Protein AF-0000000069707472 (afdb_homodimer)

Solvent-accessible surface area (backbone atoms only — not comparable to full-atom values): 42032 Å² total; per-residue (Å²): 114,72,51,72,60,40,54,71,66,57,50,40,52,52,50,49,52,20,57,66,53,15,58,58,79,82,55,87,57,49,65,34,28,71,66,55,46,54,52,41,62,89,81,44,63,86,77,46,74,69,41,83,78,27,54,61,61,36,35,46,61,57,28,42,63,45,47,46,43,52,60,76,40,79,62,24,46,49,71,59,30,36,26,53,44,47,51,40,38,52,39,49,49,46,46,41,34,32,65,26,46,29,56,89,87,40,53,33,43,42,74,30,55,18,38,42,49,27,49,34,46,51,52,51,24,50,53,38,42,40,31,70,78,67,63,48,54,60,78,22,34,30,38,36,35,46,75,65,51,56,46,49,52,65,47,34,24,61,50,52,57,38,44,79,41,74,27,48,52,38,91,78,76,54,37,71,34,65,66,39,49,53,52,52,50,52,52,39,41,75,72,51,34,60,34,38,43,34,50,34,36,33,25,26,79,69,42,30,37,59,51,63,57,65,62,53,42,51,53,41,57,73,66,72,44,59,67,50,31,36,32,44,11,31,52,24,52,77,31,33,60,58,49,31,90,78,60,73,83,26,52,72,33,86,54,49,45,28,42,20,30,21,30,28,35,68,60,17,33,55,56,40,22,7,30,28,40,30,45,61,82,47,63,66,51,43,54,34,81,71,32,37,64,39,73,67,35,39,54,56,83,58,53,61,29,43,36,37,47,43,49,47,51,41,50,55,53,32,53,39,10,43,66,48,44,29,52,54,42,40,49,32,25,51,55,39,49,54,53,50,54,54,34,52,74,71,68,52,60,65,36,63,36,83,48,40,38,31,38,21,31,44,26,93,57,52,51,72,66,57,33,59,66,28,43,40,38,44,64,27,73,85,50,84,52,62,32,32,22,38,37,54,49,91,81,51,49,67,66,47,53,51,51,49,51,53,55,41,48,53,46,46,57,63,74,99,114,73,52,72,60,41,53,72,65,57,48,39,51,50,48,50,52,19,57,64,54,16,59,56,79,83,51,86,58,47,67,33,28,70,66,53,47,54,51,41,60,90,80,45,62,86,77,45,74,68,41,83,78,28,54,61,60,36,35,47,60,57,29,42,63,47,47,46,43,52,58,76,39,79,61,22,48,49,70,58,30,38,27,54,44,47,50,40,38,50,40,49,47,46,46,40,33,32,66,26,46,28,58,88,87,39,53,33,44,42,74,30,56,18,39,42,48,27,50,34,48,52,54,52,23,51,54,38,41,42,31,70,78,70,62,48,54,61,79,22,34,31,38,34,34,47,75,63,51,57,45,50,51,64,45,34,24,62,49,52,57,39,45,79,43,74,26,47,52,38,91,78,77,54,38,71,34,66,65,40,49,53,52,51,49,51,52,39,40,75,71,50,32,60,34,38,43,33,51,33,35,34,25,26,80,68,41,30,36,59,50,62,56,61,62,54,41,50,53,40,57,74,65,70,44,60,67,47,29,37,32,44,12,32,51,25,52,77,33,33,59,57,48,32,90,78,62,74,82,25,52,72,35,86,54,49,44,29,40,19,30,20,31,28,34,67,62,17,33,55,56,38,21,7,30,28,40,29,46,60,80,49,63,65,50,43,54,35,82,70,31,35,63,41,72,66,35,40,54,56,85,60,54,62,29,42,36,36,46,42,49,47,51,42,49,54,53,32,54,39,12,42,65,48,44,29,50,55,43,40,50,31,24,51,55,40,49,55,53,50,53,53,35,52,73,71,69,50,62,65,38,64,36,84,49,41,39,33,38,21,30,44,28,92,56,51,52,70,64,56,34,59,66,30,43,41,38,44,63,27,73,85,52,83,51,61,32,32,21,37,36,54,48,92,81,52,48,68,66,49,53,51,52,50,52,53,53,41,50,52,47,45,60,69,73,104

Radius of gyration: 26.57 Å; Cα contacts (8 Å, |Δi|>4): 1744; chains: 2; bounding box: 64×98×57 Å

Nearest PDB structures (foldseek):
  3f9t-assembly1_B  TM=7.395E-01  e=2.631E-23  Methanocaldococcus jannaschii
  4obv-assembly1_D  TM=7.062E-01  e=2.598E-20  Mediterraneibacter gnavus ATCC 29149
  7x4l-assembly1_A  TM=7.004E-01  e=1.753E-16  Bacteroides thetaiotaomicron VPI-5482
  2zc0-assembly1_A  TM=5.956E-01  e=1.270E-11  Thermococcus litoralis
  1wst-assembly1_A-2  TM=6.138E-01  e=1.363E-10  Thermococcus profundus

Secondary structure (DSSP, 8-state):
-------HHHHHHHHHHHHHHS--TTTT----S--TT---TTT--TT-GGGGG-HHHHHHHH--B--S-TTS-GGGS-GGGHHHHHHHHHHHHIIIIIIS-PPTT-EEEEEES-HHHHHHHHHHHHHHHHHHHH---GGGEEEEEETTS-THHHHHHHHHTPEEEEEPB-TTT-PBPHHHHHHHHHHHHHTT--EEEEEEEBS-TTT--B--HHHHHHHHHHTT--EEEEEE-TTGGGTHHHH-TT---STTSTTEEEEEEETTTTT-PPSS-EEEEEETTSGGGG-BTT-TTSTT-B-SSS-S-BHHHHHHHHHHHHHHHHHHHHHHHHHHHHHHHHHHHHHHHHT--EE--TTSSEEEEEGGGS-HHHHHHTTPEES-SSS--SEEEEE--TT--HHHHHHHHHHHHHHHHHH-/-------HHHHHHHHHHHHHHS--TTTT----S--TT---TTT--TT-GGGGG-HHHHHHHH--B--S-TTS-GGGS-GGGHHHHHHHHHHHHIIIIIIS-PPTT-EEEEEES-HHHHHHHHHHHHHHHHHHHH---GGGEEEEEETTS-THHHHHHHHHTPEEEEEPB-TTT-PBPHHHHHHHHHHHHHTT--EEEEEEEBS-TTT--B--HHHHHHHHHHTT--EEEEEE-TTGGGTHHHH-TT---STTSTTEEEEEEETTTTT-PPSS-EEEEEETTSGGGG-BTT-TTSTT-B-SSS-S-BHHHHHHHHHHHHHHHHHHHHHHHHHHHHHHHHHHHHHHHHT--EE--TTSSEEEEEGGGS-HHHHHHTTPEES-SSS--SEEEEE--TT--HHHHHHHHHHHHHHHHHH-

pLDDT: mean 94.03, std 6.77, range [61.06, 98.94]

Sequence (832 aa):
MYWKKKSHEQIKEYVFKALDQNLDYRGDRPILGIPGTYLDTTEFYPDAPFLKDAPYMSAMVRNPNHIGVHTLSDKSVLEVFEGTQKIEKELIKLVAEEIFNGDPDGQDGYVATGGTEANIQAMWIYRNYFKKEYGARLGEIGLVYSQDSHYSMPKGANILNLTSIILEVDPDTREIKKDSLESKIKAAMSSGIKYFIVIANLSTTMFGSVDDIDMLGDFFTNMNTPFKIHVDAAYGGFIYPFTNPTSRFTFQNPYMNSITADGHKMLQTPYGTGLFLIRKGFIEYVKTDEAQYIPGKDYTISGSRSGANAISMWMILQVHGSEGWKYKMETLCDKTERICKKLEGMGVEYFRNPYLNIIAIKAKYISKELAYKYYLVANSYEFEPEWFKIVVMPHVKQGTIDAFLMELEGEVNQLKMYWKKKSHEQIKEYVFKALDQNLDYRGDRPILGIPGTYLDTTEFYPDAPFLKDAPYMSAMVRNPNHIGVHTLSDKSVLEVFEGTQKIEKELIKLVAEEIFNGDPDGQDGYVATGGTEANIQAMWIYRNYFKKEYGARLGEIGLVYSQDSHYSMPKGANILNLTSIILEVDPDTREIKKDSLESKIKAAMSSGIKYFIVIANLSTTMFGSVDDIDMLGDFFTNMNTPFKIHVDAAYGGFIYPFTNPTSRFTFQNPYMNSITADGHKMLQTPYGTGLFLIRKGFIEYVKTDEAQYIPGKDYTISGSRSGANAISMWMILQVHGSEGWKYKMETLCDKTERICKKLEGMGVEYFRNPYLNIIAIKAKYISKELAYKYYLVANSYEFEPEWFKIVVMPHVKQGTIDAFLMELEGEVNQLK

Structure (mmCIF, N/CA/C/O backbone):
data_AF-0000000069707472-model_v1
#
loop_
_entity.id
_entity.type
_entity.pdbx_description
1 polymer 'L-histidine carboxy-lyase (Histamine-forming)'
#
loop_
_atom_site.group_PDB
_atom_site.id
_atom_site.type_symbol
_atom_site.label_atom_id
_atom_site.label_alt_id
_atom_site.label_comp_id
_atom_site.label_asym_id
_atom_site.label_entity_id
_atom_site.label_seq_id
_atom_site.pdbx_PDB_ins_code
_atom_site.Cartn_x
_atom_site.Cartn_y
_atom_site.Cartn_z
_atom_site.occupancy
_atom_site.B_iso_or_equiv
_atom_site.auth_seq_id
_atom_site.auth_comp_id
_atom_site.auth_asym_id
_atom_site.auth_atom_id
_atom_site.pdbx_PDB_model_num
ATOM 1 N N . MET A 1 1 ? 6.699 11.305 27.828 1 89 1 MET A N 1
ATOM 2 C CA . MET A 1 1 ? 7.312 11.133 26.516 1 89 1 MET A CA 1
ATOM 3 C C . MET A 1 1 ? 8.836 11.141 26.609 1 89 1 MET A C 1
ATOM 5 O O . MET A 1 1 ? 9.445 12.203 26.766 1 89 1 MET A O 1
ATOM 9 N N . TYR A 1 2 ? 9.414 9.898 26.609 1 93.56 2 TYR A N 1
ATOM 10 C CA . TYR A 1 2 ? 10.867 9.852 26.656 1 93.56 2 TYR A CA 1
ATOM 11 C C . TYR A 1 2 ? 11.398 8.57 26.031 1 93.56 2 TYR A C 1
ATOM 13 O O . TYR A 1 2 ? 10.859 7.484 26.266 1 93.56 2 TYR A O 1
ATOM 21 N N . TRP A 1 3 ? 12.344 8.711 25.125 1 96.38 3 TRP A N 1
ATOM 22 C CA . TRP A 1 3 ? 13.203 7.617 24.688 1 96.38 3 TRP A CA 1
ATOM 23 C C . TRP A 1 3 ? 14.617 8.117 24.406 1 96.38 3 TRP A C 1
ATOM 25 O O . TRP A 1 3 ? 14.805 9.25 23.953 1 96.38 3 TRP A O 1
ATOM 35 N N . LYS A 1 4 ? 15.586 7.367 24.672 1 95.75 4 LYS A N 1
ATOM 36 C CA . LYS A 1 4 ? 17 7.75 24.625 1 95.75 4 LYS A CA 1
ATOM 37 C C . LYS A 1 4 ? 17.5 7.785 23.203 1 95.75 4 LYS A C 1
ATOM 39 O O . LYS A 1 4 ? 17.156 6.926 22.391 1 95.75 4 LYS A O 1
ATOM 44 N N . LYS A 1 5 ? 18.359 8.812 23.016 1 96.25 5 LYS A N 1
ATOM 45 C CA . LYS A 1 5 ? 19.078 8.898 21.75 1 96.25 5 LYS A CA 1
ATOM 46 C C . LYS A 1 5 ? 20.109 7.785 21.641 1 96.25 5 LYS A C 1
ATOM 48 O O . LYS A 1 5 ? 20.766 7.438 22.625 1 96.25 5 LYS A O 1
ATOM 53 N N . LYS A 1 6 ? 20.25 7.25 20.422 1 96.75 6 LYS A N 1
ATOM 54 C CA . LYS A 1 6 ? 21.297 6.27 20.125 1 96.75 6 LYS A CA 1
ATOM 55 C C . LYS A 1 6 ? 22.266 6.809 19.078 1 96.75 6 LYS A C 1
ATOM 57 O O . LYS A 1 6 ? 21.875 7.582 18.203 1 96.75 6 LYS A O 1
ATOM 62 N N . SER A 1 7 ? 23.531 6.434 19.188 1 96.38 7 SER A N 1
ATOM 63 C CA . SER A 1 7 ? 24.516 6.793 18.172 1 96.38 7 SER A CA 1
ATOM 64 C C . SER A 1 7 ? 24.281 6.016 16.875 1 96.38 7 SER A C 1
ATOM 66 O O . SER A 1 7 ? 23.594 4.996 16.875 1 96.38 7 SER A O 1
ATOM 68 N N . HIS A 1 8 ? 24.859 6.504 15.805 1 94.5 8 HIS A N 1
ATOM 69 C CA . HIS A 1 8 ? 24.781 5.801 14.531 1 94.5 8 HIS A CA 1
ATOM 70 C C . HIS A 1 8 ? 25.344 4.391 14.641 1 94.5 8 HIS A C 1
ATOM 72 O O . HIS A 1 8 ? 24.828 3.459 14.016 1 94.5 8 HIS A O 1
ATOM 78 N N . GLU A 1 9 ? 26.391 4.254 15.391 1 95.88 9 GLU A N 1
ATOM 79 C CA . GLU A 1 9 ? 27.016 2.947 15.57 1 95.88 9 GLU A CA 1
ATOM 80 C C . GLU A 1 9 ? 26.109 1.986 16.312 1 95.88 9 GLU A C 1
ATOM 82 O O . GLU A 1 9 ? 26 0.812 15.961 1 95.88 9 GLU A O 1
ATOM 87 N N . GLN A 1 10 ? 25.5 2.445 17.344 1 97 10 GLN A N 1
ATOM 88 C CA . GLN A 1 10 ? 24.547 1.629 18.109 1 97 10 GLN A CA 1
ATOM 89 C C . GLN A 1 10 ? 23.375 1.185 17.234 1 97 10 GLN A C 1
ATOM 91 O O . GLN A 1 10 ? 22.938 0.035 17.312 1 97 10 GLN A O 1
ATOM 96 N N . ILE A 1 11 ? 22.891 2.09 16.438 1 97.19 11 ILE A N 1
ATOM 97 C CA . ILE A 1 11 ? 21.766 1.81 15.547 1 97.19 11 ILE A CA 1
ATOM 98 C C . ILE A 1 11 ? 22.188 0.767 14.508 1 97.19 11 ILE A C 1
ATOM 100 O O . ILE A 1 11 ? 21.469 -0.204 14.273 1 97.19 11 ILE A O 1
ATOM 104 N N . LYS A 1 12 ? 23.328 1.017 13.914 1 96.31 12 LYS A N 1
ATOM 105 C CA . LYS A 1 12 ? 23.859 0.072 12.938 1 96.31 12 LYS A CA 1
ATOM 106 C C . LYS A 1 12 ? 23.969 -1.328 13.539 1 96.31 12 LYS A C 1
ATOM 108 O O . LYS A 1 12 ? 23.5 -2.301 12.945 1 96.31 12 LYS A O 1
ATOM 113 N N . GLU A 1 13 ? 24.531 -1.428 14.703 1 97.38 13 GLU A N 1
ATOM 114 C CA . GLU A 1 13 ? 24.719 -2.715 15.367 1 97.38 13 GLU A CA 1
ATOM 115 C C . GLU A 1 13 ? 23.375 -3.389 15.641 1 97.38 13 GLU A C 1
ATOM 117 O O . GLU A 1 13 ? 23.234 -4.598 15.445 1 97.38 13 GLU A O 1
ATOM 122 N N . TYR A 1 14 ? 22.469 -2.641 16.109 1 97.56 14 TYR A N 1
ATOM 123 C CA . TYR A 1 14 ? 21.156 -3.176 16.438 1 97.56 14 TYR A CA 1
ATOM 124 C C . TYR A 1 14 ? 20.438 -3.703 15.203 1 97.56 14 TYR A C 1
ATOM 126 O O . TYR A 1 14 ? 19.859 -4.793 15.227 1 97.56 14 TYR A O 1
ATOM 134 N N . VAL A 1 15 ? 20.438 -2.945 14.094 1 97.62 15 VAL A N 1
ATOM 135 C CA . VAL A 1 15 ? 19.75 -3.322 12.867 1 97.62 15 VAL A CA 1
ATOM 136 C C . VAL A 1 15 ? 20.422 -4.555 12.258 1 97.62 15 VAL A C 1
ATOM 138 O O . VAL A 1 15 ? 19.75 -5.488 11.82 1 97.62 15 VAL A O 1
ATOM 141 N N . PHE A 1 16 ? 21.75 -4.551 12.242 1 97 16 PHE A N 1
ATOM 142 C CA . PHE A 1 16 ? 22.453 -5.691 11.672 1 97 16 PHE A CA 1
ATOM 143 C C . PHE A 1 16 ? 22.234 -6.945 12.508 1 97 16 PHE A C 1
ATOM 145 O O . PHE A 1 16 ? 22.125 -8.047 11.969 1 97 16 PHE A O 1
ATOM 152 N N . LYS A 1 17 ? 22.203 -6.766 13.828 1 97.25 17 LYS A N 1
ATOM 153 C CA . LYS A 1 17 ? 21.875 -7.898 14.688 1 97.25 17 LYS A CA 1
ATOM 154 C C . LYS A 1 17 ? 20.5 -8.461 14.352 1 97.25 17 LYS A C 1
ATOM 156 O O . LYS A 1 17 ? 20.312 -9.68 14.305 1 97.25 17 LYS A O 1
ATOM 161 N N . ALA A 1 18 ? 19.531 -7.598 14.164 1 96.94 18 ALA A N 1
ATOM 162 C CA . ALA A 1 18 ? 18.188 -8.016 13.797 1 96.94 18 ALA A CA 1
ATOM 163 C C . ALA A 1 18 ? 18.172 -8.727 12.445 1 96.94 18 ALA A C 1
ATOM 165 O O . ALA A 1 18 ? 17.5 -9.742 12.281 1 96.94 18 ALA A O 1
ATOM 166 N N . LEU A 1 19 ? 18.875 -8.156 11.43 1 95.19 19 LEU A N 1
ATOM 167 C CA . LEU A 1 19 ? 18.984 -8.773 10.117 1 95.19 19 LEU A CA 1
ATOM 168 C C . LEU A 1 19 ? 19.609 -10.156 10.203 1 95.19 19 LEU A C 1
ATOM 170 O O . LEU A 1 19 ? 19.203 -11.086 9.508 1 95.19 19 LEU A O 1
ATOM 174 N N . ASP A 1 20 ? 20.594 -10.273 11.117 1 93.94 20 ASP A N 1
ATOM 175 C CA . ASP A 1 20 ? 21.297 -11.547 11.281 1 93.94 20 ASP A CA 1
ATOM 176 C C . ASP A 1 20 ? 20.406 -12.578 11.969 1 93.94 20 ASP A C 1
ATOM 178 O O . ASP A 1 20 ? 20.625 -13.781 11.828 1 93.94 20 ASP A O 1
ATOM 182 N N . GLN A 1 21 ? 19.453 -12.102 12.703 1 94.06 21 GLN A N 1
ATOM 183 C CA . GLN A 1 21 ? 18.5 -12.984 13.367 1 94.06 21 GLN A CA 1
ATOM 184 C C . GLN A 1 21 ? 17.469 -13.523 12.391 1 94.06 21 GLN A C 1
ATOM 186 O O . GLN A 1 21 ? 16.812 -14.531 12.664 1 94.06 21 GLN A O 1
ATOM 191 N N . ASN A 1 22 ? 17.25 -12.82 11.258 1 92.06 22 ASN A N 1
ATOM 192 C CA . ASN A 1 22 ? 16.406 -13.367 10.203 1 92.06 22 ASN A CA 1
ATOM 193 C C . ASN A 1 22 ? 17.031 -14.609 9.57 1 92.06 22 ASN A C 1
ATOM 195 O O . ASN A 1 22 ? 18.234 -14.852 9.727 1 92.06 22 ASN A O 1
ATOM 199 N N . LEU A 1 23 ? 16.188 -15.328 8.891 1 85.88 23 LEU A N 1
ATOM 200 C CA . LEU A 1 23 ? 16.703 -16.453 8.117 1 85.88 23 LEU A CA 1
ATOM 201 C C . LEU A 1 23 ? 17.688 -15.969 7.062 1 85.88 23 LEU A C 1
ATOM 203 O O . LEU A 1 23 ? 17.406 -15.008 6.336 1 85.88 23 LEU A O 1
ATOM 207 N N . ASP A 1 24 ? 18.875 -16.484 7.051 1 79.69 24 ASP A N 1
ATOM 208 C CA . ASP A 1 24 ? 19.859 -16.172 6.023 1 79.69 24 ASP A CA 1
ATOM 209 C C . ASP A 1 24 ? 19.578 -16.953 4.742 1 79.69 24 ASP A C 1
ATOM 211 O O . ASP A 1 24 ? 20.125 -18.047 4.543 1 79.69 24 ASP A O 1
ATOM 215 N N . TYR A 1 25 ? 18.859 -16.406 3.906 1 74.5 25 TYR A N 1
ATOM 216 C CA . TYR A 1 25 ? 18.453 -17.125 2.703 1 74.5 25 TYR A CA 1
ATOM 217 C C . TYR A 1 25 ? 19.578 -17.156 1.676 1 74.5 25 TYR A C 1
ATOM 219 O O . TYR A 1 25 ? 19.516 -17.891 0.69 1 74.5 25 TYR A O 1
ATOM 227 N N . ARG A 1 26 ? 20.594 -16.484 1.943 1 74.69 26 ARG A N 1
ATOM 228 C CA . ARG A 1 26 ? 21.703 -16.438 1.001 1 74.69 26 ARG A CA 1
ATOM 229 C C . ARG A 1 26 ? 22.828 -17.359 1.455 1 74.69 26 ARG A C 1
ATOM 231 O O . ARG A 1 26 ? 23.828 -17.531 0.744 1 74.69 26 ARG A O 1
ATOM 238 N N . GLY A 1 27 ? 22.609 -17.875 2.625 1 73.44 27 GLY A N 1
ATOM 239 C CA . GLY A 1 27 ? 23.625 -18.766 3.166 1 73.44 27 GLY A CA 1
ATOM 240 C C . GLY A 1 27 ? 23.469 -20.203 2.691 1 73.44 27 GLY A C 1
ATOM 241 O O . GLY A 1 27 ? 23.016 -20.438 1.567 1 73.44 27 GLY A O 1
ATOM 242 N N . ASP A 1 28 ? 23.891 -21.031 3.475 1 75.56 28 ASP A N 1
ATOM 243 C CA . ASP A 1 28 ? 23.984 -22.438 3.094 1 75.56 28 ASP A CA 1
ATOM 244 C C . ASP A 1 28 ? 22.703 -23.188 3.48 1 75.56 28 ASP A C 1
ATOM 246 O O . ASP A 1 28 ? 22.578 -24.375 3.197 1 75.56 28 ASP A O 1
ATOM 250 N N . ARG A 1 29 ? 21.75 -22.453 3.967 1 78 29 ARG A N 1
ATOM 251 C CA . ARG A 1 29 ? 20.531 -23.141 4.359 1 78 29 ARG A CA 1
ATOM 252 C C . ARG A 1 29 ? 19.75 -23.609 3.135 1 78 29 ARG A C 1
ATOM 254 O O . ARG A 1 29 ? 19.672 -22.891 2.137 1 78 29 ARG A O 1
ATOM 261 N N . PRO A 1 30 ? 19.219 -24.781 3.271 1 82.62 30 PRO A N 1
ATOM 262 C CA . PRO A 1 30 ? 18.5 -25.359 2.133 1 82.62 30 PRO A CA 1
ATOM 263 C C . PRO A 1 30 ? 17.047 -24.875 2.047 1 82.62 30 PRO A C 1
ATOM 265 O O . PRO A 1 30 ? 16.141 -25.578 2.496 1 82.62 30 PRO A O 1
ATOM 268 N N . ILE A 1 31 ? 16.812 -23.734 1.476 1 83.12 31 ILE A N 1
ATOM 269 C CA . ILE A 1 31 ? 15.477 -23.156 1.407 1 83.12 31 ILE A CA 1
ATOM 270 C C . ILE A 1 31 ? 14.852 -23.453 0.048 1 83.12 31 ILE A C 1
ATOM 272 O O . ILE A 1 31 ? 15.344 -23 -0.986 1 83.12 31 ILE A O 1
ATOM 276 N N . LEU A 1 32 ? 13.742 -24.172 0.047 1 86.56 32 LEU A N 1
ATOM 277 C CA . LEU A 1 32 ? 13.117 -24.594 -1.201 1 86.56 32 LEU A CA 1
ATOM 278 C C . LEU A 1 32 ? 11.703 -24.031 -1.312 1 86.56 32 LEU A C 1
ATOM 280 O O . LEU A 1 32 ? 11.125 -24 -2.402 1 86.56 32 LEU A O 1
ATOM 284 N N . GLY A 1 33 ? 11.148 -23.516 -0.239 1 76.69 33 GLY A N 1
ATOM 285 C CA . GLY A 1 33 ? 9.727 -23.219 -0.274 1 76.69 33 GLY A CA 1
ATOM 286 C C . GLY A 1 33 ? 9.422 -21.734 -0.295 1 76.69 33 GLY A C 1
ATOM 287 O O . GLY A 1 33 ? 8.266 -21.328 -0.439 1 76.69 33 GLY A O 1
ATOM 288 N N . ILE A 1 34 ? 10.391 -20.859 -0.245 1 74.06 34 ILE A N 1
ATOM 289 C CA . ILE A 1 34 ? 10.133 -19.438 -0.069 1 74.06 34 ILE A CA 1
ATOM 290 C C . ILE A 1 34 ? 10.633 -18.656 -1.288 1 74.06 34 ILE A C 1
ATOM 292 O O . ILE A 1 34 ? 11.844 -18.516 -1.483 1 74.06 34 ILE A O 1
ATOM 296 N N . PRO A 1 35 ? 9.766 -18.141 -2.158 1 65.5 35 PRO A N 1
ATOM 297 C CA . PRO A 1 35 ? 10.188 -17.453 -3.377 1 65.5 35 PRO A CA 1
ATOM 298 C C . PRO A 1 35 ? 10.742 -16.062 -3.102 1 65.5 35 PRO A C 1
ATOM 300 O O . PRO A 1 35 ? 11.758 -15.664 -3.688 1 65.5 35 PRO A O 1
ATOM 303 N N . GLY A 1 36 ? 10.07 -15.25 -2.312 1 61.06 36 GLY A N 1
ATOM 304 C CA . GLY A 1 36 ? 10.039 -13.805 -2.381 1 61.06 36 GLY A CA 1
ATOM 305 C C . GLY A 1 36 ? 11.125 -13.141 -1.548 1 61.06 36 GLY A C 1
ATOM 306 O O . GLY A 1 36 ? 11.141 -11.922 -1.396 1 61.06 36 GLY A O 1
ATOM 307 N N . THR A 1 37 ? 12.18 -13.781 -1.365 1 65.25 37 THR A N 1
ATOM 308 C CA . THR A 1 37 ? 13.031 -13.062 -0.426 1 65.25 37 THR A CA 1
ATOM 309 C C . THR A 1 37 ? 14.391 -12.766 -1.051 1 65.25 37 THR A C 1
ATOM 311 O O . THR A 1 37 ? 15.156 -11.945 -0.532 1 65.25 37 THR A O 1
ATOM 314 N N . TYR A 1 38 ? 14.523 -13.242 -2.299 1 83.12 38 TYR A N 1
ATOM 315 C CA . TYR A 1 38 ? 15.812 -13.008 -2.951 1 83.12 38 TYR A CA 1
ATOM 316 C C . TYR A 1 38 ? 15.672 -11.992 -4.074 1 83.12 38 TYR A C 1
ATOM 318 O O . TYR A 1 38 ? 14.789 -12.109 -4.926 1 83.12 38 TYR A O 1
ATOM 326 N N . LEU A 1 39 ? 16.562 -11.031 -3.99 1 88.38 39 LEU A N 1
ATOM 327 C CA . LEU A 1 39 ? 16.562 -10.039 -5.059 1 88.38 39 LEU A CA 1
ATOM 328 C C . LEU A 1 39 ? 17.438 -10.484 -6.219 1 88.38 39 LEU A C 1
ATOM 330 O O . LEU A 1 39 ? 18.344 -11.312 -6.043 1 88.38 39 LEU A O 1
ATOM 334 N N . ASP A 1 40 ? 17.109 -10.008 -7.371 1 88.31 40 ASP A N 1
ATOM 335 C CA . ASP A 1 40 ? 17.922 -10.289 -8.555 1 88.31 40 ASP A CA 1
ATOM 336 C C . ASP A 1 40 ? 19.359 -9.812 -8.359 1 88.31 40 ASP A C 1
ATOM 338 O O . ASP A 1 40 ? 19.594 -8.609 -8.219 1 88.31 40 ASP A O 1
ATOM 342 N N . THR A 1 41 ? 20.297 -10.656 -8.453 1 83.94 41 THR A N 1
ATOM 343 C CA . THR A 1 41 ? 21.672 -10.336 -8.094 1 83.94 41 THR A CA 1
ATOM 344 C C . THR A 1 41 ? 22.375 -9.609 -9.242 1 83.94 41 THR A C 1
ATOM 346 O O . THR A 1 41 ? 23.484 -9.102 -9.07 1 83.94 41 THR A O 1
ATOM 349 N N . THR A 1 42 ? 21.672 -9.602 -10.352 1 83.88 42 THR A N 1
ATOM 350 C CA . THR A 1 42 ? 22.234 -8.844 -11.461 1 83.88 42 THR A CA 1
ATOM 351 C C . THR A 1 42 ? 22.141 -7.344 -11.195 1 83.88 42 THR A C 1
ATOM 353 O O . THR A 1 42 ? 23.016 -6.578 -11.617 1 83.88 42 THR A O 1
ATOM 356 N N . GLU A 1 43 ? 21.125 -6.973 -10.422 1 82.62 43 GLU A N 1
ATOM 357 C CA . GLU A 1 43 ? 20.906 -5.551 -10.18 1 82.62 43 GLU A CA 1
ATOM 358 C C . GLU A 1 43 ? 21.156 -5.195 -8.719 1 82.62 43 GLU A C 1
ATOM 360 O O . GLU A 1 43 ? 21.5 -4.055 -8.406 1 82.62 43 GLU A O 1
ATOM 365 N N . PHE A 1 44 ? 20.969 -6.195 -7.879 1 85.31 44 PHE A N 1
ATOM 366 C CA . PHE A 1 44 ? 21.156 -5.965 -6.453 1 85.31 44 PHE A CA 1
ATOM 367 C C . PHE A 1 44 ? 22.328 -6.781 -5.93 1 85.31 44 PHE A C 1
ATOM 369 O O . PHE A 1 44 ? 22.219 -7.992 -5.746 1 85.31 44 PHE A O 1
ATOM 376 N N . TYR A 1 45 ? 23.406 -6.027 -5.605 1 81.38 45 TYR A N 1
ATOM 377 C CA . TYR A 1 45 ? 24.641 -6.68 -5.191 1 81.38 45 TYR A CA 1
ATOM 378 C C . TYR A 1 45 ? 24.672 -6.867 -3.68 1 81.38 45 TYR A C 1
ATOM 380 O O . TYR A 1 45 ? 24.984 -5.93 -2.939 1 81.38 45 TYR A O 1
ATOM 388 N N . PRO A 1 46 ? 24.531 -8.039 -3.248 1 79.25 46 PRO A N 1
ATOM 389 C CA . PRO A 1 46 ? 24.406 -8.25 -1.805 1 79.25 46 PRO A CA 1
ATOM 390 C C . PRO A 1 46 ? 25.734 -8.086 -1.067 1 79.25 46 PRO A C 1
ATOM 392 O O . PRO A 1 46 ? 25.75 -7.918 0.154 1 79.25 46 PRO A O 1
ATOM 395 N N . ASP A 1 47 ? 26.844 -8.109 -1.837 1 81.69 47 ASP A N 1
ATOM 396 C CA . ASP A 1 47 ? 28.156 -8.062 -1.193 1 81.69 47 ASP A CA 1
ATOM 397 C C . ASP A 1 47 ? 28.859 -6.73 -1.454 1 81.69 47 ASP A C 1
ATOM 399 O O . ASP A 1 47 ? 30.078 -6.621 -1.31 1 81.69 47 ASP A O 1
ATOM 403 N N . ALA A 1 48 ? 28.062 -5.832 -1.874 1 85.88 48 ALA A N 1
ATOM 404 C CA . ALA A 1 48 ? 28.672 -4.52 -2.076 1 85.88 48 ALA A CA 1
ATOM 405 C C . ALA A 1 48 ? 29.297 -3.998 -0.783 1 85.88 48 ALA A C 1
ATOM 407 O O . ALA A 1 48 ? 28.641 -3.998 0.266 1 85.88 48 ALA A O 1
ATOM 408 N N . PRO A 1 49 ? 30.484 -3.486 -0.788 1 84.75 49 PRO A N 1
ATOM 409 C CA . PRO A 1 49 ? 31.203 -3.119 0.431 1 84.75 49 PRO A CA 1
ATOM 410 C C . PRO A 1 49 ? 30.516 -2.006 1.217 1 84.75 49 PRO A C 1
ATOM 412 O O . PRO A 1 49 ? 30.578 -1.983 2.447 1 84.75 49 PRO A O 1
ATOM 415 N N . PHE A 1 50 ? 29.891 -1.144 0.565 1 86.19 50 PHE A N 1
ATOM 416 C CA . PHE A 1 50 ? 29.297 -0.007 1.246 1 86.19 50 PHE A CA 1
ATOM 417 C C . PHE A 1 50 ? 28.125 -0.457 2.111 1 86.19 50 PHE A C 1
ATOM 419 O O . PHE A 1 50 ? 27.703 0.265 3.018 1 86.19 50 PHE A O 1
ATOM 426 N N . LEU A 1 51 ? 27.578 -1.612 1.863 1 89.5 51 LEU A N 1
ATOM 427 C CA . LEU A 1 51 ? 26.406 -2.098 2.584 1 89.5 51 LEU A CA 1
ATOM 428 C C . LEU A 1 51 ? 26.734 -2.32 4.059 1 89.5 51 LEU A C 1
ATOM 430 O O . LEU A 1 51 ? 25.859 -2.184 4.914 1 89.5 51 LEU A O 1
ATOM 434 N N . LYS A 1 52 ? 27.953 -2.582 4.367 1 89.44 52 LYS A N 1
ATOM 435 C CA . LYS A 1 52 ? 28.359 -2.871 5.742 1 89.44 52 LYS A CA 1
ATOM 436 C C . LYS A 1 52 ? 28.156 -1.656 6.641 1 89.44 52 LYS A C 1
ATOM 438 O O . LYS A 1 52 ? 28 -1.796 7.859 1 89.44 52 LYS A O 1
ATOM 443 N N . ASP A 1 53 ? 28.078 -0.504 6.031 1 90 53 ASP A N 1
ATOM 444 C CA . ASP A 1 53 ? 27.922 0.726 6.805 1 90 53 ASP A CA 1
ATOM 445 C C . ASP A 1 53 ? 26.594 1.399 6.523 1 90 53 ASP A C 1
ATOM 447 O O . ASP A 1 53 ? 26.375 2.561 6.883 1 90 53 ASP A O 1
ATOM 451 N N . ALA A 1 54 ? 25.719 0.718 5.863 1 91.75 54 ALA A N 1
ATOM 452 C CA . ALA A 1 54 ? 24.422 1.28 5.473 1 91.75 54 ALA A CA 1
ATOM 453 C C . ALA A 1 54 ? 23.281 0.364 5.887 1 91.75 54 ALA A C 1
ATOM 455 O O . ALA A 1 54 ? 22.766 -0.412 5.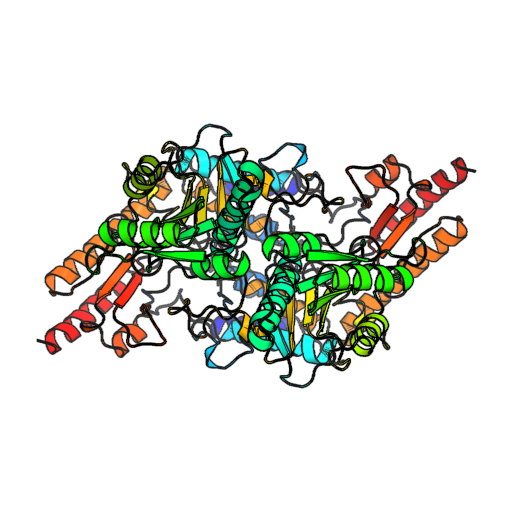074 1 91.75 54 ALA A O 1
ATOM 456 N N . PRO A 1 55 ? 22.891 0.501 7.137 1 93.38 55 PRO A N 1
ATOM 457 C CA . PRO A 1 55 ? 21.906 -0.446 7.672 1 93.38 55 PRO A CA 1
ATOM 458 C C . PRO A 1 55 ? 20.594 -0.439 6.891 1 93.38 55 PRO A C 1
ATOM 460 O O . PRO A 1 55 ? 20.016 -1.499 6.637 1 93.38 55 PRO A O 1
ATOM 463 N N . TYR A 1 56 ? 20.094 0.747 6.484 1 93.62 56 TYR A N 1
ATOM 464 C CA . TYR A 1 56 ? 18.844 0.813 5.723 1 93.62 56 TYR A CA 1
ATOM 465 C C . TYR A 1 56 ? 19 0.114 4.375 1 93.62 56 TYR A C 1
ATOM 467 O O . TYR A 1 56 ? 18.125 -0.676 3.984 1 93.62 56 TYR A O 1
ATOM 475 N N . MET A 1 57 ? 20.047 0.403 3.66 1 92.38 57 MET A N 1
ATOM 476 C CA . MET A 1 57 ? 20.297 -0.2 2.354 1 92.38 57 MET A CA 1
ATOM 477 C C . MET A 1 57 ? 20.5 -1.707 2.477 1 92.38 57 MET A C 1
ATOM 479 O O . MET A 1 57 ? 20.078 -2.467 1.602 1 92.38 57 MET A O 1
ATOM 483 N N . SER A 1 58 ? 21.156 -2.09 3.549 1 93 58 SER A N 1
ATOM 484 C CA . SER A 1 58 ? 21.328 -3.518 3.807 1 93 58 SER A CA 1
ATOM 485 C C . SER A 1 58 ? 19.984 -4.199 4.043 1 93 58 SER A C 1
ATOM 487 O O . SER A 1 58 ? 19.75 -5.312 3.568 1 93 58 SER A O 1
ATOM 489 N N . ALA A 1 59 ? 19.125 -3.527 4.77 1 93.62 59 ALA A N 1
ATOM 490 C CA . ALA A 1 59 ? 17.797 -4.066 4.996 1 93.62 59 ALA A CA 1
ATOM 491 C C . ALA A 1 59 ? 17.031 -4.211 3.686 1 93.62 59 ALA A C 1
ATOM 493 O O . ALA A 1 59 ? 16.312 -5.191 3.484 1 93.62 59 ALA A O 1
ATOM 494 N N . MET A 1 60 ? 17.219 -3.219 2.818 1 92.19 60 MET A N 1
ATOM 495 C CA . MET A 1 60 ? 16.547 -3.268 1.521 1 92.19 60 MET A CA 1
ATOM 496 C C . MET A 1 60 ? 17.031 -4.465 0.706 1 92.19 60 MET A C 1
ATOM 498 O O . MET A 1 60 ? 16.219 -5.172 0.105 1 92.19 60 MET A O 1
ATOM 502 N N . VAL A 1 61 ? 18.281 -4.707 0.712 1 91.12 61 VAL A N 1
ATOM 503 C CA . VAL A 1 61 ? 18.875 -5.758 -0.107 1 91.12 61 VAL A CA 1
ATOM 504 C C . VAL A 1 61 ? 18.562 -7.125 0.503 1 91.12 61 VAL A C 1
ATOM 506 O O . VAL A 1 61 ? 18.328 -8.094 -0.221 1 91.12 61 VAL A O 1
ATOM 509 N N . ARG A 1 62 ? 18.484 -7.184 1.826 1 91.31 62 ARG A N 1
ATOM 510 C CA . ARG A 1 62 ? 18.141 -8.438 2.498 1 91.31 62 ARG A CA 1
ATOM 511 C C . ARG A 1 62 ? 16.641 -8.703 2.426 1 91.31 62 ARG A C 1
ATOM 513 O O . ARG A 1 62 ? 16.203 -9.828 2.646 1 91.31 62 ARG A O 1
ATOM 520 N N . ASN A 1 63 ? 15.867 -7.75 2.227 1 91.38 63 ASN A N 1
ATOM 521 C CA . ASN A 1 63 ? 14.484 -7.797 1.749 1 91.38 63 ASN A CA 1
ATOM 522 C C . ASN A 1 63 ? 13.586 -8.586 2.701 1 91.38 63 ASN A C 1
ATOM 524 O O . ASN A 1 63 ? 12.906 -9.523 2.283 1 91.38 63 ASN A O 1
ATOM 528 N N . PRO A 1 64 ? 13.594 -8.266 3.975 1 92.69 64 PRO A N 1
ATOM 529 C CA . PRO A 1 64 ? 12.664 -8.938 4.887 1 92.69 64 PRO A CA 1
ATOM 530 C C . PRO A 1 64 ? 11.203 -8.57 4.625 1 92.69 64 PRO A C 1
ATOM 532 O O . PRO A 1 64 ? 10.906 -7.414 4.305 1 92.69 64 PRO A O 1
ATOM 535 N N . ASN A 1 65 ? 10.305 -9.539 4.785 1 91.75 65 ASN A N 1
ATOM 536 C CA . ASN A 1 65 ? 8.867 -9.336 4.656 1 91.75 65 ASN A CA 1
ATOM 537 C C . ASN A 1 65 ? 8.211 -9.086 6.012 1 91.75 65 ASN A C 1
ATOM 539 O O . ASN A 1 65 ? 8.352 -9.898 6.93 1 91.75 65 ASN A O 1
ATOM 543 N N . HIS A 1 66 ? 7.523 -8.016 6.141 1 93.06 66 HIS A N 1
ATOM 544 C CA . HIS A 1 66 ? 6.801 -7.695 7.363 1 93.06 66 HIS A CA 1
ATOM 545 C C . HIS A 1 66 ? 5.297 -7.867 7.18 1 93.06 66 HIS A C 1
ATOM 547 O O . HIS A 1 66 ? 4.516 -7.004 7.578 1 93.06 66 HIS A O 1
ATOM 553 N N . ILE A 1 67 ? 4.953 -8.891 6.641 1 89.75 67 ILE A N 1
ATOM 554 C CA . ILE A 1 67 ? 3.543 -9.227 6.473 1 89.75 67 ILE A CA 1
ATOM 555 C C . ILE A 1 67 ? 2.9 -9.453 7.84 1 89.75 67 ILE A C 1
ATOM 557 O O . ILE A 1 67 ? 3.523 -10.023 8.742 1 89.75 67 ILE A O 1
ATOM 561 N N . GLY A 1 68 ? 1.638 -8.906 7.988 1 88.69 68 GLY A N 1
ATOM 562 C CA . GLY A 1 68 ? 0.893 -9.156 9.211 1 88.69 68 GLY A CA 1
ATOM 563 C C . GLY A 1 68 ? 1.078 -8.07 10.25 1 88.69 68 GLY A C 1
ATOM 564 O O . GLY A 1 68 ? 1.451 -6.941 9.922 1 88.69 68 GLY A O 1
ATOM 565 N N . VAL A 1 69 ? 0.575 -8.43 11.484 1 92.31 69 VAL A N 1
ATOM 566 C CA . VAL A 1 69 ? 0.642 -7.551 12.648 1 92.31 69 VAL A CA 1
ATOM 567 C C . VAL A 1 69 ? 1.387 -8.25 13.781 1 92.31 69 VAL A C 1
ATOM 569 O O . VAL A 1 69 ? 0.867 -9.188 14.391 1 92.31 69 VAL A O 1
ATOM 572 N N . HIS A 1 70 ? 2.496 -7.684 14.211 1 91.56 70 HIS A N 1
ATOM 573 C CA . HIS A 1 70 ? 3.453 -8.43 15.023 1 91.56 70 HIS A CA 1
ATOM 574 C C . HIS A 1 70 ? 3.236 -8.156 16.516 1 91.56 70 HIS A C 1
ATOM 576 O O . HIS A 1 70 ? 3.922 -8.734 17.359 1 91.56 70 HIS A O 1
ATOM 582 N N . THR A 1 71 ? 2.291 -7.301 16.766 1 92.38 71 THR A N 1
ATOM 583 C CA . THR A 1 71 ? 1.975 -6.977 18.156 1 92.38 71 THR A CA 1
ATOM 584 C C . THR A 1 71 ? 0.845 -7.863 18.672 1 92.38 71 THR A C 1
ATOM 586 O O . THR A 1 71 ? 0.491 -7.801 19.859 1 92.38 71 THR A O 1
ATOM 589 N N . LEU A 1 72 ? 0.219 -8.68 17.844 1 88.5 72 LEU A N 1
ATOM 590 C CA . LEU A 1 72 ? -0.948 -9.461 18.219 1 88.5 72 LEU A CA 1
ATOM 591 C C . LEU A 1 72 ? -0.55 -10.617 19.125 1 88.5 72 LEU A C 1
ATOM 593 O O . LEU A 1 72 ? -1.208 -10.867 20.141 1 88.5 72 LEU A O 1
ATOM 597 N N . SER A 1 73 ? 0.369 -11.422 18.703 1 77.5 73 SER A N 1
ATOM 598 C CA . SER A 1 73 ? 0.848 -12.57 19.469 1 77.5 73 SER A CA 1
ATOM 599 C C . SER A 1 73 ? 2.236 -13 19.016 1 77.5 73 SER A C 1
ATOM 601 O O . SER A 1 73 ? 2.729 -12.531 17.984 1 77.5 73 SER A O 1
ATOM 603 N N . ASP A 1 74 ? 2.711 -13.781 19.875 1 71.12 74 ASP A N 1
ATOM 604 C CA . ASP A 1 74 ? 4.008 -14.336 19.5 1 71.12 74 ASP A CA 1
ATOM 605 C C . ASP A 1 74 ? 3.902 -15.164 18.219 1 71.12 74 ASP A C 1
ATOM 607 O O . ASP A 1 74 ? 4.867 -15.273 17.453 1 71.12 74 ASP A O 1
ATOM 611 N N . LYS A 1 75 ? 2.793 -15.711 17.922 1 68.75 75 LYS A N 1
ATOM 612 C CA . LYS A 1 75 ? 2.564 -16.531 16.734 1 68.75 75 LYS A CA 1
ATOM 613 C C . LYS A 1 75 ? 2.521 -15.672 15.469 1 68.75 75 LYS A C 1
ATOM 615 O O . LYS A 1 75 ? 2.617 -16.188 14.359 1 68.75 75 LYS A O 1
ATOM 620 N N . SER A 1 76 ? 2.416 -14.445 15.719 1 72.69 76 SER A N 1
ATOM 621 C CA . SER A 1 76 ? 2.279 -13.555 14.57 1 72.69 76 SER A CA 1
ATOM 622 C C . SER A 1 76 ? 3.643 -13.141 14.023 1 72.69 76 SER A C 1
ATOM 624 O O . SER A 1 76 ? 3.729 -12.469 13 1 72.69 76 SER A O 1
ATOM 626 N N . VAL A 1 77 ? 4.582 -13.633 14.68 1 74.44 77 VAL A N 1
ATOM 627 C CA . VAL A 1 77 ? 5.945 -13.359 14.242 1 74.44 77 VAL A CA 1
ATOM 628 C C . VAL A 1 77 ? 6.48 -14.547 13.445 1 74.44 77 VAL A C 1
ATOM 630 O O . VAL A 1 77 ? 6.461 -15.68 13.922 1 74.44 77 VAL A O 1
ATOM 633 N N . LEU A 1 78 ? 6.918 -14.242 12.227 1 77.88 78 LEU A N 1
ATOM 634 C CA . LEU A 1 78 ? 7.484 -15.289 11.383 1 77.88 78 LEU A CA 1
ATOM 635 C C . LEU A 1 78 ? 8.93 -15.57 11.773 1 77.88 78 LEU A C 1
ATOM 637 O O . LEU A 1 78 ? 9.766 -14.656 11.797 1 77.88 78 LEU A O 1
ATOM 641 N N . GLU A 1 79 ? 9.227 -16.75 11.906 1 80.19 79 GLU A N 1
ATOM 642 C CA . GLU A 1 79 ? 10.578 -17.156 12.281 1 80.19 79 GLU A CA 1
ATOM 643 C C . GLU A 1 79 ? 11.602 -16.672 11.258 1 80.19 79 GLU A C 1
ATOM 645 O O . GLU A 1 79 ? 12.695 -16.234 11.617 1 80.19 79 GLU A O 1
ATOM 650 N N . VAL A 1 80 ? 11.211 -16.625 10.094 1 85.31 80 VAL A N 1
ATOM 651 C CA . VAL A 1 80 ? 12.117 -16.312 8.992 1 85.31 80 VAL A CA 1
ATOM 652 C C . VAL A 1 80 ? 12.477 -14.828 9.039 1 85.31 80 VAL A C 1
ATOM 654 O O . VAL A 1 80 ? 13.531 -14.422 8.547 1 85.31 80 VAL A O 1
ATOM 657 N N . PHE A 1 81 ? 11.641 -14.016 9.656 1 90.56 81 PHE A N 1
ATOM 658 C CA . PHE A 1 81 ? 11.883 -12.578 9.68 1 90.56 81 PHE A CA 1
ATOM 659 C C . PHE A 1 81 ? 11.781 -12.031 11.102 1 90.56 81 PHE A C 1
ATOM 661 O O . PHE A 1 81 ? 11.453 -10.859 11.305 1 90.56 81 PHE A O 1
ATOM 668 N N . GLU A 1 82 ? 12.016 -12.852 12.07 1 91.5 82 GLU A N 1
ATOM 669 C CA . GLU A 1 82 ? 11.766 -12.523 13.469 1 91.5 82 GLU A CA 1
ATOM 670 C C . GLU A 1 82 ? 12.578 -11.305 13.906 1 91.5 82 GLU A C 1
ATOM 672 O O . GLU A 1 82 ? 12.07 -10.438 14.625 1 91.5 82 GLU A O 1
ATOM 677 N N . GLY A 1 83 ? 13.805 -11.195 13.508 1 94.81 83 GLY A N 1
ATOM 678 C CA . GLY A 1 83 ? 14.664 -10.094 13.914 1 94.81 83 GLY A CA 1
ATOM 679 C C . GLY A 1 83 ? 14.117 -8.734 13.523 1 94.81 83 GLY A C 1
ATOM 680 O O . GLY A 1 83 ? 13.93 -7.867 14.383 1 94.81 83 GLY A O 1
ATOM 681 N N . THR A 1 84 ? 13.797 -8.586 12.273 1 95.38 84 THR A N 1
ATOM 682 C CA . THR A 1 84 ? 13.336 -7.289 11.797 1 95.38 84 THR A CA 1
ATOM 683 C C . THR A 1 84 ? 11.891 -7.031 12.211 1 95.38 84 THR A C 1
ATOM 685 O O . THR A 1 84 ? 11.492 -5.883 12.406 1 95.38 84 THR A O 1
ATOM 688 N N . GLN A 1 85 ? 11.086 -8.039 12.367 1 95.62 85 GLN A N 1
ATOM 689 C CA . GLN A 1 85 ? 9.719 -7.863 12.836 1 95.62 85 GLN A CA 1
ATOM 690 C C . GLN A 1 85 ? 9.688 -7.391 14.289 1 95.62 85 GLN A C 1
ATOM 692 O O . GLN A 1 85 ? 8.781 -6.66 14.695 1 95.62 85 GLN A O 1
ATOM 697 N N . LYS A 1 86 ? 10.727 -7.762 15.055 1 95.81 86 LYS A N 1
ATOM 698 C CA . LYS A 1 86 ? 10.867 -7.25 16.406 1 95.81 86 LYS A CA 1
ATOM 699 C C . LYS A 1 86 ? 11.117 -5.746 16.406 1 95.81 86 LYS A C 1
ATOM 701 O O . LYS A 1 86 ? 10.641 -5.031 17.281 1 95.81 86 LYS A O 1
ATOM 706 N N . ILE A 1 87 ? 11.852 -5.281 15.453 1 97.38 87 ILE A N 1
ATOM 707 C CA . ILE A 1 87 ? 12.094 -3.848 15.336 1 97.38 87 ILE A CA 1
ATOM 708 C C . ILE A 1 87 ? 10.773 -3.119 15.094 1 97.38 87 ILE A C 1
ATOM 710 O O . ILE A 1 87 ? 10.539 -2.049 15.656 1 97.38 87 ILE A O 1
ATOM 714 N N . GLU A 1 88 ? 9.945 -3.686 14.219 1 97.25 88 GLU A N 1
ATOM 715 C CA . GLU A 1 88 ? 8.641 -3.068 13.984 1 97.25 88 GLU A CA 1
ATOM 716 C C . GLU A 1 88 ? 7.797 -3.055 15.25 1 97.25 88 GLU A C 1
ATOM 718 O O . GLU A 1 88 ? 7.113 -2.07 15.539 1 97.25 88 GLU A O 1
ATOM 723 N N . LYS A 1 89 ? 7.824 -4.117 15.984 1 96.56 89 LYS A N 1
ATOM 724 C CA . LYS A 1 89 ? 7.109 -4.176 17.266 1 96.56 89 LYS A CA 1
ATOM 725 C C . LYS A 1 89 ? 7.594 -3.082 18.203 1 96.56 89 LYS A C 1
ATOM 727 O O . LYS A 1 89 ? 6.785 -2.422 18.859 1 96.56 89 LYS A O 1
ATOM 732 N N . GLU A 1 90 ? 8.898 -2.906 18.297 1 97.06 90 GLU A N 1
ATOM 733 C CA . GLU A 1 90 ? 9.492 -1.873 19.141 1 97.06 90 GLU A CA 1
ATOM 734 C C . GLU A 1 90 ? 9.07 -0.479 18.688 1 97.06 90 GLU A C 1
ATOM 736 O O . GLU A 1 90 ? 8.805 0.397 19.516 1 97.06 90 GLU A O 1
ATOM 741 N N . LEU A 1 91 ? 9.031 -0.335 17.406 1 98.12 91 LEU A N 1
ATOM 742 C CA . LEU A 1 91 ? 8.594 0.936 16.844 1 98.12 91 LEU A CA 1
ATOM 743 C C . LEU A 1 91 ? 7.16 1.25 17.234 1 98.12 91 LEU A C 1
ATOM 745 O O . LEU A 1 91 ? 6.863 2.365 17.672 1 98.12 91 LEU A O 1
ATOM 749 N N . ILE A 1 92 ? 6.27 0.279 17.078 1 97.81 92 ILE A N 1
ATOM 750 C CA . ILE A 1 92 ? 4.859 0.431 17.406 1 97.81 92 ILE A CA 1
ATOM 751 C C . ILE A 1 92 ? 4.711 0.795 18.891 1 97.81 92 ILE A C 1
ATOM 753 O O . ILE A 1 92 ? 3.963 1.71 19.234 1 97.81 92 ILE A O 1
ATOM 757 N N . LYS A 1 93 ? 5.43 0.13 19.703 1 97.5 93 LYS A N 1
ATOM 758 C CA . LYS A 1 93 ? 5.383 0.382 21.141 1 97.5 93 LYS A CA 1
ATOM 759 C C . LYS A 1 93 ? 5.871 1.791 21.469 1 97.5 93 LYS A C 1
ATOM 761 O O . LYS A 1 93 ? 5.234 2.51 22.25 1 97.5 93 LYS A O 1
ATOM 766 N N . LEU A 1 94 ? 6.969 2.137 20.906 1 98.25 94 LEU A N 1
ATOM 767 C CA . LEU A 1 94 ? 7.547 3.453 21.156 1 98.25 94 LEU A CA 1
ATOM 768 C C . LEU A 1 94 ? 6.559 4.555 20.781 1 98.25 94 LEU A C 1
ATOM 770 O O . LEU A 1 94 ? 6.309 5.461 21.578 1 98.25 94 LEU A O 1
ATOM 774 N N . VAL A 1 95 ? 5.98 4.48 19.609 1 98.62 95 VAL A N 1
ATOM 775 C CA . VAL A 1 95 ? 5.098 5.539 19.141 1 98.62 95 VAL A CA 1
ATOM 776 C C . VAL A 1 95 ? 3.801 5.535 19.938 1 98.62 95 VAL A C 1
ATOM 778 O O . VAL A 1 95 ? 3.324 6.59 20.375 1 98.62 95 VAL A O 1
ATOM 781 N N . ALA A 1 96 ? 3.24 4.363 20.188 1 98.56 96 ALA A N 1
ATOM 782 C CA . ALA A 1 96 ? 1.978 4.25 20.906 1 98.56 96 ALA A CA 1
ATOM 783 C C . ALA A 1 96 ? 2.131 4.711 22.359 1 98.56 96 ALA A C 1
ATOM 785 O O . ALA A 1 96 ? 1.31 5.484 22.859 1 98.56 96 ALA A O 1
ATOM 786 N N . GLU A 1 97 ? 3.17 4.297 23.016 1 98.38 97 GLU A N 1
ATOM 787 C CA . GLU A 1 97 ? 3.309 4.504 24.469 1 98.38 97 GLU A CA 1
ATOM 788 C C . GLU A 1 97 ? 3.98 5.84 24.766 1 98.38 97 GLU A C 1
ATOM 790 O O . GLU A 1 97 ? 3.555 6.562 25.672 1 98.38 97 GLU A O 1
ATOM 795 N N . GLU A 1 98 ? 5.02 6.168 24.016 1 98 98 GLU A N 1
ATOM 796 C CA . GLU A 1 98 ? 5.797 7.359 24.328 1 98 98 GLU A CA 1
ATOM 797 C C . GLU A 1 98 ? 5.238 8.594 23.625 1 98 98 GLU A C 1
ATOM 799 O O . GLU A 1 98 ? 5.066 9.648 24.234 1 98 98 GLU A O 1
ATOM 804 N N . ILE A 1 99 ? 4.898 8.5 22.391 1 98.12 99 ILE A N 1
ATOM 805 C CA . ILE A 1 99 ? 4.492 9.688 21.641 1 98.12 99 ILE A CA 1
ATOM 806 C C . ILE A 1 99 ? 3.012 9.961 21.875 1 98.12 99 ILE A C 1
ATOM 808 O O . ILE A 1 99 ? 2.619 11.109 22.094 1 98.12 99 ILE A O 1
ATOM 812 N N . PHE A 1 100 ? 2.211 8.891 21.875 1 98.44 100 PHE A N 1
ATOM 813 C CA . PHE A 1 100 ? 0.771 9.102 21.969 1 98.44 100 PHE A CA 1
ATOM 814 C C . PHE A 1 100 ? 0.239 8.648 23.312 1 98.44 100 PHE A C 1
ATOM 816 O O . PHE A 1 100 ? -0.972 8.5 23.5 1 98.44 100 PHE A O 1
ATOM 823 N N . ASN A 1 101 ? 1.055 8.352 24.266 1 97.94 101 ASN A N 1
ATOM 824 C CA . ASN A 1 101 ? 0.753 8.125 25.672 1 97.94 101 ASN A CA 1
ATOM 825 C C . ASN A 1 101 ? -0.21 6.957 25.859 1 97.94 101 ASN A C 1
ATOM 827 O O . ASN A 1 101 ? -1.216 7.082 26.562 1 97.94 101 ASN A O 1
ATOM 831 N N . GLY A 1 102 ? 0.053 5.906 25.141 1 97.94 102 GLY A N 1
ATOM 832 C CA . GLY A 1 102 ? -0.73 4.691 25.312 1 97.94 102 GLY A CA 1
ATOM 833 C C . GLY A 1 102 ? -0.29 3.863 26.516 1 97.94 102 GLY A C 1
ATOM 834 O O . GLY A 1 102 ? 0.837 4.004 26.984 1 97.94 102 GLY A O 1
ATOM 835 N N . ASP A 1 103 ? -1.184 3.049 27.047 1 97.5 103 ASP A N 1
ATOM 836 C CA . ASP A 1 103 ? -0.821 2.088 28.078 1 97.5 103 ASP A CA 1
ATOM 837 C C . ASP A 1 103 ? 0.145 1.035 27.547 1 97.5 103 ASP A C 1
ATOM 839 O O . ASP A 1 103 ? 0.119 0.711 26.344 1 97.5 103 ASP A O 1
ATOM 843 N N . PRO A 1 104 ? 0.967 0.516 28.438 1 96.19 104 PRO A N 1
ATOM 844 C CA . PRO A 1 104 ? 1.858 -0.558 27.984 1 96.19 104 PRO A CA 1
ATOM 845 C C . PRO A 1 104 ? 1.105 -1.723 27.344 1 96.19 104 PRO A C 1
ATOM 847 O O . PRO A 1 104 ? 0.19 -2.279 27.953 1 96.19 104 PRO A O 1
ATOM 850 N N . ASP A 1 105 ? 1.421 -2.012 26.125 1 94.19 105 ASP A N 1
ATOM 851 C CA . ASP A 1 105 ? 0.857 -3.117 25.344 1 94.19 105 ASP A CA 1
ATOM 852 C C . ASP A 1 105 ? -0.649 -2.947 25.172 1 94.19 105 ASP A C 1
ATOM 854 O O . ASP A 1 105 ? -1.389 -3.932 25.109 1 94.19 105 ASP A O 1
ATOM 858 N N . GLY A 1 106 ? -1.063 -1.729 25.141 1 97.06 106 GLY A N 1
ATOM 859 C CA . GLY A 1 106 ? -2.486 -1.454 25.016 1 97.06 106 GLY A CA 1
ATOM 860 C C . GLY A 1 106 ? -2.924 -1.219 23.578 1 97.06 106 GLY A C 1
ATOM 861 O O . GLY A 1 106 ? -4.117 -1.077 23.312 1 97.06 106 GLY A O 1
ATOM 862 N N . GLN A 1 107 ? -1.961 -1.185 22.688 1 97.81 107 GLN A N 1
ATOM 863 C CA . GLN A 1 107 ? -2.27 -0.864 21.297 1 97.81 107 GLN A CA 1
ATOM 864 C C . GLN A 1 107 ? -1.661 -1.892 20.344 1 97.81 107 GLN A C 1
ATOM 866 O O . GLN A 1 107 ? -0.628 -2.492 20.641 1 97.81 107 GLN A O 1
ATOM 871 N N . ASP A 1 108 ? -2.289 -2.154 19.281 1 97.12 108 ASP A N 1
ATOM 872 C CA . ASP A 1 108 ? -1.751 -2.867 18.125 1 97.12 108 ASP A CA 1
ATOM 873 C C . ASP A 1 108 ? -1.484 -1.911 16.953 1 97.12 108 ASP A C 1
ATOM 875 O O . ASP A 1 108 ? -1.916 -0.757 16.984 1 97.12 108 ASP A O 1
ATOM 879 N N . GLY A 1 109 ? -0.774 -2.414 16.016 1 97.06 109 GLY A N 1
ATOM 880 C CA . GLY A 1 109 ? -0.495 -1.586 14.852 1 97.06 109 GLY A CA 1
ATOM 881 C C . GLY A 1 109 ? 0.478 -2.229 13.875 1 97.06 109 GLY A C 1
ATOM 882 O O . GLY A 1 109 ? 0.897 -3.371 14.078 1 97.06 109 GLY A O 1
ATOM 883 N N . TYR A 1 110 ? 0.758 -1.531 12.781 1 96.94 110 TYR A N 1
ATOM 884 C CA . TYR A 1 110 ? 1.723 -1.969 11.773 1 96.94 110 TYR A CA 1
ATOM 885 C C . TYR A 1 110 ? 2.166 -0.803 10.898 1 96.94 110 TYR A C 1
ATOM 887 O O . TYR A 1 110 ? 1.537 0.257 10.906 1 96.94 110 TYR A O 1
ATOM 895 N N . VAL A 1 111 ? 3.305 -0.986 10.289 1 97.56 111 VAL A N 1
ATOM 896 C CA . VAL A 1 111 ? 3.766 -0.024 9.297 1 97.56 111 VAL A CA 1
ATOM 897 C C . VAL A 1 111 ? 3.061 -0.278 7.965 1 97.56 111 VAL A C 1
ATOM 899 O O . VAL A 1 111 ? 3.248 -1.328 7.348 1 97.56 111 VAL A O 1
ATOM 902 N N . ALA A 1 112 ? 2.203 0.685 7.598 1 96.75 112 ALA A N 1
ATOM 903 C CA . ALA A 1 112 ? 1.422 0.606 6.367 1 96.75 112 ALA A CA 1
ATOM 904 C C . ALA A 1 112 ? 2.184 1.215 5.195 1 96.75 112 ALA A C 1
ATOM 906 O O . ALA A 1 112 ? 3.254 1.799 5.375 1 96.75 112 ALA A O 1
ATOM 907 N N . THR A 1 113 ? 1.616 1.075 4.004 1 95.38 113 THR A N 1
ATOM 908 C CA . THR A 1 113 ? 2.254 1.59 2.799 1 95.38 113 THR A CA 1
ATOM 909 C C . THR A 1 113 ? 2.076 3.102 2.695 1 95.38 113 THR A C 1
ATOM 911 O O . THR A 1 113 ? 2.652 3.742 1.812 1 95.38 113 THR A O 1
ATOM 914 N N . GLY A 1 114 ? 1.326 3.705 3.588 1 95.62 114 GLY A N 1
ATOM 915 C CA . GLY A 1 114 ? 1.081 5.137 3.645 1 95.62 114 GLY A CA 1
ATOM 916 C C . GLY A 1 114 ? -0.094 5.508 4.531 1 95.62 114 GLY A C 1
ATOM 917 O O . GLY A 1 114 ? -0.777 4.629 5.062 1 95.62 114 GLY A O 1
ATOM 918 N N . GLY A 1 115 ? -0.267 6.797 4.66 1 96.38 115 GLY A N 1
ATOM 919 C CA . GLY A 1 115 ? -1.377 7.281 5.465 1 96.38 115 GLY A CA 1
ATOM 920 C C . GLY A 1 115 ? -2.732 6.93 4.883 1 96.38 115 GLY A C 1
ATOM 921 O O . GLY A 1 115 ? -3.688 6.688 5.625 1 96.38 115 GLY A O 1
ATOM 922 N N . THR A 1 116 ? -2.836 6.859 3.582 1 96.75 116 THR A N 1
ATOM 923 C CA . THR A 1 116 ? -4.09 6.504 2.93 1 96.75 116 THR A CA 1
ATOM 924 C C . THR A 1 116 ? -4.539 5.105 3.34 1 96.75 116 THR A C 1
ATOM 926 O O . THR A 1 116 ? -5.68 4.91 3.756 1 96.75 116 THR A O 1
ATOM 929 N N . GLU A 1 117 ? -3.635 4.176 3.264 1 97.19 117 GLU A N 1
ATOM 930 C CA . GLU A 1 117 ? -3.977 2.82 3.68 1 97.19 117 GLU A CA 1
ATOM 931 C C . GLU A 1 117 ? -4.348 2.773 5.16 1 97.19 117 GLU A C 1
ATOM 933 O O . GLU A 1 117 ? -5.32 2.117 5.539 1 97.19 117 GLU A O 1
ATOM 938 N N . ALA A 1 118 ? -3.576 3.424 5.957 1 98.19 118 ALA A N 1
ATOM 939 C CA . ALA A 1 118 ? -3.814 3.408 7.398 1 98.19 118 ALA A CA 1
ATOM 940 C C . ALA A 1 118 ? -5.195 3.963 7.734 1 98.19 118 ALA A C 1
ATOM 942 O O . ALA A 1 118 ? -5.895 3.426 8.594 1 98.19 118 ALA A O 1
ATOM 943 N N . ASN A 1 119 ? -5.594 5.047 7.059 1 98.75 119 ASN A N 1
ATOM 944 C CA . ASN A 1 119 ? -6.914 5.625 7.273 1 98.75 119 ASN A CA 1
ATOM 945 C C . ASN A 1 119 ? -8.023 4.66 6.852 1 98.75 119 ASN A C 1
ATOM 947 O O . ASN A 1 119 ? -8.992 4.461 7.59 1 98.75 119 ASN A O 1
ATOM 951 N N . ILE A 1 120 ? -7.867 4.074 5.723 1 98.69 120 ILE A N 1
ATOM 952 C CA . ILE A 1 120 ? -8.898 3.174 5.211 1 98.69 120 ILE A CA 1
ATOM 953 C C . ILE A 1 120 ? -8.953 1.916 6.074 1 98.69 120 ILE A C 1
ATOM 955 O O . ILE A 1 120 ? -10.039 1.366 6.305 1 98.69 120 ILE A O 1
ATOM 959 N N . GLN A 1 121 ? -7.781 1.494 6.594 1 98.5 121 GLN A N 1
ATOM 960 C CA . GLN A 1 121 ? -7.723 0.368 7.52 1 98.5 121 GLN A CA 1
ATOM 961 C C . GLN A 1 121 ? -8.617 0.602 8.727 1 98.5 121 GLN A C 1
ATOM 963 O O . GLN A 1 121 ? -9.352 -0.298 9.148 1 98.5 121 GLN A O 1
ATOM 968 N N . ALA A 1 122 ? -8.555 1.786 9.281 1 98.88 122 ALA A N 1
ATOM 969 C CA . ALA A 1 122 ? -9.391 2.123 10.438 1 98.88 122 ALA A CA 1
ATOM 970 C C . ALA A 1 122 ? -10.867 2.043 10.078 1 98.88 122 ALA A C 1
ATOM 972 O O . ALA A 1 122 ? -11.664 1.459 10.82 1 98.88 122 ALA A O 1
ATOM 973 N N . MET A 1 123 ? -11.234 2.629 8.938 1 98.88 123 MET A N 1
ATOM 974 C CA . MET A 1 123 ? -12.625 2.617 8.484 1 98.88 123 MET A CA 1
ATOM 975 C C . MET A 1 123 ? -13.117 1.188 8.289 1 98.88 123 MET A C 1
ATOM 977 O O . MET A 1 123 ? -14.25 0.863 8.656 1 98.88 123 MET A O 1
ATOM 981 N N . TRP A 1 124 ? -12.234 0.373 7.715 1 98.81 124 TRP A N 1
ATOM 982 C CA . TRP A 1 124 ? -12.555 -1.029 7.465 1 98.81 124 TRP A CA 1
ATOM 983 C C . TRP A 1 124 ? -12.828 -1.767 8.773 1 98.81 124 TRP A C 1
ATOM 985 O O . TRP A 1 124 ? -13.828 -2.479 8.891 1 98.81 124 TRP A O 1
ATOM 995 N N . ILE A 1 125 ? -12 -1.559 9.758 1 98.81 125 ILE A N 1
ATOM 996 C CA . ILE A 1 125 ? -12.117 -2.205 11.062 1 98.81 125 ILE A CA 1
ATOM 997 C C . ILE A 1 125 ? -13.438 -1.802 11.719 1 98.81 125 ILE A C 1
ATOM 999 O O . ILE A 1 125 ? -14.203 -2.658 12.156 1 98.81 125 ILE A O 1
ATOM 1003 N N . TYR A 1 126 ? -13.727 -0.546 11.719 1 98.94 126 TYR A N 1
ATOM 1004 C CA . TYR A 1 126 ? -14.891 -0.07 12.453 1 98.94 126 TYR A CA 1
ATOM 1005 C C . TYR A 1 126 ? -16.188 -0.427 11.727 1 98.94 126 TYR A C 1
ATOM 1007 O O . TYR A 1 126 ? -17.203 -0.69 12.359 1 98.94 126 TYR A O 1
ATOM 1015 N N . ARG A 1 127 ? -16.172 -0.395 10.352 1 98.81 127 ARG A N 1
ATOM 1016 C CA . ARG A 1 127 ? -17.328 -0.909 9.617 1 98.81 127 ARG A CA 1
ATOM 1017 C C . ARG A 1 127 ? -17.656 -2.338 10.039 1 98.81 127 ARG A C 1
ATOM 1019 O O . ARG A 1 127 ? -18.797 -2.654 10.352 1 98.81 127 ARG A O 1
ATOM 1026 N N . ASN A 1 128 ? -16.625 -3.182 10.047 1 98.69 128 ASN A N 1
ATOM 1027 C CA . ASN A 1 128 ? -16.828 -4.578 10.422 1 98.69 128 ASN A CA 1
ATOM 1028 C C . ASN A 1 128 ? -17.219 -4.719 11.891 1 98.69 128 ASN A C 1
ATOM 1030 O O . ASN A 1 128 ? -18 -5.598 12.242 1 98.69 128 ASN A O 1
ATOM 1034 N N . TYR A 1 129 ? -16.594 -3.881 12.719 1 98.69 129 TYR A N 1
ATOM 1035 C CA . TYR A 1 129 ? -16.953 -3.871 14.133 1 98.69 129 TYR A CA 1
ATOM 1036 C C . TYR A 1 129 ? -18.438 -3.619 14.328 1 98.69 129 TYR A C 1
ATOM 1038 O O . TYR A 1 129 ? -19.125 -4.367 15.039 1 98.69 129 TYR A O 1
ATOM 1046 N N . PHE A 1 130 ? -19.031 -2.592 13.672 1 98.75 130 PHE A N 1
ATOM 1047 C CA . PHE A 1 130 ? -20.438 -2.258 13.82 1 98.75 130 PHE A CA 1
ATOM 1048 C C . PHE A 1 130 ? -21.312 -3.355 13.234 1 98.75 130 PHE A C 1
ATOM 1050 O O . PHE A 1 130 ? -22.375 -3.672 13.781 1 98.75 130 PHE A O 1
ATOM 1057 N N . LYS A 1 131 ? -20.906 -3.934 12.156 1 98.31 131 LYS A N 1
ATOM 1058 C CA . LYS A 1 131 ? -21.672 -5.023 11.562 1 98.31 131 LYS A CA 1
ATOM 1059 C C . LYS A 1 131 ? -21.734 -6.227 12.492 1 98.31 131 LYS A C 1
ATOM 1061 O O . LYS A 1 131 ? -22.797 -6.812 12.688 1 98.31 131 LYS A O 1
ATOM 1066 N N . LYS A 1 132 ? -20.625 -6.578 13.07 1 97.81 132 LYS A N 1
ATOM 1067 C CA . LYS A 1 132 ? -20.516 -7.801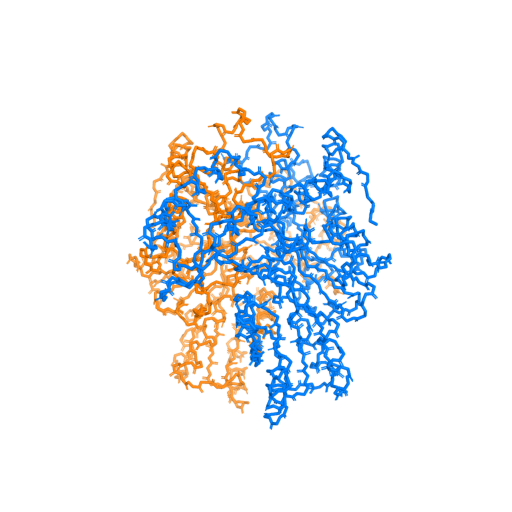 13.859 1 97.81 132 LYS A CA 1
ATOM 1068 C C . LYS A 1 132 ? -21.141 -7.613 15.25 1 97.81 132 LYS A C 1
ATOM 1070 O O . LYS A 1 132 ? -21.875 -8.477 15.727 1 97.81 132 LYS A O 1
ATOM 1075 N N . GLU A 1 133 ? -20.844 -6.484 15.875 1 98 133 GLU A N 1
ATOM 1076 C CA . GLU A 1 133 ? -21.234 -6.293 17.281 1 98 133 GLU A CA 1
ATOM 1077 C C . GLU A 1 133 ? -22.641 -5.734 17.391 1 98 133 GLU A C 1
ATOM 1079 O O . GLU A 1 133 ? -23.344 -5.98 18.375 1 98 133 GLU A O 1
ATOM 1084 N N . TYR A 1 134 ? -23.125 -5.008 16.328 1 97.94 134 TYR A N 1
ATOM 1085 C CA . TYR A 1 134 ? -24.422 -4.332 16.438 1 97.94 134 TYR A CA 1
ATOM 1086 C C . TYR A 1 134 ? -25.391 -4.84 15.375 1 97.94 134 TYR A C 1
ATOM 1088 O O . TYR A 1 134 ? -26.562 -4.445 15.359 1 97.94 134 TYR A O 1
ATOM 1096 N N . GLY A 1 135 ? -24.859 -5.715 14.477 1 98 135 GLY A N 1
ATOM 1097 C CA . GLY A 1 135 ? -25.703 -6.164 13.383 1 98 135 GLY A CA 1
ATOM 1098 C C . GLY A 1 135 ? -26.031 -5.059 12.398 1 98 135 GLY A C 1
ATOM 1099 O O . GLY A 1 135 ? -27.078 -5.094 11.742 1 98 135 GLY A O 1
ATOM 1100 N N . ALA A 1 136 ? -25.156 -4.121 12.25 1 97.88 136 ALA A N 1
ATOM 1101 C CA . ALA A 1 136 ? -25.406 -2.965 11.391 1 97.88 136 ALA A CA 1
ATOM 1102 C C . ALA A 1 136 ? -25.438 -3.371 9.922 1 97.88 136 ALA A C 1
ATOM 1104 O O . ALA A 1 136 ? -24.625 -4.191 9.484 1 97.88 136 ALA A O 1
ATOM 1105 N N . ARG A 1 137 ? -26.5 -2.805 9.234 1 96.19 137 ARG A N 1
ATOM 1106 C CA . ARG A 1 137 ? -26.453 -2.85 7.781 1 96.19 137 ARG A CA 1
ATOM 1107 C C . ARG A 1 137 ? -25.562 -1.75 7.227 1 96.19 137 ARG A C 1
ATOM 1109 O O . ARG A 1 137 ? -25.359 -0.717 7.871 1 96.19 137 ARG A O 1
ATOM 1116 N N . LEU A 1 138 ? -24.984 -1.906 6.051 1 94.88 138 LEU A N 1
ATOM 1117 C CA . LEU A 1 138 ? -24.047 -0.959 5.453 1 94.88 138 LEU A CA 1
ATOM 1118 C C . LEU A 1 138 ? -24.656 0.437 5.387 1 94.88 138 LEU A C 1
ATOM 1120 O O . LEU A 1 138 ? -23.969 1.43 5.66 1 94.88 138 LEU A O 1
ATOM 1124 N N . GLY A 1 139 ? -25.906 0.527 5.059 1 95.62 139 GLY A N 1
ATOM 1125 C CA . GLY A 1 139 ? -26.594 1.805 4.91 1 95.62 139 GLY A CA 1
ATOM 1126 C C . GLY A 1 139 ? -26.844 2.5 6.234 1 95.62 139 GLY A C 1
ATOM 1127 O O . GLY A 1 139 ? -27.25 3.662 6.262 1 95.62 139 GLY A O 1
ATOM 1128 N N . GLU A 1 140 ? -26.531 1.849 7.328 1 98.38 140 GLU A N 1
ATOM 1129 C CA . GLU A 1 140 ? -26.75 2.404 8.664 1 98.38 140 GLU A CA 1
ATOM 1130 C C . GLU A 1 140 ? -25.469 2.961 9.25 1 98.38 140 GLU A C 1
ATOM 1132 O O . GLU A 1 140 ? -25.469 3.49 10.367 1 98.38 140 GLU A O 1
ATOM 1137 N N . ILE A 1 141 ? -24.344 2.832 8.562 1 98.75 141 ILE A N 1
ATOM 1138 C CA . ILE A 1 141 ? -23.047 3.285 9.047 1 98.75 141 ILE A CA 1
ATOM 1139 C C . ILE A 1 141 ? -22.625 4.535 8.281 1 98.75 141 ILE A C 1
ATOM 1141 O O . ILE A 1 141 ? -22.578 4.531 7.051 1 98.75 141 ILE A O 1
ATOM 1145 N N . GLY A 1 142 ? -22.359 5.609 8.992 1 98.81 142 GLY A N 1
ATOM 1146 C CA . GLY A 1 142 ? -21.891 6.852 8.391 1 98.81 142 GLY A CA 1
ATOM 1147 C C . GLY A 1 142 ? -20.438 7.152 8.695 1 98.81 142 GLY A C 1
ATOM 1148 O O . GLY A 1 142 ? -19.953 6.844 9.789 1 98.81 142 GLY A O 1
ATOM 1149 N N . LEU A 1 143 ? -19.734 7.656 7.719 1 98.94 143 LEU A N 1
ATOM 1150 C CA . LEU A 1 143 ? -18.391 8.195 7.883 1 98.94 143 LEU A CA 1
ATOM 1151 C C . LEU A 1 143 ? -18.422 9.711 7.988 1 98.94 143 LEU A C 1
ATOM 1153 O O . LEU A 1 143 ? -18.797 10.398 7.035 1 98.94 143 LEU A O 1
ATOM 1157 N N . VAL A 1 144 ? -18 10.227 9.117 1 98.94 144 VAL A N 1
ATOM 1158 C CA . VAL A 1 144 ? -18.062 11.648 9.406 1 98.94 144 VAL A CA 1
ATOM 1159 C C . VAL A 1 144 ? -16.672 12.258 9.297 1 98.94 144 VAL A C 1
ATOM 1161 O O . VAL A 1 144 ? -15.727 11.789 9.945 1 98.94 144 VAL A O 1
ATOM 1164 N N . TYR A 1 145 ? -16.5 13.25 8.508 1 98.81 145 TYR A N 1
ATOM 1165 C CA . TYR A 1 145 ? -15.242 13.984 8.406 1 98.81 145 TYR A CA 1
ATOM 1166 C C . TYR A 1 145 ? -15.492 15.414 7.941 1 98.81 145 TYR A C 1
ATOM 1168 O O . TYR A 1 145 ? -16.594 15.75 7.484 1 98.81 145 TYR A O 1
ATOM 1176 N N . SER A 1 146 ? -14.602 16.297 8.094 1 98.56 146 SER A N 1
ATOM 1177 C CA . SER A 1 146 ? -14.75 17.688 7.676 1 98.56 146 SER A CA 1
ATOM 1178 C C . SER A 1 146 ? -14.406 17.859 6.203 1 98.56 146 SER A C 1
ATOM 1180 O O . SER A 1 146 ? -13.742 17.016 5.605 1 98.56 146 SER A O 1
ATOM 1182 N N . GLN A 1 147 ? -14.805 18.938 5.613 1 97.06 147 GLN A N 1
ATOM 1183 C CA . GLN A 1 147 ? -14.539 19.25 4.211 1 97.06 147 GLN A CA 1
ATOM 1184 C C . GLN A 1 147 ? -13.047 19.469 3.971 1 97.06 147 GLN A C 1
ATOM 1186 O O . GLN A 1 147 ? -12.586 19.469 2.826 1 97.06 147 GLN A O 1
ATOM 1191 N N . ASP A 1 148 ? -12.281 19.625 5.086 1 96.81 148 ASP A N 1
ATOM 1192 C CA . ASP A 1 148 ? -10.844 19.859 4.949 1 96.81 148 ASP A CA 1
ATOM 1193 C C . ASP A 1 148 ? -10.07 18.547 5.035 1 96.81 148 ASP A C 1
ATOM 1195 O O . ASP A 1 148 ? -8.844 18.531 4.875 1 96.81 148 ASP A O 1
ATOM 1199 N N . SER A 1 149 ? -10.812 17.438 5.266 1 97.69 149 SER A N 1
ATOM 1200 C CA . SER A 1 149 ? -10.141 16.141 5.438 1 97.69 149 SER A CA 1
ATOM 1201 C C . SER A 1 149 ? -9.484 15.68 4.145 1 97.69 149 SER A C 1
ATOM 1203 O O . SER A 1 149 ? -9.906 16.078 3.053 1 97.69 149 SER A O 1
ATOM 1205 N N . HIS A 1 150 ? -8.461 14.93 4.297 1 96.75 150 HIS A N 1
ATOM 1206 C CA . HIS A 1 150 ? -7.75 14.336 3.17 1 96.75 150 HIS A CA 1
ATOM 1207 C C . HIS A 1 150 ? -8.688 13.508 2.299 1 96.75 150 HIS A C 1
ATOM 1209 O O . HIS A 1 150 ? -9.641 12.914 2.801 1 96.75 150 HIS A O 1
ATOM 1215 N N . TYR A 1 151 ? -8.414 13.414 1.037 1 95.38 151 TYR A N 1
ATOM 1216 C CA . TYR A 1 151 ? -9.305 12.758 0.083 1 95.38 151 TYR A CA 1
ATOM 1217 C C . TYR A 1 151 ? -9.336 11.25 0.313 1 95.38 151 TYR A C 1
ATOM 1219 O O . TYR A 1 151 ? -10.148 10.547 -0.284 1 95.38 151 TYR A O 1
ATOM 1227 N N . SER A 1 152 ? -8.461 10.742 1.195 1 96.94 152 SER A N 1
ATOM 1228 C CA . SER A 1 152 ? -8.547 9.328 1.545 1 96.94 152 SER A CA 1
ATOM 1229 C C . SER A 1 152 ? -9.859 9.016 2.256 1 96.94 152 SER A C 1
ATOM 1231 O O . SER A 1 152 ? -10.266 7.855 2.33 1 96.94 152 SER A O 1
ATOM 1233 N N . MET A 1 153 ? -10.555 10.008 2.799 1 98.19 153 MET A N 1
ATOM 1234 C CA . MET A 1 153 ? -11.844 9.781 3.449 1 98.19 153 MET A CA 1
ATOM 1235 C C . MET A 1 153 ? -12.922 9.453 2.422 1 98.19 153 MET A C 1
ATOM 1237 O O . MET A 1 153 ? -13.523 8.375 2.467 1 98.19 153 MET A O 1
ATOM 1241 N N . PRO A 1 154 ? -13.148 10.406 1.441 1 97.25 154 PRO A N 1
ATOM 1242 C CA . PRO A 1 154 ? -14.133 10.023 0.426 1 97.25 154 PRO A CA 1
ATOM 1243 C C . PRO A 1 154 ? -13.703 8.789 -0.367 1 97.25 154 PRO A C 1
ATOM 1245 O O . PRO A 1 154 ? -14.555 8 -0.791 1 97.25 154 PRO A O 1
ATOM 1248 N N . LYS A 1 155 ? -12.477 8.562 -0.608 1 97.25 155 LYS A N 1
ATOM 1249 C CA . LYS A 1 155 ? -11.992 7.355 -1.264 1 97.25 155 LYS A CA 1
ATOM 1250 C C . LYS A 1 155 ? -12.344 6.109 -0.455 1 97.25 155 LYS A C 1
ATOM 1252 O O . LYS A 1 155 ? -12.852 5.129 -1.006 1 97.25 155 LYS A O 1
ATOM 1257 N N . GLY A 1 156 ? -11.992 6.156 0.833 1 98.31 156 GLY A N 1
ATOM 1258 C CA . GLY A 1 156 ? -12.328 5.051 1.714 1 98.31 156 GLY A CA 1
ATOM 1259 C C . GLY A 1 156 ? -13.82 4.781 1.785 1 98.31 156 GLY A C 1
ATOM 1260 O O . GLY A 1 156 ? -14.25 3.627 1.844 1 98.31 156 GLY A O 1
ATOM 1261 N N . ALA A 1 157 ? -14.617 5.863 1.791 1 98.25 157 ALA A N 1
ATOM 1262 C CA . ALA A 1 157 ? -16.078 5.715 1.776 1 98.25 157 ALA A CA 1
ATOM 1263 C C . ALA A 1 157 ? -16.531 4.961 0.533 1 98.25 157 ALA A C 1
ATOM 1265 O O . ALA A 1 157 ? -17.406 4.094 0.614 1 98.25 157 ALA A O 1
ATOM 1266 N N . ASN A 1 158 ? -15.961 5.336 -0.594 1 97.69 158 ASN A N 1
ATOM 1267 C CA . ASN A 1 158 ? -16.297 4.652 -1.84 1 97.69 158 ASN A CA 1
ATOM 1268 C C . ASN A 1 158 ? -15.883 3.186 -1.803 1 97.69 158 ASN A C 1
ATOM 1270 O O . ASN A 1 158 ? -16.672 2.303 -2.133 1 97.69 158 ASN A O 1
ATOM 1274 N N . ILE A 1 159 ? -14.688 2.918 -1.369 1 98.25 159 ILE A N 1
ATOM 1275 C CA . ILE A 1 159 ? -14.141 1.564 -1.315 1 98.25 159 ILE A CA 1
ATOM 1276 C C . ILE A 1 159 ? -15.008 0.7 -0.398 1 98.25 159 ILE A C 1
ATOM 1278 O O . ILE A 1 159 ? -15.398 -0.409 -0.767 1 98.25 159 ILE A O 1
ATOM 1282 N N . LEU A 1 160 ? -15.383 1.229 0.722 1 98.5 160 LEU A N 1
ATOM 1283 C CA . LEU A 1 160 ? -16.031 0.435 1.761 1 98.5 160 LEU A CA 1
ATOM 1284 C C . LEU A 1 160 ? -17.547 0.554 1.669 1 98.5 160 LEU A C 1
ATOM 1286 O O . LEU A 1 160 ? -18.266 -0.078 2.441 1 98.5 160 LEU A O 1
ATOM 1290 N N . ASN A 1 161 ? -18.031 1.38 0.758 1 96.94 161 ASN A N 1
ATOM 1291 C CA . ASN A 1 161 ? -19.453 1.627 0.563 1 96.94 161 ASN A CA 1
ATOM 1292 C C . ASN A 1 161 ? -20.094 2.238 1.808 1 96.94 161 ASN A C 1
ATOM 1294 O O . ASN A 1 161 ? -21.125 1.751 2.285 1 96.94 161 ASN A O 1
ATOM 1298 N N . LEU A 1 162 ? -19.453 3.236 2.307 1 98.06 162 LEU A N 1
ATOM 1299 C CA . LEU A 1 162 ? -19.984 3.984 3.445 1 98.06 162 LEU A CA 1
ATOM 1300 C C . LEU A 1 162 ? -20.594 5.305 2.994 1 98.06 162 LEU A C 1
ATOM 1302 O O . LEU A 1 162 ? -20.203 5.852 1.957 1 98.06 162 LEU A O 1
ATOM 1306 N N . THR A 1 163 ? -21.5 5.809 3.76 1 97.88 163 THR A N 1
ATOM 1307 C CA . THR A 1 163 ? -22.094 7.117 3.492 1 97.88 163 THR A CA 1
ATOM 1308 C C . THR A 1 163 ? -21.25 8.227 4.086 1 97.88 163 THR A C 1
ATOM 1310 O O . THR A 1 163 ? -20.984 8.25 5.293 1 97.88 163 THR A O 1
ATOM 1313 N N . SER A 1 164 ? -20.859 9.156 3.254 1 98.25 164 SER A N 1
ATOM 1314 C CA . SER A 1 164 ? -20.078 10.297 3.709 1 98.25 164 SER A CA 1
ATOM 1315 C C . SER A 1 164 ? -20.969 11.367 4.328 1 98.25 164 SER A C 1
ATOM 1317 O O . SER A 1 164 ? -22.016 11.719 3.768 1 98.25 164 SER A O 1
ATOM 1319 N N . ILE A 1 165 ? -20.656 11.789 5.473 1 98.81 165 ILE A N 1
ATOM 1320 C CA . ILE A 1 165 ? -21.234 12.953 6.133 1 98.81 165 ILE A CA 1
ATOM 1321 C C . ILE A 1 165 ? -20.172 14.023 6.312 1 98.81 165 ILE A C 1
ATOM 1323 O O . ILE A 1 165 ? -19.312 13.914 7.188 1 98.81 165 ILE A O 1
ATOM 1327 N N . ILE A 1 166 ? -20.234 15.062 5.512 1 98.69 166 ILE A N 1
ATOM 1328 C CA . ILE A 1 166 ? -19.156 16.047 5.422 1 98.69 166 ILE A CA 1
ATOM 1329 C C . ILE A 1 166 ? -19.531 17.297 6.223 1 98.69 166 ILE A C 1
ATOM 1331 O O . ILE A 1 166 ? -20.531 17.953 5.934 1 98.69 166 ILE A O 1
ATOM 1335 N N . LEU A 1 167 ? -18.766 17.594 7.176 1 98.81 167 LEU A N 1
ATOM 1336 C CA . LEU A 1 167 ? -19 18.734 8.055 1 98.81 167 LEU A CA 1
ATOM 1337 C C . LEU A 1 167 ? -18.344 20 7.5 1 98.81 167 LEU A C 1
ATOM 1339 O O . LEU A 1 167 ? -17.234 19.938 6.953 1 98.81 167 LEU A O 1
ATOM 1343 N N . GLU A 1 168 ? -18.969 21.094 7.691 1 98.44 168 GLU A N 1
ATOM 1344 C CA . GLU A 1 168 ? -18.422 22.391 7.293 1 98.44 168 GLU A CA 1
ATOM 1345 C C . GLU A 1 168 ? -17.469 22.938 8.352 1 98.44 168 GLU A C 1
ATOM 1347 O O . GLU A 1 168 ? -17.609 22.625 9.539 1 98.44 168 GLU A O 1
ATOM 1352 N N . VAL A 1 169 ? -16.531 23.672 7.887 1 98.25 169 VAL A N 1
ATOM 1353 C CA . VAL A 1 169 ? -15.594 24.328 8.789 1 98.25 169 VAL A CA 1
ATOM 1354 C C . VAL A 1 169 ? -15.719 25.844 8.664 1 98.25 169 VAL A C 1
ATOM 1356 O O . VAL A 1 169 ? -16.219 26.359 7.66 1 98.25 169 VAL A O 1
ATOM 1359 N N . ASP A 1 170 ? -15.352 26.516 9.734 1 97.62 170 ASP A N 1
ATOM 1360 C CA . ASP A 1 170 ? -15.266 27.969 9.695 1 97.62 170 ASP A CA 1
ATOM 1361 C C . ASP A 1 170 ? -14.18 28.422 8.727 1 97.62 170 ASP A C 1
ATOM 1363 O O . ASP A 1 170 ? -13.039 27.953 8.789 1 97.62 170 ASP A O 1
ATOM 1367 N N . PRO A 1 171 ? -14.43 29.328 7.828 1 94.06 171 PRO A N 1
ATOM 1368 C CA . PRO A 1 171 ? -13.461 29.703 6.797 1 94.06 171 PRO A CA 1
ATOM 1369 C C . PRO A 1 171 ? -12.227 30.391 7.371 1 94.06 171 PRO A C 1
ATOM 1371 O O . PRO A 1 171 ? -11.172 30.422 6.73 1 94.06 171 PRO A O 1
ATOM 1374 N N . ASP A 1 172 ? -12.359 30.953 8.555 1 93 172 ASP A N 1
ATOM 1375 C CA . ASP A 1 172 ? -11.25 31.703 9.141 1 93 172 ASP A CA 1
ATOM 1376 C C . ASP A 1 172 ? -10.477 30.844 10.141 1 93 172 ASP A C 1
ATOM 1378 O O . ASP A 1 172 ? -9.242 30.797 10.102 1 93 172 ASP A O 1
ATOM 1382 N N . THR A 1 173 ? -11.219 30.109 10.961 1 95.75 173 THR A N 1
ATOM 1383 C CA . THR A 1 173 ? -10.562 29.359 12.023 1 95.75 173 THR A CA 1
ATOM 1384 C C . THR A 1 173 ? -10.328 27.922 11.594 1 95.75 173 THR A C 1
ATOM 1386 O O . THR A 1 173 ? -9.562 27.188 12.234 1 95.75 173 THR A O 1
ATOM 1389 N N . ARG A 1 174 ? -11.008 27.484 10.562 1 96.81 174 ARG A N 1
ATOM 1390 C CA . ARG A 1 174 ? -10.945 26.141 10.008 1 96.81 174 ARG A CA 1
ATOM 1391 C C . ARG A 1 174 ? -11.469 25.109 11.008 1 96.81 174 ARG A C 1
ATOM 1393 O O . ARG A 1 174 ? -11.266 23.906 10.836 1 96.81 174 ARG A O 1
ATOM 1400 N N . GLU A 1 175 ? -12.109 25.547 12.055 1 97.56 175 GLU A N 1
ATOM 1401 C CA . GLU A 1 175 ? -12.742 24.656 13.023 1 97.56 175 GLU A CA 1
ATOM 1402 C C . GLU A 1 175 ? -14.062 24.109 12.492 1 97.56 175 GLU A C 1
ATOM 1404 O O . GLU A 1 175 ? -14.789 24.812 11.781 1 97.56 175 GLU A O 1
ATOM 1409 N N . ILE A 1 176 ? -14.352 22.891 12.883 1 98.56 176 ILE A N 1
ATOM 1410 C CA . ILE A 1 176 ? -15.648 22.312 12.531 1 98.56 176 ILE A CA 1
ATOM 1411 C C . ILE A 1 176 ? -16.766 23.156 13.148 1 98.56 176 ILE A C 1
ATOM 1413 O O . ILE A 1 176 ? -16.734 23.453 14.344 1 98.56 176 ILE A O 1
ATOM 1417 N N . LYS A 1 177 ? -17.75 23.547 12.312 1 98.5 177 LYS A N 1
ATOM 1418 C CA . LYS A 1 177 ? -18.891 24.312 12.805 1 98.5 177 LYS A CA 1
ATOM 1419 C C . LYS A 1 177 ? -19.844 23.422 13.586 1 98.5 177 LYS A C 1
ATOM 1421 O O . LYS A 1 177 ? -20.328 22.406 13.07 1 98.5 177 LYS A O 1
ATOM 1426 N N . LYS A 1 178 ? -20.156 23.844 14.766 1 97.69 178 LYS A N 1
ATOM 1427 C CA . LYS A 1 178 ? -21.047 23.078 15.625 1 97.69 178 LYS A CA 1
ATOM 1428 C C . LYS A 1 178 ? -22.422 22.906 14.984 1 97.69 178 LYS A C 1
ATOM 1430 O O . LYS A 1 178 ? -23.047 21.844 15.078 1 97.69 178 LYS A O 1
ATOM 1435 N N . ASP A 1 179 ? -22.906 23.969 14.359 1 97.88 179 ASP A N 1
ATOM 1436 C CA . ASP A 1 179 ? -24.219 23.922 13.711 1 97.88 179 ASP A CA 1
ATOM 1437 C C . ASP A 1 179 ? -24.219 22.906 12.562 1 97.88 179 ASP A C 1
ATOM 1439 O O . ASP A 1 179 ? -25.203 22.219 12.344 1 97.88 179 ASP A O 1
ATOM 1443 N N . SER A 1 180 ? -23.141 22.891 11.852 1 98.38 180 SER A N 1
ATOM 1444 C CA . SER A 1 180 ? -23 21.906 10.781 1 98.38 180 SER A CA 1
ATOM 1445 C C . SER A 1 180 ? -23 20.484 11.328 1 98.38 180 SER A C 1
ATOM 1447 O O . SER A 1 180 ? -23.656 19.594 10.781 1 98.38 180 SER A O 1
ATOM 1449 N N . LEU A 1 181 ? -22.219 20.25 12.375 1 98.38 181 LEU A N 1
ATOM 1450 C CA . LEU A 1 181 ? -22.172 18.953 13.039 1 98.38 181 LEU A CA 1
ATOM 1451 C C . LEU A 1 181 ? -23.578 18.5 13.453 1 98.38 181 LEU A C 1
ATOM 1453 O O . LEU A 1 181 ? -24 17.391 13.117 1 98.38 181 LEU A O 1
ATOM 1457 N N . GLU A 1 182 ? -24.312 19.359 14.086 1 98.12 182 GLU A N 1
ATOM 1458 C CA . GLU A 1 182 ? -25.656 19.031 14.578 1 98.12 182 GLU A CA 1
ATOM 1459 C C . GLU A 1 182 ? -26.609 18.75 13.422 1 98.12 182 GLU A C 1
ATOM 1461 O O . GLU A 1 182 ? -27.297 17.719 13.406 1 98.12 182 GLU A O 1
ATOM 1466 N N . SER A 1 183 ? -26.641 19.672 12.477 1 98.5 183 SER A N 1
ATOM 1467 C CA . SER A 1 183 ? -27.609 19.578 11.398 1 98.5 183 SER A CA 1
ATOM 1468 C C . SER A 1 183 ? -27.328 18.391 10.492 1 98.5 183 SER A C 1
ATOM 1470 O O . SER A 1 183 ? -28.25 17.656 10.102 1 98.5 183 SER A O 1
ATOM 1472 N N . LYS A 1 184 ? -26.078 18.156 10.188 1 98.62 184 LYS A N 1
ATOM 1473 C CA . LYS A 1 184 ? -25.719 17.078 9.266 1 98.62 184 LYS A CA 1
ATOM 1474 C C . LYS A 1 184 ? -25.922 15.711 9.906 1 98.62 184 LYS A C 1
ATOM 1476 O O . LYS A 1 184 ? -26.359 14.766 9.234 1 98.62 184 LYS A O 1
ATOM 1481 N N . ILE A 1 185 ? -25.578 15.578 11.141 1 98.56 185 ILE A N 1
ATOM 1482 C CA . ILE A 1 185 ? -25.75 14.297 11.82 1 98.56 185 ILE A CA 1
ATOM 1483 C C . ILE A 1 185 ? -27.234 14.008 12 1 98.56 185 ILE A C 1
ATOM 1485 O O . ILE A 1 185 ? -27.688 12.875 11.789 1 98.56 185 ILE A O 1
ATOM 1489 N N . LYS A 1 186 ? -28.047 15.023 12.383 1 97.81 186 LYS A N 1
ATOM 1490 C CA . LYS A 1 186 ? -29.484 14.836 12.508 1 97.81 186 LYS A CA 1
ATOM 1491 C C . LYS A 1 186 ? -30.109 14.406 11.18 1 97.81 186 LYS A C 1
ATOM 1493 O O . LYS A 1 186 ? -30.953 13.516 11.141 1 97.81 186 LYS A O 1
ATOM 1498 N N . ALA A 1 187 ?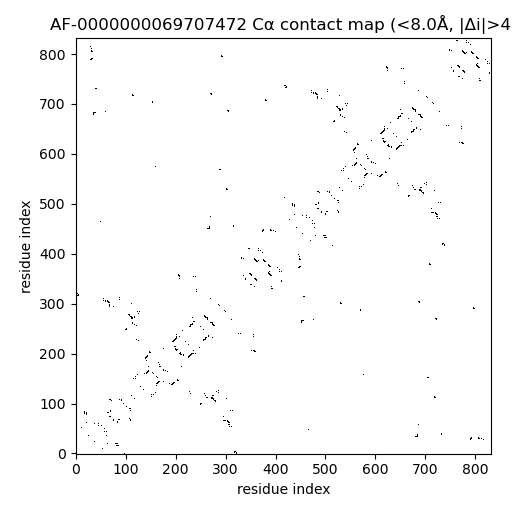 -29.688 15.062 10.18 1 98.44 187 ALA A N 1
ATOM 1499 C CA . ALA A 1 187 ? -30.172 14.703 8.852 1 98.44 187 ALA A CA 1
ATOM 1500 C C . ALA A 1 187 ? -29.797 13.273 8.492 1 98.44 187 ALA A C 1
ATOM 1502 O O . ALA A 1 187 ? -30.594 12.539 7.914 1 98.44 187 ALA A O 1
ATOM 1503 N N . ALA A 1 188 ? -28.578 12.875 8.812 1 98.38 188 ALA A N 1
ATOM 1504 C CA . ALA A 1 188 ? -28.109 11.523 8.539 1 98.38 188 ALA A CA 1
ATOM 1505 C C . ALA A 1 188 ? -28.906 10.484 9.32 1 98.38 188 ALA A C 1
ATOM 1507 O O . ALA A 1 188 ? -29.281 9.438 8.789 1 98.38 188 ALA A O 1
ATOM 1508 N N . MET A 1 189 ? -29.156 10.828 10.531 1 98 189 MET A N 1
ATOM 1509 C CA . MET A 1 189 ? -29.938 9.922 11.375 1 98 189 MET A CA 1
ATOM 1510 C C . MET A 1 189 ? -31.359 9.773 10.844 1 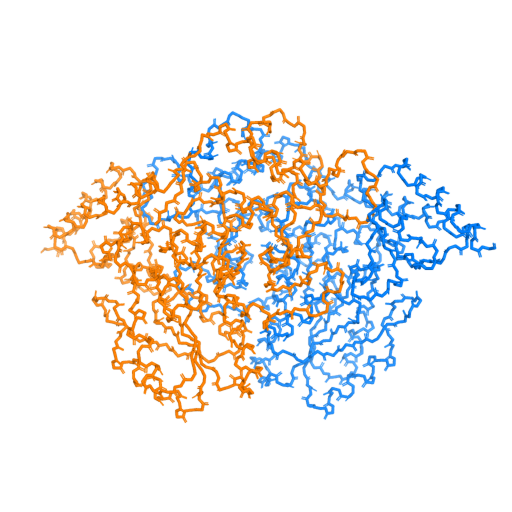98 189 MET A C 1
ATOM 1512 O O . MET A 1 189 ? -31.906 8.672 10.828 1 98 189 MET A O 1
ATOM 1516 N N . SER A 1 190 ? -31.906 10.82 10.367 1 97.88 190 SER A N 1
ATOM 1517 C CA . SER A 1 190 ? -33.25 10.789 9.789 1 97.88 190 SER A CA 1
ATOM 1518 C C . SER A 1 190 ? -33.281 9.945 8.523 1 97.88 190 SER A C 1
ATOM 1520 O O . SER A 1 190 ? -34.344 9.398 8.164 1 97.88 190 SER A O 1
ATOM 1522 N N . SER A 1 191 ? -32.156 9.867 7.926 1 97.69 191 SER A N 1
ATOM 1523 C CA . SER A 1 191 ? -32.062 9.102 6.684 1 97.69 191 SER A CA 1
ATOM 1524 C C . SER A 1 191 ? -31.703 7.645 6.953 1 97.69 191 SER A C 1
ATOM 1526 O O . SER A 1 191 ? -31.531 6.859 6.02 1 97.69 191 SER A O 1
ATOM 1528 N N . GLY A 1 192 ? -31.453 7.328 8.227 1 97.75 192 GLY A N 1
ATOM 1529 C CA . GLY A 1 192 ? -31.328 5.918 8.562 1 97.75 192 GLY A CA 1
ATOM 1530 C C . GLY A 1 192 ? -29.969 5.562 9.125 1 97.75 192 GLY A C 1
ATOM 1531 O O . GLY A 1 192 ? -29.719 4.418 9.508 1 97.75 192 GLY A O 1
ATOM 1532 N N . ILE A 1 193 ? -29.062 6.496 9.266 1 98.56 193 ILE A N 1
ATOM 1533 C CA . ILE A 1 193 ? -27.75 6.238 9.828 1 98.56 193 ILE A CA 1
ATOM 1534 C C . ILE A 1 193 ? -27.859 6.086 11.344 1 98.56 193 ILE A C 1
ATOM 1536 O O . ILE A 1 193 ? -28.5 6.906 12.016 1 98.56 193 ILE A O 1
ATOM 1540 N N . LYS A 1 194 ? -27.156 5.035 11.883 1 98.5 194 LYS A N 1
ATOM 1541 C CA . LYS A 1 194 ? -27.266 4.73 13.312 1 98.5 194 LYS A CA 1
ATOM 1542 C C . LYS A 1 194 ? -25.891 4.625 13.953 1 98.5 194 LYS A C 1
ATOM 1544 O O . LYS A 1 194 ? -25.75 4.785 15.172 1 98.5 194 LYS A O 1
ATOM 1549 N N . TYR A 1 195 ? -24.891 4.289 13.188 1 98.75 195 TYR A N 1
ATOM 1550 C CA . TYR A 1 195 ? -23.516 4.082 13.656 1 98.75 195 TYR A CA 1
ATOM 1551 C C . TYR A 1 195 ? -22.547 5.02 12.945 1 98.75 195 TYR A C 1
ATOM 1553 O O . TYR A 1 195 ? -22.703 5.293 11.75 1 98.75 195 TYR A O 1
ATOM 1561 N N . PHE A 1 196 ? -21.562 5.555 13.719 1 98.94 196 PHE A N 1
ATOM 1562 C CA . PHE A 1 196 ? -20.75 6.621 13.133 1 98.94 196 PHE A CA 1
ATOM 1563 C C . PHE A 1 196 ? -19.266 6.32 13.273 1 98.94 196 PHE A C 1
ATOM 1565 O O . PHE A 1 196 ? -18.797 6.027 14.375 1 98.94 196 PHE A O 1
ATOM 1572 N N . ILE A 1 197 ? -18.562 6.254 12.203 1 98.94 197 ILE A N 1
ATOM 1573 C CA . ILE A 1 197 ? -17.109 6.367 12.164 1 98.94 197 ILE A CA 1
ATOM 1574 C C . ILE A 1 197 ? -16.703 7.828 11.992 1 98.94 197 ILE A C 1
ATOM 1576 O O . ILE A 1 197 ? -17.016 8.453 10.977 1 98.94 197 ILE A O 1
ATOM 1580 N N . VAL A 1 198 ? -16.016 8.383 12.969 1 98.94 198 VAL A N 1
ATOM 1581 C CA . VAL A 1 198 ? -15.727 9.812 13 1 98.94 198 VAL A CA 1
ATOM 1582 C C . VAL A 1 198 ? -14.227 10.039 12.812 1 98.94 198 VAL A C 1
ATOM 1584 O O . VAL A 1 198 ? -13.414 9.453 13.523 1 98.94 198 VAL A O 1
ATOM 1587 N N . ILE A 1 199 ? -13.891 10.883 11.828 1 98.94 199 ILE A N 1
ATOM 1588 C CA . ILE A 1 199 ? -12.5 11.227 11.578 1 98.94 199 ILE A CA 1
ATOM 1589 C C . ILE A 1 199 ? -12.18 12.57 12.234 1 98.94 199 ILE A C 1
ATOM 1591 O O . ILE A 1 199 ? -12.867 13.57 11.984 1 98.94 199 ILE A O 1
ATOM 1595 N N . ALA A 1 200 ? -11.219 12.594 13.086 1 98.94 200 ALA A N 1
ATOM 1596 C CA . ALA A 1 200 ? -10.641 13.828 13.617 1 98.94 200 ALA A CA 1
ATOM 1597 C C . ALA A 1 200 ? -9.258 14.086 13.023 1 98.94 200 ALA A C 1
ATOM 1599 O O . ALA A 1 200 ? -8.383 13.227 13.078 1 98.94 200 ALA A O 1
ATOM 1600 N N . ASN A 1 201 ? -9.102 15.258 12.492 1 98.75 201 ASN A N 1
ATOM 1601 C CA . ASN A 1 201 ? -7.828 15.578 11.852 1 98.75 201 ASN A CA 1
ATOM 1602 C C . ASN A 1 201 ? -6.836 16.172 12.844 1 98.75 201 ASN A C 1
ATOM 1604 O O . ASN A 1 201 ? -7.188 17.078 13.609 1 98.75 201 ASN A O 1
ATOM 1608 N N . LEU A 1 202 ? -5.719 15.609 12.914 1 98.62 202 LEU A N 1
ATOM 1609 C CA . LEU A 1 202 ? -4.555 16.219 13.539 1 98.62 202 LEU A CA 1
ATOM 1610 C C . LEU A 1 202 ? -3.59 16.766 12.492 1 98.62 202 LEU A C 1
ATOM 1612 O O . LEU A 1 202 ? -2.535 16.172 12.25 1 98.62 202 LEU A O 1
ATOM 1616 N N . SER A 1 203 ? -3.979 17.953 11.984 1 97.56 203 SER A N 1
ATOM 1617 C CA . SER A 1 203 ? -3.312 18.656 10.891 1 97.56 203 SER A CA 1
ATOM 1618 C C . SER A 1 203 ? -3.879 18.25 9.539 1 97.56 203 SER A C 1
ATOM 1620 O O . SER A 1 203 ? -3.439 17.25 8.953 1 97.56 203 SER A O 1
ATOM 1622 N N . THR A 1 204 ? -4.789 19.016 8.984 1 96.94 204 THR A N 1
ATOM 1623 C CA . THR A 1 204 ? -5.289 18.781 7.633 1 96.94 204 THR A CA 1
ATOM 1624 C C . THR A 1 204 ? -4.207 19.062 6.598 1 96.94 204 THR A C 1
ATOM 1626 O O . THR A 1 204 ? -3.242 19.781 6.879 1 96.94 204 THR A O 1
ATOM 1629 N N . THR A 1 205 ? -4.352 18.562 5.461 1 92.06 205 THR A N 1
ATOM 1630 C CA . THR A 1 205 ? -3.328 18.609 4.426 1 92.06 205 THR A CA 1
ATOM 1631 C C . THR A 1 205 ? -3.062 20.047 3.998 1 92.06 205 THR A C 1
ATOM 1633 O O . THR A 1 205 ? -1.911 20.484 3.945 1 92.06 205 THR A O 1
ATOM 1636 N N . MET A 1 206 ? -4.047 20.766 3.758 1 93.25 206 MET A N 1
ATOM 1637 C CA . MET A 1 206 ? -3.914 22.109 3.172 1 93.25 206 MET A CA 1
ATOM 1638 C C . MET A 1 206 ? -3.643 23.141 4.246 1 93.25 206 MET A C 1
ATOM 1640 O O . MET A 1 206 ? -2.812 24.031 4.059 1 93.25 206 MET A O 1
ATOM 1644 N N . PHE A 1 207 ? -4.273 23.016 5.402 1 96.5 207 PHE A N 1
ATOM 1645 C CA . PHE A 1 207 ? -4.281 24.125 6.348 1 96.5 207 PHE A CA 1
ATOM 1646 C C . PHE A 1 207 ? -3.5 23.781 7.605 1 96.5 207 PHE A C 1
ATOM 1648 O O . PHE A 1 207 ? -3.135 24.672 8.383 1 96.5 207 PHE A O 1
ATOM 1655 N N . GLY A 1 208 ? -3.305 22.516 7.809 1 97 208 GLY A N 1
ATOM 1656 C CA . GLY A 1 208 ? -2.725 22.125 9.078 1 97 208 GLY A CA 1
ATOM 1657 C C . GLY A 1 208 ? -3.666 22.312 10.25 1 97 208 GLY A C 1
ATOM 1658 O O . GLY A 1 208 ? -3.227 22.391 11.398 1 97 208 GLY A O 1
ATOM 1659 N N . SER A 1 209 ? -4.906 22.469 9.992 1 97.5 209 SER A N 1
ATOM 1660 C CA . SER A 1 209 ? -5.883 22.656 11.062 1 97.5 209 SER A CA 1
ATOM 1661 C C . SER A 1 209 ? -6.09 21.375 11.867 1 97.5 209 SER A C 1
ATOM 1663 O O . SER A 1 209 ? -5.891 20.281 11.352 1 97.5 209 SER A O 1
ATOM 1665 N N . VAL A 1 210 ? -6.402 21.516 13.102 1 98.5 210 VAL A N 1
ATOM 1666 C CA . VAL A 1 210 ? -6.586 20.422 14.047 1 98.5 210 VAL A CA 1
ATOM 1667 C C . VAL A 1 210 ? -8.023 20.422 14.57 1 98.5 210 VAL A C 1
ATOM 1669 O O . VAL A 1 210 ? -8.508 21.453 15.039 1 98.5 210 VAL A O 1
ATOM 1672 N N . ASP A 1 211 ? -8.695 19.328 14.469 1 98.62 211 ASP A N 1
ATOM 1673 C CA . ASP A 1 211 ? -10.07 19.219 14.938 1 98.62 211 ASP A CA 1
ATOM 1674 C C . ASP A 1 211 ? -10.133 19.078 16.453 1 98.62 211 ASP A C 1
ATOM 1676 O O . ASP A 1 211 ? -9.164 18.641 17.078 1 98.62 211 ASP A O 1
ATOM 1680 N N . ASP A 1 212 ? -11.219 19.516 17.047 1 98.38 212 ASP A N 1
ATOM 1681 C CA . ASP A 1 212 ? -11.461 19.359 18.469 1 98.38 212 ASP A CA 1
ATOM 1682 C C . ASP A 1 212 ? -12.047 17.984 18.781 1 98.38 212 ASP A C 1
ATOM 1684 O O . ASP A 1 212 ? -13.266 17.797 18.719 1 98.38 212 ASP A O 1
ATOM 1688 N N . ILE A 1 213 ? -11.188 17.031 19.172 1 98.62 213 ILE A N 1
ATOM 1689 C CA . ILE A 1 213 ? -11.586 15.641 19.359 1 98.62 213 ILE A CA 1
ATOM 1690 C C . ILE A 1 213 ? -12.578 15.539 20.516 1 98.62 213 ILE A C 1
ATOM 1692 O O . ILE A 1 213 ? -13.484 14.703 20.5 1 98.62 213 ILE A O 1
ATOM 1696 N N . ASP A 1 214 ? -12.438 16.375 21.516 1 98.62 214 ASP A N 1
ATOM 1697 C CA . ASP A 1 214 ? -13.344 16.344 22.672 1 98.62 214 ASP A CA 1
ATOM 1698 C C . ASP A 1 214 ? -14.742 16.828 22.266 1 98.62 214 ASP A C 1
ATOM 1700 O O . ASP A 1 214 ? -15.742 16.266 22.703 1 98.62 214 ASP A O 1
ATOM 1704 N N . MET A 1 215 ? -14.758 17.859 21.438 1 98.12 215 MET A N 1
ATOM 1705 C CA . MET A 1 215 ? -16.047 18.344 20.953 1 98.12 215 MET A CA 1
ATOM 1706 C C . MET A 1 215 ? -16.781 17.25 20.172 1 98.12 215 MET A C 1
ATOM 1708 O O . MET A 1 215 ? -17.969 17.016 20.406 1 98.12 215 MET A O 1
ATOM 1712 N N . LEU A 1 216 ? -16.078 16.547 19.344 1 98.62 216 LEU A N 1
ATOM 1713 C CA . LEU A 1 216 ? -16.672 15.461 18.562 1 98.62 216 LEU A CA 1
ATOM 1714 C C . LEU A 1 216 ? -17.125 14.328 19.469 1 98.62 216 LEU A C 1
ATOM 1716 O O . LEU A 1 216 ? -18.266 13.867 19.375 1 98.62 216 LEU A O 1
ATOM 1720 N N . GLY A 1 217 ? -16.219 13.898 20.359 1 98.62 217 GLY A N 1
ATOM 1721 C CA . GLY A 1 217 ? -16.547 12.812 21.266 1 98.62 217 GLY A CA 1
ATOM 1722 C C . GLY A 1 217 ? -17.75 13.117 22.141 1 98.62 217 GLY A C 1
ATOM 1723 O O . GLY A 1 217 ? -18.656 12.289 22.266 1 98.62 217 GLY A O 1
ATOM 1724 N N . ASP A 1 218 ? -17.766 14.328 22.734 1 98.5 218 ASP A N 1
ATOM 1725 C CA . ASP A 1 218 ? -18.859 14.742 23.609 1 98.5 218 ASP A CA 1
ATOM 1726 C C . ASP A 1 218 ? -20.172 14.781 22.844 1 98.5 218 ASP A C 1
ATOM 1728 O O . ASP A 1 218 ? -21.219 14.375 23.375 1 98.5 218 ASP A O 1
ATOM 1732 N N . PHE A 1 219 ? -20.125 15.281 21.672 1 98.38 219 PHE A N 1
ATOM 1733 C CA . PHE A 1 219 ? -21.344 15.391 20.875 1 98.38 219 PHE A CA 1
ATOM 1734 C C . PHE A 1 219 ? -22 14.031 20.688 1 98.38 219 PHE A C 1
ATOM 1736 O O . PHE A 1 219 ? -23.172 13.859 20.984 1 98.38 219 PHE A O 1
ATOM 1743 N N . PHE A 1 220 ? -21.219 13.031 20.25 1 98.38 220 PHE A N 1
ATOM 1744 C CA . PHE A 1 220 ? -21.781 11.727 19.938 1 98.38 220 PHE A CA 1
ATOM 1745 C C . PHE A 1 220 ? -22.141 10.977 21.219 1 98.38 220 PHE A C 1
ATOM 1747 O O . PHE A 1 220 ? -23.109 10.211 21.25 1 98.38 220 PHE A O 1
ATOM 1754 N N . THR A 1 221 ? -21.359 11.227 22.281 1 98.19 221 THR A N 1
ATOM 1755 C CA . THR A 1 221 ? -21.703 10.641 23.578 1 98.19 221 THR A CA 1
ATOM 1756 C C . THR A 1 221 ? -23.047 11.156 24.078 1 98.19 221 THR A C 1
ATOM 1758 O O . THR A 1 221 ? -23.891 10.375 24.531 1 98.19 221 THR A O 1
ATOM 1761 N N . ASN A 1 222 ? -23.219 12.414 23.922 1 97.56 222 ASN A N 1
ATOM 1762 C CA . ASN A 1 222 ? -24.453 13.039 24.391 1 97.56 222 ASN A CA 1
ATOM 1763 C C . ASN A 1 222 ? -25.656 12.594 23.562 1 97.56 222 ASN A C 1
ATOM 1765 O O . ASN A 1 222 ? -26.781 12.555 24.062 1 97.56 222 ASN A O 1
ATOM 1769 N N . MET A 1 223 ? -25.438 12.227 22.375 1 96.25 223 MET A N 1
ATOM 1770 C CA . MET A 1 223 ? -26.5 11.742 21.5 1 96.25 223 MET A CA 1
ATOM 1771 C C . MET A 1 223 ? -26.812 10.273 21.781 1 96.25 223 MET A C 1
ATOM 1773 O O . MET A 1 223 ? -27.797 9.734 21.266 1 96.25 223 MET A O 1
ATOM 1777 N N . ASN A 1 224 ? -26.016 9.633 22.516 1 95.62 224 ASN A N 1
ATOM 1778 C CA . ASN A 1 224 ? -26.172 8.219 22.844 1 95.62 224 ASN A CA 1
ATOM 1779 C C . ASN A 1 224 ? -26.188 7.352 21.578 1 95.62 224 ASN A C 1
ATOM 1781 O O . ASN A 1 224 ? -27.094 6.523 21.406 1 95.62 224 ASN A O 1
ATOM 1785 N N . THR A 1 225 ? -25.359 7.598 20.672 1 95.44 225 THR A N 1
ATOM 1786 C CA . THR A 1 225 ? -25.172 6.824 19.438 1 95.44 225 THR A CA 1
ATOM 1787 C C . THR A 1 225 ? -23.797 6.156 19.422 1 95.44 225 THR A C 1
ATOM 1789 O O . THR A 1 225 ? -22.812 6.746 19.859 1 95.44 225 THR A O 1
ATOM 1792 N N . PRO A 1 226 ? -23.766 4.883 18.969 1 98.19 226 PRO A N 1
ATOM 1793 C CA . PRO A 1 226 ? -22.453 4.234 18.891 1 98.19 226 PRO A CA 1
ATOM 1794 C C . PRO A 1 226 ? -21.516 4.902 17.891 1 98.19 226 PRO A C 1
ATOM 1796 O O . PRO A 1 226 ? -21.922 5.188 16.75 1 98.19 226 PRO A O 1
ATOM 1799 N N . PHE A 1 227 ? -20.297 5.18 18.312 1 98.81 227 PHE A N 1
ATOM 1800 C CA . PHE A 1 227 ? -19.328 5.824 17.438 1 98.81 227 PHE A CA 1
ATOM 1801 C C . PHE A 1 227 ? -17.906 5.391 17.797 1 98.81 227 PHE A C 1
ATOM 1803 O O . PHE A 1 227 ? -17.672 4.855 18.875 1 98.81 227 PHE A O 1
ATOM 1810 N N . LYS A 1 228 ? -17.016 5.453 16.859 1 98.94 228 LYS A N 1
ATOM 1811 C CA . LYS A 1 228 ? -15.57 5.34 17.031 1 98.94 228 LYS A CA 1
ATOM 1812 C C . LYS A 1 228 ? -14.852 6.496 16.344 1 98.94 228 LYS A C 1
ATOM 1814 O O . LYS A 1 228 ? -15.227 6.91 15.25 1 98.94 228 LYS A O 1
ATOM 1819 N N . ILE A 1 229 ? -13.836 7.055 16.984 1 98.94 229 ILE A N 1
ATOM 1820 C CA . ILE A 1 229 ? -13.094 8.164 16.406 1 98.94 229 ILE A CA 1
ATOM 1821 C C . ILE A 1 229 ? -11.711 7.684 15.969 1 98.94 229 ILE A C 1
ATOM 1823 O O . ILE A 1 229 ? -10.961 7.117 16.766 1 98.94 229 ILE A O 1
ATOM 1827 N N . HIS A 1 230 ? -11.43 7.82 14.742 1 98.94 230 HIS A N 1
ATOM 1828 C CA . HIS A 1 230 ? -10.094 7.668 14.18 1 98.94 230 HIS A CA 1
ATOM 1829 C C . HIS A 1 230 ? -9.43 9.023 13.953 1 98.94 230 HIS A C 1
ATOM 1831 O O . HIS A 1 230 ? -10.062 9.945 13.43 1 98.94 230 HIS A O 1
ATOM 1837 N N . VAL A 1 231 ? -8.188 9.102 14.344 1 98.94 231 VAL A N 1
ATOM 1838 C CA . VAL A 1 231 ? -7.441 10.344 14.164 1 98.94 231 VAL A CA 1
ATOM 1839 C C . VAL A 1 231 ? -6.535 10.234 12.945 1 98.94 231 VAL A C 1
ATOM 1841 O O . VAL A 1 231 ? -5.684 9.344 12.867 1 98.94 231 VAL A O 1
ATOM 1844 N N . ASP A 1 232 ? -6.766 11.086 11.969 1 98.81 232 ASP A N 1
ATOM 1845 C CA . ASP A 1 232 ? -5.816 11.242 10.867 1 98.81 232 ASP A CA 1
ATOM 1846 C C . ASP A 1 232 ? -4.703 12.219 11.242 1 98.81 232 ASP A C 1
ATOM 1848 O O . ASP A 1 232 ? -4.855 13.43 11.094 1 98.81 232 ASP A O 1
ATOM 1852 N N . ALA A 1 233 ? -3.646 11.664 11.664 1 98.75 233 ALA A N 1
ATOM 1853 C CA . ALA A 1 233 ? -2.461 12.438 12.023 1 98.75 233 ALA A CA 1
ATOM 1854 C C . ALA A 1 233 ? -1.316 12.164 11.047 1 98.75 233 ALA A C 1
ATOM 1856 O O . ALA A 1 233 ? -0.147 12.156 11.445 1 98.75 233 ALA A O 1
ATOM 1857 N N . ALA A 1 234 ? -1.714 11.906 9.789 1 97.25 234 ALA A N 1
ATOM 1858 C CA . ALA A 1 234 ? -0.679 11.609 8.805 1 97.25 234 ALA A CA 1
ATOM 1859 C C . ALA A 1 234 ? 0.418 12.672 8.82 1 97.25 234 ALA A C 1
ATOM 1861 O O . ALA A 1 234 ? 1.606 12.344 8.781 1 97.25 234 ALA A O 1
ATOM 1862 N N . TYR A 1 235 ? 0.028 13.898 8.922 1 96.69 235 TYR A N 1
ATOM 1863 C CA . TYR A 1 235 ? 1.021 14.969 8.945 1 96.69 235 TYR A CA 1
ATOM 1864 C C . TYR A 1 235 ? 1.378 15.344 10.383 1 96.69 235 TYR A C 1
ATOM 1866 O O . TYR A 1 235 ? 2.557 15.43 10.734 1 96.69 235 TYR A O 1
ATOM 1874 N N . GLY A 1 236 ? 0.434 15.5 11.219 1 97.88 236 GLY A N 1
ATOM 1875 C CA . GLY A 1 236 ? 0.623 16.094 12.531 1 97.88 236 GLY A CA 1
ATOM 1876 C C . GLY A 1 236 ? 1.202 15.125 13.547 1 97.88 236 GLY A C 1
ATOM 1877 O O . GLY A 1 236 ? 1.681 15.531 14.602 1 97.88 236 GLY A O 1
ATOM 1878 N N . GLY A 1 237 ? 1.212 13.852 13.266 1 97.81 237 GLY A N 1
ATOM 1879 C CA . GLY A 1 237 ? 1.53 12.828 14.25 1 97.81 237 GLY A CA 1
ATOM 1880 C C . GLY A 1 237 ? 2.947 12.93 14.781 1 97.81 237 GLY A C 1
ATOM 1881 O O . GLY A 1 237 ? 3.217 12.555 15.922 1 97.81 237 GLY A O 1
ATOM 1882 N N . PHE A 1 238 ? 3.863 13.43 13.969 1 97.31 238 PHE A N 1
ATOM 1883 C CA . PHE A 1 238 ? 5.258 13.453 14.398 1 97.31 238 PHE A CA 1
ATOM 1884 C C . PHE A 1 238 ? 5.73 14.883 14.625 1 97.31 238 PHE A C 1
ATOM 1886 O O . PHE A 1 238 ? 6.938 15.141 14.703 1 97.31 238 PHE A O 1
ATOM 1893 N N . ILE A 1 239 ? 4.766 15.812 14.766 1 97.69 239 ILE A N 1
ATOM 1894 C CA . ILE A 1 239 ? 5.145 17.188 15.109 1 97.69 239 ILE A CA 1
ATOM 1895 C C . ILE A 1 239 ? 4.27 17.688 16.25 1 97.69 239 ILE A C 1
ATOM 1897 O O . ILE A 1 239 ? 4.777 18.141 17.281 1 97.69 239 ILE A O 1
ATOM 1901 N N . TYR A 1 240 ? 3.039 17.5 16.219 1 98.38 240 TYR A N 1
ATOM 1902 C CA . TYR A 1 240 ? 2.068 18.141 17.109 1 98.38 240 TYR A CA 1
ATOM 1903 C C . TYR A 1 240 ? 2.277 17.703 18.547 1 98.38 240 TYR A C 1
ATOM 1905 O O . TYR A 1 240 ? 2.254 18.531 19.469 1 98.38 240 TYR A O 1
ATOM 1913 N N . PRO A 1 241 ? 2.498 16.359 18.812 1 97.75 241 PRO A N 1
ATOM 1914 C CA . PRO A 1 241 ? 2.709 15.945 20.203 1 97.75 241 PRO A CA 1
ATOM 1915 C C . PRO A 1 241 ? 3.945 16.594 20.828 1 97.75 241 PRO A C 1
ATOM 1917 O O . PRO A 1 241 ? 4.043 16.688 22.047 1 97.75 241 PRO A O 1
ATOM 1920 N N . PHE A 1 242 ? 4.836 17.078 20.047 1 98 242 PHE A N 1
ATOM 1921 C CA . PHE A 1 242 ? 6.105 17.609 20.531 1 98 242 PHE A CA 1
ATOM 1922 C C . PHE A 1 242 ? 6.035 19.125 20.703 1 98 242 PHE A C 1
ATOM 1924 O O . PHE A 1 242 ? 6.805 19.703 21.469 1 98 242 PHE A O 1
ATOM 1931 N N . THR A 1 243 ? 5.152 19.719 19.984 1 98.19 243 THR A N 1
ATOM 1932 C CA . THR A 1 243 ? 5.078 21.188 19.984 1 98.19 243 THR A CA 1
ATOM 1933 C C . THR A 1 243 ? 3.912 21.672 20.828 1 98.19 243 THR A C 1
ATOM 1935 O O . THR A 1 243 ? 3.83 22.844 21.172 1 98.19 243 THR A O 1
ATOM 1938 N N . ASN A 1 244 ? 2.98 20.781 21.156 1 97.44 244 ASN A N 1
ATOM 1939 C CA . ASN A 1 244 ? 1.83 21.078 22 1 97.44 244 ASN A CA 1
ATOM 1940 C C . ASN A 1 244 ? 1.772 20.172 23.219 1 97.44 244 ASN A C 1
ATOM 1942 O O . ASN A 1 244 ? 1.162 19.094 23.172 1 97.44 244 ASN A O 1
ATOM 1946 N N . PRO A 1 245 ? 2.23 20.562 24.312 1 90.62 245 PRO A N 1
ATOM 1947 C CA . PRO A 1 245 ? 2.301 19.703 25.516 1 90.62 245 PRO A CA 1
ATOM 1948 C C . PRO A 1 245 ? 0.924 19.375 26.078 1 90.62 245 PRO A C 1
ATOM 1950 O O . PRO A 1 245 ? 0.794 18.438 26.875 1 90.62 245 PRO A O 1
ATOM 1953 N N . THR A 1 246 ? -0.082 20.094 25.672 1 93.69 246 THR A N 1
ATOM 1954 C CA . THR A 1 246 ? -1.413 19.859 26.219 1 93.69 246 THR A CA 1
ATOM 1955 C C . THR A 1 246 ? -2.307 19.172 25.188 1 93.69 246 THR A C 1
ATOM 1957 O O . THR A 1 246 ? -3.533 19.234 25.297 1 93.69 246 THR A O 1
ATOM 1960 N N . SER A 1 247 ? -1.653 18.594 24.25 1 94.06 247 SER A N 1
ATOM 1961 C CA . SER A 1 247 ? -2.398 17.906 23.203 1 94.06 247 SER A CA 1
ATOM 1962 C C . SER A 1 247 ? -3.379 16.906 23.781 1 94.06 247 SER A C 1
ATOM 1964 O O . SER A 1 247 ? -3.035 16.156 24.703 1 94.06 247 SER A O 1
ATOM 1966 N N . ARG A 1 248 ? -4.59 16.828 23.203 1 96.88 248 ARG A N 1
ATOM 1967 C CA . ARG A 1 248 ? -5.625 15.883 23.609 1 96.88 248 ARG A CA 1
ATOM 1968 C C . ARG A 1 248 ? -5.629 14.656 22.703 1 96.88 248 ARG A C 1
ATOM 1970 O O . ARG A 1 248 ? -6.414 13.727 22.906 1 96.88 248 ARG A O 1
ATOM 1977 N N . PHE A 1 249 ? -4.746 14.625 21.797 1 98.38 249 PHE A N 1
ATOM 1978 C CA . PHE A 1 249 ? -4.637 13.508 20.875 1 98.38 249 PHE A CA 1
ATOM 1979 C C . PHE A 1 249 ? -3.676 12.453 21.406 1 98.38 249 PHE A C 1
ATOM 1981 O O . PHE A 1 249 ? -2.605 12.234 20.828 1 98.38 249 PHE A O 1
ATOM 1988 N N . THR A 1 250 ? -4.078 11.773 22.453 1 98.25 250 THR A N 1
ATOM 1989 C CA . THR A 1 250 ? -3.355 10.688 23.094 1 98.25 250 THR A CA 1
ATOM 1990 C C . THR A 1 250 ? -4.285 9.508 23.375 1 98.25 250 THR A C 1
ATOM 1992 O O . THR A 1 250 ? -5.508 9.656 23.375 1 98.25 250 THR A O 1
ATOM 1995 N N . PHE A 1 251 ? -3.699 8.336 23.625 1 98.5 251 PHE A N 1
ATOM 1996 C CA . PHE A 1 251 ? -4.496 7.156 23.938 1 98.5 251 PHE A CA 1
ATOM 1997 C C . PHE A 1 251 ? -5.031 7.223 25.359 1 98.5 251 PHE A C 1
ATOM 1999 O O . PHE A 1 251 ? -5.824 6.375 25.766 1 98.5 251 PHE A O 1
ATOM 2006 N N . GLN A 1 252 ? -4.691 8.297 26.125 1 98.06 252 GLN A N 1
ATOM 2007 C CA . GLN A 1 252 ? -5.344 8.531 27.406 1 98.06 252 GLN A CA 1
ATOM 2008 C C . GLN A 1 252 ? -6.738 9.125 27.219 1 98.06 252 GLN A C 1
ATOM 2010 O O . GLN A 1 252 ? -7.574 9.062 28.109 1 98.06 252 GLN A O 1
ATOM 2015 N N . ASN A 1 253 ? -6.906 9.844 26.125 1 98.69 253 ASN A N 1
ATOM 2016 C CA . ASN A 1 253 ? -8.234 10.312 25.766 1 98.69 253 ASN A CA 1
ATOM 2017 C C . ASN A 1 253 ? -9.133 9.164 25.312 1 98.69 253 ASN A C 1
ATOM 2019 O O . ASN A 1 253 ? -8.852 8.508 24.312 1 98.69 253 ASN A O 1
ATOM 2023 N N . PRO A 1 254 ? -10.211 8.93 26 1 98.06 254 PRO A N 1
ATOM 2024 C CA . PRO A 1 254 ? -11.047 7.773 25.672 1 98.06 254 PRO A CA 1
ATOM 2025 C C . PRO A 1 254 ? -11.695 7.887 24.281 1 98.06 254 PRO A C 1
ATOM 2027 O O . PRO A 1 254 ? -12.148 6.887 23.734 1 98.06 254 PRO A O 1
ATOM 2030 N N . TYR A 1 255 ? -11.688 9.078 23.703 1 98.62 255 TYR A N 1
ATOM 2031 C CA . TYR A 1 255 ? -12.328 9.281 22.422 1 98.62 255 TYR A CA 1
ATOM 2032 C C . TYR A 1 255 ? -11.422 8.805 21.281 1 98.62 255 TYR A C 1
ATOM 2034 O O . TYR A 1 255 ? -11.898 8.516 20.188 1 98.62 255 TYR A O 1
ATOM 2042 N N . MET A 1 256 ? -10.117 8.75 21.484 1 98.69 256 MET A N 1
ATOM 2043 C CA . MET A 1 256 ? -9.211 8.32 20.422 1 98.69 256 MET A CA 1
ATOM 2044 C C . MET A 1 256 ? -9.102 6.805 20.375 1 98.69 256 MET A C 1
ATOM 2046 O O . MET A 1 256 ? -8.453 6.191 21.219 1 98.69 256 MET A O 1
ATOM 2050 N N . ASN A 1 257 ? -9.672 6.223 19.359 1 98.81 257 ASN A N 1
ATOM 2051 C CA . ASN A 1 257 ? -9.688 4.77 19.234 1 98.81 257 ASN A CA 1
ATOM 2052 C C . ASN A 1 257 ? -8.516 4.273 18.375 1 98.81 257 ASN A C 1
ATOM 2054 O O . ASN A 1 257 ? -8.016 3.17 18.594 1 98.81 257 ASN A O 1
ATOM 2058 N N . SER A 1 258 ? -8.148 4.996 17.391 1 98.94 258 SER A N 1
ATOM 2059 C CA . SER A 1 258 ? -7.035 4.68 16.5 1 98.94 258 SER A CA 1
ATOM 2060 C C . SER A 1 258 ? -6.426 5.941 15.898 1 98.94 258 SER A C 1
ATOM 2062 O O . SER A 1 258 ? -7.027 7.016 15.961 1 98.94 258 SER A O 1
ATOM 2064 N N . ILE A 1 259 ? -5.188 5.801 15.375 1 98.88 259 ILE A N 1
ATOM 2065 C CA . ILE A 1 259 ? -4.496 6.965 14.836 1 98.88 259 ILE A CA 1
ATOM 2066 C C . ILE A 1 259 ? -3.574 6.535 13.695 1 98.88 259 ILE A C 1
ATOM 2068 O O . ILE A 1 259 ? -2.984 5.453 13.734 1 98.88 259 ILE A O 1
ATOM 2072 N N . THR A 1 260 ? -3.518 7.34 12.656 1 98.56 260 THR A N 1
ATOM 2073 C CA . THR A 1 260 ? -2.572 7.242 11.547 1 98.56 260 THR A CA 1
ATOM 2074 C C . THR A 1 260 ? -1.46 8.281 11.695 1 98.56 260 THR A C 1
ATOM 2076 O O . THR A 1 260 ? -1.722 9.438 12.023 1 98.56 260 THR A O 1
ATOM 2079 N N . ALA A 1 261 ? -0.217 7.855 11.484 1 97.25 261 ALA A N 1
ATOM 2080 C CA . ALA A 1 261 ? 0.915 8.773 11.406 1 97.25 261 ALA A CA 1
ATOM 2081 C C . ALA A 1 261 ? 1.836 8.406 10.242 1 97.25 261 ALA A C 1
ATOM 2083 O O . ALA A 1 261 ? 2.334 7.281 10.172 1 97.25 261 ALA A O 1
ATOM 2084 N N . ASP A 1 262 ? 2.076 9.312 9.359 1 93.69 262 ASP A N 1
ATOM 2085 C CA . ASP A 1 262 ? 2.854 9.008 8.164 1 93.69 262 ASP A CA 1
ATOM 2086 C C . ASP A 1 262 ? 4.34 9.273 8.391 1 93.69 262 ASP A C 1
ATOM 2088 O O . ASP A 1 262 ? 4.723 10.367 8.805 1 93.69 262 ASP A O 1
ATOM 2092 N N . GLY A 1 263 ? 5.148 8.336 8.023 1 92.75 263 GLY A N 1
ATOM 2093 C CA . GLY A 1 263 ? 6.586 8.523 8.102 1 92.75 263 GLY A CA 1
ATOM 2094 C C . GLY A 1 263 ? 7.145 9.352 6.957 1 92.75 263 GLY A C 1
ATOM 2095 O O . GLY A 1 263 ? 8.141 10.055 7.121 1 92.75 263 GLY A O 1
ATOM 2096 N N . HIS A 1 264 ? 6.512 9.312 5.805 1 91.38 264 HIS A N 1
ATOM 2097 C CA . HIS A 1 264 ? 7.09 9.953 4.629 1 91.38 264 HIS A CA 1
ATOM 2098 C C . HIS A 1 264 ? 6.621 11.398 4.496 1 91.38 264 HIS A C 1
ATOM 2100 O O . HIS A 1 264 ? 6.43 11.891 3.383 1 91.38 264 HIS A O 1
ATOM 2106 N N . LYS A 1 265 ? 6.266 11.938 5.574 1 92.56 265 LYS A N 1
ATOM 2107 C CA . LYS A 1 265 ? 5.984 13.359 5.699 1 92.56 265 LYS A CA 1
ATOM 2108 C C . LYS A 1 265 ? 6.93 14.023 6.703 1 92.56 265 LYS A C 1
ATOM 2110 O O . LYS A 1 265 ? 8.117 14.195 6.422 1 92.56 265 LYS A O 1
ATOM 2115 N N . MET A 1 266 ? 6.48 14.164 7.93 1 92.44 266 MET A N 1
ATOM 2116 C CA . MET A 1 266 ? 7.297 14.891 8.906 1 92.44 266 MET A CA 1
ATOM 2117 C C . MET A 1 266 ? 8.523 14.07 9.297 1 92.44 266 MET A C 1
ATOM 2119 O O . MET A 1 266 ? 9.578 14.625 9.602 1 92.44 266 MET A O 1
ATOM 2123 N N . LEU A 1 267 ? 8.422 12.75 9.281 1 93.31 267 LEU A N 1
ATOM 2124 C CA . LEU A 1 267 ? 9.555 11.93 9.703 1 93.31 267 LEU A CA 1
ATOM 2125 C C . LEU A 1 267 ? 10.594 11.828 8.602 1 93.31 267 LEU A C 1
ATOM 2127 O O . LEU A 1 267 ? 11.734 11.422 8.852 1 93.31 267 LEU A O 1
ATOM 2131 N N . GLN A 1 268 ? 10.188 12.188 7.438 1 91.88 268 GLN A N 1
ATOM 2132 C CA . GLN A 1 268 ? 11.109 12.25 6.309 1 91.88 268 GLN A CA 1
ATOM 2133 C C . GLN A 1 268 ? 11.727 10.883 6.02 1 91.88 268 GLN A C 1
ATOM 2135 O O . GLN A 1 268 ? 12.938 10.773 5.836 1 91.88 268 GLN A O 1
ATOM 2140 N N . THR A 1 269 ? 10.945 9.852 6.141 1 94.44 269 THR A N 1
ATOM 2141 C CA . THR A 1 269 ? 11.281 8.516 5.66 1 94.44 269 THR A CA 1
ATOM 2142 C C . THR A 1 269 ? 10.867 8.344 4.199 1 94.44 269 THR A C 1
ATOM 2144 O O . THR A 1 269 ? 10.156 9.188 3.652 1 94.44 269 THR A O 1
ATOM 2147 N N . PRO A 1 270 ? 11.359 7.305 3.523 1 92.56 270 PRO A N 1
ATOM 2148 C CA . PRO A 1 270 ? 10.984 7.086 2.123 1 92.56 270 PRO A CA 1
ATOM 2149 C C . PRO A 1 270 ? 9.477 6.898 1.936 1 92.56 270 PRO A C 1
ATOM 2151 O O . PRO A 1 270 ? 8.789 6.461 2.859 1 92.56 270 PRO A O 1
ATOM 2154 N N . TYR A 1 271 ? 8.984 7.219 0.738 1 92.81 271 TYR A N 1
ATOM 2155 C CA . TYR A 1 271 ? 7.582 6.957 0.421 1 92.81 271 TYR A CA 1
ATOM 2156 C C . TYR A 1 271 ? 7.234 5.492 0.658 1 92.81 271 TYR A C 1
ATOM 2158 O O . TYR A 1 271 ? 8.109 4.625 0.602 1 92.81 271 TYR A O 1
ATOM 2166 N N . GLY A 1 272 ? 5.957 5.277 0.948 1 91.69 272 GLY A N 1
ATOM 2167 C CA . GLY A 1 272 ? 5.527 3.926 1.277 1 91.69 272 GLY A CA 1
ATOM 2168 C C . GLY A 1 272 ? 5.633 3.609 2.758 1 91.69 272 GLY A C 1
ATOM 2169 O O . GLY A 1 272 ? 5.77 2.447 3.141 1 91.69 272 GLY A O 1
ATOM 2170 N N . THR A 1 273 ? 5.668 4.629 3.535 1 94.81 273 THR A N 1
ATOM 2171 C CA . THR A 1 273 ? 5.867 4.445 4.969 1 94.81 273 THR A CA 1
ATOM 2172 C C . THR A 1 273 ? 4.785 5.176 5.762 1 94.81 273 THR A C 1
ATOM 2174 O O . THR A 1 273 ? 4.883 6.383 5.992 1 94.81 273 THR A O 1
ATOM 2177 N N . GLY A 1 274 ? 3.746 4.512 6.172 1 95.75 274 GLY A N 1
ATOM 2178 C CA . GLY A 1 274 ? 2.721 4.957 7.102 1 95.75 274 GLY A CA 1
ATOM 2179 C C . GLY A 1 274 ? 2.643 4.109 8.359 1 95.75 274 GLY A C 1
ATOM 2180 O O . GLY A 1 274 ? 3.213 3.02 8.414 1 95.75 274 GLY A O 1
ATOM 2181 N N . LEU A 1 275 ? 2.062 4.613 9.344 1 98.06 275 LEU A N 1
ATOM 2182 C CA . LEU A 1 275 ? 1.914 3.895 10.609 1 98.06 275 LEU A CA 1
ATOM 2183 C C . LEU A 1 275 ? 0.462 3.908 11.078 1 98.06 275 LEU A C 1
ATOM 2185 O O . LEU A 1 275 ? -0.188 4.957 11.062 1 98.06 275 LEU A O 1
ATOM 2189 N N . PHE A 1 276 ? -0.027 2.748 11.375 1 98.75 276 PHE A N 1
ATOM 2190 C CA . PHE A 1 276 ? -1.373 2.588 11.914 1 98.75 276 PHE A CA 1
ATOM 2191 C C . PHE A 1 276 ? -1.327 2.053 13.336 1 98.75 276 PHE A C 1
ATOM 2193 O O . PHE A 1 276 ? -0.674 1.041 13.609 1 98.75 276 PHE A O 1
ATOM 2200 N N . LEU A 1 277 ? -1.969 2.719 14.281 1 98.81 277 LEU A N 1
ATOM 2201 C CA . LEU A 1 277 ? -2.102 2.277 15.664 1 98.81 277 LEU A CA 1
ATOM 2202 C C . LEU A 1 277 ? -3.57 2.209 16.078 1 98.81 277 LEU A C 1
ATOM 2204 O O . LEU A 1 277 ? -4.363 3.074 15.695 1 98.81 277 LEU A O 1
ATOM 2208 N N . ILE A 1 278 ? -3.916 1.297 16.891 1 98.81 278 ILE A N 1
ATOM 2209 C CA . ILE A 1 278 ? -5.293 1.124 17.328 1 98.81 278 ILE A CA 1
ATOM 2210 C C . ILE A 1 278 ? -5.316 0.468 18.703 1 98.81 278 ILE A C 1
ATOM 2212 O O . ILE A 1 278 ? -4.414 -0.302 19.047 1 98.81 278 ILE A O 1
ATOM 2216 N N . ARG A 1 279 ? -6.293 0.8 19.469 1 98.62 279 ARG A N 1
ATOM 2217 C CA . ARG A 1 279 ? -6.469 0.118 20.75 1 98.62 279 ARG A CA 1
ATOM 2218 C C . ARG A 1 279 ? -6.621 -1.387 20.547 1 98.62 279 ARG A C 1
ATOM 2220 O O . ARG A 1 279 ? -7.227 -1.83 19.578 1 98.62 279 ARG A O 1
ATOM 2227 N N . LYS A 1 280 ? -6.066 -2.156 21.469 1 96.75 280 LYS A N 1
ATOM 2228 C CA . LYS A 1 280 ? -6.098 -3.613 21.391 1 96.75 280 LYS A CA 1
ATOM 2229 C C . LYS A 1 280 ? -7.531 -4.129 21.297 1 96.75 280 LYS A C 1
ATOM 2231 O O . LYS A 1 280 ? -8.438 -3.57 21.922 1 96.75 280 LYS A O 1
ATOM 2236 N N . GLY A 1 281 ? -7.707 -5.215 20.484 1 96.25 281 GLY A N 1
ATOM 2237 C CA . GLY A 1 281 ? -9 -5.879 20.375 1 96.25 281 GLY A CA 1
ATOM 2238 C C . GLY A 1 281 ? -9.734 -5.547 19.094 1 96.25 281 GLY A C 1
ATOM 2239 O O . GLY A 1 281 ? -10.555 -6.336 18.625 1 96.25 281 GLY A O 1
ATOM 2240 N N . PHE A 1 282 ? -9.438 -4.43 18.453 1 97.5 282 PHE A N 1
ATOM 2241 C CA . PHE A 1 282 ? -10.227 -3.975 17.312 1 97.5 282 PHE A CA 1
ATOM 2242 C C . PHE A 1 282 ? -9.695 -4.574 16.016 1 97.5 282 PHE A C 1
ATOM 2244 O O . PHE A 1 282 ? -10.461 -4.793 15.078 1 97.5 282 PHE A O 1
ATOM 2251 N N . ILE A 1 283 ? -8.422 -4.84 15.883 1 95.44 283 ILE A N 1
ATOM 2252 C CA . ILE A 1 283 ? -7.82 -5.273 14.625 1 95.44 283 ILE A CA 1
ATOM 2253 C C . ILE A 1 283 ? -8.398 -6.625 14.219 1 95.44 283 ILE A C 1
ATOM 2255 O O . ILE A 1 283 ? -8.422 -6.965 13.031 1 95.44 283 ILE A O 1
ATOM 2259 N N . GLU A 1 284 ? -8.961 -7.43 15.109 1 94.31 284 GLU A N 1
ATOM 2260 C CA . GLU A 1 284 ? -9.516 -8.758 14.875 1 94.31 284 GLU A CA 1
ATOM 2261 C C . GLU A 1 284 ? -10.727 -8.695 13.945 1 94.31 284 GLU A C 1
ATOM 2263 O O . GLU A 1 284 ? -11.078 -9.688 13.305 1 94.31 284 GLU A O 1
ATOM 2268 N N . TYR A 1 285 ? -11.336 -7.543 13.82 1 97 285 TYR A N 1
ATOM 2269 C CA . TYR A 1 285 ? -12.562 -7.41 13.047 1 97 285 TYR A CA 1
ATOM 2270 C C . TYR A 1 285 ? -12.273 -7.426 11.555 1 97 285 TYR A C 1
ATOM 2272 O O . TYR A 1 285 ? -13.195 -7.527 10.734 1 97 285 TYR A O 1
ATOM 2280 N N . VAL A 1 286 ? -10.969 -7.43 11.219 1 96.12 286 VAL A N 1
ATOM 2281 C CA . VAL A 1 286 ? -10.633 -7.504 9.797 1 96.12 286 VAL A CA 1
ATOM 2282 C C . VAL A 1 286 ? -9.734 -8.711 9.539 1 96.12 286 VAL A C 1
ATOM 2284 O O . VAL A 1 286 ? -9.008 -8.742 8.547 1 96.12 286 VAL A O 1
ATOM 2287 N N . LYS A 1 287 ? -9.766 -9.68 10.391 1 90.88 287 LYS A N 1
ATOM 2288 C CA . LYS A 1 287 ? -9.031 -10.922 10.195 1 90.88 287 LYS A CA 1
ATOM 2289 C C . LYS A 1 287 ? -9.477 -11.625 8.914 1 90.88 287 LYS A C 1
ATOM 2291 O O . LYS A 1 287 ? -10.672 -11.766 8.664 1 90.88 287 LYS A O 1
ATOM 2296 N N . THR A 1 288 ? -8.547 -11.953 8.086 1 86.56 288 THR A N 1
ATOM 2297 C CA . THR A 1 288 ? -8.828 -12.75 6.895 1 86.56 288 THR A CA 1
ATOM 2298 C C . THR A 1 288 ? -8.656 -14.234 7.188 1 86.56 288 THR A C 1
ATOM 2300 O O . THR A 1 288 ? -7.555 -14.773 7.035 1 86.56 288 THR A O 1
ATOM 2303 N N . ASP A 1 289 ? -9.648 -14.93 7.383 1 81.94 289 ASP A N 1
ATOM 2304 C CA . ASP A 1 289 ? -9.609 -16.328 7.816 1 81.94 289 ASP A CA 1
ATOM 2305 C C . ASP A 1 289 ? -9.062 -17.234 6.719 1 81.94 289 ASP A C 1
ATOM 2307 O O . ASP A 1 289 ? -8.461 -18.266 7.004 1 81.94 289 ASP A O 1
ATOM 2311 N N . GLU A 1 290 ? -9.195 -16.812 5.531 1 80.5 290 GLU A N 1
ATOM 2312 C CA . GLU A 1 290 ? -8.812 -17.625 4.371 1 80.5 290 GLU A CA 1
ATOM 2313 C C . GLU A 1 290 ? -7.305 -17.609 4.168 1 80.5 290 GLU A C 1
ATOM 2315 O O . GLU A 1 290 ? -6.777 -18.406 3.385 1 80.5 290 GLU A O 1
ATOM 2320 N N . ALA A 1 291 ? -6.609 -16.781 4.867 1 79.5 291 ALA A N 1
ATOM 2321 C CA . ALA A 1 291 ? -5.156 -16.719 4.734 1 79.5 291 ALA A CA 1
ATOM 2322 C C . ALA A 1 291 ? -4.496 -17.875 5.48 1 79.5 291 ALA A C 1
ATOM 2324 O O . ALA A 1 291 ? -3.621 -17.656 6.324 1 79.5 291 ALA A O 1
ATOM 2325 N N . GLN A 1 292 ? -4.738 -19.062 5.066 1 71.44 292 GLN A N 1
ATOM 2326 C CA . GLN A 1 292 ? -4.391 -20.281 5.797 1 71.44 292 GLN A CA 1
ATOM 2327 C C . GLN A 1 292 ? -2.898 -20.578 5.691 1 71.44 292 GLN A C 1
ATOM 2329 O O . GLN A 1 292 ? -2.324 -21.219 6.578 1 71.44 292 GLN A O 1
ATOM 2334 N N . TYR A 1 293 ? -2.256 -20.094 4.684 1 71 293 TYR A N 1
ATOM 2335 C CA . TYR A 1 293 ? -0.846 -20.422 4.516 1 71 293 TYR A CA 1
ATOM 2336 C C . TYR A 1 293 ? 0.045 -19.344 5.109 1 71 293 TYR A C 1
ATOM 2338 O O . TYR A 1 293 ? 1.259 -19.344 4.891 1 71 293 TYR A O 1
ATOM 2346 N N . ILE A 1 294 ? -0.524 -18.344 5.797 1 72.06 294 ILE A N 1
ATOM 2347 C CA . ILE A 1 294 ? 0.219 -17.328 6.539 1 72.06 294 ILE A CA 1
ATOM 2348 C C . ILE A 1 294 ? 0.096 -17.594 8.039 1 72.06 294 ILE A C 1
ATOM 2350 O O . ILE A 1 294 ? -0.994 -17.5 8.609 1 72.06 294 ILE A O 1
ATOM 2354 N N . PRO A 1 295 ? 1.247 -17.891 8.648 1 69.19 295 PRO A N 1
ATOM 2355 C CA . PRO A 1 295 ? 1.174 -18.016 10.109 1 69.19 295 PRO A CA 1
ATOM 2356 C C . PRO A 1 295 ? 0.654 -16.75 10.781 1 69.19 295 PRO A C 1
ATOM 2358 O O . PRO A 1 295 ? 1.12 -15.641 10.477 1 69.19 295 PRO A O 1
ATOM 2361 N N . GLY A 1 296 ? -0.345 -16.812 11.609 1 68.5 296 GLY A N 1
ATOM 2362 C CA . GLY A 1 296 ? -0.9 -15.656 12.305 1 68.5 296 GLY A CA 1
ATOM 2363 C C . GLY A 1 296 ? -1.993 -14.953 11.516 1 68.5 296 GLY A C 1
ATOM 2364 O O . GLY A 1 296 ? -2.623 -14.023 12.016 1 68.5 296 GLY A O 1
ATOM 2365 N N . LYS A 1 297 ? -2.246 -15.344 10.32 1 77.88 297 LYS A N 1
ATOM 2366 C CA . LYS A 1 297 ? -3.311 -14.805 9.477 1 77.88 297 LYS A CA 1
ATOM 2367 C C . LYS A 1 297 ? -3.006 -13.367 9.055 1 77.88 297 LYS A C 1
ATOM 2369 O O . LYS A 1 297 ? -1.918 -12.859 9.32 1 77.88 297 LYS A O 1
ATOM 2374 N N . ASP A 1 298 ? -3.85 -12.836 8.258 1 88.12 298 ASP A N 1
ATOM 2375 C CA . ASP A 1 298 ? -3.682 -11.484 7.727 1 88.12 298 ASP A CA 1
ATOM 2376 C C . ASP A 1 298 ? -4.77 -10.547 8.242 1 88.12 298 ASP A C 1
ATOM 2378 O O . ASP A 1 298 ? -5.93 -10.938 8.359 1 88.12 298 ASP A O 1
ATOM 2382 N N . TYR A 1 299 ? -4.316 -9.32 8.594 1 92.88 299 TYR A N 1
ATOM 2383 C CA . TYR A 1 299 ? -5.219 -8.336 9.18 1 92.88 299 TYR A CA 1
ATOM 2384 C C . TYR A 1 299 ? -5.094 -6.992 8.469 1 92.88 299 TYR A C 1
ATOM 2386 O O . TYR A 1 299 ? -5.699 -6.004 8.891 1 92.88 299 TYR A O 1
ATOM 2394 N N . THR A 1 300 ? -4.301 -6.906 7.465 1 94.94 300 THR A N 1
ATOM 2395 C CA . THR A 1 300 ? -3.967 -5.617 6.871 1 94.94 300 THR A CA 1
ATOM 2396 C C . THR A 1 300 ? -4.449 -5.543 5.426 1 94.94 300 THR A C 1
ATOM 2398 O O . THR A 1 300 ? -4.637 -6.574 4.777 1 94.94 300 THR A O 1
ATOM 2401 N N . ILE A 1 301 ? -4.688 -4.344 4.945 1 95.25 301 ILE A N 1
ATOM 2402 C CA . ILE A 1 301 ? -5.121 -4.172 3.561 1 95.25 301 ILE A CA 1
ATOM 2403 C C . ILE A 1 301 ? -4.035 -4.68 2.613 1 95.25 301 ILE A C 1
ATOM 2405 O O . ILE A 1 301 ? -4.32 -5.441 1.688 1 95.25 301 ILE A O 1
ATOM 2409 N N . SER A 1 302 ? -2.834 -4.254 2.943 1 91.94 302 SER A N 1
ATOM 2410 C CA . SER A 1 302 ? -1.715 -4.762 2.154 1 91.94 302 SER A CA 1
ATOM 2411 C C . SER A 1 302 ? -1.289 -6.148 2.623 1 91.94 302 SER A C 1
ATOM 2413 O O . SER A 1 302 ? -1.518 -6.516 3.777 1 91.94 302 SER A O 1
ATOM 2415 N N . GLY A 1 303 ? -0.789 -6.965 1.762 1 89.94 303 GLY A N 1
ATOM 2416 C CA . GLY A 1 303 ? -0.182 -8.227 2.15 1 89.94 303 GLY A CA 1
ATOM 2417 C C . GLY A 1 303 ? 1.272 -8.086 2.557 1 89.94 303 GLY A C 1
ATOM 2418 O O . GLY A 1 303 ? 1.579 -7.5 3.596 1 89.94 303 GLY A O 1
ATOM 2419 N N . SER A 1 304 ? 2.146 -8.438 1.661 1 91.25 304 SER A N 1
ATOM 2420 C CA . SER A 1 304 ? 3.582 -8.312 1.893 1 91.25 304 SER A CA 1
ATOM 2421 C C . SER A 1 304 ? 4.023 -6.855 1.891 1 91.25 304 SER A C 1
ATOM 2423 O O . SER A 1 304 ? 3.525 -6.055 1.098 1 91.25 304 SER A O 1
ATOM 2425 N N . ARG A 1 305 ? 4.914 -6.543 2.842 1 93.31 305 ARG A N 1
ATOM 2426 C CA . ARG A 1 305 ? 5.473 -5.199 2.971 1 93.31 305 ARG A CA 1
ATOM 2427 C C . ARG A 1 305 ? 6.973 -5.254 3.238 1 93.31 305 ARG A C 1
ATOM 2429 O O . ARG A 1 305 ? 7.465 -6.207 3.846 1 93.31 305 ARG A O 1
ATOM 2436 N N . SER A 1 306 ? 7.641 -4.23 2.859 1 94.56 306 SER A N 1
ATOM 2437 C CA . SER A 1 306 ? 9.078 -4.168 3.098 1 94.56 306 SER A CA 1
ATOM 2438 C C . SER A 1 306 ? 9.391 -3.848 4.555 1 94.56 306 SER A C 1
ATOM 2440 O O . SER A 1 306 ? 8.922 -2.834 5.086 1 94.56 306 SER A O 1
ATOM 2442 N N . GLY A 1 307 ? 10.172 -4.688 5.137 1 95.75 307 GLY A N 1
ATOM 2443 C CA . GLY A 1 307 ? 10.617 -4.41 6.492 1 95.75 307 GLY A CA 1
ATOM 2444 C C . GLY A 1 307 ? 11.523 -3.197 6.59 1 95.75 307 GLY A C 1
ATOM 2445 O O . GLY A 1 307 ? 11.68 -2.615 7.664 1 95.75 307 GLY A O 1
ATOM 2446 N N . ALA A 1 308 ? 12.141 -2.779 5.492 1 95.88 308 ALA A N 1
ATOM 2447 C CA . ALA A 1 308 ? 13.047 -1.634 5.473 1 95.88 308 ALA A CA 1
ATOM 2448 C C . ALA A 1 308 ? 12.312 -0.351 5.859 1 95.88 308 ALA A C 1
ATOM 2450 O O . ALA A 1 308 ? 12.906 0.557 6.445 1 95.88 308 ALA A O 1
ATOM 2451 N N . ASN A 1 309 ? 11.055 -0.297 5.598 1 96.25 309 ASN A N 1
ATOM 2452 C CA . ASN A 1 309 ? 10.273 0.891 5.934 1 96.25 309 ASN A CA 1
ATOM 2453 C C . ASN A 1 309 ? 10.148 1.072 7.441 1 96.25 309 ASN A C 1
ATOM 2455 O O . ASN A 1 309 ? 10.344 2.176 7.957 1 96.25 309 ASN A O 1
ATOM 2459 N N . ALA A 1 310 ? 9.859 -0.024 8.109 1 97.44 310 ALA A N 1
ATOM 2460 C CA . ALA A 1 310 ? 9.781 0.025 9.562 1 97.44 310 ALA A CA 1
ATOM 2461 C C . ALA A 1 310 ? 11.133 0.395 10.172 1 97.44 310 ALA A C 1
ATOM 2463 O O . ALA A 1 310 ? 11.203 1.184 11.117 1 97.44 310 ALA A O 1
ATOM 2464 N N . ILE A 1 311 ? 12.133 -0.149 9.617 1 97.69 311 ILE A N 1
ATOM 2465 C CA . ILE A 1 311 ? 13.492 0.082 10.109 1 97.69 311 ILE A CA 1
ATOM 2466 C C . ILE A 1 311 ? 13.859 1.553 9.93 1 97.69 311 ILE A C 1
ATOM 2468 O O . ILE A 1 311 ? 14.477 2.156 10.812 1 97.69 311 ILE A O 1
ATOM 2472 N N . SER A 1 312 ? 13.492 2.139 8.812 1 96.69 312 SER A N 1
ATOM 2473 C CA . SER A 1 312 ? 13.797 3.543 8.555 1 96.69 312 SER A CA 1
ATOM 2474 C C . SER A 1 312 ? 13.164 4.445 9.609 1 96.69 312 SER A C 1
ATOM 2476 O O . SER A 1 312 ? 13.812 5.363 10.117 1 96.69 312 SER A O 1
ATOM 2478 N N . MET A 1 313 ? 11.93 4.238 9.945 1 97.5 313 MET A N 1
ATOM 2479 C CA . MET A 1 313 ? 11.258 5.023 10.977 1 97.5 313 MET A CA 1
ATOM 2480 C C . MET A 1 313 ? 11.945 4.859 12.328 1 97.5 313 MET A C 1
ATOM 2482 O O . MET A 1 313 ? 12.195 5.844 13.023 1 97.5 313 MET A O 1
ATOM 2486 N N . TRP A 1 314 ? 12.203 3.588 12.625 1 98.12 314 TRP A N 1
ATOM 2487 C CA . TRP A 1 314 ? 12.859 3.27 13.891 1 98.12 314 TRP A CA 1
ATOM 2488 C C . TRP A 1 314 ? 14.203 3.977 14 1 98.12 314 TRP A C 1
ATOM 2490 O O . TRP A 1 314 ? 14.508 4.582 15.031 1 98.12 314 TRP A O 1
ATOM 2500 N N . MET A 1 315 ? 14.992 3.963 12.984 1 97.62 315 MET A N 1
ATOM 2501 C CA . MET A 1 315 ? 16.328 4.562 12.977 1 97.62 315 MET A CA 1
ATOM 2502 C C . MET A 1 315 ? 16.25 6.062 13.227 1 97.62 315 MET A C 1
ATOM 2504 O O . MET A 1 315 ? 17.016 6.605 14.031 1 97.62 315 MET A O 1
ATOM 2508 N N . ILE A 1 316 ? 15.305 6.742 12.617 1 96.94 316 ILE A N 1
ATOM 2509 C CA . ILE A 1 316 ? 15.188 8.195 12.719 1 96.94 316 ILE A CA 1
ATOM 2510 C C . ILE A 1 316 ? 14.789 8.578 14.141 1 96.94 316 ILE A C 1
ATOM 2512 O O . ILE A 1 316 ? 15.375 9.492 14.734 1 96.94 316 ILE A O 1
ATOM 2516 N N . LEU A 1 317 ? 13.828 7.879 14.664 1 97.75 317 LEU A N 1
ATOM 2517 C CA . LEU A 1 317 ? 13.398 8.188 16.016 1 97.75 317 LE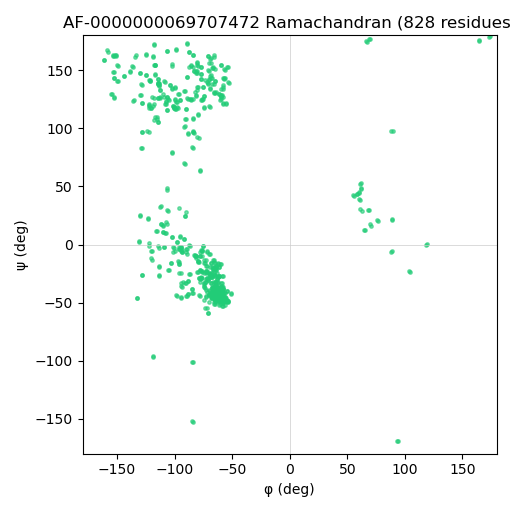U A CA 1
ATOM 2518 C C . LEU A 1 317 ? 14.508 7.914 17.031 1 97.75 317 LEU A C 1
ATOM 2520 O O . LEU A 1 317 ? 14.68 8.664 17.984 1 97.75 317 LEU A O 1
ATOM 2524 N N . GLN A 1 318 ? 15.312 6.859 16.766 1 97.88 318 GLN A N 1
ATOM 2525 C CA . GLN A 1 318 ? 16.375 6.488 17.688 1 97.88 318 GLN A CA 1
ATOM 2526 C C . GLN A 1 318 ? 17.547 7.473 17.609 1 97.88 318 GLN A C 1
ATOM 2528 O O . GLN A 1 318 ? 18.141 7.816 18.641 1 97.88 318 GLN A O 1
ATOM 2533 N N . VAL A 1 319 ? 17.859 7.934 16.453 1 96.94 319 VAL A N 1
ATOM 2534 C CA . VAL A 1 319 ? 19.047 8.766 16.297 1 96.94 319 VAL A CA 1
ATOM 2535 C C . VAL A 1 319 ? 18.797 10.148 16.906 1 96.94 319 VAL A C 1
ATOM 2537 O O . VAL A 1 319 ? 19.719 10.781 17.422 1 96.94 319 VAL A O 1
ATOM 2540 N N . HIS A 1 320 ? 17.594 10.586 16.891 1 96.94 320 HIS A N 1
ATOM 2541 C CA . HIS A 1 320 ? 17.281 11.906 17.422 1 96.94 320 HIS A CA 1
ATOM 2542 C C . HIS A 1 320 ? 16.938 11.828 18.906 1 96.94 320 HIS A C 1
ATOM 2544 O O . HIS A 1 320 ? 17.234 12.766 19.656 1 96.94 320 HIS A O 1
ATOM 2550 N N . GLY A 1 321 ? 16.312 10.703 19.328 1 97.56 321 GLY A N 1
ATOM 2551 C CA . GLY A 1 321 ? 15.766 10.656 20.672 1 97.56 321 GLY A CA 1
ATOM 2552 C C . GLY A 1 321 ? 14.594 11.602 20.875 1 97.56 321 GLY A C 1
ATOM 2553 O O . GLY A 1 321 ? 14.242 12.359 19.969 1 97.56 321 GLY A O 1
ATOM 2554 N N . SER A 1 322 ? 13.984 11.5 22.078 1 97.81 322 SER A N 1
ATOM 2555 C CA . SER A 1 322 ? 12.805 12.312 22.328 1 97.81 322 SER A CA 1
ATOM 2556 C C . SER A 1 322 ? 13.156 13.797 22.391 1 97.81 322 SER A C 1
ATOM 2558 O O . SER A 1 322 ? 12.445 14.633 21.844 1 97.81 322 SER A O 1
ATOM 2560 N N . GLU A 1 323 ? 14.242 14.195 23 1 97.38 323 GLU A N 1
ATOM 2561 C CA . GLU A 1 323 ? 14.625 15.586 23.188 1 97.38 323 GLU A CA 1
ATOM 2562 C C . GLU A 1 323 ? 15.086 16.219 21.875 1 97.38 323 GLU A C 1
ATOM 2564 O O . GLU A 1 323 ? 14.742 17.359 21.578 1 97.38 323 GLU A O 1
ATOM 2569 N N . GLY A 1 324 ? 15.898 15.43 21.172 1 97.31 324 GLY A N 1
ATOM 2570 C CA . GLY A 1 324 ? 16.344 15.922 19.891 1 97.31 324 GLY A CA 1
ATOM 2571 C C . GLY A 1 324 ? 15.211 16.141 18.906 1 97.31 324 GLY A C 1
ATOM 2572 O O . GLY A 1 324 ? 15.203 17.125 18.172 1 97.31 324 GLY A O 1
ATOM 2573 N N . TRP A 1 325 ? 14.305 15.242 18.922 1 97.31 325 TRP A N 1
ATOM 2574 C CA . TRP A 1 325 ? 13.164 15.375 18.016 1 97.31 325 TRP A CA 1
ATOM 2575 C C . TRP A 1 325 ? 12.289 16.562 18.422 1 97.31 325 TRP A C 1
ATOM 2577 O O . TRP A 1 325 ? 11.828 17.312 17.562 1 97.31 325 TRP A O 1
ATOM 2587 N N . LYS A 1 326 ? 12.023 16.703 19.703 1 97.69 326 LYS A N 1
ATOM 2588 C CA . LYS A 1 326 ? 11.258 17.828 20.203 1 97.69 326 LYS A CA 1
ATOM 2589 C C . LYS A 1 326 ? 11.898 19.156 19.812 1 97.69 326 LYS A C 1
ATOM 2591 O O . LYS A 1 326 ? 11.219 20.062 19.328 1 97.69 326 LYS A O 1
ATOM 2596 N N . TYR A 1 327 ? 13.156 19.234 19.984 1 97.31 327 TYR A N 1
ATOM 2597 C CA . TYR A 1 327 ? 13.883 20.453 19.625 1 97.31 327 TYR A CA 1
ATOM 2598 C C . TYR A 1 327 ? 13.734 20.75 18.125 1 97.31 327 TYR A C 1
ATOM 2600 O O . TYR A 1 327 ? 13.5 21.906 17.75 1 97.31 327 TYR A O 1
ATOM 2608 N N . LYS A 1 328 ? 13.883 19.734 17.328 1 96.19 328 LYS A N 1
ATOM 2609 C CA . LYS A 1 328 ? 13.75 19.875 15.891 1 96.19 328 LYS A CA 1
ATOM 2610 C C . LYS A 1 328 ? 12.375 20.422 15.508 1 96.19 328 LYS A C 1
ATOM 2612 O O . LYS A 1 328 ? 12.266 21.328 14.688 1 96.19 328 LYS A O 1
ATOM 2617 N N . MET A 1 329 ? 11.336 19.859 16.078 1 97.38 329 MET A N 1
ATOM 2618 C CA . MET A 1 329 ? 9.969 20.266 15.758 1 97.38 329 MET A CA 1
ATOM 2619 C C . MET A 1 329 ? 9.68 21.672 16.266 1 97.38 329 MET A C 1
ATOM 2621 O O . MET A 1 329 ? 9.055 22.469 15.562 1 97.38 329 MET A O 1
ATOM 2625 N N . GLU A 1 330 ? 10.109 21.984 17.469 1 97.81 330 GLU A N 1
ATOM 2626 C CA . GLU A 1 330 ? 9.906 23.312 18.047 1 97.81 330 GLU A CA 1
ATOM 2627 C C . GLU A 1 330 ? 10.617 24.375 17.219 1 97.81 330 GLU A C 1
ATOM 2629 O O . GLU A 1 330 ? 10.086 25.484 17.031 1 97.81 330 GLU A O 1
ATOM 2634 N N . THR A 1 331 ? 11.789 24.047 16.766 1 96.44 331 THR A N 1
ATOM 2635 C CA . THR A 1 331 ? 12.555 24.969 15.93 1 96.44 331 THR A CA 1
ATOM 2636 C C . THR A 1 331 ? 11.805 25.281 14.641 1 96.44 331 THR A C 1
ATOM 2638 O O . THR A 1 331 ? 11.781 26.422 14.188 1 96.44 331 THR A O 1
ATOM 2641 N N . LEU A 1 332 ? 11.242 24.312 14.07 1 95.5 332 LEU A N 1
ATOM 2642 C CA . LEU A 1 332 ? 10.453 24.5 12.859 1 95.5 332 LEU A CA 1
ATOM 2643 C C . LEU A 1 332 ? 9.266 25.422 13.117 1 95.5 332 LEU A C 1
ATOM 2645 O O . LEU A 1 332 ? 8.953 26.297 12.305 1 95.5 332 LEU A O 1
ATOM 2649 N N . CYS A 1 333 ? 8.617 25.203 14.211 1 97.5 333 CYS A N 1
ATOM 2650 C CA . CYS A 1 333 ? 7.461 26.016 14.555 1 97.5 333 CYS A CA 1
ATOM 2651 C C . CYS A 1 333 ? 7.875 27.469 14.82 1 97.5 333 CYS A C 1
ATOM 2653 O O . CYS A 1 333 ? 7.156 28.391 14.453 1 97.5 333 CYS A O 1
ATOM 2655 N N . ASP A 1 334 ? 9.039 27.609 15.422 1 97 334 ASP A N 1
ATOM 2656 C CA . ASP A 1 334 ? 9.562 28.953 15.664 1 97 334 ASP A CA 1
ATOM 2657 C C . ASP A 1 334 ? 9.836 29.688 14.352 1 97 334 ASP A C 1
ATOM 2659 O O . ASP A 1 334 ? 9.5 30.859 14.211 1 97 334 ASP A O 1
ATOM 2663 N N . LYS A 1 335 ? 10.453 28.969 13.477 1 96 335 LYS A N 1
ATOM 2664 C CA . LYS A 1 335 ? 10.711 29.531 12.148 1 96 335 LYS A CA 1
ATOM 2665 C C . LYS A 1 335 ? 9.406 29.906 11.453 1 96 335 LYS A C 1
ATOM 2667 O O . LYS A 1 335 ? 9.32 30.953 10.82 1 96 335 LYS A O 1
ATOM 2672 N N . THR A 1 336 ? 8.461 29.047 11.562 1 97.75 336 THR A N 1
ATOM 2673 C CA . THR A 1 336 ? 7.156 29.297 10.961 1 97.75 336 THR A CA 1
ATOM 2674 C C . THR A 1 336 ? 6.496 30.531 11.578 1 97.75 336 THR A C 1
ATOM 2676 O O . THR A 1 336 ? 5.891 31.328 10.867 1 97.75 336 THR A O 1
ATOM 2679 N N . GLU A 1 337 ? 6.629 30.688 12.867 1 97.88 337 GLU A N 1
ATOM 2680 C CA . GLU A 1 337 ? 6.078 31.844 13.578 1 97.88 337 GLU A CA 1
ATOM 2681 C C . GLU A 1 337 ? 6.699 33.156 13.078 1 97.88 337 GLU A C 1
ATOM 2683 O O . GLU A 1 337 ? 6.004 34.156 12.93 1 97.88 337 GLU A O 1
ATOM 2688 N N . ARG A 1 338 ? 7.938 33.125 12.828 1 97.19 338 ARG A N 1
ATOM 2689 C CA . ARG A 1 338 ? 8.625 34.312 12.328 1 97.19 338 ARG A CA 1
ATOM 2690 C C . ARG A 1 338 ? 8.102 34.719 10.953 1 97.19 338 ARG A C 1
ATOM 2692 O O . ARG A 1 338 ? 7.969 35.906 10.648 1 97.19 338 ARG A O 1
ATOM 2699 N N . ILE A 1 339 ? 7.859 33.719 10.141 1 97.75 339 ILE A N 1
ATOM 2700 C CA . ILE A 1 339 ? 7.285 33.969 8.828 1 97.75 339 ILE A CA 1
ATOM 2701 C C . ILE A 1 339 ? 5.906 34.625 8.992 1 97.75 339 ILE A C 1
ATOM 2703 O O . ILE A 1 339 ? 5.59 35.594 8.312 1 97.75 339 ILE A O 1
ATOM 2707 N N . CYS A 1 340 ? 5.105 34.094 9.875 1 98.19 340 CYS A N 1
ATOM 2708 C CA . CYS A 1 340 ? 3.762 34.625 10.109 1 98.19 340 CYS A CA 1
ATOM 2709 C C . CYS A 1 340 ? 3.811 36.062 10.57 1 98.19 340 CYS A C 1
ATOM 2711 O O . CYS A 1 340 ? 2.992 36.875 10.148 1 98.19 340 CYS A O 1
ATOM 2713 N N . LYS A 1 341 ? 4.75 36.406 11.438 1 98 341 LYS A N 1
ATOM 2714 C CA . LYS A 1 341 ? 4.895 37.781 11.914 1 98 341 LYS A CA 1
ATOM 2715 C C . LYS A 1 341 ? 5.184 38.75 10.75 1 98 341 LYS A C 1
ATOM 2717 O O . LYS A 1 341 ? 4.676 39.844 10.727 1 98 341 LYS A O 1
ATOM 2722 N N . LYS A 1 342 ? 6 38.281 9.867 1 97.69 342 LYS A N 1
ATOM 2723 C CA . LYS A 1 342 ? 6.305 39.094 8.695 1 97.69 342 LYS A CA 1
ATOM 2724 C C . LYS A 1 342 ? 5.07 39.25 7.812 1 97.69 342 LYS A C 1
ATOM 2726 O O . LYS A 1 342 ? 4.832 40.344 7.277 1 97.69 342 LYS A O 1
ATOM 2731 N N . LEU A 1 343 ? 4.32 38.219 7.633 1 98.19 343 LEU A N 1
ATOM 2732 C CA . LEU A 1 343 ? 3.082 38.281 6.863 1 98.19 343 LEU A CA 1
ATOM 2733 C C . LEU A 1 343 ? 2.113 39.281 7.496 1 98.19 343 LEU A C 1
ATOM 2735 O O . LEU A 1 343 ? 1.481 40.062 6.789 1 98.19 343 LEU A O 1
ATOM 2739 N N . GLU A 1 344 ? 2.004 39.25 8.797 1 97.56 344 GLU A N 1
ATOM 2740 C CA . GLU A 1 344 ? 1.149 40.188 9.523 1 97.56 344 GLU A CA 1
ATOM 2741 C C . GLU A 1 344 ? 1.587 41.625 9.297 1 97.56 344 GLU A C 1
ATOM 2743 O O . GLU A 1 344 ? 0.75 42.5 9.094 1 97.56 344 GLU A O 1
ATOM 2748 N N . GLY A 1 345 ? 2.816 41.75 9.336 1 97 345 GLY A N 1
ATOM 2749 C CA . GLY A 1 345 ? 3.352 43.094 9.102 1 97 345 GLY A CA 1
ATOM 2750 C C . GLY A 1 345 ? 3.016 43.656 7.727 1 97 345 GLY A C 1
ATOM 2751 O O . GLY A 1 345 ? 2.877 44.844 7.551 1 97 345 GLY A O 1
ATOM 2752 N N . MET A 1 346 ? 2.818 42.75 6.746 1 96.25 346 MET A N 1
ATOM 2753 C CA . MET A 1 346 ? 2.504 43.125 5.371 1 96.25 346 MET A CA 1
ATOM 2754 C C . MET A 1 346 ? 0.996 43.25 5.168 1 96.25 346 MET A C 1
ATOM 2756 O O . MET A 1 346 ? 0.538 43.688 4.113 1 96.25 346 MET A O 1
ATOM 2760 N N . GLY A 1 347 ? 0.234 42.844 6.195 1 96.62 347 GLY A N 1
ATOM 2761 C CA . GLY A 1 347 ? -1.213 42.812 6.055 1 96.62 347 GLY A CA 1
ATOM 2762 C C . GLY A 1 347 ? -1.716 41.656 5.246 1 96.62 347 GLY A C 1
ATOM 2763 O O . GLY A 1 347 ? -2.809 41.688 4.676 1 96.62 347 GLY A O 1
ATOM 2764 N N . VAL A 1 348 ? -0.905 40.625 5.137 1 97.69 348 VAL A N 1
ATOM 2765 C CA . VAL A 1 348 ? -1.265 39.438 4.375 1 97.69 348 VAL A CA 1
ATOM 2766 C C . VAL A 1 348 ? -2.062 38.469 5.258 1 97.69 348 VAL A C 1
ATOM 2768 O O . VAL A 1 348 ? -1.621 38.125 6.355 1 97.69 348 VAL A O 1
ATOM 2771 N N . GLU A 1 349 ? -3.238 38.094 4.785 1 97.5 349 GLU A N 1
ATOM 2772 C CA . GLU A 1 349 ? -4.09 37.188 5.527 1 97.5 349 GLU A CA 1
ATOM 2773 C C . GLU A 1 349 ? -3.631 35.719 5.332 1 97.5 349 GLU A C 1
ATOM 2775 O O . GLU A 1 349 ? -3.285 35.344 4.219 1 97.5 349 GLU A O 1
ATOM 2780 N N . TYR A 1 350 ? -3.582 35 6.367 1 97.94 350 TYR A N 1
ATOM 2781 C CA . TYR A 1 350 ? -3.156 33.625 6.34 1 97.94 350 TYR A CA 1
ATOM 2782 C C . TYR A 1 350 ? -3.824 32.812 7.453 1 97.94 350 TYR A C 1
ATOM 2784 O O . TYR A 1 350 ? -4.473 33.406 8.336 1 97.94 350 TYR A O 1
ATOM 2792 N N . PHE A 1 351 ? -3.803 31.5 7.332 1 98.12 351 PHE A N 1
ATOM 2793 C CA . PHE A 1 351 ? -4.152 30.594 8.414 1 98.12 351 PHE A CA 1
ATOM 2794 C C . PHE A 1 351 ? -2.932 29.797 8.867 1 98.12 351 PHE A C 1
ATOM 2796 O O . PHE A 1 351 ? -2.127 29.359 8.039 1 98.12 351 PHE A O 1
ATOM 2803 N N . ARG A 1 352 ? -2.814 29.688 10.172 1 97.75 352 ARG A N 1
ATOM 2804 C CA . ARG A 1 352 ? -1.746 28.875 10.75 1 97.75 352 ARG A CA 1
ATOM 2805 C C . ARG A 1 352 ? -2.146 28.344 12.125 1 97.75 352 ARG A C 1
ATOM 2807 O O . ARG A 1 352 ? -2.66 29.094 12.961 1 97.75 352 ARG A O 1
ATOM 2814 N N . ASN A 1 353 ? -2.035 27.016 12.305 1 97.69 353 ASN A N 1
ATOM 2815 C CA . ASN A 1 353 ? -2.018 26.469 13.656 1 97.69 353 ASN A CA 1
ATOM 2816 C C . ASN A 1 353 ? -0.661 26.672 14.328 1 97.69 353 ASN A C 1
ATOM 2818 O O . ASN A 1 353 ? 0.368 26.25 13.789 1 97.69 353 ASN A O 1
ATOM 2822 N N . PRO A 1 354 ? -0.635 27.281 15.469 1 97.19 354 PRO A N 1
ATOM 2823 C CA . PRO A 1 354 ? 0.641 27.688 16.078 1 97.19 354 PRO A CA 1
ATOM 2824 C C . PRO A 1 354 ? 1.554 26.484 16.359 1 97.19 354 PRO A C 1
ATOM 2826 O O . PRO A 1 354 ? 2.762 26.672 16.547 1 97.19 354 PRO A O 1
ATOM 2829 N N . TYR A 1 355 ? 1.027 25.328 16.359 1 98.31 355 TYR A N 1
ATOM 2830 C CA . TYR A 1 355 ? 1.817 24.156 16.719 1 98.31 355 TYR A CA 1
ATOM 2831 C C . TYR A 1 355 ? 2.242 23.375 15.477 1 98.31 355 TYR A C 1
ATOM 2833 O O . TYR A 1 355 ? 2.781 22.266 15.586 1 98.31 355 TYR A O 1
ATOM 2841 N N . LEU A 1 356 ? 1.983 23.891 14.312 1 97.88 356 LEU A N 1
ATOM 2842 C CA . LEU A 1 356 ? 2.316 23.219 13.062 1 97.88 356 LEU A CA 1
ATOM 2843 C C . LEU A 1 356 ? 3.178 24.109 12.18 1 97.88 356 LEU A C 1
ATOM 2845 O O . LEU A 1 356 ? 3.262 25.312 12.406 1 97.88 356 LEU A O 1
ATOM 2849 N N . ASN A 1 357 ? 3.828 23.516 11.18 1 97.25 357 ASN A N 1
ATOM 2850 C CA . ASN A 1 357 ? 4.754 24.219 10.305 1 97.25 357 ASN A CA 1
ATOM 2851 C C . ASN A 1 357 ? 4.152 24.453 8.922 1 97.25 357 ASN A C 1
ATOM 2853 O O . ASN A 1 357 ? 4.863 24.438 7.918 1 97.25 357 ASN A O 1
ATOM 2857 N N . ILE A 1 358 ? 2.838 24.578 8.859 1 97.38 358 ILE A N 1
ATOM 2858 C CA . ILE A 1 358 ? 2.111 24.844 7.621 1 97.38 358 ILE A CA 1
ATOM 2859 C C . ILE A 1 358 ? 1.481 26.234 7.684 1 97.38 358 ILE A C 1
ATOM 2861 O O . ILE A 1 358 ? 0.886 26.609 8.695 1 97.38 358 ILE A O 1
ATOM 2865 N N . ILE A 1 359 ? 1.637 27.016 6.633 1 97.88 359 ILE A N 1
ATOM 2866 C CA . ILE A 1 359 ? 0.985 28.312 6.484 1 97.88 359 ILE A CA 1
ATOM 2867 C C . ILE A 1 359 ? 0.155 28.328 5.203 1 97.88 359 ILE A C 1
ATOM 2869 O O . ILE A 1 359 ? 0.682 28.109 4.113 1 97.88 359 ILE A O 1
ATOM 2873 N N . ALA A 1 360 ? -1.096 28.547 5.359 1 97.69 360 ALA A N 1
ATOM 2874 C CA . ALA A 1 360 ? -1.959 28.75 4.199 1 97.69 360 ALA A CA 1
ATOM 2875 C C . ALA A 1 360 ? -2.24 30.234 3.98 1 97.69 360 ALA A C 1
ATOM 2877 O O . ALA A 1 360 ? -2.859 30.891 4.824 1 97.69 360 ALA A O 1
ATOM 2878 N N . ILE A 1 361 ? -1.814 30.766 2.844 1 97.75 361 ILE A N 1
ATOM 2879 C CA . ILE A 1 361 ? -1.934 32.188 2.547 1 97.75 361 ILE A CA 1
ATOM 2880 C C . ILE A 1 361 ? -3.074 32.406 1.557 1 97.75 361 ILE A C 1
ATOM 2882 O O . ILE A 1 361 ? -3.225 31.656 0.591 1 97.75 361 ILE A O 1
ATOM 2886 N N . LYS A 1 362 ? -3.84 33.406 1.81 1 97.44 362 LYS A N 1
ATOM 2887 C CA . LYS A 1 362 ? -4.895 33.75 0.855 1 97.44 362 LYS A CA 1
ATOM 2888 C C . LYS A 1 362 ? -4.316 34.031 -0.527 1 97.44 362 LYS A C 1
ATOM 2890 O O . LYS A 1 362 ? -3.354 34.781 -0.659 1 97.44 362 LYS A O 1
ATOM 2895 N N . ALA A 1 363 ? -4.961 33.5 -1.5 1 96.12 363 ALA A N 1
ATOM 2896 C CA . ALA A 1 363 ? -4.422 33.5 -2.857 1 96.12 363 ALA A CA 1
ATOM 2897 C C . ALA A 1 363 ? -4.414 34.938 -3.428 1 96.12 363 ALA A C 1
ATOM 2899 O O . ALA A 1 363 ? -3.621 35.25 -4.316 1 96.12 363 ALA A O 1
ATOM 2900 N N . LYS A 1 364 ? -5.277 35.812 -2.939 1 95.38 364 LYS A N 1
ATOM 2901 C CA . LYS A 1 364 ? -5.402 37.156 -3.479 1 95.38 364 LYS A CA 1
ATOM 2902 C C . LYS A 1 364 ? -4.102 37.938 -3.314 1 95.38 364 LYS A C 1
ATOM 2904 O O . LYS A 1 364 ? -3.873 38.938 -4.012 1 95.38 364 LYS A O 1
ATOM 2909 N N . TYR A 1 365 ? -3.193 37.5 -2.475 1 96.81 365 TYR A N 1
ATOM 2910 C CA . TYR A 1 365 ? -1.961 38.219 -2.213 1 96.81 365 TYR A CA 1
ATOM 2911 C C . TYR A 1 365 ? -0.813 37.688 -3.057 1 96.81 365 TYR A C 1
ATOM 2913 O O . TYR A 1 365 ? 0.261 38.281 -3.115 1 96.81 365 TYR A O 1
ATOM 2921 N N . ILE A 1 366 ? -0.984 36.531 -3.641 1 96.38 366 ILE A N 1
ATOM 2922 C CA . ILE A 1 366 ? 0.108 35.812 -4.301 1 96.38 366 ILE A CA 1
ATOM 2923 C C . ILE A 1 366 ? -0.209 35.656 -5.785 1 96.38 366 ILE A C 1
ATOM 2925 O O . ILE A 1 366 ? -1.21 35.031 -6.148 1 96.38 366 ILE A O 1
ATOM 2929 N N . SER A 1 367 ? 0.611 36.156 -6.641 1 95.44 367 SER A N 1
ATOM 2930 C CA . SER A 1 367 ? 0.44 35.969 -8.078 1 95.44 367 SER A CA 1
ATOM 2931 C C . SER A 1 367 ? 0.728 34.531 -8.461 1 95.44 367 SER A C 1
ATOM 2933 O O . SER A 1 367 ? 1.427 33.812 -7.742 1 95.44 367 SER A O 1
ATOM 2935 N N . LYS A 1 368 ? 0.183 34.125 -9.531 1 92.94 368 LYS A N 1
ATOM 2936 C CA . LYS A 1 368 ? 0.441 32.812 -10.062 1 92.94 368 LYS A CA 1
ATOM 2937 C C . LYS A 1 368 ? 1.928 32.594 -10.336 1 92.94 368 LYS A C 1
ATOM 2939 O O . LYS A 1 368 ? 2.451 31.5 -10.164 1 92.94 368 LYS A O 1
ATOM 2944 N N . GLU A 1 369 ? 2.576 33.625 -10.773 1 94.75 369 GLU A N 1
ATOM 2945 C CA . GLU A 1 369 ? 4.004 33.562 -11.07 1 94.75 369 GLU A CA 1
ATOM 2946 C C . GLU A 1 369 ? 4.824 33.312 -9.812 1 94.75 369 GLU A C 1
ATOM 2948 O O . GLU A 1 369 ? 5.75 32.5 -9.828 1 94.75 369 GLU A O 1
ATOM 2953 N N . LEU A 1 370 ? 4.488 34 -8.758 1 95.94 370 LEU A N 1
ATOM 2954 C CA . LEU A 1 370 ? 5.207 33.844 -7.5 1 95.94 370 LEU A CA 1
ATOM 2955 C C . LEU A 1 370 ? 4.969 32.438 -6.93 1 95.94 370 LEU A C 1
ATOM 2957 O O . LEU A 1 370 ? 5.898 31.797 -6.426 1 95.94 370 LEU A O 1
ATOM 2961 N N . ALA A 1 371 ? 3.682 32.031 -6.996 1 95 371 ALA A N 1
ATOM 2962 C CA . ALA A 1 371 ? 3.338 30.703 -6.52 1 95 371 ALA A CA 1
ATOM 2963 C C . ALA A 1 371 ? 4.125 29.625 -7.273 1 95 371 ALA A C 1
ATOM 2965 O O . ALA A 1 371 ? 4.617 28.672 -6.672 1 95 371 ALA A O 1
ATOM 2966 N N . TYR A 1 372 ? 4.219 29.812 -8.531 1 91.94 372 TYR A N 1
ATOM 2967 C CA . TYR A 1 372 ? 4.949 28.875 -9.375 1 91.94 372 TYR A CA 1
ATOM 2968 C C . TYR A 1 372 ? 6.438 28.891 -9.062 1 91.94 372 TYR A C 1
ATOM 2970 O O . TYR A 1 372 ? 7.074 27.844 -8.953 1 91.94 372 TYR A O 1
ATOM 2978 N N . LYS A 1 373 ? 6.965 30.094 -8.898 1 92.88 373 LYS A N 1
ATOM 2979 C CA . LYS A 1 373 ? 8.391 30.266 -8.656 1 92.88 373 LYS A CA 1
ATOM 2980 C C . LYS A 1 373 ? 8.828 29.547 -7.383 1 92.88 373 LYS A C 1
ATOM 2982 O O . LYS A 1 373 ? 9.906 28.953 -7.34 1 92.88 373 LYS A O 1
ATOM 2987 N N . TYR A 1 374 ? 7.98 29.562 -6.383 1 93.56 374 TYR A N 1
ATOM 2988 C CA . TYR A 1 374 ? 8.367 29.031 -5.078 1 93.56 374 TYR A CA 1
ATOM 2989 C C . TYR A 1 374 ? 7.656 27.719 -4.801 1 93.56 374 TYR A C 1
ATOM 2991 O O . TYR A 1 374 ? 7.688 27.203 -3.678 1 93.56 374 TYR A O 1
ATOM 2999 N N . TYR A 1 375 ? 6.984 27.125 -5.77 1 90.38 375 TYR A N 1
ATOM 3000 C CA . TYR A 1 375 ? 6.316 25.828 -5.719 1 90.38 375 TYR A CA 1
ATOM 3001 C C . TYR A 1 375 ? 5.316 25.766 -4.57 1 90.38 375 TYR A C 1
ATOM 3003 O O . TYR A 1 375 ? 5.297 24.812 -3.805 1 90.38 375 TYR A O 1
ATOM 3011 N N . LEU A 1 376 ? 4.59 26.859 -4.449 1 93.56 376 LEU A N 1
ATOM 3012 C CA . LEU A 1 376 ? 3.506 26.844 -3.477 1 93.56 376 LEU A CA 1
ATOM 3013 C C . LEU A 1 376 ? 2.385 25.906 -3.934 1 93.56 376 LEU A C 1
ATOM 3015 O O . LEU A 1 376 ? 2.146 25.766 -5.133 1 93.56 376 LEU A O 1
ATOM 3019 N N . VAL A 1 377 ? 1.754 25.25 -2.979 1 91.19 377 VAL A N 1
ATOM 3020 C CA . VAL A 1 377 ? 0.693 24.312 -3.318 1 91.19 377 VAL A CA 1
ATOM 3021 C C . VAL A 1 377 ? -0.666 25 -3.188 1 91.19 377 VAL A C 1
ATOM 3023 O O . VAL A 1 377 ? -0.96 25.609 -2.16 1 91.19 377 VAL A O 1
ATOM 3026 N N . ALA A 1 378 ? -1.478 24.875 -4.242 1 91.56 378 ALA A N 1
ATOM 3027 C CA . ALA A 1 378 ? -2.822 25.438 -4.25 1 91.56 378 ALA A CA 1
ATOM 3028 C C . ALA A 1 378 ? -3.828 24.484 -3.617 1 91.56 378 ALA A C 1
ATOM 3030 O O . ALA A 1 378 ? -3.625 23.266 -3.623 1 91.56 378 ALA A O 1
ATOM 3031 N N . ASN A 1 379 ? -4.887 25.016 -3.084 1 90.31 379 ASN A N 1
ATOM 3032 C CA . ASN A 1 379 ? -5.949 24.172 -2.527 1 90.31 379 ASN A CA 1
ATOM 3033 C C . ASN A 1 379 ? -6.742 23.469 -3.625 1 90.31 379 ASN A C 1
ATOM 3035 O O . ASN A 1 379 ? -7.453 22.5 -3.359 1 90.31 379 ASN A O 1
ATOM 3039 N N . SER A 1 380 ? -6.633 24 -4.859 1 86.81 380 SER A N 1
ATOM 3040 C CA . SER A 1 380 ? -7.297 23.375 -5.996 1 86.81 380 SER A CA 1
ATOM 3041 C C . SER A 1 380 ? -6.551 23.672 -7.297 1 86.81 380 SER A C 1
ATOM 3043 O O . SER A 1 380 ? -6.035 24.766 -7.492 1 86.81 380 SER A O 1
ATOM 3045 N N . TYR A 1 381 ? -6.559 22.656 -8.133 1 78.5 381 TYR A N 1
ATOM 3046 C CA . TYR A 1 381 ? -5.98 22.844 -9.453 1 78.5 381 TYR A CA 1
ATOM 3047 C C . TYR A 1 381 ? -7.051 22.75 -10.539 1 78.5 381 TYR A C 1
ATOM 3049 O O . TYR A 1 381 ? -6.766 22.953 -11.719 1 78.5 381 TYR A O 1
ATOM 3057 N N . GLU A 1 382 ? -8.172 22.469 -10.086 1 79.88 382 GLU A N 1
ATOM 3058 C CA . GLU A 1 382 ? -9.305 22.422 -11.008 1 79.88 382 GLU A CA 1
ATOM 3059 C C . GLU A 1 382 ? -10.031 23.766 -11.062 1 79.88 382 GLU A C 1
ATOM 3061 O O . GLU A 1 382 ? -10.555 24.156 -12.109 1 79.88 382 GLU A O 1
ATOM 3066 N N . PHE A 1 383 ? -10.023 24.484 -9.883 1 84.31 383 PHE A N 1
ATOM 3067 C CA . PHE A 1 383 ? -10.664 25.781 -9.773 1 84.31 383 PHE A CA 1
ATOM 3068 C C . PHE A 1 383 ? -9.641 26.859 -9.438 1 84.31 383 PHE A C 1
ATOM 3070 O O . PHE A 1 383 ? -8.469 26.562 -9.219 1 84.31 383 PHE A O 1
ATOM 3077 N N . GLU A 1 384 ? -10.141 28.031 -9.5 1 90.5 384 GLU A N 1
ATOM 3078 C CA . GLU A 1 384 ? -9.266 29.125 -9.086 1 90.5 384 GLU A CA 1
ATOM 3079 C C . GLU A 1 384 ? -8.82 28.953 -7.637 1 90.5 384 GLU A C 1
ATOM 3081 O O . GLU A 1 384 ? -9.641 28.766 -6.746 1 90.5 384 GLU A O 1
ATOM 3086 N N . PRO A 1 385 ? -7.562 29.031 -7.449 1 93.06 385 PRO A N 1
ATOM 3087 C CA . PRO A 1 385 ? -7.07 28.828 -6.082 1 93.06 385 PRO A CA 1
ATOM 3088 C C . PRO A 1 385 ? -7.551 29.922 -5.125 1 93.06 385 PRO A C 1
ATOM 3090 O O . PRO A 1 385 ? -7.609 31.094 -5.5 1 93.06 385 PRO A O 1
ATOM 3093 N N . GLU A 1 386 ? -7.887 29.516 -3.951 1 94.69 386 GLU A N 1
ATOM 3094 C CA . GLU A 1 386 ? -8.242 30.453 -2.891 1 94.69 386 GLU A CA 1
ATOM 3095 C C . GLU A 1 386 ? -7.125 30.578 -1.86 1 94.69 386 GLU A C 1
ATOM 3097 O O . GLU A 1 386 ? -7.074 31.547 -1.105 1 94.69 386 GLU A O 1
ATOM 3102 N N . TRP A 1 387 ? -6.316 29.562 -1.832 1 95.69 387 TRP A N 1
ATOM 3103 C CA . TRP A 1 387 ? -5.219 29.5 -0.872 1 95.69 387 TRP A CA 1
ATOM 3104 C C . TRP A 1 387 ? -3.957 28.953 -1.528 1 95.69 387 TRP A C 1
ATOM 3106 O O . TRP A 1 387 ? -4.035 28.141 -2.459 1 95.69 387 TRP A O 1
ATOM 3116 N N . PHE A 1 388 ? -2.838 29.375 -1.074 1 95.94 388 PHE A N 1
ATOM 3117 C CA . PHE A 1 388 ? -1.545 28.75 -1.331 1 95.94 388 PHE A CA 1
ATOM 3118 C C . PHE A 1 388 ? -0.866 28.359 -0.025 1 95.94 388 PHE A C 1
ATOM 3120 O O . PHE A 1 388 ? -0.93 29.094 0.962 1 95.94 388 PHE A O 1
ATOM 3127 N N . LYS A 1 389 ? -0.234 27.234 -0.043 1 95.06 389 LYS A N 1
ATOM 3128 C CA . LYS A 1 389 ? 0.357 26.75 1.196 1 95.06 389 LYS A CA 1
ATOM 3129 C C . LYS A 1 389 ? 1.88 26.719 1.108 1 95.06 389 LYS A C 1
ATOM 3131 O O . LYS A 1 389 ? 2.441 26.406 0.056 1 95.06 389 LYS A O 1
ATOM 3136 N N . ILE A 1 390 ? 2.449 27.078 2.25 1 95 390 ILE A N 1
ATOM 3137 C CA . ILE A 1 390 ? 3.873 26.891 2.502 1 95 390 ILE A CA 1
ATOM 3138 C C . ILE A 1 390 ? 4.07 25.875 3.627 1 95 390 ILE A C 1
ATOM 3140 O O . ILE A 1 390 ? 3.299 25.844 4.59 1 95 390 ILE A O 1
ATOM 3144 N N . VAL A 1 391 ? 5.043 25.016 3.457 1 94.75 391 VAL A N 1
ATOM 3145 C CA . VAL A 1 391 ? 5.434 24.078 4.508 1 94.75 391 VAL A CA 1
ATOM 3146 C C . VAL A 1 391 ? 6.895 24.297 4.883 1 94.75 391 VAL A C 1
ATOM 3148 O O . VAL A 1 391 ? 7.789 24.141 4.051 1 94.75 391 VAL A O 1
ATOM 3151 N N . VAL A 1 392 ? 7.117 24.672 6.102 1 93.62 392 VAL A N 1
ATOM 3152 C CA . VAL A 1 392 ? 8.469 24.984 6.566 1 93.62 392 VAL A CA 1
ATOM 3153 C C . VAL A 1 392 ? 9.141 23.703 7.078 1 93.62 392 VAL A C 1
ATOM 3155 O O . VAL A 1 392 ? 9.047 23.391 8.266 1 93.62 392 VAL A O 1
ATOM 3158 N N . MET A 1 393 ? 9.906 23.109 6.191 1 91.38 393 MET A N 1
ATOM 3159 C CA . MET A 1 393 ? 10.617 21.875 6.523 1 91.38 393 MET A CA 1
ATOM 3160 C C . MET A 1 393 ? 12.062 22.172 6.883 1 91.38 393 MET A C 1
ATOM 3162 O O . MET A 1 393 ? 12.555 23.281 6.66 1 91.38 393 MET A O 1
ATOM 3166 N N . PRO A 1 394 ? 12.75 21.156 7.461 1 85.56 394 PRO A N 1
ATOM 3167 C CA . PRO A 1 394 ? 14.141 21.375 7.875 1 85.56 394 PRO A CA 1
ATOM 3168 C C . PRO A 1 394 ? 15.039 21.812 6.719 1 85.56 394 PRO A C 1
ATOM 3170 O O . PRO A 1 394 ? 16 22.547 6.926 1 85.56 394 PRO A O 1
ATOM 3173 N N . HIS A 1 395 ? 14.672 21.422 5.582 1 81.88 395 HIS A N 1
ATOM 3174 C CA . HIS A 1 395 ? 15.531 21.703 4.438 1 81.88 395 HIS A CA 1
ATOM 3175 C C . HIS A 1 395 ? 15.305 23.109 3.9 1 81.88 395 HIS A C 1
ATOM 3177 O O . HIS A 1 395 ? 16.094 23.609 3.084 1 81.88 395 HIS A O 1
ATOM 3183 N N . VAL A 1 396 ? 14.336 23.797 4.336 1 86.62 396 VAL A N 1
ATOM 3184 C CA . VAL A 1 396 ? 14.023 25.141 3.855 1 86.62 396 VAL A CA 1
ATOM 3185 C C . VAL A 1 396 ? 15.023 26.141 4.422 1 86.62 396 VAL A C 1
ATOM 3187 O O . VAL A 1 396 ? 15.062 26.375 5.633 1 86.62 396 VAL A O 1
ATOM 3190 N N . LYS A 1 397 ? 15.719 26.734 3.527 1 85.56 397 LYS A N 1
ATOM 3191 C CA . LYS A 1 397 ? 16.766 27.688 3.914 1 85.56 397 LYS A CA 1
ATOM 3192 C C . LYS A 1 397 ? 16.156 29.047 4.234 1 85.56 397 LYS A C 1
ATOM 3194 O O . LYS A 1 397 ? 15.203 29.484 3.592 1 85.56 397 LYS A O 1
ATOM 3199 N N . GLN A 1 398 ? 16.812 29.703 5.164 1 90.69 398 GLN A N 1
ATOM 3200 C CA . GLN A 1 398 ? 16.359 31.031 5.559 1 90.69 398 GLN A CA 1
ATOM 3201 C C . GLN A 1 398 ? 16.391 32 4.375 1 90.69 398 GLN A C 1
ATOM 3203 O O . GLN A 1 398 ? 15.492 32.844 4.234 1 90.69 398 GLN A O 1
ATOM 3208 N N . GLY A 1 399 ? 17.391 31.844 3.539 1 91.12 399 GLY A N 1
ATOM 3209 C CA . GLY A 1 399 ? 17.5 32.719 2.371 1 91.12 399 GLY A CA 1
ATOM 3210 C C . GLY A 1 399 ? 16.312 32.594 1.434 1 91.12 399 GLY A C 1
ATOM 3211 O O . GLY A 1 399 ? 15.867 33.562 0.845 1 91.12 399 GLY A O 1
ATOM 3212 N N . THR A 1 400 ? 15.852 31.391 1.299 1 91.5 400 THR A N 1
ATOM 3213 C CA . THR A 1 400 ? 14.688 31.141 0.454 1 91.5 400 THR A CA 1
ATOM 3214 C C . THR A 1 400 ? 13.445 31.812 1.04 1 91.5 400 THR A C 1
ATOM 3216 O O . THR A 1 400 ? 12.664 32.406 0.311 1 91.5 400 THR A O 1
ATOM 3219 N N . ILE A 1 401 ? 13.305 31.734 2.332 1 94.19 401 ILE A N 1
ATOM 3220 C CA . ILE A 1 401 ? 12.18 32.344 3.02 1 94.19 401 ILE A CA 1
ATOM 3221 C C . ILE A 1 401 ? 12.227 33.844 2.852 1 94.19 401 ILE A C 1
ATOM 3223 O O . ILE A 1 401 ? 11.227 34.5 2.516 1 94.19 401 ILE A O 1
ATOM 3227 N N . ASP A 1 402 ? 13.398 34.406 3.021 1 95.56 402 ASP A N 1
ATOM 3228 C CA . ASP A 1 402 ? 13.57 35.844 2.928 1 95.56 402 ASP A CA 1
ATOM 3229 C C . ASP A 1 402 ? 13.281 36.344 1.514 1 95.56 402 ASP A C 1
ATOM 3231 O O . ASP A 1 402 ? 12.641 37.375 1.333 1 95.56 402 ASP A O 1
ATOM 3235 N N . ALA A 1 403 ? 13.781 35.625 0.552 1 95.56 403 ALA A N 1
ATOM 3236 C CA . ALA A 1 403 ? 13.531 36 -0.84 1 95.56 403 ALA A CA 1
ATOM 3237 C C . ALA A 1 403 ? 12.039 35.938 -1.162 1 95.56 403 ALA A C 1
ATOM 3239 O O . ALA A 1 403 ? 11.523 36.844 -1.824 1 95.56 403 ALA A O 1
ATOM 3240 N N . PHE A 1 404 ? 11.414 35 -0.779 1 96.56 404 PHE A N 1
ATOM 3241 C CA . PHE A 1 404 ? 9.977 34.875 -1 1 96.56 404 PHE A CA 1
ATOM 3242 C C . PHE A 1 404 ? 9.227 36.031 -0.377 1 96.56 404 PHE A C 1
ATOM 3244 O O . PHE A 1 404 ? 8.383 36.656 -1.028 1 96.56 404 PHE A O 1
ATOM 3251 N N . LEU A 1 405 ? 9.555 36.312 0.901 1 97.5 405 LEU A N 1
ATOM 3252 C CA . LEU A 1 405 ? 8.859 37.375 1.636 1 97.5 405 LEU A CA 1
ATOM 3253 C C . LEU A 1 405 ? 9.102 38.719 0.988 1 97.5 405 LEU A C 1
ATOM 3255 O O . LEU A 1 405 ? 8.203 39.562 0.938 1 97.5 405 LEU A O 1
ATOM 3259 N N . MET A 1 406 ? 10.281 38.875 0.511 1 97.25 406 MET A N 1
ATOM 3260 C CA . MET A 1 406 ? 10.609 40.125 -0.163 1 97.25 406 MET A CA 1
ATOM 3261 C C . MET A 1 406 ? 9.789 40.281 -1.435 1 97.25 406 MET A C 1
ATOM 3263 O O . MET A 1 406 ? 9.219 41.375 -1.682 1 97.25 406 MET A O 1
ATOM 3267 N N . GLU A 1 407 ? 9.758 39.312 -2.164 1 97.06 407 GLU A N 1
ATOM 3268 C CA . GLU A 1 407 ? 9 39.375 -3.412 1 97.06 407 GLU A CA 1
ATOM 3269 C C . GLU A 1 407 ? 7.504 39.469 -3.146 1 97.06 407 GLU A C 1
ATOM 3271 O O . GLU A 1 407 ? 6.785 40.156 -3.875 1 97.06 407 GLU A O 1
ATOM 3276 N N . LEU A 1 408 ? 7.039 38.812 -2.15 1 97.56 408 LEU A N 1
ATOM 3277 C CA . LEU A 1 408 ? 5.637 38.906 -1.758 1 97.56 408 LEU A CA 1
ATOM 3278 C C . LEU A 1 408 ? 5.289 40.344 -1.35 1 97.56 408 LEU A C 1
ATOM 3280 O O . LEU A 1 408 ? 4.227 40.844 -1.71 1 97.56 408 LEU A O 1
ATOM 3284 N N . GLU A 1 409 ? 6.133 40.906 -0.617 1 97 409 GLU A N 1
ATOM 3285 C CA . GLU A 1 409 ? 5.922 42.281 -0.21 1 97 409 GLU A CA 1
ATOM 3286 C C . GLU A 1 409 ? 5.77 43.188 -1.423 1 97 409 GLU A C 1
ATOM 3288 O O . GLU A 1 409 ? 4.941 44.125 -1.421 1 97 409 GLU A O 1
ATOM 3293 N N . GLY A 1 410 ? 6.586 42.938 -2.381 1 95.81 410 GLY A N 1
ATOM 3294 C CA . GLY A 1 410 ? 6.453 43.656 -3.623 1 95.81 410 GLY A CA 1
ATOM 3295 C C . GLY A 1 410 ? 5.086 43.531 -4.266 1 95.81 410 GLY A C 1
ATOM 3296 O O . GLY A 1 410 ? 4.516 44.5 -4.754 1 95.81 410 GLY A O 1
ATOM 3297 N N . GLU A 1 411 ? 4.66 42.344 -4.293 1 95.5 411 GLU A N 1
ATOM 3298 C CA . GLU A 1 411 ? 3.346 42.062 -4.875 1 95.5 411 GLU A CA 1
ATOM 3299 C C . GLU A 1 411 ? 2.242 42.719 -4.055 1 95.5 411 GLU A C 1
ATOM 3301 O O . GLU A 1 411 ? 1.275 43.25 -4.613 1 95.5 411 GLU A O 1
ATOM 3306 N N . VAL A 1 412 ? 2.32 42.688 -2.785 1 95.56 412 VAL A N 1
ATOM 3307 C CA . VAL A 1 412 ? 1.317 43.25 -1.89 1 95.56 412 VAL A CA 1
ATOM 3308 C C . VAL A 1 412 ? 1.266 44.75 -2.061 1 95.56 412 VAL A C 1
ATOM 3310 O O . VAL A 1 412 ? 0.185 45.344 -2.053 1 95.56 412 VAL A O 1
ATOM 3313 N N . ASN A 1 413 ? 2.373 45.344 -2.258 1 93.06 413 ASN A N 1
ATOM 3314 C CA . ASN A 1 413 ? 2.447 46.781 -2.434 1 93.06 413 ASN A CA 1
ATOM 3315 C C . ASN A 1 413 ? 1.818 47.219 -3.752 1 93.06 413 ASN A C 1
ATOM 3317 O O . ASN A 1 413 ? 1.321 48.344 -3.865 1 93.06 413 ASN A O 1
ATOM 3321 N N . GLN A 1 414 ? 1.841 46.344 -4.633 1 89.88 414 GLN A N 1
ATOM 3322 C CA . GLN A 1 414 ? 1.233 46.656 -5.922 1 89.88 414 GLN A CA 1
ATOM 3323 C C . GLN A 1 414 ? -0.287 46.562 -5.855 1 89.88 414 GLN A C 1
ATOM 3325 O O . GLN A 1 414 ? -0.995 47.156 -6.656 1 89.88 414 GLN A O 1
ATOM 3330 N N . LEU A 1 415 ? -0.78 45.719 -5.066 1 86.62 415 LEU A N 1
ATOM 3331 C CA . LEU A 1 415 ? -2.219 45.562 -4.883 1 86.62 415 LEU A CA 1
ATOM 3332 C C . LEU A 1 415 ? -2.805 46.75 -4.141 1 86.62 415 LEU A C 1
ATOM 3334 O O . LEU A 1 415 ? -4.004 47.031 -4.238 1 86.62 415 LEU A O 1
ATOM 3338 N N . LYS A 1 416 ? -2.084 47.438 -3.387 1 74.06 416 LYS A N 1
ATOM 3339 C CA . LYS A 1 416 ? -2.537 48.625 -2.678 1 74.06 416 LYS A CA 1
ATOM 3340 C C . LYS A 1 416 ? -2.512 49.844 -3.588 1 74.06 416 LYS A C 1
ATOM 3342 O O . LYS A 1 416 ? -1.677 49.938 -4.492 1 74.06 416 LYS A O 1
ATOM 3347 N N . MET B 1 1 ? 6.852 -10.594 -28.75 1 89.19 1 MET B N 1
ATOM 3348 C CA . MET B 1 1 ? 7.508 -10.297 -27.484 1 89.19 1 MET B CA 1
ATOM 3349 C C . MET B 1 1 ? 8.992 -10.031 -27.688 1 89.19 1 MET B C 1
ATOM 3351 O O . MET B 1 1 ? 9.773 -10.961 -27.906 1 89.19 1 MET B O 1
ATOM 3355 N N . TYR B 1 2 ? 9.336 -8.688 -27.703 1 93.56 2 TYR B N 1
ATOM 3356 C CA . TYR B 1 2 ? 10.758 -8.375 -27.844 1 93.56 2 TYR B CA 1
ATOM 3357 C C . TYR B 1 2 ? 11.078 -7.012 -27.25 1 93.56 2 TYR B C 1
ATOM 3359 O O . TYR B 1 2 ? 10.344 -6.047 -27.469 1 93.56 2 TYR B O 1
ATOM 3367 N N . TRP B 1 3 ? 12.086 -6.977 -26.406 1 96.38 3 TRP B N 1
ATOM 3368 C CA . TRP B 1 3 ? 12.758 -5.738 -26.031 1 96.38 3 TRP B CA 1
ATOM 3369 C C . TRP B 1 3 ? 14.258 -5.969 -25.844 1 96.38 3 TRP B C 1
ATOM 3371 O O . TRP B 1 3 ? 14.672 -7.047 -25.406 1 96.38 3 TRP B O 1
ATOM 3381 N N . LYS B 1 4 ? 15.055 -5.059 -26.172 1 95.69 4 LYS B N 1
ATOM 3382 C CA . LYS B 1 4 ? 16.516 -5.18 -26.219 1 95.69 4 LYS B CA 1
ATOM 3383 C C . LYS B 1 4 ? 17.109 -5.109 -24.812 1 95.69 4 LYS B C 1
ATOM 3385 O O . LYS B 1 4 ? 16.672 -4.324 -23.984 1 95.69 4 LYS B O 1
ATOM 3390 N N . LYS B 1 5 ? 18.141 -5.965 -24.703 1 96.25 5 LYS B N 1
ATOM 3391 C CA . LYS B 1 5 ? 18.953 -5.906 -23.484 1 96.25 5 LYS B CA 1
ATOM 3392 C C . LYS B 1 5 ? 19.781 -4.625 -23.438 1 96.25 5 LYS B C 1
ATOM 3394 O O . LYS B 1 5 ? 20.281 -4.164 -24.453 1 96.25 5 LYS B O 1
ATOM 3399 N N . LYS B 1 6 ? 19.906 -4.059 -22.234 1 96.69 6 LYS B N 1
ATOM 3400 C CA . LYS B 1 6 ? 20.766 -2.904 -21.984 1 96.69 6 LYS B CA 1
ATOM 3401 C C . LYS B 1 6 ? 21.891 -3.25 -21 1 96.69 6 LYS B C 1
ATOM 3403 O O . LYS B 1 6 ? 21.703 -4.082 -20.109 1 96.69 6 LYS B O 1
ATOM 3408 N N . SER B 1 7 ? 23.047 -2.648 -21.203 1 96.38 7 SER B N 1
ATOM 3409 C CA . SER B 1 7 ? 24.141 -2.818 -20.25 1 96.38 7 SER B CA 1
ATOM 3410 C C . SER B 1 7 ? 23.859 -2.092 -18.953 1 96.38 7 SER B C 1
ATOM 3412 O O . SER B 1 7 ? 23 -1.215 -18.891 1 96.38 7 SER B O 1
ATOM 3414 N N . HIS B 1 8 ? 24.578 -2.459 -17.922 1 94.44 8 HIS B N 1
ATOM 3415 C CA . HIS B 1 8 ? 24.453 -1.784 -16.625 1 94.44 8 HIS B CA 1
ATOM 3416 C C . HIS B 1 8 ? 24.75 -0.293 -16.766 1 94.44 8 HIS B C 1
ATOM 3418 O O . HIS B 1 8 ? 24.109 0.53 -16.109 1 94.44 8 HIS B O 1
ATOM 3424 N N . GLU B 1 9 ? 25.703 0.035 -17.578 1 95.81 9 GLU B N 1
ATOM 3425 C CA . GLU B 1 9 ? 26.062 1.433 -17.781 1 95.81 9 GLU B CA 1
ATOM 3426 C C . GLU B 1 9 ? 24.938 2.207 -18.469 1 95.81 9 GLU B C 1
ATOM 3428 O O . GLU B 1 9 ? 24.656 3.344 -18.094 1 95.81 9 GLU B O 1
ATOM 3433 N N . GLN B 1 10 ? 24.359 1.637 -19.453 1 97 10 GLN B N 1
ATOM 3434 C CA . GLN B 1 10 ? 23.25 2.262 -20.141 1 97 10 GLN B CA 1
ATOM 3435 C C . GLN B 1 10 ? 22.062 2.486 -19.188 1 97 10 GLN B C 1
ATOM 3437 O O . GLN B 1 10 ? 21.422 3.535 -19.234 1 97 10 GLN B O 1
ATOM 3442 N N . ILE B 1 11 ? 21.797 1.51 -18.375 1 97.25 11 ILE B N 1
ATOM 3443 C CA . ILE B 1 11 ? 20.703 1.582 -17.406 1 97.25 11 ILE B CA 1
ATOM 3444 C C . ILE B 1 11 ? 20.984 2.688 -16.391 1 97.25 11 ILE B C 1
ATOM 3446 O O . ILE B 1 11 ? 20.109 3.51 -16.109 1 97.25 11 ILE B O 1
ATOM 3450 N N . LYS B 1 12 ? 22.188 2.66 -15.875 1 96.31 12 LYS B N 1
ATOM 3451 C CA . LYS B 1 12 ? 22.609 3.691 -14.93 1 96.31 12 LYS B CA 1
ATOM 3452 C C . LYS B 1 12 ? 22.422 5.086 -15.516 1 96.31 12 LYS B C 1
ATOM 3454 O O . LYS B 1 12 ? 21.812 5.957 -14.891 1 96.31 12 LYS B O 1
ATOM 3459 N N . GLU B 1 13 ? 22.875 5.285 -16.719 1 97.38 13 GLU B N 1
ATOM 3460 C CA . GLU B 1 13 ? 22.781 6.582 -17.375 1 97.38 13 GLU B CA 1
ATOM 3461 C C . GLU B 1 13 ? 21.328 7 -17.562 1 97.38 13 GLU B C 1
ATOM 3463 O O . GLU B 1 13 ? 20.969 8.164 -17.359 1 97.38 13 GLU B O 1
ATOM 3468 N N . TYR B 1 14 ? 20.547 6.102 -17.969 1 97.62 14 TYR B N 1
ATOM 3469 C CA . TYR B 1 14 ? 19.141 6.387 -18.219 1 97.62 14 TYR B CA 1
ATOM 3470 C C . TYR B 1 14 ? 18.422 6.777 -16.938 1 97.62 14 TYR B C 1
ATOM 3472 O O . TYR B 1 14 ? 17.656 7.746 -16.922 1 97.62 14 TYR B O 1
ATOM 3480 N N . VAL B 1 15 ? 18.625 6.035 -15.836 1 97.62 15 VAL B N 1
ATOM 3481 C CA . VAL B 1 15 ? 17.969 6.285 -14.555 1 97.62 15 VAL B CA 1
ATOM 3482 C C . VAL B 1 15 ? 18.438 7.621 -13.984 1 97.62 15 VAL B C 1
ATOM 3484 O O . VAL B 1 15 ? 17.625 8.414 -13.5 1 97.62 15 VAL B O 1
ATOM 3487 N N . PHE B 1 16 ? 19.734 7.871 -14.062 1 97.06 16 PHE B N 1
ATOM 3488 C CA . PHE B 1 16 ? 20.25 9.125 -13.531 1 97.06 16 PHE B CA 1
ATOM 3489 C C . PHE B 1 16 ? 19.75 10.312 -14.344 1 97.06 16 PHE B C 1
ATOM 3491 O O . PHE B 1 16 ? 19.469 11.375 -13.789 1 97.06 16 PHE B O 1
ATOM 3498 N N . LYS B 1 17 ? 19.672 10.117 -15.664 1 97.31 17 LYS B N 1
ATOM 3499 C CA . LYS B 1 17 ? 19.094 11.172 -16.484 1 97.31 17 LYS B CA 1
ATOM 3500 C C . LYS B 1 17 ? 17.656 11.469 -16.062 1 97.31 17 LYS B C 1
ATOM 3502 O O . LYS B 1 17 ? 17.25 12.633 -15.992 1 97.31 17 LYS B O 1
ATOM 3507 N N . ALA B 1 18 ? 16.875 10.445 -15.812 1 97.06 18 ALA B N 1
ATOM 3508 C CA . ALA B 1 18 ? 15.5 10.602 -15.359 1 97.06 18 ALA B CA 1
ATOM 3509 C C . ALA B 1 18 ? 15.445 11.305 -14.008 1 97.06 18 ALA B C 1
ATOM 3511 O O . ALA B 1 18 ? 14.602 12.188 -13.789 1 97.06 18 ALA B O 1
ATOM 3512 N N . LEU B 1 19 ? 16.312 10.891 -13.039 1 95.25 19 LEU B N 1
ATOM 3513 C CA . LEU B 1 19 ? 16.375 11.516 -11.727 1 95.25 19 LEU B CA 1
ATOM 3514 C C . LEU B 1 19 ? 16.75 12.992 -11.852 1 95.25 19 LEU B C 1
ATOM 3516 O O . LEU B 1 19 ? 16.203 13.836 -11.117 1 95.25 19 LEU B O 1
ATOM 3520 N N . ASP B 1 20 ? 17.625 13.289 -12.812 1 93.94 20 ASP B N 1
ATOM 3521 C CA . ASP B 1 20 ? 18.062 14.664 -13.008 1 93.94 20 ASP B CA 1
ATOM 3522 C C . ASP B 1 20 ? 16.969 15.523 -13.633 1 93.94 20 ASP B C 1
ATOM 3524 O O . ASP B 1 20 ? 16.969 16.75 -13.5 1 93.94 20 ASP B O 1
ATOM 3528 N N . GLN B 1 21 ? 16.062 14.875 -14.305 1 94.06 21 GLN B N 1
ATOM 3529 C CA . GLN B 1 21 ? 14.938 15.57 -14.906 1 94.06 21 GLN B CA 1
ATOM 3530 C C . GLN B 1 21 ? 13.883 15.922 -13.852 1 94.06 21 GLN B C 1
ATOM 3532 O O . GLN B 1 21 ? 13.039 16.797 -14.078 1 94.06 21 GLN B O 1
ATOM 3537 N N . ASN B 1 22 ? 13.859 15.195 -12.719 1 92.12 22 ASN B N 1
ATOM 3538 C CA . ASN B 1 22 ? 13 15.578 -11.609 1 92.12 22 ASN B CA 1
ATOM 3539 C C . ASN B 1 22 ? 13.43 16.906 -10.992 1 92.12 22 ASN B C 1
ATOM 3541 O O . ASN B 1 22 ? 14.555 17.359 -11.227 1 92.12 22 ASN B O 1
ATOM 3545 N N . LEU B 1 23 ? 12.508 17.469 -10.273 1 85.81 23 LEU B N 1
ATOM 3546 C CA . LEU B 1 23 ? 12.867 18.656 -9.523 1 85.81 23 LEU B CA 1
ATOM 3547 C C . LEU B 1 23 ? 13.984 18.375 -8.523 1 85.81 23 LEU B C 1
ATOM 3549 O O . LEU B 1 23 ? 13.922 17.375 -7.789 1 85.81 23 LEU B O 1
ATOM 3553 N N . ASP B 1 24 ? 15.039 19.109 -8.578 1 79.44 24 ASP B N 1
ATOM 3554 C CA . ASP B 1 24 ? 16.141 18.969 -7.629 1 79.44 24 ASP B CA 1
ATOM 3555 C C . ASP B 1 24 ? 15.812 19.703 -6.32 1 79.44 24 ASP B C 1
ATOM 3557 O O . ASP B 1 24 ? 16.156 20.875 -6.148 1 79.44 24 ASP B O 1
ATOM 3561 N N . TYR B 1 25 ? 15.273 19.016 -5.422 1 73.88 25 TYR B N 1
ATOM 3562 C CA . TYR B 1 25 ? 14.844 19.641 -4.18 1 73.88 25 TYR B CA 1
ATOM 3563 C C . TYR B 1 25 ? 16.031 19.922 -3.268 1 73.88 25 TYR B C 1
ATOM 3565 O O . TYR B 1 25 ? 15.914 20.688 -2.311 1 73.88 25 TYR B O 1
ATOM 3573 N N . ARG B 1 26 ? 17.094 19.422 -3.625 1 74.5 26 ARG B N 1
ATOM 3574 C CA . ARG B 1 26 ? 18.266 19.641 -2.785 1 74.5 26 ARG B CA 1
ATOM 3575 C C . ARG B 1 26 ? 19.141 20.75 -3.34 1 74.5 26 ARG B C 1
ATOM 3577 O O . ARG B 1 26 ? 20.141 21.125 -2.719 1 74.5 26 ARG B O 1
ATOM 3584 N N . GLY B 1 27 ? 18.734 21.172 -4.477 1 73.31 27 GLY B N 1
ATOM 3585 C CA . GLY B 1 27 ? 19.5 22.219 -5.113 1 73.31 27 GLY B CA 1
ATOM 3586 C C . GLY B 1 27 ? 19.125 23.609 -4.637 1 73.31 27 GLY B C 1
ATOM 3587 O O . GLY B 1 27 ? 18.734 23.797 -3.482 1 73.31 27 GLY B O 1
ATOM 3588 N N . ASP B 1 28 ? 19.328 24.469 -5.457 1 75.19 28 ASP B N 1
ATOM 3589 C CA . ASP B 1 28 ? 19.188 25.875 -5.094 1 75.19 28 ASP B CA 1
ATOM 3590 C C . ASP B 1 28 ? 17.781 26.375 -5.379 1 75.19 28 ASP B C 1
ATOM 3592 O O . ASP B 1 28 ? 17.438 27.531 -5.078 1 75.19 28 ASP B O 1
ATOM 3596 N N . ARG B 1 29 ? 16.953 25.453 -5.789 1 78.12 29 ARG B N 1
ATOM 3597 C CA . ARG B 1 29 ? 15.602 25.922 -6.086 1 78.12 29 ARG B CA 1
ATOM 3598 C C . ARG B 1 29 ? 14.836 26.234 -4.809 1 78.12 29 ARG B C 1
ATOM 3600 O O . ARG B 1 29 ? 14.961 25.516 -3.812 1 78.12 29 ARG B O 1
ATOM 3607 N N . PRO B 1 30 ? 14.078 27.297 -4.895 1 82.12 30 PRO B N 1
ATOM 3608 C CA . PRO B 1 30 ? 13.359 27.734 -3.697 1 82.12 30 PRO B CA 1
ATOM 3609 C C . PRO B 1 30 ? 12.031 27.016 -3.506 1 82.12 30 PRO B C 1
ATOM 3611 O O . PRO B 1 30 ? 10.977 27.547 -3.855 1 82.12 30 PRO B O 1
ATOM 3614 N N . ILE B 1 31 ? 12.047 25.844 -2.92 1 82.5 31 ILE B N 1
ATOM 3615 C CA . ILE B 1 31 ? 10.852 25.016 -2.764 1 82.5 31 ILE B CA 1
ATOM 3616 C C . ILE B 1 31 ? 10.266 25.219 -1.368 1 82.5 31 ILE B C 1
ATOM 3618 O O . ILE B 1 31 ? 10.898 24.891 -0.367 1 82.5 31 ILE B O 1
ATOM 3622 N N . LEU B 1 32 ? 9.039 25.734 -1.322 1 86.31 32 LEU B N 1
ATOM 3623 C CA . LEU B 1 32 ? 8.43 26.031 -0.035 1 86.31 32 LEU B CA 1
ATOM 3624 C C . LEU B 1 32 ? 7.141 25.25 0.161 1 86.31 32 LEU B C 1
ATOM 3626 O O . LEU B 1 32 ? 6.645 25.125 1.283 1 86.31 32 LEU B O 1
ATOM 3630 N N . GLY B 1 33 ? 6.629 24.641 -0.865 1 76.44 33 GLY B N 1
ATOM 3631 C CA . GLY B 1 33 ? 5.285 24.109 -0.743 1 76.44 33 GLY B CA 1
ATOM 3632 C C . GLY B 1 33 ? 5.25 22.594 -0.691 1 76.44 33 GLY B C 1
ATOM 3633 O O . GLY B 1 33 ? 4.188 22 -0.483 1 76.44 33 GLY B O 1
ATOM 3634 N N . ILE B 1 34 ? 6.352 21.906 -0.798 1 73.75 34 ILE B N 1
ATOM 3635 C CA . ILE B 1 34 ? 6.34 20.453 -0.939 1 73.75 34 ILE B CA 1
ATOM 3636 C C . ILE B 1 34 ? 7.031 19.812 0.264 1 73.75 34 ILE B C 1
ATOM 3638 O O . ILE B 1 34 ? 8.242 19.969 0.447 1 73.75 34 ILE B O 1
ATOM 3642 N N . PRO B 1 35 ? 6.297 19.141 1.148 1 64.88 35 PRO B N 1
ATOM 3643 C CA . PRO B 1 35 ? 6.891 18.562 2.359 1 64.88 35 PRO B CA 1
ATOM 3644 C C . PRO B 1 35 ? 7.789 17.375 2.064 1 64.88 35 PRO B C 1
ATOM 3646 O O . PRO B 1 35 ? 8.828 17.203 2.705 1 64.88 35 PRO B O 1
ATOM 3649 N N . GLY B 1 36 ? 7.316 16.391 1.256 1 61.12 36 GLY B N 1
ATOM 3650 C CA . GLY B 1 36 ? 7.621 14.977 1.393 1 61.12 36 GLY B CA 1
ATOM 3651 C C . GLY B 1 36 ? 8.758 14.523 0.498 1 61.12 36 GLY B C 1
ATOM 3652 O O . GLY B 1 36 ? 9.023 13.32 0.379 1 61.12 36 GLY B O 1
ATOM 3653 N N . THR B 1 37 ? 9.648 15.375 0.249 1 63.62 37 THR B N 1
ATOM 3654 C CA . THR B 1 37 ? 10.539 14.742 -0.724 1 63.62 37 THR B CA 1
ATOM 3655 C C . THR B 1 37 ? 11.969 14.695 -0.203 1 63.62 37 THR B C 1
ATOM 3657 O O . THR B 1 37 ? 12.812 13.977 -0.745 1 63.62 37 THR B O 1
ATOM 3660 N N . TYR B 1 38 ? 12.086 15.203 1.003 1 82.56 38 TYR B N 1
ATOM 3661 C CA . TYR B 1 38 ? 13.438 15.18 1.553 1 82.56 38 TYR B CA 1
ATOM 3662 C C . TYR B 1 38 ? 13.547 14.172 2.689 1 82.56 38 TYR B C 1
ATOM 3664 O O . TYR B 1 38 ? 12.75 14.195 3.629 1 82.56 38 TYR B O 1
ATOM 3672 N N . LEU B 1 39 ? 14.562 13.336 2.479 1 87.75 39 LEU B N 1
ATOM 3673 C CA . LEU B 1 39 ? 14.797 12.375 3.549 1 87.75 39 LEU B CA 1
ATOM 3674 C C . LEU B 1 39 ? 15.656 12.984 4.652 1 87.75 39 LEU B C 1
ATOM 3676 O O . LEU B 1 39 ? 16.375 13.953 4.418 1 87.75 39 LEU B O 1
ATOM 3680 N N . ASP B 1 40 ? 15.477 12.477 5.828 1 87.44 40 ASP B N 1
ATOM 3681 C CA . ASP B 1 40 ? 16.297 12.914 6.953 1 87.44 40 ASP B CA 1
ATOM 3682 C C . ASP B 1 40 ? 17.781 12.695 6.668 1 87.44 40 ASP B C 1
ATOM 3684 O O . ASP B 1 40 ? 18.234 11.555 6.52 1 87.44 40 ASP B O 1
ATOM 3688 N N . THR B 1 41 ? 18.562 13.695 6.691 1 83.31 41 THR B N 1
ATOM 3689 C CA . THR B 1 41 ? 19.953 13.617 6.246 1 83.31 41 THR B CA 1
ATOM 3690 C C . THR B 1 41 ? 20.844 13.039 7.344 1 83.31 41 THR B C 1
ATOM 3692 O O . THR B 1 41 ? 22.016 12.719 7.102 1 83.31 41 THR B O 1
ATOM 3695 N N . THR B 1 42 ? 20.234 12.922 8.508 1 83.44 42 THR B N 1
ATOM 3696 C CA . THR B 1 42 ? 20.984 12.289 9.578 1 83.44 42 THR B CA 1
ATOM 3697 C C . THR B 1 42 ? 21.156 10.789 9.312 1 83.44 42 THR B C 1
ATOM 3699 O O . THR B 1 42 ? 22.156 10.195 9.688 1 83.44 42 THR B O 1
ATOM 3702 N N . GLU B 1 43 ? 20.172 10.242 8.586 1 82.06 43 GLU B N 1
ATOM 3703 C CA . GLU B 1 43 ? 20.188 8.805 8.352 1 82.06 43 GLU B CA 1
ATOM 3704 C C . GLU B 1 43 ? 20.406 8.5 6.871 1 82.06 43 GLU B C 1
ATOM 3706 O O . GLU B 1 43 ? 20.938 7.438 6.523 1 82.06 43 GLU B O 1
ATOM 3711 N N . PHE B 1 44 ? 19.984 9.445 6.051 1 85.31 44 PHE B N 1
ATOM 3712 C CA . PHE B 1 44 ? 20.109 9.25 4.609 1 85.31 44 PHE B CA 1
ATOM 3713 C C . PHE B 1 44 ? 21.078 10.273 4.012 1 85.31 44 PHE B C 1
ATOM 3715 O O . PHE B 1 44 ? 20.719 11.43 3.816 1 85.31 44 PHE B O 1
ATOM 3722 N N . TYR B 1 45 ? 22.25 9.734 3.631 1 81 45 TYR B N 1
ATOM 3723 C CA . TYR B 1 45 ? 23.312 10.609 3.141 1 81 45 TYR B CA 1
ATOM 3724 C C . TYR B 1 45 ? 23.219 10.789 1.631 1 81 45 TYR B C 1
ATOM 3726 O O . TYR B 1 45 ? 23.641 9.922 0.868 1 81 45 TYR B O 1
ATOM 3734 N N . PRO B 1 46 ? 22.828 11.914 1.213 1 79.5 46 PRO B N 1
ATOM 3735 C CA . PRO B 1 46 ? 22.594 12.086 -0.22 1 79.5 46 PRO B CA 1
ATOM 3736 C C . PRO B 1 46 ? 23.875 12.164 -1.035 1 79.5 46 PRO B C 1
ATOM 3738 O O . PRO B 1 46 ? 23.859 11.977 -2.254 1 79.5 46 PRO B O 1
ATOM 3741 N N . ASP B 1 47 ? 25.016 12.406 -0.327 1 81.81 47 ASP B N 1
ATOM 3742 C CA . ASP B 1 47 ? 26.266 12.594 -1.047 1 81.81 47 ASP B CA 1
ATOM 3743 C C . ASP B 1 47 ? 27.203 11.414 -0.836 1 81.81 47 ASP B C 1
ATOM 3745 O O . ASP B 1 47 ? 28.422 11.523 -1.056 1 81.81 47 ASP B O 1
ATOM 3749 N N . ALA B 1 48 ? 26.609 10.375 -0.375 1 86.06 48 ALA B N 1
ATOM 3750 C CA . ALA B 1 48 ? 27.469 9.195 -0.222 1 86.06 48 ALA B CA 1
ATOM 3751 C C . ALA B 1 48 ? 28.078 8.781 -1.557 1 86.06 48 ALA B C 1
ATOM 3753 O O . ALA B 1 48 ? 27.375 8.656 -2.561 1 86.06 48 ALA B O 1
ATOM 3754 N N . PRO B 1 49 ? 29.344 8.492 -1.627 1 84.94 49 PRO B N 1
ATOM 3755 C CA . PRO B 1 49 ? 30.031 8.258 -2.893 1 84.94 49 PRO B CA 1
ATOM 3756 C C . PRO B 1 49 ? 29.5 7.035 -3.639 1 84.94 49 PRO B C 1
ATOM 3758 O O . PRO B 1 49 ? 29.5 7.016 -4.871 1 84.94 49 PRO B O 1
ATOM 3761 N N . PHE B 1 50 ? 29.109 6.074 -2.971 1 86.12 50 PHE B N 1
ATOM 3762 C CA . PHE B 1 50 ? 28.672 4.844 -3.619 1 86.12 50 PHE B CA 1
ATOM 3763 C C . PHE B 1 50 ? 27.391 5.066 -4.406 1 86.12 50 PHE B C 1
ATOM 3765 O O . PHE B 1 50 ? 27.047 4.277 -5.289 1 86.12 50 PHE B O 1
ATOM 3772 N N . LEU B 1 51 ? 26.672 6.105 -4.113 1 89.69 51 LEU B N 1
ATOM 3773 C CA . LEU B 1 51 ? 25.391 6.363 -4.754 1 89.69 51 LEU B CA 1
ATOM 3774 C C . LEU B 1 51 ? 25.562 6.633 -6.242 1 89.69 51 LEU B C 1
ATOM 3776 O O . LEU B 1 51 ? 24.672 6.332 -7.043 1 89.69 51 LEU B O 1
ATOM 3780 N N . LYS B 1 52 ? 26.688 7.113 -6.637 1 89.69 52 LYS B N 1
ATOM 3781 C CA . LYS B 1 52 ? 26.938 7.461 -8.031 1 89.69 52 LYS B CA 1
ATOM 3782 C C . LYS B 1 52 ? 26.906 6.223 -8.922 1 89.69 52 LYS B C 1
ATOM 3784 O O . LYS B 1 52 ? 26.656 6.324 -10.125 1 89.69 52 LYS B O 1
ATOM 3789 N N . ASP B 1 53 ? 27.078 5.09 -8.305 1 90.31 53 ASP B N 1
ATOM 3790 C CA . ASP B 1 53 ? 27.109 3.85 -9.078 1 90.31 53 ASP B CA 1
ATOM 3791 C C . ASP B 1 53 ? 25.938 2.941 -8.711 1 90.31 53 ASP B C 1
ATOM 3793 O O . ASP B 1 53 ? 25.922 1.762 -9.07 1 90.31 53 ASP B O 1
ATOM 3797 N N . ALA B 1 54 ? 25 3.445 -7.988 1 91.88 54 ALA B N 1
ATOM 3798 C CA . ALA B 1 54 ? 23.859 2.66 -7.516 1 91.88 54 ALA B CA 1
ATOM 3799 C C . ALA B 1 54 ? 22.547 3.348 -7.848 1 91.88 54 ALA B C 1
ATOM 3801 O O . ALA B 1 54 ? 21.953 4.023 -7 1 91.88 54 ALA B O 1
ATOM 3802 N N . PRO B 1 55 ? 22.109 3.137 -9.078 1 93.44 55 PRO B N 1
ATOM 3803 C CA . PRO B 1 55 ? 20.938 3.887 -9.539 1 93.44 55 PRO B CA 1
ATOM 3804 C C . PRO B 1 55 ? 19.703 3.645 -8.672 1 93.44 55 PRO B C 1
ATOM 3806 O O . PRO B 1 55 ? 18.953 4.582 -8.375 1 93.44 55 PRO B O 1
ATOM 3809 N N . TYR B 1 56 ? 19.453 2.379 -8.234 1 93.75 56 TYR B N 1
ATOM 3810 C CA . TYR B 1 56 ? 18.281 2.094 -7.395 1 93.75 56 TYR B CA 1
ATOM 3811 C C . TYR B 1 56 ? 18.391 2.82 -6.059 1 93.75 56 TYR B C 1
ATOM 3813 O O . TYR B 1 56 ? 17.422 3.445 -5.609 1 93.75 56 TYR B O 1
ATOM 3821 N N . MET B 1 57 ? 19.531 2.73 -5.414 1 92.56 57 MET B N 1
ATOM 3822 C CA . MET B 1 57 ? 19.75 3.377 -4.121 1 92.56 57 MET B CA 1
ATOM 3823 C C . MET B 1 57 ? 19.656 4.895 -4.25 1 92.56 57 MET B C 1
ATOM 3825 O O . MET B 1 57 ? 19.172 5.57 -3.346 1 92.56 57 MET B O 1
ATOM 3829 N N . SER B 1 58 ? 20.172 5.395 -5.359 1 93.06 58 SER B N 1
ATOM 3830 C CA . SER B 1 58 ? 20.062 6.824 -5.621 1 93.06 58 SER B CA 1
ATOM 3831 C C . SER B 1 58 ? 18.594 7.246 -5.766 1 93.06 58 SER B C 1
ATOM 3833 O O . SER B 1 58 ? 18.203 8.305 -5.273 1 93.06 58 SER B O 1
ATOM 3835 N N . ALA B 1 59 ? 17.828 6.422 -6.426 1 93.69 59 ALA B N 1
ATOM 3836 C CA . ALA B 1 59 ? 16.406 6.703 -6.566 1 93.69 59 ALA B CA 1
ATOM 3837 C C . ALA B 1 59 ? 15.719 6.711 -5.203 1 93.69 59 ALA B C 1
ATOM 3839 O O . ALA B 1 59 ? 14.844 7.539 -4.953 1 93.69 59 ALA B O 1
ATOM 3840 N N . MET B 1 60 ? 16.141 5.785 -4.355 1 92.19 60 MET B N 1
ATOM 3841 C CA . MET B 1 60 ? 15.562 5.723 -3.018 1 92.19 60 MET B CA 1
ATOM 3842 C C . MET B 1 60 ? 15.859 6.996 -2.234 1 92.19 60 MET B C 1
ATOM 3844 O O . MET B 1 60 ? 14.977 7.551 -1.581 1 92.19 60 MET B O 1
ATOM 3848 N N . VAL B 1 61 ? 17.047 7.465 -2.318 1 91.06 61 VAL B N 1
ATOM 3849 C CA . VAL B 1 61 ? 17.5 8.617 -1.537 1 91.06 61 VAL B CA 1
ATOM 3850 C C . VAL B 1 61 ? 16.906 9.898 -2.121 1 91.06 61 VAL B C 1
ATOM 3852 O O . VAL B 1 61 ? 16.547 10.812 -1.38 1 91.06 61 VAL B O 1
ATOM 3855 N N . ARG B 1 62 ? 16.734 9.93 -3.441 1 91.19 62 ARG B N 1
ATOM 3856 C CA . ARG B 1 62 ? 16.125 11.094 -4.082 1 91.19 62 ARG B CA 1
ATOM 3857 C C . ARG B 1 62 ? 14.609 11.086 -3.918 1 91.19 62 ARG B C 1
ATOM 3859 O O . ARG B 1 62 ? 13.953 12.109 -4.102 1 91.19 62 ARG B O 1
ATOM 3866 N N . ASN B 1 63 ? 14.031 10 -3.684 1 91.19 63 ASN B N 1
ATOM 3867 C CA . ASN B 1 63 ? 12.703 9.789 -3.123 1 91.19 63 ASN B CA 1
ATOM 3868 C C . ASN B 1 63 ? 11.617 10.391 -4.012 1 91.19 63 ASN B C 1
ATOM 3870 O O . ASN B 1 63 ? 10.797 11.188 -3.551 1 91.19 63 ASN B O 1
ATOM 3874 N N . PRO B 1 64 ? 11.594 10.062 -5.273 1 92.75 64 PRO B N 1
ATOM 3875 C CA . PRO B 1 64 ? 10.5 10.547 -6.121 1 92.75 64 PRO B CA 1
ATOM 3876 C C . PRO B 1 64 ? 9.156 9.914 -5.77 1 92.75 64 PRO B C 1
ATOM 3878 O O . PRO B 1 64 ? 9.094 8.734 -5.434 1 92.75 64 PRO B O 1
ATOM 3881 N N . ASN B 1 65 ? 8.086 10.703 -5.863 1 91.94 65 ASN B N 1
ATOM 3882 C CA . ASN B 1 65 ? 6.719 10.242 -5.637 1 91.94 65 ASN B CA 1
ATOM 3883 C C . ASN B 1 65 ? 6.031 9.875 -6.949 1 91.94 65 ASN B C 1
ATOM 3885 O O . ASN B 1 65 ? 5.941 10.695 -7.863 1 91.94 65 ASN B O 1
ATOM 3889 N N . HIS B 1 66 ? 5.547 8.688 -7.047 1 93.31 66 HIS B N 1
ATOM 3890 C CA . HIS B 1 66 ? 4.812 8.234 -8.227 1 93.31 66 HIS B CA 1
ATOM 3891 C C . HIS B 1 66 ? 3.318 8.133 -7.938 1 93.31 66 HIS B C 1
ATOM 3893 O O . HIS B 1 66 ? 2.686 7.129 -8.273 1 93.31 66 HIS B O 1
ATOM 3899 N N . ILE B 1 67 ? 2.818 9.086 -7.406 1 90.06 67 ILE B N 1
ATOM 3900 C CA . ILE B 1 67 ? 1.386 9.164 -7.148 1 90.06 67 ILE B CA 1
ATOM 3901 C C . ILE B 1 67 ? 0.627 9.258 -8.469 1 90.06 67 ILE B C 1
ATOM 3903 O O . ILE B 1 67 ? 1.081 9.914 -9.414 1 90.06 67 ILE B O 1
ATOM 3907 N N . GLY B 1 68 ? -0.527 8.492 -8.531 1 89.12 68 GLY B N 1
ATOM 3908 C CA . GLY B 1 68 ? -1.381 8.586 -9.703 1 89.12 68 GLY B CA 1
ATOM 3909 C C . GLY B 1 68 ? -1.071 7.539 -10.758 1 89.12 68 GLY B C 1
ATOM 3910 O O . GLY B 1 68 ? -0.477 6.504 -10.445 1 89.12 68 GLY B O 1
ATOM 3911 N N . VAL B 1 69 ? -1.709 7.773 -11.953 1 93.06 69 VAL B N 1
ATOM 3912 C CA . VAL B 1 69 ? -1.561 6.91 -13.117 1 93.06 69 VAL B CA 1
ATOM 3913 C C . VAL B 1 69 ? -1.034 7.723 -14.297 1 93.06 69 VAL B C 1
ATOM 3915 O O . VAL B 1 69 ? -1.762 8.531 -14.875 1 93.06 69 VAL B O 1
ATOM 3918 N N . HIS B 1 70 ? 0.143 7.379 -14.781 1 92.44 70 HIS B N 1
ATOM 3919 C CA . HIS B 1 70 ? 0.892 8.281 -15.648 1 92.44 70 HIS B CA 1
ATOM 3920 C C . HIS B 1 70 ? 0.625 7.969 -17.125 1 92.44 70 HIS B C 1
ATOM 3922 O O . HIS B 1 70 ? 1.125 8.664 -18 1 92.44 70 HIS B O 1
ATOM 3928 N N . THR B 1 71 ? -0.157 6.949 -17.328 1 92.88 71 THR B N 1
ATOM 3929 C CA . THR B 1 71 ? -0.501 6.566 -18.688 1 92.88 71 THR B CA 1
ATOM 3930 C C . THR B 1 71 ? -1.812 7.219 -19.125 1 92.88 71 THR B C 1
ATOM 3932 O O . THR B 1 71 ? -2.229 7.086 -20.266 1 92.88 71 THR B O 1
ATOM 3935 N N . LEU B 1 72 ? -2.512 7.902 -18.234 1 89.19 72 LEU B N 1
ATOM 3936 C CA . LEU B 1 72 ? -3.832 8.445 -18.516 1 89.19 72 LEU B CA 1
ATOM 3937 C C . LEU B 1 72 ? -3.73 9.641 -19.469 1 89.19 72 LEU B C 1
ATOM 3939 O O . LEU B 1 72 ? -4.488 9.734 -20.438 1 89.19 72 LEU B O 1
ATOM 3943 N N . SER B 1 73 ? -2.949 10.602 -19.109 1 78.69 73 SER B N 1
ATOM 3944 C CA . SER B 1 73 ? -2.752 11.812 -19.891 1 78.69 73 SER B CA 1
ATOM 3945 C C . SER B 1 73 ? -1.446 12.508 -19.531 1 78.69 73 SER B C 1
ATOM 3947 O O . SER B 1 73 ? -0.812 12.156 -18.531 1 78.69 73 SER B O 1
ATOM 3949 N N . ASP B 1 74 ? -1.2 13.375 -20.375 1 73.5 74 ASP B N 1
ATOM 3950 C CA . ASP B 1 74 ? -0.011 14.172 -20.078 1 73.5 74 ASP B CA 1
ATOM 3951 C C . ASP B 1 74 ? -0.186 14.969 -18.797 1 73.5 74 ASP B C 1
ATOM 3953 O O . ASP B 1 74 ? 0.793 15.266 -18.094 1 73.5 74 ASP B O 1
ATOM 3957 N N . LYS B 1 75 ? -1.364 15.266 -18.391 1 70 75 LYS B N 1
ATOM 3958 C CA . LYS B 1 75 ? -1.667 16.031 -17.188 1 70 75 LYS B CA 1
ATOM 3959 C C . LYS B 1 75 ? -1.457 15.203 -15.938 1 70 75 LYS B C 1
ATOM 3961 O O . LYS B 1 75 ? -1.396 15.742 -14.828 1 70 75 LYS B O 1
ATOM 3966 N N . SER B 1 76 ? -1.322 13.953 -16.203 1 74.69 76 SER B N 1
ATOM 3967 C CA . SER B 1 76 ? -1.199 13.07 -15.055 1 74.69 76 SER B CA 1
ATOM 3968 C C . SER B 1 76 ? 0.254 12.938 -14.609 1 74.69 76 SER B C 1
ATOM 3970 O O . SER B 1 76 ? 0.543 12.312 -13.594 1 74.69 76 SER B O 1
ATOM 3972 N N . VAL B 1 77 ? 1.029 13.609 -15.328 1 75.25 77 VAL B N 1
ATOM 3973 C CA . VAL B 1 77 ? 2.449 13.602 -14.992 1 75.25 77 VAL B CA 1
ATOM 3974 C C . VAL B 1 77 ? 2.809 14.875 -14.227 1 75.25 77 VAL B C 1
ATOM 3976 O O . VAL B 1 77 ? 2.531 15.984 -14.688 1 75.25 77 VAL B O 1
ATOM 3979 N N . LEU B 1 78 ? 3.393 14.68 -13.062 1 79.62 78 LEU B N 1
ATOM 3980 C CA . LEU B 1 78 ? 3.816 15.82 -12.25 1 79.62 78 LEU B CA 1
ATOM 3981 C C . LEU B 1 78 ? 5.172 16.344 -12.711 1 79.62 78 LEU B C 1
ATOM 3983 O O . LEU B 1 78 ? 6.145 15.586 -12.773 1 79.62 78 LEU B O 1
ATOM 3987 N N . GLU B 1 79 ? 5.242 17.562 -12.875 1 81.5 79 GLU B N 1
ATOM 3988 C CA . GLU B 1 79 ? 6.48 18.188 -13.336 1 81.5 79 GLU B CA 1
ATOM 3989 C C . GLU B 1 79 ? 7.633 17.891 -12.375 1 81.5 79 GLU B C 1
ATOM 3991 O O . GLU B 1 79 ? 8.766 17.656 -12.812 1 81.5 79 GLU B O 1
ATOM 3996 N N . VAL B 1 80 ? 7.328 17.797 -11.188 1 85.81 80 VAL B N 1
ATOM 3997 C CA . VAL B 1 80 ? 8.344 17.656 -10.148 1 85.81 80 VAL B CA 1
ATOM 3998 C C . VAL B 1 80 ? 8.961 16.266 -10.219 1 85.81 80 VAL B C 1
ATOM 4000 O O . VAL B 1 80 ? 10.094 16.062 -9.781 1 85.81 80 VAL B O 1
ATOM 4003 N N . PHE B 1 81 ? 8.25 15.305 -10.805 1 90.94 81 PHE B N 1
ATOM 4004 C CA . PHE B 1 81 ? 8.734 13.938 -10.844 1 90.94 81 PHE B CA 1
ATOM 4005 C C . PHE B 1 81 ? 8.656 13.375 -12.258 1 90.94 81 PHE B C 1
ATOM 4007 O O . PHE B 1 81 ? 8.547 12.164 -12.445 1 90.94 81 PHE B O 1
ATOM 4014 N N . GLU B 1 82 ? 8.672 14.219 -13.227 1 91.75 82 GLU B N 1
ATOM 4015 C CA . GLU B 1 82 ? 8.398 13.844 -14.609 1 91.75 82 GLU B CA 1
ATOM 4016 C C . GLU B 1 82 ? 9.391 12.789 -15.102 1 91.75 82 GLU B C 1
ATOM 4018 O O . GLU B 1 82 ? 9 11.844 -15.789 1 91.75 82 GLU B O 1
ATOM 4023 N N . GLY B 1 83 ? 10.641 12.922 -14.781 1 95 83 GLY B N 1
ATOM 4024 C CA . GLY B 1 83 ? 11.664 11.992 -15.242 1 95 83 GLY B CA 1
ATOM 4025 C C . GLY B 1 83 ? 11.391 10.562 -14.828 1 95 83 GLY B C 1
ATOM 4026 O O . GLY B 1 83 ? 11.32 9.664 -15.672 1 95 83 GLY B O 1
ATOM 4027 N N . THR B 1 84 ? 11.18 10.359 -13.562 1 95.62 84 THR B N 1
ATOM 4028 C CA . THR B 1 84 ? 11 9 -13.055 1 95.62 84 THR B CA 1
ATOM 4029 C C . THR B 1 84 ? 9.602 8.484 -13.375 1 95.62 84 THR B C 1
ATOM 4031 O O . THR B 1 84 ? 9.398 7.281 -13.547 1 95.62 84 THR B O 1
ATOM 4034 N N . GLN B 1 85 ? 8.609 9.328 -13.477 1 95.81 85 GLN B N 1
ATOM 4035 C CA . GLN B 1 85 ? 7.27 8.898 -13.859 1 95.81 85 GLN B CA 1
ATOM 4036 C C . GLN B 1 85 ? 7.238 8.422 -15.305 1 95.81 85 GLN B C 1
ATOM 4038 O O . GLN B 1 85 ? 6.461 7.531 -15.656 1 95.81 85 GLN B O 1
ATOM 4043 N N . LYS B 1 86 ? 8.141 8.977 -16.125 1 96 86 LYS B N 1
ATOM 4044 C CA . LYS B 1 86 ? 8.289 8.492 -17.484 1 96 86 LYS B CA 1
ATOM 4045 C C . LYS B 1 86 ? 8.812 7.059 -17.516 1 96 86 LYS B C 1
ATOM 4047 O O . LYS B 1 86 ? 8.414 6.262 -18.359 1 96 86 LYS B O 1
ATOM 4052 N N . ILE B 1 87 ? 9.68 6.742 -16.609 1 97.5 87 ILE B N 1
ATOM 4053 C CA . ILE B 1 87 ? 10.195 5.379 -16.516 1 97.5 87 ILE B CA 1
ATOM 4054 C C . ILE B 1 87 ? 9.047 4.422 -16.203 1 97.5 87 ILE B C 1
ATOM 4056 O O . ILE B 1 87 ? 8.977 3.324 -16.75 1 97.5 87 ILE B O 1
ATOM 4060 N N . GLU B 1 88 ? 8.18 4.828 -15.281 1 97.38 88 GLU B N 1
ATOM 4061 C CA . GLU B 1 88 ? 7.031 3.982 -14.969 1 97.38 88 GLU B CA 1
ATOM 4062 C C . GLU B 1 88 ? 6.125 3.809 -16.172 1 97.38 88 GLU B C 1
ATOM 4064 O O . GLU B 1 88 ? 5.617 2.713 -16.422 1 97.38 88 GLU B O 1
ATOM 4069 N N . LYS B 1 89 ? 5.906 4.852 -16.891 1 96.62 89 LYS B N 1
ATOM 4070 C CA . LYS B 1 89 ? 5.113 4.77 -18.125 1 96.62 89 LYS B CA 1
ATOM 4071 C C . LYS B 1 89 ? 5.723 3.783 -19.109 1 96.62 89 LYS B C 1
ATOM 4073 O O . LYS B 1 89 ? 5.008 2.982 -19.719 1 96.62 89 LYS B O 1
ATOM 4078 N N . GLU B 1 90 ? 7.031 3.848 -19.281 1 97.12 90 GLU B N 1
ATOM 4079 C CA . GLU B 1 90 ? 7.742 2.936 -20.172 1 97.12 90 GLU B CA 1
ATOM 4080 C C . GLU B 1 90 ? 7.613 1.491 -19.688 1 97.12 90 GLU B C 1
ATOM 4082 O O . GLU B 1 90 ? 7.461 0.579 -20.516 1 97.12 90 GLU B O 1
ATOM 4087 N N . LEU B 1 91 ? 7.691 1.345 -18.422 1 98.19 91 LEU B N 1
ATOM 4088 C CA . LEU B 1 91 ? 7.535 0.019 -17.844 1 98.19 91 LEU B CA 1
ATOM 4089 C C . LEU B 1 91 ? 6.156 -0.555 -18.156 1 98.19 91 LEU B C 1
ATOM 4091 O O . LEU B 1 91 ? 6.039 -1.707 -18.578 1 98.19 91 LEU B O 1
ATOM 4095 N N . ILE B 1 92 ? 5.117 0.24 -17.922 1 97.94 92 ILE B N 1
ATOM 4096 C CA . ILE B 1 92 ? 3.74 -0.17 -18.172 1 97.94 92 ILE B CA 1
ATOM 4097 C C . ILE B 1 92 ? 3.568 -0.56 -19.641 1 97.94 92 ILE B C 1
ATOM 4099 O O . ILE B 1 92 ? 2.977 -1.598 -19.938 1 97.94 92 ILE B O 1
ATOM 4103 N N . LYS B 1 93 ? 4.094 0.228 -20.484 1 97.5 93 LYS B N 1
ATOM 4104 C CA . LYS B 1 93 ? 4 -0.033 -21.922 1 97.5 93 LYS B CA 1
ATOM 4105 C C . LYS B 1 93 ? 4.715 -1.331 -22.297 1 97.5 93 LYS B C 1
ATOM 4107 O O . LYS B 1 93 ? 4.168 -2.158 -23.016 1 97.5 93 LYS B O 1
ATOM 4112 N N . LEU B 1 94 ? 5.895 -1.473 -21.797 1 98.31 94 LEU B N 1
ATOM 4113 C CA . LEU B 1 94 ? 6.684 -2.664 -22.094 1 98.31 94 LEU B CA 1
ATOM 4114 C C . LEU B 1 94 ? 5.941 -3.926 -21.672 1 98.31 94 LEU B C 1
ATOM 4116 O O . LEU B 1 94 ? 5.809 -4.867 -22.453 1 98.31 94 LEU B O 1
ATOM 4120 N N . VAL B 1 95 ? 5.445 -3.959 -20.469 1 98.62 95 VAL B N 1
ATOM 4121 C CA . VAL B 1 95 ? 4.805 -5.16 -19.938 1 98.62 95 VAL B CA 1
ATOM 4122 C C . VAL B 1 95 ? 3.477 -5.395 -20.656 1 98.62 95 VAL B C 1
ATOM 4124 O O . VAL B 1 95 ? 3.174 -6.52 -21.062 1 98.62 95 VAL B O 1
ATOM 4127 N N . ALA B 1 96 ? 2.695 -4.348 -20.859 1 98.62 96 ALA B N 1
ATOM 4128 C CA . ALA B 1 96 ? 1.389 -4.469 -21.5 1 98.62 96 ALA B CA 1
ATOM 4129 C C . ALA B 1 96 ? 1.528 -4.902 -22.953 1 98.62 96 ALA B C 1
ATOM 4131 O O . ALA B 1 96 ? 0.836 -5.82 -23.406 1 98.62 96 ALA B O 1
ATOM 4132 N N . GLU B 1 97 ? 2.426 -4.305 -23.688 1 98.38 97 GLU B N 1
ATOM 4133 C CA . GLU B 1 97 ? 2.504 -4.488 -25.141 1 98.38 97 GLU B CA 1
ATOM 4134 C C . GLU B 1 97 ? 3.387 -5.684 -25.484 1 98.38 97 GLU B C 1
ATOM 4136 O O . GLU B 1 97 ? 3.041 -6.477 -26.359 1 98.38 97 GLU B O 1
ATOM 4141 N N . GLU B 1 98 ? 4.516 -5.812 -24.797 1 98 98 GLU B N 1
ATOM 4142 C CA . GLU B 1 98 ? 5.473 -6.844 -25.188 1 98 98 GLU B CA 1
ATOM 4143 C C . GLU B 1 98 ? 5.195 -8.156 -24.453 1 98 98 GLU B C 1
ATOM 4145 O O . GLU B 1 98 ? 5.18 -9.227 -25.062 1 98 98 GLU B O 1
ATOM 4150 N N . ILE B 1 99 ? 4.93 -8.125 -23.188 1 98.12 99 ILE B N 1
ATOM 4151 C CA . ILE B 1 99 ? 4.801 -9.359 -22.422 1 98.12 99 ILE B CA 1
ATOM 4152 C C . ILE B 1 99 ? 3.381 -9.906 -22.562 1 98.12 99 ILE B C 1
ATOM 4154 O O . ILE B 1 99 ? 3.189 -11.102 -22.781 1 98.12 99 ILE B O 1
ATOM 4158 N N . PHE B 1 100 ? 2.393 -8.992 -22.5 1 98.44 100 PHE B N 1
ATOM 4159 C CA . PHE B 1 100 ? 1.015 -9.469 -22.5 1 98.44 100 PHE B CA 1
ATOM 4160 C C . PHE B 1 100 ? 0.321 -9.125 -23.812 1 98.44 100 PHE B C 1
ATOM 4162 O O . PHE B 1 100 ? -0.906 -9.195 -23.906 1 98.44 100 PHE B O 1
ATOM 4169 N N . ASN B 1 101 ? 1.007 -8.688 -24.797 1 98 101 ASN B N 1
ATOM 4170 C CA . ASN B 1 101 ? 0.577 -8.523 -26.188 1 98 101 ASN B CA 1
ATOM 4171 C C . ASN B 1 101 ? -0.594 -7.555 -26.297 1 98 101 ASN B C 1
ATOM 4173 O O . ASN B 1 101 ? -1.604 -7.867 -26.938 1 98 101 ASN B O 1
ATOM 4177 N N . GLY B 1 102 ? -0.482 -6.477 -25.609 1 98 102 GLY B N 1
ATOM 4178 C CA . GLY B 1 102 ? -1.484 -5.43 -25.719 1 98 102 GLY B CA 1
ATOM 4179 C C . GLY B 1 102 ? -1.284 -4.543 -26.938 1 98 102 GLY B C 1
ATOM 4180 O O . GLY B 1 102 ? -0.184 -4.473 -27.484 1 98 102 GLY B O 1
ATOM 4181 N N . ASP B 1 103 ? -2.34 -3.898 -27.391 1 97.56 103 ASP B N 1
ATOM 4182 C CA . ASP B 1 103 ? -2.23 -2.895 -28.453 1 97.56 103 ASP B CA 1
ATOM 4183 C C . ASP B 1 103 ? -1.438 -1.681 -27.969 1 97.56 103 ASP B C 1
ATOM 4185 O O . ASP B 1 103 ? -1.447 -1.356 -26.781 1 97.56 103 ASP B O 1
ATOM 4189 N N . PRO B 1 104 ? -0.793 -1.027 -28.906 1 96.25 104 PRO B N 1
ATOM 4190 C CA . PRO B 1 104 ? -0.083 0.192 -28.516 1 96.25 104 PRO B CA 1
ATOM 4191 C C . PRO B 1 104 ? -0.99 1.204 -27.828 1 96.25 104 PRO B C 1
ATOM 4193 O O . PRO B 1 104 ? -2.031 1.581 -28.359 1 96.25 104 PRO B O 1
ATOM 4196 N N . ASP B 1 105 ? -0.646 1.55 -26.609 1 94.25 105 ASP B N 1
ATOM 4197 C CA . ASP B 1 105 ? -1.347 2.539 -25.797 1 94.25 105 ASP B CA 1
ATOM 4198 C C . ASP B 1 105 ? -2.781 2.1 -25.516 1 94.25 105 ASP B C 1
ATOM 4200 O O . ASP B 1 105 ? -3.682 2.936 -25.406 1 94.25 105 ASP B O 1
ATOM 4204 N N . GLY B 1 106 ? -2.975 0.823 -25.484 1 97.12 106 GLY B N 1
ATOM 4205 C CA . GLY B 1 106 ? -4.312 0.296 -25.266 1 97.12 106 GLY B CA 1
ATOM 4206 C C . GLY B 1 106 ? -4.609 -0.009 -23.812 1 97.12 106 GLY B C 1
ATOM 4207 O O . GLY B 1 106 ? -5.734 -0.368 -23.469 1 97.12 106 GLY B O 1
ATOM 4208 N N . GLN B 1 107 ? -3.596 0.148 -22.969 1 97.94 107 GLN B N 1
ATOM 4209 C CA . GLN B 1 107 ? -3.752 -0.216 -21.562 1 97.94 107 GLN B CA 1
ATOM 4210 C C . GLN B 1 107 ? -3.283 0.911 -20.656 1 97.94 107 GLN B C 1
ATOM 4212 O O . GLN B 1 107 ? -2.402 1.691 -21.016 1 97.94 107 GLN B O 1
ATOM 4217 N N . ASP B 1 108 ? -3.877 1.054 -19.547 1 97.25 108 ASP B N 1
ATOM 4218 C CA . ASP B 1 108 ? -3.404 1.859 -18.422 1 97.25 108 ASP B CA 1
ATOM 4219 C C . ASP B 1 108 ? -2.893 0.974 -17.297 1 97.25 108 ASP B C 1
ATOM 4221 O O . ASP B 1 108 ? -3.105 -0.24 -17.297 1 97.25 108 ASP B O 1
ATOM 4225 N N . GLY B 1 109 ? -2.219 1.602 -16.391 1 97.19 109 GLY B N 1
ATOM 4226 C CA . GLY B 1 109 ? -1.72 0.846 -15.258 1 97.19 109 GLY B CA 1
ATOM 4227 C C . GLY B 1 109 ? -0.815 1.659 -14.352 1 97.19 109 GLY B C 1
ATOM 4228 O O . GLY B 1 109 ? -0.62 2.855 -14.57 1 97.19 109 GLY B O 1
ATOM 4229 N N . TYR B 1 110 ? -0.343 1.033 -13.273 1 97 110 TYR B N 1
ATOM 4230 C CA . TYR B 1 110 ? 0.592 1.645 -12.336 1 97 110 TYR B CA 1
ATOM 4231 C C . TYR B 1 110 ? 1.298 0.583 -11.5 1 97 110 TYR B C 1
ATOM 4233 O O . TYR B 1 110 ? 0.87 -0.573 -11.461 1 97 110 TYR B O 1
ATOM 4241 N N . VAL B 1 111 ? 2.424 0.972 -10.969 1 97.69 111 VAL B N 1
ATOM 4242 C CA . VAL B 1 111 ? 3.115 0.116 -10.008 1 97.69 111 VAL B CA 1
ATOM 4243 C C . VAL B 1 111 ? 2.463 0.245 -8.633 1 97.69 111 VAL B C 1
ATOM 4245 O O . VAL B 1 111 ? 2.488 1.318 -8.023 1 97.69 111 VAL B O 1
ATOM 4248 N N . ALA B 1 112 ? 1.829 -0.857 -8.219 1 96.75 112 ALA B N 1
ATOM 4249 C CA . ALA B 1 112 ? 1.125 -0.914 -6.938 1 96.75 112 ALA B CA 1
ATOM 4250 C C . ALA B 1 112 ? 2.057 -1.368 -5.82 1 96.75 112 ALA B C 1
ATOM 4252 O O . ALA B 1 112 ? 3.195 -1.768 -6.074 1 96.75 112 ALA B O 1
ATOM 4253 N N . THR B 1 113 ? 1.547 -1.31 -4.598 1 95.25 113 THR B N 1
ATOM 4254 C CA . THR B 1 113 ? 2.342 -1.691 -3.438 1 95.25 113 THR B CA 1
ATOM 4255 C C . THR B 1 113 ? 2.447 -3.209 -3.328 1 95.25 113 THR B C 1
ATOM 4257 O O . THR B 1 113 ? 3.174 -3.727 -2.477 1 95.25 113 THR B O 1
ATOM 4260 N N . GLY B 1 114 ? 1.776 -3.949 -4.172 1 95.62 114 GLY B N 1
ATOM 4261 C CA . GLY B 1 114 ? 1.794 -5.402 -4.223 1 95.62 114 GLY B CA 1
ATOM 4262 C C . GLY B 1 114 ? 0.65 -5.984 -5.031 1 95.62 114 GLY B C 1
ATOM 4263 O O . GLY B 1 114 ? -0.209 -5.25 -5.52 1 95.62 114 GLY B O 1
ATOM 4264 N N . GLY B 1 115 ? 0.705 -7.289 -5.164 1 96.31 115 GLY B N 1
ATOM 4265 C CA . GLY B 1 115 ? -0.348 -7.973 -5.895 1 96.31 115 GLY B CA 1
ATOM 4266 C C . GLY B 1 115 ? -1.705 -7.867 -5.223 1 96.31 115 GLY B C 1
ATOM 4267 O O . GLY B 1 115 ? -2.734 -7.809 -5.898 1 96.31 115 GLY B O 1
ATOM 4268 N N . THR B 1 116 ? -1.725 -7.816 -3.914 1 96.75 116 THR B N 1
ATOM 4269 C CA . THR B 1 116 ? -2.977 -7.691 -3.176 1 96.75 116 THR B CA 1
ATOM 4270 C C . THR B 1 116 ? -3.699 -6.402 -3.549 1 96.75 116 THR B C 1
ATOM 4272 O O . THR B 1 116 ? -4.887 -6.422 -3.883 1 96.75 116 THR B O 1
ATOM 4275 N N . GLU B 1 117 ? -2.984 -5.328 -3.525 1 97.19 117 GLU B N 1
ATOM 4276 C CA . GLU B 1 117 ? -3.598 -4.059 -3.91 1 97.19 117 GLU B CA 1
ATOM 4277 C C . GLU B 1 117 ? -4.066 -4.09 -5.359 1 97.19 117 GLU B C 1
ATOM 4279 O O . GLU B 1 117 ? -5.164 -3.625 -5.676 1 97.19 117 GLU B O 1
ATOM 4284 N N . ALA B 1 118 ? -3.242 -4.59 -6.215 1 98.19 118 ALA B N 1
ATOM 4285 C CA . ALA B 1 118 ? -3.572 -4.625 -7.637 1 98.19 118 ALA B CA 1
ATOM 4286 C C . ALA B 1 118 ? -4.848 -5.426 -7.883 1 98.19 118 ALA B C 1
ATOM 4288 O O . ALA B 1 118 ? -5.688 -5.031 -8.695 1 98.19 118 ALA B O 1
ATOM 4289 N N . ASN B 1 119 ? -4.992 -6.562 -7.191 1 98.75 119 ASN B N 1
ATOM 4290 C CA . ASN B 1 119 ? -6.199 -7.375 -7.32 1 98.75 119 ASN B CA 1
ATOM 4291 C C . ASN B 1 119 ? -7.434 -6.625 -6.824 1 98.75 119 ASN B C 1
ATOM 4293 O O . ASN B 1 119 ? -8.469 -6.613 -7.492 1 98.75 119 ASN B O 1
ATOM 4297 N N . ILE B 1 120 ? -7.312 -6.016 -5.703 1 98.69 120 ILE B N 1
ATOM 4298 C CA . ILE B 1 120 ? -8.453 -5.32 -5.117 1 98.69 120 ILE B CA 1
ATOM 4299 C C . ILE B 1 120 ? -8.797 -4.098 -5.965 1 98.69 120 ILE B C 1
ATOM 4301 O O . ILE B 1 120 ? -9.977 -3.756 -6.121 1 98.69 120 ILE B O 1
ATOM 4305 N N . GLN B 1 121 ? -7.762 -3.471 -6.559 1 98.5 121 GLN B N 1
ATOM 4306 C CA . GLN B 1 121 ? -7.973 -2.355 -7.48 1 98.5 121 GLN B CA 1
ATOM 4307 C C . GLN B 1 121 ? -8.891 -2.758 -8.633 1 98.5 121 GLN B C 1
ATOM 4309 O O . GLN B 1 121 ? -9.805 -2.012 -8.992 1 98.5 121 GLN B O 1
ATOM 4314 N N . ALA B 1 122 ? -8.648 -3.912 -9.195 1 98.88 122 ALA B N 1
ATOM 4315 C CA . ALA B 1 122 ? -9.477 -4.402 -10.289 1 98.88 122 ALA B CA 1
ATOM 4316 C C . ALA B 1 122 ? -10.922 -4.598 -9.836 1 98.88 122 ALA B C 1
ATOM 4318 O O . ALA B 1 122 ? -11.859 -4.176 -10.523 1 98.88 122 ALA B O 1
ATOM 4319 N N . MET B 1 123 ? -11.094 -5.234 -8.68 1 98.88 123 MET B N 1
ATOM 4320 C CA . MET B 1 123 ? -12.43 -5.477 -8.141 1 98.88 123 MET B CA 1
ATOM 4321 C C . MET B 1 123 ? -13.164 -4.164 -7.898 1 98.88 123 MET B C 1
ATOM 4323 O O . MET B 1 123 ? -14.359 -4.055 -8.188 1 98.88 123 MET B O 1
ATOM 4327 N N . TRP B 1 124 ? -12.414 -3.197 -7.379 1 98.81 124 TRP B N 1
ATOM 4328 C CA . TRP B 1 124 ? -12.969 -1.877 -7.098 1 98.81 124 TRP B CA 1
ATOM 4329 C C . TRP B 1 124 ? -13.461 -1.21 -8.383 1 98.81 124 TRP B C 1
ATOM 4331 O O . TRP B 1 124 ? -14.578 -0.692 -8.43 1 98.81 124 TRP B O 1
ATOM 4341 N N . ILE B 1 125 ? -12.68 -1.262 -9.414 1 98.81 125 ILE B N 1
ATOM 4342 C CA . ILE B 1 125 ? -13 -0.656 -10.703 1 98.81 125 ILE B CA 1
ATOM 4343 C C . ILE B 1 125 ? -14.266 -1.299 -11.273 1 98.81 125 ILE B C 1
ATOM 4345 O O . ILE B 1 125 ? -15.203 -0.6 -11.656 1 98.81 125 ILE B O 1
ATOM 4349 N N . TYR B 1 126 ? -14.312 -2.582 -11.266 1 98.94 126 TYR B N 1
ATOM 4350 C CA . TYR B 1 126 ? -15.414 -3.27 -11.93 1 98.94 126 TYR B CA 1
ATOM 4351 C C . TYR B 1 126 ? -16.703 -3.15 -11.109 1 98.94 126 TYR B C 1
ATOM 4353 O O . TYR B 1 126 ? -17.797 -3.082 -11.672 1 98.94 126 TYR B O 1
ATOM 4361 N N . ARG B 1 127 ? -16.594 -3.18 -9.742 1 98.81 127 ARG B N 1
ATOM 4362 C CA . ARG B 1 127 ? -17.766 -2.879 -8.922 1 98.81 127 ARG B CA 1
ATOM 4363 C C . ARG B 1 127 ? -18.375 -1.534 -9.312 1 98.81 127 ARG B C 1
ATOM 4365 O O . ARG B 1 127 ? -19.578 -1.436 -9.547 1 98.81 127 ARG B O 1
ATOM 4372 N N . ASN B 1 128 ? -17.516 -0.516 -9.391 1 98.69 128 ASN B N 1
ATOM 4373 C CA . ASN B 1 128 ? -18 0.819 -9.742 1 98.69 128 ASN B CA 1
ATOM 4374 C C . ASN B 1 128 ? -18.516 0.874 -11.18 1 98.69 128 ASN B C 1
ATOM 4376 O O . ASN B 1 128 ? -19.469 1.591 -11.477 1 98.69 128 ASN B O 1
ATOM 4380 N N . TYR B 1 129 ? -17.797 0.157 -12.055 1 98.69 129 TYR B N 1
ATOM 4381 C CA . TYR B 1 129 ? -18.25 0.074 -13.445 1 98.69 129 TYR B CA 1
ATOM 4382 C C . TYR B 1 129 ? -19.672 -0.448 -13.539 1 98.69 129 TYR B C 1
ATOM 4384 O O . TYR B 1 129 ? -20.516 0.158 -14.195 1 98.69 129 TYR B O 1
ATOM 4392 N N . PHE B 1 130 ? -20.016 -1.561 -12.852 1 98.75 130 PHE B N 1
ATOM 4393 C CA . PHE B 1 130 ? -21.344 -2.15 -12.898 1 98.75 130 PHE B CA 1
ATOM 4394 C C . PHE B 1 130 ? -22.375 -1.229 -12.25 1 98.75 130 PHE B C 1
ATOM 4396 O O . PHE B 1 130 ? -23.5 -1.114 -12.727 1 98.75 130 PHE B O 1
ATOM 4403 N N . LYS B 1 131 ? -22 -0.579 -11.203 1 98.31 131 LYS B N 1
ATOM 4404 C CA . LYS B 1 131 ? -22.906 0.359 -10.547 1 98.31 131 LYS B CA 1
ATOM 4405 C C . LYS B 1 131 ? -23.25 1.523 -11.469 1 98.31 131 LYS B C 1
ATOM 4407 O O . LYS B 1 131 ? -24.422 1.906 -11.578 1 98.31 131 LYS B O 1
ATOM 4412 N N . LYS B 1 132 ? -22.266 2.061 -12.117 1 97.81 132 LYS B N 1
ATOM 4413 C CA . LYS B 1 132 ? -22.453 3.275 -12.906 1 97.81 132 LYS B CA 1
ATOM 4414 C C . LYS B 1 132 ? -23.109 2.969 -14.242 1 97.81 132 LYS B C 1
ATOM 4416 O O . LYS B 1 132 ? -24.031 3.676 -14.664 1 97.81 132 LYS B O 1
ATOM 4421 N N . GLU B 1 133 ? -22.672 1.911 -14.906 1 98 133 GLU B N 1
ATOM 4422 C CA . GLU B 1 133 ? -23.109 1.645 -16.281 1 98 133 GLU B CA 1
ATOM 4423 C C . GLU B 1 133 ? -24.406 0.839 -16.297 1 98 133 GLU B C 1
ATOM 4425 O O . GLU B 1 133 ? -25.188 0.95 -17.234 1 98 133 GLU B O 1
ATOM 4430 N N . TYR B 1 134 ? -24.672 0.043 -15.203 1 98 134 TYR B N 1
ATOM 4431 C CA . TYR B 1 134 ? -25.828 -0.854 -15.219 1 98 134 TYR B CA 1
ATOM 4432 C C . TYR B 1 134 ? -26.797 -0.523 -14.094 1 98 134 TYR B C 1
ATOM 4434 O O . TYR B 1 134 ? -27.859 -1.124 -13.992 1 98 134 TYR B O 1
ATOM 4442 N N . GLY B 1 135 ? -26.359 0.432 -13.227 1 98 135 GLY B N 1
ATOM 4443 C CA . GLY B 1 135 ? -27.203 0.724 -12.07 1 98 135 GLY B CA 1
ATOM 4444 C C . GLY B 1 135 ? -27.25 -0.416 -11.078 1 98 135 GLY B C 1
ATOM 4445 O O . GLY B 1 135 ? -28.234 -0.566 -10.352 1 98 135 GLY B O 1
ATOM 4446 N N . ALA B 1 136 ? -26.203 -1.174 -11 1 97.88 136 ALA B N 1
ATOM 4447 C CA . ALA B 1 136 ? -26.172 -2.352 -10.141 1 97.88 136 ALA B CA 1
ATOM 4448 C C . ALA B 1 136 ? -26.172 -1.95 -8.664 1 97.88 136 ALA B C 1
ATOM 4450 O O . ALA B 1 136 ? -25.5 -0.996 -8.273 1 97.88 136 ALA B O 1
ATOM 4451 N N . ARG B 1 137 ? -27.078 -2.699 -7.91 1 96.19 137 ARG B N 1
ATOM 4452 C CA . ARG B 1 137 ? -26.938 -2.639 -6.461 1 96.19 137 ARG B CA 1
ATOM 4453 C C . ARG B 1 137 ? -25.812 -3.555 -5.98 1 96.19 137 ARG B C 1
ATOM 4455 O O . ARG B 1 137 ? -25.484 -4.539 -6.641 1 96.19 137 ARG B O 1
ATOM 4462 N N . LEU B 1 138 ? -25.188 -3.289 -4.852 1 95.06 138 LEU B N 1
ATOM 4463 C CA . LEU B 1 138 ? -24.062 -4.047 -4.332 1 95.06 138 LEU B CA 1
ATOM 4464 C C . LEU B 1 138 ? -24.406 -5.531 -4.23 1 95.06 138 LEU B C 1
ATOM 4466 O O . LEU B 1 138 ? -23.578 -6.387 -4.566 1 95.06 138 LEU B O 1
ATOM 4470 N N . GLY B 1 139 ? -25.594 -5.848 -3.822 1 95.75 139 GLY B N 1
ATOM 4471 C CA . GLY B 1 139 ? -26.031 -7.223 -3.639 1 95.75 139 GLY B CA 1
ATOM 4472 C C . GLY B 1 139 ? -26.234 -7.961 -4.945 1 95.75 139 GLY B C 1
ATOM 4473 O O . GLY B 1 139 ? -26.438 -9.18 -4.953 1 95.75 139 GLY B O 1
ATOM 4474 N N . GLU B 1 140 ? -26.125 -7.266 -6.055 1 98.38 140 GLU B N 1
ATOM 4475 C CA . GLU B 1 140 ? -26.344 -7.863 -7.371 1 98.38 140 GLU B CA 1
ATOM 4476 C C . GLU B 1 140 ? -25 -8.172 -8.055 1 98.38 140 GLU B C 1
ATOM 4478 O O . GLU B 1 140 ? -24.984 -8.695 -9.172 1 98.38 140 GLU B O 1
ATOM 4483 N N . ILE B 1 141 ? -23.906 -7.84 -7.426 1 98.75 141 ILE B N 1
ATOM 4484 C CA . ILE B 1 141 ? -22.578 -8.047 -8.008 1 98.75 141 ILE B CA 1
ATOM 4485 C C . ILE B 1 141 ? -21.875 -9.195 -7.281 1 98.75 141 ILE B C 1
ATOM 4487 O O . ILE B 1 141 ? -21.75 -9.188 -6.055 1 98.75 141 ILE B O 1
ATOM 4491 N N . GLY B 1 142 ? -21.469 -10.211 -8.016 1 98.81 142 GLY B N 1
ATOM 4492 C CA . GLY B 1 142 ? -20.75 -11.344 -7.461 1 98.81 142 GLY B CA 1
ATOM 4493 C C . GLY B 1 142 ? -19.281 -11.375 -7.863 1 98.81 142 GLY B C 1
ATOM 4494 O O . GLY B 1 142 ? -18.938 -10.977 -8.977 1 98.81 142 GLY B O 1
ATOM 4495 N N . LEU B 1 143 ? -18.438 -11.734 -6.934 1 98.94 143 LEU B N 1
ATOM 4496 C CA . LEU B 1 143 ? -17.031 -12.008 -7.188 1 98.94 143 LEU B CA 1
ATOM 4497 C C . LEU B 1 143 ? -16.781 -13.508 -7.301 1 98.94 143 LEU B C 1
ATOM 4499 O O . LEU B 1 143 ? -16.953 -14.242 -6.328 1 98.94 143 LEU B O 1
ATOM 4503 N N . VAL B 1 144 ? -16.344 -13.938 -8.461 1 98.94 144 VAL B N 1
ATOM 4504 C CA . VAL B 1 144 ? -16.172 -15.359 -8.75 1 98.94 144 VAL B CA 1
ATOM 4505 C C . VAL B 1 144 ? -14.672 -15.695 -8.742 1 98.94 144 VAL B C 1
ATOM 4507 O O . VAL B 1 144 ? -13.883 -15.062 -9.445 1 98.94 144 VAL B O 1
ATOM 4510 N N . TYR B 1 145 ? -14.273 -16.641 -7.969 1 98.81 145 TYR B N 1
ATOM 4511 C CA . TYR B 1 145 ? -12.898 -17.125 -7.953 1 98.81 145 TYR B CA 1
ATOM 4512 C C . TYR B 1 145 ? -12.852 -18.578 -7.48 1 98.81 145 TYR B C 1
ATOM 4514 O O . TYR B 1 145 ? -13.836 -19.094 -6.953 1 98.81 145 TYR B O 1
ATOM 4522 N N . SER B 1 146 ? -11.828 -19.281 -7.703 1 98.56 146 SER B N 1
ATOM 4523 C CA . SER B 1 146 ? -11.695 -20.672 -7.289 1 98.56 146 SER B CA 1
ATOM 4524 C C . SER B 1 146 ? -11.227 -20.766 -5.84 1 98.56 146 SER B C 1
ATOM 4526 O O . SER B 1 146 ? -10.695 -19.812 -5.281 1 98.56 146 SER B O 1
ATOM 4528 N N . GLN B 1 147 ? -11.383 -21.906 -5.227 1 97.06 147 GLN B N 1
ATOM 4529 C CA . GLN B 1 147 ? -10.969 -22.156 -3.85 1 97.06 147 GLN B CA 1
ATOM 4530 C C . GLN B 1 147 ? -9.453 -22.094 -3.709 1 97.06 147 GLN B C 1
ATOM 4532 O O . GLN B 1 147 ? -8.93 -22 -2.596 1 97.06 147 GLN B O 1
ATOM 4537 N N . ASP B 1 148 ? -8.758 -22.109 -4.879 1 96.81 148 ASP B N 1
ATOM 4538 C CA . ASP B 1 148 ? -7.297 -22.078 -4.836 1 96.81 148 ASP B CA 1
ATOM 4539 C C . ASP B 1 148 ? -6.777 -20.641 -4.965 1 96.81 148 ASP B C 1
ATOM 4541 O O . ASP B 1 148 ? -5.57 -20.406 -4.883 1 96.81 148 ASP B O 1
ATOM 4545 N N . SER B 1 149 ? -7.715 -19.688 -5.145 1 97.69 149 SER B N 1
ATOM 4546 C CA . SER B 1 149 ? -7.309 -18.297 -5.355 1 97.69 149 SER B CA 1
ATOM 4547 C C . SER B 1 149 ? -6.66 -17.719 -4.102 1 97.69 149 SER B C 1
ATOM 4549 O O . SER B 1 149 ? -6.922 -18.172 -2.99 1 97.69 149 SER B O 1
ATOM 4551 N N . HIS B 1 150 ? -5.812 -16.781 -4.309 1 96.69 150 HIS B N 1
ATOM 4552 C CA . HIS B 1 150 ? -5.145 -16.062 -3.229 1 96.69 150 HIS B CA 1
ATOM 4553 C C . HIS B 1 150 ? -6.16 -15.414 -2.293 1 96.69 150 HIS B C 1
ATOM 4555 O O . HIS B 1 150 ? -7.242 -15.016 -2.725 1 96.69 150 HIS B O 1
ATOM 4561 N N . TYR B 1 151 ? -5.832 -15.258 -1.059 1 95.31 151 TYR B N 1
ATOM 4562 C CA . TYR B 1 151 ? -6.762 -14.773 -0.046 1 95.31 151 TYR B CA 1
ATOM 4563 C C . TYR B 1 151 ? -7.082 -13.297 -0.264 1 95.31 151 TYR B C 1
ATOM 4565 O O . TYR B 1 151 ? -7.973 -12.75 0.389 1 95.31 151 TYR B O 1
ATOM 4573 N N . SER B 1 152 ? -6.367 -12.648 -1.19 1 96.88 152 SER B N 1
ATOM 4574 C CA . SER B 1 152 ? -6.734 -11.281 -1.528 1 96.88 152 SER B CA 1
ATOM 4575 C C . SER B 1 152 ? -8.125 -11.211 -2.148 1 96.88 152 SER B C 1
ATOM 4577 O O . SER B 1 152 ? -8.742 -10.148 -2.189 1 96.88 152 SER B O 1
ATOM 4579 N N . MET B 1 153 ? -8.664 -12.32 -2.645 1 98.19 153 MET B N 1
ATOM 4580 C CA . MET B 1 153 ? -10.016 -12.344 -3.207 1 98.19 153 MET B CA 1
ATOM 4581 C C . MET B 1 153 ? -11.062 -12.211 -2.107 1 98.19 153 MET B C 1
ATOM 4583 O O . MET B 1 153 ? -11.852 -11.266 -2.107 1 98.19 153 MET B O 1
ATOM 4587 N N . PRO B 1 154 ? -11.039 -13.18 -1.118 1 97.25 154 PRO B N 1
ATOM 4588 C CA . PRO B 1 154 ? -12.008 -12.977 -0.036 1 97.25 154 PRO B CA 1
ATOM 4589 C C . PRO B 1 154 ? -11.766 -11.68 0.734 1 97.25 154 PRO B C 1
ATOM 4591 O O . PRO B 1 154 ? -12.711 -11.055 1.218 1 97.25 154 PRO B O 1
ATOM 4594 N N . LYS B 1 155 ? -10.586 -11.234 0.884 1 97.19 155 LYS B N 1
ATOM 4595 C CA . LYS B 1 155 ? -10.289 -9.953 1.514 1 97.19 155 LYS B CA 1
ATOM 4596 C C . LYS B 1 155 ? -10.922 -8.797 0.736 1 97.19 155 LYS B C 1
ATOM 4598 O O . LYS B 1 155 ? -11.555 -7.918 1.324 1 97.19 155 LYS B O 1
ATOM 4603 N N . GLY B 1 156 ? -10.641 -8.789 -0.575 1 98.31 156 GLY B N 1
ATOM 4604 C CA . GLY B 1 156 ? -11.242 -7.77 -1.426 1 98.31 156 GLY B CA 1
ATOM 4605 C C . GLY B 1 156 ? -12.758 -7.785 -1.395 1 98.31 156 GLY B C 1
ATOM 4606 O O . GLY B 1 156 ? -13.398 -6.73 -1.417 1 98.31 156 GLY B O 1
ATOM 4607 N N . ALA B 1 157 ? -13.344 -8.984 -1.346 1 98.25 157 ALA B N 1
ATOM 4608 C CA . ALA B 1 157 ? -14.797 -9.109 -1.231 1 98.25 157 ALA B CA 1
ATOM 4609 C C . ALA B 1 157 ? -15.305 -8.445 0.045 1 98.25 157 ALA B C 1
ATOM 4611 O O . ALA B 1 157 ? -16.328 -7.75 0.027 1 98.25 157 ALA B O 1
ATOM 4612 N N . ASN B 1 158 ? -14.602 -8.695 1.13 1 97.69 158 ASN B N 1
ATOM 4613 C CA . ASN B 1 158 ? -14.969 -8.078 2.4 1 97.69 158 ASN B CA 1
ATOM 4614 C C . ASN B 1 158 ? -14.828 -6.562 2.344 1 97.69 158 ASN B C 1
ATOM 4616 O O . ASN B 1 158 ? -15.75 -5.84 2.727 1 97.69 158 ASN B O 1
ATOM 4620 N N . ILE B 1 159 ? -13.742 -6.094 1.828 1 98.25 159 ILE B N 1
ATOM 4621 C CA . ILE B 1 159 ? -13.461 -4.664 1.749 1 98.25 159 ILE B CA 1
ATOM 4622 C C . ILE B 1 159 ? -14.523 -3.979 0.894 1 98.25 159 ILE B C 1
ATOM 4624 O O . ILE B 1 159 ? -15.086 -2.957 1.295 1 98.25 159 ILE B O 1
ATOM 4628 N N . LEU B 1 160 ? -14.875 -4.57 -0.194 1 98.5 160 LEU B N 1
ATOM 4629 C CA . LEU B 1 160 ? -15.727 -3.916 -1.186 1 98.5 160 LEU B CA 1
ATOM 4630 C C . LEU B 1 160 ? -17.188 -4.312 -0.999 1 98.5 160 LEU B C 1
ATOM 4632 O O . LEU B 1 160 ? -18.062 -3.832 -1.724 1 98.5 160 LEU B O 1
ATOM 4636 N N . ASN B 1 161 ? -17.453 -5.199 -0.064 1 96.94 161 ASN B N 1
ATOM 4637 C CA . ASN B 1 161 ? -18.797 -5.699 0.218 1 96.94 161 ASN B CA 1
ATOM 4638 C C . ASN B 1 161 ? -19.391 -6.426 -0.985 1 96.94 161 ASN B C 1
ATOM 4640 O O . ASN B 1 161 ? -20.516 -6.145 -1.395 1 96.94 161 ASN B O 1
ATOM 4644 N N . LEU B 1 162 ? -18.609 -7.289 -1.527 1 98.06 162 LEU B N 1
ATOM 4645 C CA . LEU B 1 162 ? -19.047 -8.133 -2.635 1 98.06 162 LEU B CA 1
ATOM 4646 C C . LEU B 1 162 ? -19.375 -9.539 -2.152 1 98.06 162 LEU B C 1
ATOM 4648 O O . LEU B 1 162 ? -18.828 -10 -1.147 1 98.06 162 LEU B O 1
ATOM 4652 N N . THR B 1 163 ? -20.25 -10.211 -2.863 1 97.94 163 THR B N 1
ATOM 4653 C CA . THR B 1 163 ? -20.578 -11.602 -2.5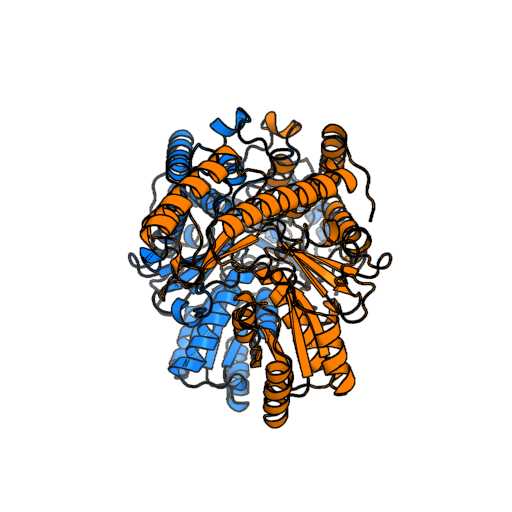64 1 97.94 163 THR B CA 1
ATOM 4654 C C . THR B 1 163 ? -19.562 -12.547 -3.223 1 97.94 163 THR B C 1
ATOM 4656 O O . THR B 1 163 ? -19.406 -12.531 -4.445 1 97.94 163 THR B O 1
ATOM 4659 N N . SER B 1 164 ? -18.969 -13.383 -2.422 1 98.31 164 SER B N 1
ATOM 4660 C CA . SER B 1 164 ? -18.016 -14.367 -2.936 1 98.31 164 SER B CA 1
ATOM 4661 C C . SER B 1 164 ? -18.734 -15.586 -3.5 1 98.31 164 SER B C 1
ATOM 4663 O O . SER B 1 164 ? -19.656 -16.109 -2.875 1 98.31 164 SER B O 1
ATOM 4665 N N . ILE B 1 165 ? -18.438 -15.945 -4.668 1 98.81 165 ILE B N 1
ATOM 4666 C CA . ILE B 1 165 ? -18.844 -17.203 -5.293 1 98.81 165 ILE B CA 1
ATOM 4667 C C . ILE B 1 165 ? -17.609 -18.062 -5.551 1 98.81 165 ILE B C 1
ATOM 4669 O O . ILE B 1 165 ? -16.844 -17.812 -6.48 1 98.81 165 ILE B O 1
ATOM 4673 N N . ILE B 1 166 ? -17.422 -19.094 -4.75 1 98.69 166 ILE B N 1
ATOM 4674 C CA . ILE B 1 166 ? -16.188 -19.859 -4.734 1 98.69 166 ILE B CA 1
ATOM 4675 C C . ILE B 1 166 ? -16.359 -21.156 -5.516 1 98.69 166 ILE B C 1
ATOM 4677 O O . ILE B 1 166 ? -17.203 -21.984 -5.168 1 98.69 166 ILE B O 1
ATOM 4681 N N . LEU B 1 167 ? -15.609 -21.328 -6.523 1 98.81 167 LEU B N 1
ATOM 4682 C CA . LEU B 1 167 ? -15.688 -22.5 -7.395 1 98.81 167 LEU B CA 1
ATOM 4683 C C . LEU B 1 167 ? -14.781 -23.609 -6.895 1 98.81 167 LEU B C 1
ATOM 4685 O O . LEU B 1 167 ? -13.672 -23.344 -6.422 1 98.81 167 LEU B O 1
ATOM 4689 N N . GLU B 1 168 ? -15.203 -24.797 -7.047 1 98.44 168 GLU B N 1
ATOM 4690 C CA . GLU B 1 168 ? -14.406 -25.969 -6.695 1 98.44 168 GLU B CA 1
ATOM 4691 C C . GLU B 1 168 ? -13.438 -26.344 -7.82 1 98.44 168 GLU B C 1
ATOM 4693 O O . GLU B 1 168 ? -13.711 -26.078 -8.992 1 98.44 168 GLU B O 1
ATOM 4698 N N . VAL B 1 169 ? -12.359 -26.891 -7.422 1 98.25 169 VAL B N 1
ATOM 4699 C CA . VAL B 1 169 ? -11.375 -27.375 -8.391 1 98.25 169 VAL B CA 1
ATOM 4700 C C . VAL B 1 169 ? -11.219 -28.875 -8.273 1 98.25 169 VAL B C 1
ATOM 4702 O O . VAL B 1 169 ? -11.555 -29.469 -7.242 1 98.25 169 VAL B O 1
ATOM 4705 N N . ASP B 1 170 ? -10.797 -29.469 -9.367 1 97.62 170 ASP B N 1
ATOM 4706 C CA . ASP B 1 170 ? -10.445 -30.891 -9.344 1 97.62 170 ASP B CA 1
ATOM 4707 C C . ASP B 1 170 ? -9.227 -31.141 -8.453 1 97.62 170 ASP B C 1
ATOM 4709 O O . ASP B 1 170 ? -8.203 -30.453 -8.594 1 97.62 170 ASP B O 1
ATOM 4713 N N . PRO B 1 171 ? -9.242 -32.062 -7.547 1 94 171 PRO B N 1
ATOM 4714 C CA . PRO B 1 171 ? -8.156 -32.25 -6.582 1 94 171 PRO B CA 1
ATOM 4715 C C . PRO B 1 171 ? -6.855 -32.688 -7.238 1 94 171 PRO B C 1
ATOM 4717 O O . PRO B 1 171 ? -5.777 -32.5 -6.672 1 94 171 PRO B O 1
ATOM 4720 N N . ASP B 1 172 ? -6.965 -33.281 -8.422 1 93 172 ASP B N 1
ATOM 4721 C CA . ASP B 1 172 ? -5.773 -33.812 -9.078 1 93 172 ASP B CA 1
ATOM 4722 C C . ASP B 1 172 ? -5.238 -32.812 -10.117 1 93 172 ASP B C 1
ATOM 4724 O O . ASP B 1 172 ? -4.039 -32.531 -10.156 1 93 172 ASP B O 1
ATOM 4728 N N . THR B 1 173 ? -6.156 -32.25 -10.891 1 95.69 173 THR B N 1
ATOM 4729 C CA . THR B 1 173 ? -5.715 -31.406 -11.984 1 95.69 173 THR B CA 1
ATOM 4730 C C . THR B 1 173 ? -5.723 -29.938 -11.562 1 95.69 173 THR B C 1
ATOM 4732 O O . THR B 1 173 ? -5.156 -29.078 -12.25 1 95.69 173 THR B O 1
ATOM 4735 N N . ARG B 1 174 ? -6.41 -29.641 -10.484 1 96.75 174 ARG B N 1
ATOM 4736 C CA . ARG B 1 174 ? -6.562 -28.297 -9.93 1 96.75 174 ARG B CA 1
ATOM 4737 C C . ARG B 1 174 ? -7.332 -27.391 -10.883 1 96.75 174 ARG B C 1
ATOM 4739 O O . ARG B 1 174 ? -7.355 -26.172 -10.703 1 96.75 174 ARG B O 1
ATOM 4746 N N . GLU B 1 175 ? -7.945 -27.938 -11.891 1 97.5 175 GLU B N 1
ATOM 4747 C CA . GLU B 1 175 ? -8.789 -27.188 -12.812 1 97.5 175 GLU B CA 1
ATOM 4748 C C . GLU B 1 175 ? -10.156 -26.891 -12.188 1 97.5 175 GLU B C 1
ATOM 4750 O O . GLU B 1 175 ? -10.688 -27.703 -11.438 1 97.5 175 GLU B O 1
ATOM 4755 N N . ILE B 1 176 ? -10.695 -25.75 -12.547 1 98.56 176 ILE B N 1
ATOM 4756 C CA . ILE B 1 176 ? -12.047 -25.422 -12.102 1 98.56 176 ILE B CA 1
ATOM 4757 C C . ILE B 1 176 ? -13.031 -26.453 -12.656 1 98.56 176 ILE B C 1
ATOM 4759 O O . ILE B 1 176 ? -13.023 -26.75 -13.852 1 98.56 176 ILE B O 1
ATOM 4763 N N . LYS B 1 177 ? -13.875 -27.016 -11.758 1 98.44 177 LYS B N 1
ATOM 4764 C CA . LYS B 1 177 ? -14.883 -27.969 -12.18 1 98.44 177 LYS B CA 1
ATOM 4765 C C . LYS B 1 177 ? -16.047 -27.281 -12.891 1 98.44 177 LYS B C 1
ATOM 4767 O O . LYS B 1 177 ? -16.672 -26.375 -12.336 1 98.44 177 LYS B O 1
ATOM 4772 N N . LYS B 1 178 ? -16.344 -27.766 -14.047 1 97.69 178 LYS B N 1
ATOM 4773 C CA . LYS B 1 178 ? -17.422 -27.172 -14.844 1 97.69 178 LYS B CA 1
ATOM 4774 C C . LYS B 1 178 ? -18.75 -27.266 -14.109 1 97.69 178 LYS B C 1
ATOM 4776 O O . LYS B 1 178 ? -19.562 -26.328 -14.156 1 97.69 178 LYS B O 1
ATOM 4781 N N . ASP B 1 179 ? -18.984 -28.391 -13.461 1 97.94 179 ASP B N 1
ATOM 4782 C CA . ASP B 1 179 ? -20.234 -28.562 -12.727 1 97.94 179 ASP B CA 1
ATOM 4783 C C . ASP B 1 179 ? -20.344 -27.562 -11.578 1 97.94 179 ASP B C 1
ATOM 4785 O O . ASP B 1 179 ? -21.438 -27.062 -11.289 1 97.94 179 ASP B O 1
ATOM 4789 N N . SER B 1 180 ? -19.25 -27.359 -10.938 1 98.38 180 SER B N 1
ATOM 4790 C CA . SER B 1 180 ? -19.234 -26.359 -9.867 1 98.38 180 SER B CA 1
ATOM 4791 C C . SER B 1 180 ? -19.531 -24.969 -10.406 1 98.38 180 SER B C 1
ATOM 4793 O O . SER B 1 180 ? -20.297 -24.203 -9.812 1 98.38 180 SER B O 1
ATOM 4795 N N . LEU B 1 181 ? -18.875 -24.594 -11.508 1 98.38 181 LEU B N 1
ATOM 4796 C CA . LEU B 1 181 ? -19.109 -23.312 -12.164 1 98.38 181 LEU B CA 1
ATOM 4797 C C . LEU B 1 181 ? -20.594 -23.125 -12.477 1 98.38 181 LEU B C 1
ATOM 4799 O O . LEU B 1 181 ? -21.188 -22.109 -12.109 1 98.38 181 LEU B O 1
ATOM 4803 N N . GLU B 1 182 ? -21.203 -24.125 -13.07 1 98.12 182 GLU B N 1
ATOM 4804 C CA . GLU B 1 182 ? -22.609 -24.047 -13.469 1 98.12 182 GLU B CA 1
ATOM 4805 C C . GLU B 1 182 ? -23.516 -23.938 -12.25 1 98.12 182 GLU B C 1
ATOM 4807 O O . GLU B 1 182 ? -24.375 -23.047 -12.18 1 98.12 182 GLU B O 1
ATOM 4812 N N . SER B 1 183 ? -23.328 -24.828 -11.312 1 98.5 183 SER B N 1
ATOM 4813 C CA . SER B 1 183 ? -24.219 -24.906 -10.172 1 98.5 183 SER B CA 1
ATOM 4814 C C . SER B 1 183 ? -24.094 -23.672 -9.281 1 98.5 183 SER B C 1
ATOM 4816 O O . SER B 1 183 ? -25.109 -23.141 -8.82 1 98.5 183 SER B O 1
ATOM 4818 N N . LYS B 1 184 ? -22.891 -23.219 -9.055 1 98.62 184 LYS B N 1
ATOM 4819 C CA . LYS B 1 184 ? -22.672 -22.094 -8.156 1 98.62 184 LYS B CA 1
ATOM 4820 C C . LYS B 1 184 ? -23.188 -20.797 -8.766 1 98.62 184 LYS B C 1
ATOM 4822 O O . LYS B 1 184 ? -23.719 -19.938 -8.07 1 98.62 184 LYS B O 1
ATOM 4827 N N . ILE B 1 185 ? -22.938 -20.609 -10.023 1 98.56 185 ILE B N 1
ATOM 4828 C CA . ILE B 1 185 ? -23.391 -19.391 -10.688 1 98.56 185 ILE B CA 1
ATOM 4829 C C . ILE B 1 185 ? -24.922 -19.375 -10.766 1 98.56 185 ILE B C 1
ATOM 4831 O O . ILE B 1 185 ? -25.547 -18.344 -10.516 1 98.56 185 ILE B O 1
ATOM 4835 N N . LYS B 1 186 ? -25.531 -20.516 -11.086 1 97.81 186 LYS B N 1
ATOM 4836 C CA . LYS B 1 186 ? -26.984 -20.609 -11.117 1 97.81 186 LYS B CA 1
ATOM 4837 C C . LYS B 1 186 ? -27.578 -20.281 -9.742 1 97.81 186 LYS B C 1
ATOM 4839 O O . LYS B 1 186 ? -28.578 -19.562 -9.648 1 97.81 186 LYS B O 1
ATOM 4844 N N . ALA B 1 187 ? -26.984 -20.844 -8.789 1 98.44 187 ALA B N 1
ATOM 4845 C CA . ALA B 1 187 ? -27.438 -20.578 -7.422 1 98.44 187 ALA B CA 1
ATOM 4846 C C . ALA B 1 187 ? -27.312 -19.094 -7.086 1 98.44 187 ALA B C 1
ATOM 4848 O O . ALA B 1 187 ? -28.203 -18.516 -6.449 1 98.44 187 ALA B O 1
ATOM 4849 N N . ALA B 1 188 ? -26.219 -18.484 -7.484 1 98.38 188 ALA B N 1
ATOM 4850 C CA . ALA B 1 188 ? -25.984 -17.078 -7.23 1 98.38 188 ALA B CA 1
ATOM 4851 C C . ALA B 1 188 ? -27.016 -16.203 -7.953 1 98.38 188 ALA B C 1
ATOM 4853 O O . ALA B 1 188 ? -27.531 -15.242 -7.387 1 98.38 188 ALA B O 1
ATOM 4854 N N . MET B 1 189 ? -27.281 -16.594 -9.148 1 98.06 189 MET B N 1
ATOM 4855 C CA . MET B 1 189 ? -28.266 -15.844 -9.922 1 98.06 189 MET B CA 1
ATOM 4856 C C . MET B 1 189 ? -29.641 -15.961 -9.297 1 98.06 189 MET B C 1
ATOM 4858 O O . MET B 1 189 ? -30.391 -14.977 -9.242 1 98.06 189 MET B O 1
ATOM 4862 N N . SER B 1 190 ? -29.969 -17.078 -8.789 1 97.94 190 SER B N 1
ATOM 4863 C CA . SER B 1 190 ? -31.25 -17.297 -8.125 1 97.94 190 SER B CA 1
ATOM 4864 C C . SER B 1 190 ? -31.359 -16.469 -6.852 1 97.94 190 SER B C 1
ATOM 4866 O O . SER B 1 190 ? -32.469 -16.109 -6.426 1 97.94 190 SER B O 1
ATOM 4868 N N . SER B 1 191 ? -30.203 -16.188 -6.332 1 97.69 191 SER B N 1
ATOM 4869 C CA . SER B 1 191 ? -30.172 -15.414 -5.094 1 97.69 191 SER B CA 1
ATOM 4870 C C . SER B 1 191 ? -30.125 -13.914 -5.379 1 97.69 191 SER B C 1
ATOM 4872 O O . SER B 1 191 ? -30.016 -13.102 -4.453 1 97.69 191 SER B O 1
ATOM 4874 N N . GLY B 1 192 ? -30.031 -13.555 -6.668 1 97.81 192 GLY B N 1
ATOM 4875 C CA . GLY B 1 192 ? -30.172 -12.148 -6.996 1 97.81 192 GLY B CA 1
ATOM 4876 C C . GLY B 1 192 ? -28.938 -11.547 -7.652 1 97.81 192 GLY B C 1
ATOM 4877 O O . GLY B 1 192 ? -28.938 -10.383 -8.039 1 97.81 192 GLY B O 1
ATOM 4878 N N . ILE B 1 193 ? -27.891 -12.312 -7.852 1 98.62 193 ILE B N 1
ATOM 4879 C CA . ILE B 1 193 ? -26.688 -11.82 -8.5 1 98.62 193 ILE B CA 1
ATOM 4880 C C . ILE B 1 193 ? -26.922 -11.695 -10.008 1 98.62 193 ILE B C 1
ATOM 4882 O O . ILE B 1 193 ? -27.438 -12.625 -10.633 1 98.62 193 ILE B O 1
ATOM 4886 N N . LYS B 1 194 ? -26.453 -10.531 -10.586 1 98.5 194 LYS B N 1
ATOM 4887 C CA . LYS B 1 194 ? -26.719 -10.258 -12 1 98.5 194 LYS B CA 1
ATOM 4888 C C . LYS B 1 194 ? -25.422 -9.906 -12.734 1 98.5 194 LYS B C 1
ATOM 4890 O O . LYS B 1 194 ? -25.344 -10.047 -13.953 1 98.5 194 LYS B O 1
ATOM 4895 N N . TYR B 1 195 ? -24.469 -9.391 -12.031 1 98.75 195 TYR B N 1
ATOM 4896 C CA . TYR B 1 195 ? -23.188 -8.938 -12.586 1 98.75 195 TYR B CA 1
ATOM 4897 C C . TYR B 1 195 ? -22.016 -9.68 -11.945 1 98.75 195 TYR B C 1
ATOM 4899 O O . TYR B 1 195 ? -22.047 -9.961 -10.75 1 98.75 195 TYR B O 1
ATOM 4907 N N . PHE B 1 196 ? -21 -10.031 -12.789 1 98.94 196 PHE B N 1
ATOM 4908 C CA . PHE B 1 196 ? -19.969 -10.922 -12.266 1 98.94 196 PHE B CA 1
ATOM 4909 C C . PHE B 1 196 ? -18.578 -10.352 -12.508 1 98.94 196 PHE B C 1
ATOM 4911 O O . PHE B 1 196 ? -18.25 -9.984 -13.633 1 98.94 196 PHE B O 1
ATOM 4918 N N . ILE B 1 197 ? -17.828 -10.156 -11.477 1 98.94 197 ILE B N 1
ATOM 4919 C CA . ILE B 1 197 ? -16.375 -10 -11.539 1 98.94 197 ILE B CA 1
ATOM 4920 C C . ILE B 1 197 ? -15.703 -11.367 -11.406 1 98.94 197 ILE B C 1
ATOM 4922 O O . ILE B 1 197 ? -15.836 -12.031 -10.375 1 98.94 197 ILE B O 1
ATOM 4926 N N . VAL B 1 198 ? -15 -11.789 -12.422 1 98.94 198 VAL B N 1
ATOM 4927 C CA . VAL B 1 198 ? -14.461 -13.141 -12.484 1 98.94 198 VAL B CA 1
ATOM 4928 C C . VAL B 1 198 ? -12.938 -13.086 -12.398 1 98.94 198 VAL B C 1
ATOM 4930 O O . VAL B 1 198 ? -12.289 -12.367 -13.156 1 98.94 198 VAL B O 1
ATOM 4933 N N . ILE B 1 199 ? -12.383 -13.844 -11.445 1 98.94 199 ILE B N 1
ATOM 4934 C CA . ILE B 1 199 ? -10.938 -13.938 -11.297 1 98.94 199 ILE B CA 1
ATOM 4935 C C . ILE B 1 199 ? -10.422 -15.195 -11.977 1 98.94 199 ILE B C 1
ATOM 4937 O O . ILE B 1 199 ? -10.891 -16.297 -11.688 1 98.94 199 ILE B O 1
ATOM 4941 N N . ALA B 1 200 ? -9.531 -15.039 -12.891 1 98.94 200 ALA B N 1
ATOM 4942 C CA . ALA B 1 200 ? -8.773 -16.156 -13.461 1 98.94 200 ALA B CA 1
ATOM 4943 C C . ALA B 1 200 ? -7.336 -16.156 -12.961 1 98.94 200 ALA B C 1
ATOM 4945 O O . ALA B 1 200 ? -6.633 -15.141 -13.07 1 98.94 200 ALA B O 1
ATOM 4946 N N . ASN B 1 201 ? -6.926 -17.266 -12.445 1 98.75 201 ASN B N 1
ATOM 4947 C CA . ASN B 1 201 ? -5.578 -17.359 -11.891 1 98.75 201 ASN B CA 1
ATOM 4948 C C . ASN B 1 201 ? -4.562 -17.766 -12.945 1 98.75 201 ASN B C 1
ATOM 4950 O O . ASN B 1 201 ? -4.793 -18.719 -13.703 1 98.75 201 ASN B O 1
ATOM 4954 N N . LEU B 1 202 ? -3.566 -17 -13.086 1 98.62 202 LEU B N 1
ATOM 4955 C CA . LEU B 1 202 ? -2.354 -17.391 -13.789 1 98.62 202 LEU B CA 1
ATOM 4956 C C . LEU B 1 202 ? -1.238 -17.734 -12.812 1 98.62 202 LEU B C 1
ATOM 4958 O O . LEU B 1 202 ? -0.301 -16.953 -12.633 1 98.62 202 LEU B O 1
ATOM 4962 N N . SER B 1 203 ? -1.361 -19 -12.289 1 97.56 203 SER B N 1
ATOM 4963 C CA . SER B 1 203 ? -0.506 -19.562 -11.25 1 97.56 203 SER B CA 1
ATOM 4964 C C . SER B 1 203 ? -1.047 -19.234 -9.859 1 97.56 203 SER B C 1
ATOM 4966 O O . SER B 1 203 ? -0.753 -18.188 -9.297 1 97.56 203 SER B O 1
ATOM 4968 N N . THR B 1 204 ? -1.769 -20.156 -9.25 1 96.88 204 THR B N 1
ATOM 4969 C CA . THR B 1 204 ? -2.215 -20 -7.871 1 96.88 204 THR B CA 1
ATOM 4970 C C . THR B 1 204 ? -1.033 -20.078 -6.906 1 96.88 204 THR B C 1
ATOM 4972 O O . THR B 1 204 ? 0.024 -20.609 -7.258 1 96.88 204 THR B O 1
ATOM 4975 N N . THR B 1 205 ? -1.188 -19.594 -5.77 1 91.88 205 THR B N 1
ATOM 4976 C CA . THR B 1 205 ? -0.104 -19.453 -4.805 1 91.88 205 THR B CA 1
ATOM 4977 C C . THR B 1 205 ? 0.446 -20.812 -4.402 1 91.88 205 THR B C 1
ATOM 4979 O O . THR B 1 205 ? 1.659 -21.031 -4.426 1 91.88 205 THR B O 1
ATOM 4982 N N . MET B 1 206 ? -0.38 -21.703 -4.102 1 93.12 206 MET B N 1
ATOM 4983 C CA . MET B 1 206 ? 0.036 -22.984 -3.529 1 93.12 206 MET B CA 1
ATOM 4984 C C . MET B 1 206 ? 0.424 -23.969 -4.629 1 93.12 206 MET B C 1
ATOM 4986 O O . MET B 1 206 ? 1.414 -24.688 -4.5 1 93.12 206 MET B O 1
ATOM 4990 N N . PHE B 1 207 ? -0.296 -23.969 -5.742 1 96.5 207 PHE B N 1
ATOM 4991 C CA . PHE B 1 207 ? -0.163 -25.078 -6.688 1 96.5 207 PHE B CA 1
ATOM 4992 C C . PHE B 1 207 ? 0.458 -24.594 -7.996 1 96.5 207 PHE B C 1
ATOM 4994 O O . PHE B 1 207 ? 0.927 -25.406 -8.797 1 96.5 207 PHE B O 1
ATOM 5001 N N . GLY B 1 208 ? 0.411 -23.328 -8.203 1 97 208 GLY B N 1
ATOM 5002 C CA . GLY B 1 208 ? 0.825 -22.828 -9.508 1 97 208 GLY B CA 1
ATOM 5003 C C . GLY B 1 208 ? -0.14 -23.203 -10.617 1 97 208 GLY B C 1
ATOM 5004 O O . GLY B 1 208 ? 0.227 -23.203 -11.797 1 97 208 GLY B O 1
ATOM 5005 N N . SER B 1 209 ? -1.312 -23.578 -10.273 1 97.5 209 SER B N 1
ATOM 5006 C CA . SER B 1 209 ? -2.305 -23.953 -11.273 1 97.5 209 SER B CA 1
ATOM 5007 C C . SER B 1 209 ? -2.795 -22.734 -12.055 1 97.5 209 SER B C 1
ATOM 5009 O O . SER B 1 209 ? -2.762 -21.609 -11.547 1 97.5 209 SER B O 1
ATOM 5011 N N . VAL B 1 210 ? -3.166 -22.953 -13.266 1 98.5 210 VAL B N 1
ATOM 5012 C CA . VAL B 1 210 ? -3.609 -21.906 -14.188 1 98.5 210 VAL B CA 1
ATOM 5013 C C . VAL B 1 210 ? -5.047 -22.188 -14.625 1 98.5 210 VAL B C 1
ATOM 5015 O O . VAL B 1 210 ? -5.371 -23.297 -15.062 1 98.5 210 VAL B O 1
ATOM 5018 N N . ASP B 1 211 ? -5.906 -21.219 -14.477 1 98.62 211 ASP B N 1
ATOM 5019 C CA . ASP B 1 211 ? -7.309 -21.359 -14.852 1 98.62 211 ASP B CA 1
ATOM 5020 C C . ASP B 1 211 ? -7.488 -21.25 -16.359 1 98.62 211 ASP B C 1
ATOM 5022 O O . ASP B 1 211 ? -6.656 -20.641 -17.047 1 98.62 211 ASP B O 1
ATOM 5026 N N . ASP B 1 212 ? -8.516 -21.875 -16.891 1 98.31 212 ASP B N 1
ATOM 5027 C CA . ASP B 1 212 ? -8.875 -21.766 -18.297 1 98.31 212 ASP B CA 1
ATOM 5028 C C . ASP B 1 212 ? -9.719 -20.531 -18.547 1 98.31 212 ASP B C 1
ATOM 5030 O O . ASP B 1 212 ? -10.945 -20.562 -18.422 1 98.31 212 ASP B O 1
ATOM 5034 N N . ILE B 1 213 ? -9.078 -19.438 -19 1 98.62 213 ILE B N 1
ATOM 5035 C CA . ILE B 1 213 ? -9.742 -18.141 -19.141 1 98.62 213 ILE B CA 1
ATOM 5036 C C . ILE B 1 213 ? -10.805 -18.234 -20.234 1 98.62 213 ILE B C 1
ATOM 5038 O O . ILE B 1 213 ? -11.852 -17.594 -20.141 1 98.62 213 ILE B O 1
ATOM 5042 N N . ASP B 1 214 ? -10.578 -19.047 -21.25 1 98.62 214 ASP B N 1
ATOM 5043 C CA . ASP B 1 214 ? -11.555 -19.188 -22.328 1 98.62 214 ASP B CA 1
ATOM 5044 C C . ASP B 1 214 ? -12.805 -19.906 -21.859 1 98.62 214 ASP B C 1
ATOM 5046 O O . ASP B 1 214 ? -13.922 -19.547 -22.219 1 98.62 214 ASP B O 1
ATOM 5050 N N . MET B 1 215 ? -12.586 -20.906 -21.031 1 98.12 215 MET B N 1
ATOM 5051 C CA . MET B 1 215 ? -13.734 -21.625 -20.469 1 98.12 215 MET B CA 1
ATOM 5052 C C . MET B 1 215 ? -14.602 -20.672 -19.625 1 98.12 215 MET B C 1
ATOM 5054 O O . MET B 1 215 ? -15.82 -20.656 -19.781 1 98.12 215 MET B O 1
ATOM 5058 N N . LEU B 1 216 ? -13.984 -19.859 -18.828 1 98.62 216 LEU B N 1
ATOM 5059 C CA . LEU B 1 216 ? -14.703 -18.891 -18.016 1 98.62 216 LEU B CA 1
ATOM 5060 C C . LEU B 1 216 ? -15.422 -17.859 -18.875 1 98.62 216 LEU B C 1
ATOM 5062 O O . LEU B 1 216 ? -16.625 -17.625 -18.703 1 98.62 216 LEU B O 1
ATOM 5066 N N . GLY B 1 217 ? -14.664 -17.281 -19.828 1 98.69 217 GLY B N 1
ATOM 5067 C CA . GLY B 1 217 ? -15.25 -16.281 -20.703 1 98.69 217 GLY B CA 1
ATOM 5068 C C . GLY B 1 217 ? -16.438 -16.812 -21.5 1 98.69 217 GLY B C 1
ATOM 5069 O O . GLY B 1 217 ? -17.484 -16.156 -21.562 1 98.69 217 GLY B O 1
ATOM 5070 N N . ASP B 1 218 ? -16.25 -18 -22.094 1 98.5 218 ASP B N 1
ATOM 5071 C CA . ASP B 1 218 ? -17.312 -18.609 -22.891 1 98.5 218 ASP B CA 1
ATOM 5072 C C . ASP B 1 218 ? -18.547 -18.891 -22.047 1 98.5 218 ASP B C 1
ATOM 5074 O O . ASP B 1 218 ? -19.688 -18.688 -22.5 1 98.5 218 ASP B O 1
ATOM 5078 N N . PHE B 1 219 ? -18.344 -19.375 -20.891 1 98.38 219 PHE B N 1
ATOM 5079 C CA . PHE B 1 219 ? -19.453 -19.703 -20 1 98.38 219 PHE B CA 1
ATOM 5080 C C . PHE B 1 219 ? -20.344 -18.469 -19.766 1 98.38 219 PHE B C 1
ATOM 5082 O O . PHE B 1 219 ? -21.547 -18.531 -19.984 1 98.38 219 PHE B O 1
ATOM 5089 N N . PHE B 1 220 ? -19.734 -17.359 -19.375 1 98.38 220 PHE B N 1
ATOM 5090 C CA . PHE B 1 220 ? -20.5 -16.172 -19.031 1 98.38 220 PHE B CA 1
ATOM 5091 C C . PHE B 1 220 ? -21.078 -15.508 -20.281 1 98.38 220 PHE B C 1
ATOM 5093 O O . PHE B 1 220 ? -22.156 -14.93 -20.234 1 98.38 220 PHE B O 1
ATOM 5100 N N . THR B 1 221 ? -20.344 -15.617 -21.375 1 98.25 221 THR B N 1
ATOM 5101 C CA . THR B 1 221 ? -20.859 -15.102 -22.641 1 98.25 221 THR B CA 1
ATOM 5102 C C . THR B 1 221 ? -22.109 -15.859 -23.062 1 98.25 221 THR B C 1
ATOM 5104 O O . THR B 1 221 ? -23.109 -15.25 -23.453 1 98.25 221 THR B O 1
ATOM 5107 N N . ASN B 1 222 ? -22.047 -17.125 -22.906 1 97.56 222 ASN B N 1
ATOM 5108 C CA . ASN B 1 222 ? -23.172 -17.969 -23.297 1 97.56 222 ASN B CA 1
ATOM 5109 C C . ASN B 1 222 ? -24.375 -17.734 -22.391 1 97.56 222 ASN B C 1
ATOM 5111 O O . ASN B 1 222 ? -25.516 -17.906 -22.828 1 97.56 222 ASN B O 1
ATOM 5115 N N . MET B 1 223 ? -24.156 -17.344 -21.219 1 96.25 223 MET B N 1
ATOM 5116 C CA . MET B 1 223 ? -25.234 -17.062 -20.281 1 96.25 223 MET B CA 1
ATOM 5117 C C . MET B 1 223 ? -25.812 -15.664 -20.516 1 96.25 223 MET B C 1
ATOM 5119 O O . MET B 1 223 ? -26.844 -15.312 -19.938 1 96.25 223 MET B O 1
ATOM 5123 N N . ASN B 1 224 ? -25.203 -14.891 -21.297 1 95.69 224 ASN B N 1
ATOM 5124 C CA . ASN B 1 224 ? -25.625 -13.531 -21.609 1 95.69 224 ASN B CA 1
ATOM 5125 C C . ASN B 1 224 ? -25.719 -12.68 -20.344 1 95.69 224 ASN B C 1
ATOM 5127 O O . ASN B 1 224 ? -26.734 -12.023 -20.109 1 95.69 224 ASN B O 1
ATOM 5131 N N . THR B 1 225 ? -24.797 -12.773 -19.484 1 95.56 225 THR B N 1
ATOM 5132 C CA . THR B 1 225 ? -24.688 -11.969 -18.266 1 95.56 225 THR B CA 1
ATOM 5133 C C . THR B 1 225 ? -23.469 -11.062 -18.344 1 95.56 225 THR B C 1
ATOM 5135 O O . THR B 1 225 ? -22.406 -11.461 -18.828 1 95.56 225 THR B O 1
ATOM 5138 N N . PRO B 1 226 ? -23.625 -9.805 -17.875 1 98.19 226 PRO B N 1
ATOM 5139 C CA . PRO B 1 226 ? -22.453 -8.922 -17.891 1 98.19 226 PRO B CA 1
ATOM 5140 C C . PRO B 1 226 ? -21.344 -9.398 -16.938 1 98.19 226 PRO B C 1
ATOM 5142 O O . PRO B 1 226 ? -21.625 -9.75 -15.789 1 98.19 226 PRO B O 1
ATOM 5145 N N . PHE B 1 227 ? -20.125 -9.453 -17.453 1 98.81 227 PHE B N 1
ATOM 5146 C CA . PHE B 1 227 ? -19 -9.906 -16.656 1 98.81 227 PHE B CA 1
ATOM 5147 C C . PHE B 1 227 ? -17.719 -9.219 -17.094 1 98.81 227 PHE B C 1
ATOM 5149 O O . PHE B 1 227 ? -17.641 -8.656 -18.188 1 98.81 227 PHE B O 1
ATOM 5156 N N . LYS B 1 228 ? -16.781 -9.102 -16.219 1 98.94 228 LYS B N 1
ATOM 5157 C CA . LYS B 1 228 ? -15.391 -8.727 -16.484 1 98.94 228 LYS B CA 1
ATOM 5158 C C . LYS B 1 228 ? -14.422 -9.727 -15.859 1 98.94 228 LYS B C 1
ATOM 5160 O O . LYS B 1 228 ? -14.641 -10.195 -14.742 1 98.94 228 LYS B O 1
ATOM 5165 N N . ILE B 1 229 ? -13.375 -10.102 -16.578 1 98.94 229 ILE B N 1
ATOM 5166 C CA . ILE B 1 229 ? -12.398 -11.055 -16.047 1 98.94 229 ILE B CA 1
ATOM 5167 C C . ILE B 1 229 ? -11.102 -10.328 -15.703 1 98.94 229 ILE B C 1
ATOM 5169 O O . ILE B 1 229 ? -10.523 -9.641 -16.547 1 98.94 229 ILE B O 1
ATOM 5173 N N . HIS B 1 230 ? -10.719 -10.398 -14.492 1 98.94 230 HIS B N 1
ATOM 5174 C CA . HIS B 1 230 ? -9.398 -10 -14.023 1 98.94 230 HIS B CA 1
ATOM 5175 C C . HIS B 1 230 ? -8.484 -11.211 -13.844 1 98.94 230 HIS B C 1
ATOM 5177 O O . HIS B 1 230 ? -8.891 -12.227 -13.289 1 98.94 230 HIS B O 1
ATOM 5183 N N . VAL B 1 231 ? -7.281 -11.07 -14.312 1 98.94 231 VAL B N 1
ATOM 5184 C CA . VAL B 1 231 ? -6.309 -12.148 -14.195 1 98.94 231 VAL B CA 1
ATOM 5185 C C . VAL B 1 231 ? -5.359 -11.867 -13.039 1 98.94 231 VAL B C 1
ATOM 5187 O O . VAL B 1 231 ? -4.684 -10.828 -13.016 1 98.94 231 VAL B O 1
ATOM 5190 N N . ASP B 1 232 ? -5.359 -12.742 -12.047 1 98.81 232 ASP B N 1
ATOM 5191 C CA . ASP B 1 232 ? -4.32 -12.719 -11.023 1 98.81 232 ASP B CA 1
ATOM 5192 C C . ASP B 1 232 ? -3.078 -13.477 -11.477 1 98.81 232 ASP B C 1
ATOM 5194 O O . ASP B 1 232 ? -2.998 -14.695 -11.32 1 98.81 232 ASP B O 1
ATOM 5198 N N . ALA B 1 233 ? -2.174 -12.734 -11.969 1 98.75 233 ALA B N 1
ATOM 5199 C CA . ALA B 1 233 ? -0.893 -13.281 -12.406 1 98.75 233 ALA B CA 1
ATOM 5200 C C . ALA B 1 233 ? 0.246 -12.797 -11.508 1 98.75 233 ALA B C 1
ATOM 5202 O O . ALA B 1 233 ? 1.364 -12.578 -11.984 1 98.75 233 ALA B O 1
ATOM 5203 N N . ALA B 1 234 ? -0.108 -12.617 -10.227 1 97.25 234 ALA B N 1
ATOM 5204 C CA . ALA B 1 234 ? 0.916 -12.133 -9.305 1 97.25 234 ALA B CA 1
ATOM 5205 C C . ALA B 1 234 ? 2.186 -12.969 -9.398 1 97.25 234 ALA B C 1
ATOM 5207 O O . ALA B 1 234 ? 3.293 -12.43 -9.43 1 97.25 234 ALA B O 1
ATOM 5208 N N . TYR B 1 235 ? 2.023 -14.25 -9.484 1 96.69 235 TYR B N 1
ATOM 5209 C CA . TYR B 1 235 ? 3.189 -15.117 -9.586 1 96.69 235 TYR B CA 1
ATOM 5210 C C . TYR B 1 235 ? 3.516 -15.438 -11.039 1 96.69 235 TYR B C 1
ATOM 5212 O O . TYR B 1 235 ? 4.66 -15.297 -11.469 1 96.69 235 TYR B O 1
ATOM 5220 N N . GLY B 1 236 ? 2.566 -15.766 -11.805 1 97.81 236 GLY B N 1
ATOM 5221 C CA . GLY B 1 236 ? 2.771 -16.328 -13.141 1 97.81 236 GLY B CA 1
ATOM 5222 C C . GLY B 1 236 ? 3.1 -15.266 -14.18 1 97.81 236 GLY B C 1
ATOM 5223 O O . GLY B 1 236 ? 3.576 -15.594 -15.266 1 97.81 236 GLY B O 1
ATOM 5224 N N . GLY B 1 237 ? 2.893 -14.023 -13.898 1 97.81 237 GLY B N 1
ATOM 5225 C CA . GLY B 1 237 ? 2.955 -12.961 -14.891 1 97.81 237 GLY B CA 1
ATOM 5226 C C . GLY B 1 237 ? 4.328 -12.797 -15.508 1 97.81 237 GLY B C 1
ATOM 5227 O O . GLY B 1 237 ? 4.453 -12.391 -16.672 1 97.81 237 GLY B O 1
ATOM 5228 N N . PHE B 1 238 ? 5.371 -13.117 -14.766 1 97.38 238 PHE B N 1
ATOM 5229 C CA . PHE B 1 238 ? 6.715 -12.883 -15.281 1 97.38 238 PHE B CA 1
ATOM 5230 C C . PHE B 1 238 ? 7.426 -14.211 -15.547 1 97.38 238 PHE B C 1
ATOM 5232 O O . PHE B 1 238 ? 8.648 -14.242 -15.695 1 97.38 238 PHE B O 1
ATOM 5239 N N . ILE B 1 239 ? 6.641 -15.297 -15.633 1 97.75 239 ILE B N 1
ATOM 5240 C CA . ILE B 1 239 ? 7.242 -16.578 -16.016 1 97.75 239 ILE B CA 1
ATOM 5241 C C . ILE B 1 239 ? 6.398 -17.234 -17.094 1 97.75 239 ILE B C 1
ATOM 5243 O O . ILE B 1 239 ? 6.91 -17.594 -18.156 1 97.75 239 ILE B O 1
ATOM 5247 N N . TYR B 1 240 ? 5.156 -17.281 -16.984 1 98.44 240 TYR B N 1
ATOM 5248 C CA . TYR B 1 240 ? 4.262 -18.094 -17.812 1 98.44 240 TYR B CA 1
ATOM 5249 C C . TYR B 1 240 ? 4.297 -17.625 -19.266 1 98.44 240 TYR B C 1
ATOM 5251 O O . TYR B 1 240 ? 4.367 -18.453 -20.172 1 98.44 240 TYR B O 1
ATOM 5259 N N . PRO B 1 241 ? 4.254 -16.266 -19.516 1 97.75 241 PRO B N 1
ATOM 5260 C CA . PRO B 1 241 ? 4.297 -15.836 -20.922 1 97.75 241 PRO B CA 1
ATOM 5261 C C . PRO B 1 241 ? 5.586 -16.25 -21.625 1 97.75 241 PRO B C 1
ATOM 5263 O O . PRO B 1 241 ? 5.621 -16.328 -22.859 1 97.75 241 PRO B O 1
ATOM 5266 N N . PHE B 1 242 ? 6.598 -16.547 -20.906 1 98 242 PHE B N 1
ATOM 5267 C CA . PHE B 1 242 ? 7.91 -16.844 -21.469 1 98 242 PHE B CA 1
ATOM 5268 C C . PHE B 1 242 ? 8.109 -18.344 -21.656 1 98 242 PHE B C 1
ATOM 5270 O O . PHE B 1 242 ? 8.914 -18.766 -22.469 1 98 242 PHE B O 1
ATOM 5277 N N . THR B 1 243 ? 7.395 -19.094 -20.891 1 98.19 243 THR B N 1
ATOM 5278 C CA . THR B 1 243 ? 7.586 -20.547 -20.891 1 98.19 243 THR B CA 1
ATOM 5279 C C . THR B 1 243 ? 6.473 -21.234 -21.672 1 98.19 243 THR B C 1
ATOM 5281 O O . THR B 1 243 ? 6.582 -22.422 -22 1 98.19 243 THR B O 1
ATOM 5284 N N . ASN B 1 244 ? 5.379 -20.531 -21.938 1 97.38 244 ASN B N 1
ATOM 5285 C CA . ASN B 1 244 ? 4.25 -21.047 -22.703 1 97.38 244 ASN B CA 1
ATOM 5286 C C . ASN B 1 244 ? 3.943 -20.141 -23.906 1 97.38 244 ASN B C 1
ATOM 5288 O O . ASN B 1 244 ? 3.148 -19.219 -23.797 1 97.38 244 ASN B O 1
ATOM 5292 N N . PRO B 1 245 ? 4.391 -20.453 -25.031 1 90.56 245 PRO B N 1
ATOM 5293 C CA . PRO B 1 245 ? 4.227 -19.609 -26.219 1 90.56 245 PRO B CA 1
ATOM 5294 C C . PRO B 1 245 ? 2.777 -19.531 -26.688 1 90.56 245 PRO B C 1
ATOM 5296 O O . PRO B 1 245 ? 2.426 -18.641 -27.469 1 90.56 245 PRO B O 1
ATOM 5299 N N . THR B 1 246 ? 1.95 -20.422 -26.219 1 93.69 246 THR B N 1
ATOM 5300 C CA . THR B 1 246 ? 0.566 -20.453 -26.688 1 93.69 246 THR B CA 1
ATOM 5301 C C . THR B 1 246 ? -0.372 -19.922 -25.594 1 93.69 246 THR B C 1
ATOM 5303 O O . THR B 1 246 ? -1.569 -20.219 -25.609 1 93.69 246 THR B O 1
ATOM 5306 N N . SER B 1 247 ? 0.23 -19.25 -24.688 1 94.06 247 SER B N 1
ATOM 5307 C CA . SER B 1 247 ? -0.559 -18.703 -23.578 1 94.06 247 SER B CA 1
ATOM 5308 C C . SER B 1 247 ? -1.743 -17.891 -24.094 1 94.06 247 SER B C 1
ATOM 5310 O O . SER B 1 247 ? -1.604 -17.109 -25.031 1 94.06 247 SER B O 1
ATOM 5312 N N . ARG B 1 248 ? -2.912 -18.031 -23.453 1 96.88 248 ARG B N 1
ATOM 5313 C CA . ARG B 1 248 ? -4.125 -17.297 -23.781 1 96.88 248 ARG B CA 1
ATOM 5314 C C . ARG B 1 248 ? -4.293 -16.094 -22.859 1 96.88 248 ARG B C 1
ATOM 5316 O O . ARG B 1 248 ? -5.25 -15.32 -23 1 96.88 248 ARG B O 1
ATOM 5323 N N . PHE B 1 249 ? -3.367 -15.898 -22.016 1 98.38 249 PHE B N 1
ATOM 5324 C CA . PHE B 1 249 ? -3.4 -14.773 -21.078 1 98.38 249 PHE B CA 1
ATOM 5325 C C . PHE B 1 249 ? -2.688 -13.57 -21.672 1 98.38 249 PHE B C 1
ATOM 5327 O O . PHE B 1 249 ? -1.636 -13.156 -21.172 1 98.38 249 PHE B O 1
ATOM 5334 N N . THR B 1 250 ? -3.283 -12.969 -22.688 1 98.25 250 THR B N 1
ATOM 5335 C CA . THR B 1 250 ? -2.818 -11.773 -23.391 1 98.25 250 THR B CA 1
ATOM 5336 C C . THR B 1 250 ? -3.965 -10.789 -23.594 1 98.25 250 THR B C 1
ATOM 5338 O O . THR B 1 250 ? -5.137 -11.164 -23.516 1 98.25 250 THR B O 1
ATOM 5341 N N . PHE B 1 251 ? -3.627 -9.539 -23.859 1 98.5 251 PHE B N 1
ATOM 5342 C CA . PHE B 1 251 ? -4.648 -8.531 -24.109 1 98.5 251 PHE B CA 1
ATOM 5343 C C . PHE B 1 251 ? -5.25 -8.703 -25.5 1 98.5 251 PHE B C 1
ATOM 5345 O O . PHE B 1 251 ? -6.211 -8.016 -25.859 1 98.5 251 PHE B O 1
ATOM 5352 N N . GLN B 1 252 ? -4.766 -9.695 -26.297 1 98.12 252 GLN B N 1
ATOM 5353 C CA . GLN B 1 252 ? -5.445 -10.055 -27.531 1 98.12 252 GLN B CA 1
ATOM 5354 C C . GLN B 1 252 ? -6.688 -10.898 -27.25 1 98.12 252 GLN B C 1
ATOM 5356 O O . GLN B 1 252 ? -7.578 -10.992 -28.109 1 98.12 252 GLN B O 1
ATOM 5361 N N . ASN B 1 253 ? -6.648 -11.625 -26.172 1 98.69 253 ASN B N 1
ATOM 5362 C CA . ASN B 1 253 ? -7.84 -12.336 -25.719 1 98.69 253 ASN B CA 1
ATOM 5363 C C . ASN B 1 253 ? -8.906 -11.367 -25.203 1 98.69 253 ASN B C 1
ATOM 5365 O O . ASN B 1 253 ? -8.68 -10.664 -24.219 1 98.69 253 ASN B O 1
ATOM 5369 N N . PRO B 1 254 ? -10.047 -11.336 -25.812 1 98.06 254 PRO B N 1
ATOM 5370 C CA . PRO B 1 254 ? -11.055 -10.352 -25.422 1 98.06 254 PRO B CA 1
ATOM 5371 C C . PRO B 1 254 ? -11.57 -10.57 -24 1 98.06 254 PRO B C 1
ATOM 5373 O O . PRO B 1 254 ? -12.164 -9.664 -23.406 1 98.06 254 PRO B O 1
ATOM 5376 N N . TYR B 1 255 ? -11.312 -11.742 -23.438 1 98.62 255 TYR B N 1
ATOM 5377 C CA . TYR B 1 255 ? -11.82 -12.047 -22.094 1 98.62 255 TYR B CA 1
ATOM 5378 C C . TYR B 1 255 ? -10.945 -11.414 -21.031 1 98.62 255 TYR B C 1
ATOM 5380 O O . TYR B 1 255 ? -11.391 -11.211 -19.891 1 98.62 255 TYR B O 1
ATOM 5388 N N . MET B 1 256 ? -9.695 -11.117 -21.312 1 98.69 256 MET B N 1
ATOM 5389 C CA . MET B 1 256 ? -8.812 -10.531 -20.312 1 98.69 256 MET B CA 1
ATOM 5390 C C . MET B 1 256 ? -8.992 -9.016 -20.25 1 98.69 256 MET B C 1
ATOM 5392 O O . MET B 1 256 ? -8.523 -8.297 -21.141 1 98.69 256 MET B O 1
ATOM 5396 N N . ASN B 1 257 ? -9.594 -8.531 -19.203 1 98.81 257 ASN B N 1
ATOM 5397 C CA . ASN B 1 257 ? -9.859 -7.105 -19.062 1 98.81 257 ASN B CA 1
ATOM 5398 C C . ASN B 1 257 ? -8.75 -6.402 -18.297 1 98.81 257 ASN B C 1
ATOM 5400 O O . ASN B 1 257 ? -8.469 -5.227 -18.531 1 98.81 257 ASN B O 1
ATOM 5404 N N . SER B 1 258 ? -8.195 -7.035 -17.328 1 98.94 258 SER B N 1
ATOM 5405 C CA . SER B 1 258 ? -7.098 -6.516 -16.516 1 98.94 258 SER B CA 1
ATOM 5406 C C . SER B 1 258 ? -6.23 -7.641 -15.969 1 98.94 258 SER B C 1
ATOM 5408 O O . SER B 1 258 ? -6.625 -8.805 -16 1 98.94 258 SER B O 1
ATOM 5410 N N . ILE B 1 259 ? -5.012 -7.273 -15.516 1 98.88 259 ILE B N 1
ATOM 5411 C CA . ILE B 1 259 ? -4.082 -8.289 -15.031 1 98.88 259 ILE B CA 1
ATOM 5412 C C . ILE B 1 259 ? -3.182 -7.691 -13.953 1 98.88 259 ILE B C 1
ATOM 5414 O O . ILE B 1 259 ? -2.803 -6.52 -14.031 1 98.88 259 ILE B O 1
ATOM 5418 N N . THR B 1 260 ? -2.906 -8.469 -12.922 1 98.56 260 THR B N 1
ATOM 5419 C CA . THR B 1 260 ? -1.925 -8.195 -11.875 1 98.56 260 THR B CA 1
ATOM 5420 C C . THR B 1 260 ? -0.654 -9.008 -12.102 1 98.56 260 THR B C 1
ATOM 5422 O O . THR B 1 260 ? -0.721 -10.195 -12.414 1 98.56 260 THR B O 1
ATOM 5425 N N . ALA B 1 261 ? 0.501 -8.359 -11.984 1 97.31 261 ALA B N 1
ATOM 5426 C CA . ALA B 1 261 ? 1.785 -9.055 -11.977 1 97.31 261 ALA B CA 1
ATOM 5427 C C . ALA B 1 261 ? 2.693 -8.523 -10.875 1 97.31 261 ALA B C 1
ATOM 5429 O O . ALA B 1 261 ? 2.969 -7.324 -10.812 1 97.31 261 ALA B O 1
ATOM 5430 N N . ASP B 1 262 ? 3.166 -9.367 -10.016 1 93.62 262 ASP B N 1
ATOM 5431 C CA . ASP B 1 262 ? 3.951 -8.922 -8.875 1 93.62 262 ASP B CA 1
ATOM 5432 C C . ASP B 1 262 ? 5.441 -8.906 -9.203 1 93.62 262 ASP B C 1
ATOM 5434 O O . ASP B 1 262 ? 5.996 -9.914 -9.641 1 93.62 262 ASP B O 1
ATOM 5438 N N . GLY B 1 263 ? 6.086 -7.828 -8.883 1 92.81 263 GLY B N 1
ATOM 5439 C CA . GLY B 1 263 ? 7.527 -7.738 -9.047 1 92.81 263 GLY B CA 1
ATOM 5440 C C . GLY B 1 263 ? 8.305 -8.445 -7.953 1 92.81 263 GLY B C 1
ATOM 5441 O O . GLY B 1 263 ? 9.406 -8.953 -8.188 1 92.81 263 GLY B O 1
ATOM 5442 N N . HIS B 1 264 ? 7.75 -8.516 -6.762 1 91.5 264 HIS B N 1
ATOM 5443 C CA . HIS B 1 264 ? 8.516 -9.031 -5.633 1 91.5 264 HIS B CA 1
ATOM 5444 C C . HIS B 1 264 ? 8.328 -10.539 -5.477 1 91.5 264 HIS B C 1
ATOM 5446 O O . HIS B 1 264 ? 8.312 -11.055 -4.359 1 91.5 264 HIS B O 1
ATOM 5452 N N . LYS B 1 265 ? 8 -11.148 -6.531 1 92.69 265 LYS B N 1
ATOM 5453 C CA . LYS B 1 265 ? 7.98 -12.602 -6.645 1 92.69 265 LYS B CA 1
ATOM 5454 C C . LYS B 1 265 ? 8.953 -13.086 -7.711 1 92.69 265 LYS B C 1
ATOM 5456 O O . LYS B 1 265 ? 10.172 -13.039 -7.516 1 92.69 265 LYS B O 1
ATOM 5461 N N . MET B 1 266 ? 8.461 -13.328 -8.906 1 92.69 266 MET B N 1
ATOM 5462 C CA . MET B 1 266 ? 9.328 -13.891 -9.938 1 92.69 266 MET B CA 1
ATOM 5463 C C . MET B 1 266 ? 10.352 -12.859 -10.414 1 92.69 266 MET B C 1
ATOM 5465 O O . MET B 1 266 ? 11.469 -13.219 -10.797 1 92.69 266 MET B O 1
ATOM 5469 N N . LEU B 1 267 ? 10.008 -11.586 -10.375 1 93.62 267 LEU B N 1
ATOM 5470 C CA . LEU B 1 267 ? 10.938 -10.578 -10.875 1 93.62 267 LEU B CA 1
ATOM 5471 C C . LEU B 1 267 ? 12.008 -10.266 -9.844 1 93.62 267 LEU B C 1
ATOM 5473 O O . LEU B 1 267 ? 13.031 -9.648 -10.164 1 93.62 267 LEU B O 1
ATOM 5477 N N . GLN B 1 268 ? 11.758 -10.68 -8.656 1 92.25 268 GLN B N 1
ATOM 5478 C CA . GLN B 1 268 ? 12.758 -10.57 -7.598 1 92.25 268 GLN B CA 1
ATOM 5479 C C . GLN B 1 268 ? 13.133 -9.117 -7.34 1 92.25 268 GLN B C 1
ATOM 5481 O O . GLN B 1 268 ? 14.312 -8.781 -7.238 1 92.25 268 GLN B O 1
ATOM 5486 N N . THR B 1 269 ? 12.164 -8.242 -7.395 1 94.75 269 THR B N 1
ATOM 5487 C CA . THR B 1 269 ? 12.281 -6.867 -6.918 1 94.75 269 THR B CA 1
ATOM 5488 C C . THR B 1 269 ? 11.945 -6.773 -5.434 1 94.75 269 THR B C 1
ATOM 5490 O O . THR B 1 269 ? 11.438 -7.734 -4.848 1 94.75 269 THR B O 1
ATOM 5493 N N . PRO B 1 270 ? 12.289 -5.656 -4.785 1 92.75 270 PRO B N 1
ATOM 5494 C CA . PRO B 1 270 ? 11.977 -5.512 -3.361 1 92.75 270 PRO B CA 1
ATOM 5495 C C . PRO B 1 270 ? 10.477 -5.598 -3.072 1 92.75 270 PRO B C 1
ATOM 5497 O O . PRO B 1 270 ? 9.656 -5.297 -3.945 1 92.75 270 PRO B O 1
ATOM 5500 N N . TYR B 1 271 ? 10.117 -6.004 -1.846 1 93 271 TYR B N 1
ATOM 5501 C CA . TYR B 1 271 ? 8.719 -6 -1.431 1 93 271 TYR B CA 1
ATOM 5502 C C . TYR B 1 271 ? 8.094 -4.629 -1.632 1 93 271 TYR B C 1
ATOM 5504 O O . TYR B 1 271 ? 8.797 -3.611 -1.618 1 93 271 TYR B O 1
ATOM 5512 N N . GLY B 1 272 ? 6.777 -4.648 -1.839 1 91.88 272 GLY B N 1
ATOM 5513 C CA . GLY B 1 272 ? 6.086 -3.404 -2.131 1 91.88 272 GLY B CA 1
ATOM 5514 C C . GLY B 1 272 ? 6.043 -3.082 -3.613 1 91.88 272 GLY B C 1
ATOM 5515 O O . GLY B 1 272 ? 5.949 -1.913 -3.996 1 91.88 272 GLY B O 1
ATOM 5516 N N . THR B 1 273 ? 6.203 -4.09 -4.398 1 95 273 THR B N 1
ATOM 5517 C CA . THR B 1 273 ? 6.27 -3.877 -5.84 1 95 273 THR B CA 1
ATOM 5518 C C . THR B 1 273 ? 5.293 -4.793 -6.57 1 95 273 THR B C 1
ATOM 5520 O O . THR B 1 273 ? 5.59 -5.965 -6.809 1 95 273 THR B O 1
ATOM 5523 N N . GLY B 1 274 ? 4.129 -4.324 -6.914 1 95.88 274 GLY B N 1
ATOM 5524 C CA . GLY B 1 274 ? 3.146 -4.957 -7.781 1 95.88 274 GLY B CA 1
ATOM 5525 C C . GLY B 1 274 ? 2.838 -4.145 -9.023 1 95.88 274 GLY B C 1
ATOM 5526 O O . GLY B 1 274 ? 3.207 -2.973 -9.117 1 95.88 274 GLY B O 1
ATOM 5527 N N . LEU B 1 275 ? 2.283 -4.742 -9.977 1 98.12 275 LEU B N 1
ATOM 5528 C CA . LEU B 1 275 ? 1.927 -4.074 -11.219 1 98.12 275 LEU B CA 1
ATOM 5529 C C . LEU B 1 275 ? 0.475 -4.355 -11.594 1 98.12 275 LEU B C 1
ATOM 5531 O O . LEU B 1 275 ? 0.03 -5.504 -11.547 1 98.12 275 LEU B O 1
ATOM 5535 N N . PHE B 1 276 ? -0.236 -3.307 -11.852 1 98.75 276 PHE B N 1
ATOM 5536 C CA . PHE B 1 276 ? -1.621 -3.398 -12.297 1 98.75 276 PHE B CA 1
ATOM 5537 C C . PHE B 1 276 ? -1.768 -2.873 -13.719 1 98.75 276 PHE B C 1
ATOM 5539 O O . PHE B 1 276 ? -1.327 -1.762 -14.023 1 98.75 276 PHE B O 1
ATOM 5546 N N . LEU B 1 277 ? -2.338 -3.65 -14.617 1 98.81 277 LEU B N 1
ATOM 5547 C CA . LEU B 1 277 ? -2.641 -3.248 -15.984 1 98.81 277 LEU B CA 1
ATOM 5548 C C . LEU B 1 277 ? -4.121 -3.451 -16.297 1 98.81 277 LEU B C 1
ATOM 5550 O O . LEU B 1 277 ? -4.715 -4.445 -15.875 1 98.81 277 LEU B O 1
ATOM 5554 N N . ILE B 1 278 ? -4.684 -2.621 -17.078 1 98.88 278 ILE B N 1
ATOM 5555 C CA . ILE B 1 278 ? -6.098 -2.707 -17.438 1 98.88 278 ILE B CA 1
ATOM 5556 C C . ILE B 1 278 ? -6.328 -2.074 -18.812 1 98.88 278 ILE B C 1
ATOM 5558 O O . ILE B 1 278 ? -5.609 -1.152 -19.203 1 98.88 278 ILE B O 1
ATOM 5562 N N . ARG B 1 279 ? -7.277 -2.588 -19.516 1 98.62 279 ARG B N 1
ATOM 5563 C CA . ARG B 1 279 ? -7.66 -1.956 -20.766 1 98.62 279 ARG B CA 1
ATOM 5564 C C . ARG B 1 279 ? -8.07 -0.504 -20.547 1 98.62 279 ARG B C 1
ATOM 5566 O O . ARG B 1 279 ? -8.68 -0.174 -19.531 1 98.62 279 ARG B O 1
ATOM 5573 N N . LYS B 1 280 ? -7.727 0.347 -21.5 1 96.81 280 LYS B N 1
ATOM 5574 C CA . LYS B 1 280 ? -8.016 1.774 -21.406 1 96.81 280 LYS B CA 1
ATOM 5575 C C . LYS B 1 280 ? -9.516 2.018 -21.219 1 96.81 280 LYS B C 1
ATOM 5577 O O . LYS B 1 280 ? -10.344 1.303 -21.781 1 96.81 280 LYS B O 1
ATOM 5582 N N . GLY B 1 281 ? -9.828 3.053 -20.375 1 96.31 281 GLY B N 1
ATOM 5583 C CA . GLY B 1 281 ? -11.211 3.465 -20.188 1 96.31 281 GLY B CA 1
ATOM 5584 C C . GLY B 1 281 ? -11.789 3.01 -18.859 1 96.31 281 GLY B C 1
ATOM 5585 O O . GLY B 1 281 ? -12.711 3.637 -18.328 1 96.31 281 GLY B O 1
ATOM 5586 N N . PHE B 1 282 ? -11.258 1.978 -18.25 1 97.56 282 PHE B N 1
ATOM 5587 C CA . PHE B 1 282 ? -11.875 1.392 -17.062 1 97.56 282 PHE B CA 1
ATOM 5588 C C . PHE B 1 282 ? -11.383 2.082 -15.797 1 97.56 282 PHE B C 1
ATOM 5590 O O . PHE B 1 282 ? -12.109 2.162 -14.805 1 97.56 282 PHE B O 1
ATOM 5597 N N . ILE B 1 283 ? -10.172 2.584 -15.742 1 95.5 283 ILE B N 1
ATOM 5598 C CA . ILE B 1 283 ? -9.578 3.129 -14.531 1 95.5 283 ILE B CA 1
ATOM 5599 C C . ILE B 1 283 ? -10.359 4.355 -14.078 1 95.5 283 ILE B C 1
ATOM 5601 O O . ILE B 1 283 ? -10.367 4.691 -12.891 1 95.5 283 ILE B O 1
ATOM 5605 N N . GLU B 1 284 ? -11.133 5.031 -14.922 1 94.31 284 GLU B N 1
ATOM 5606 C CA . GLU B 1 284 ? -11.898 6.238 -14.641 1 94.31 284 GLU B CA 1
ATOM 5607 C C . GLU B 1 284 ? -13.016 5.961 -13.633 1 94.31 284 GLU B C 1
ATOM 5609 O O . GLU B 1 284 ? -13.5 6.879 -12.969 1 94.31 284 GLU B O 1
ATOM 5614 N N . TYR B 1 285 ? -13.391 4.715 -13.469 1 97.06 285 TYR B N 1
ATOM 5615 C CA . TYR B 1 285 ? -14.523 4.363 -12.625 1 97.06 285 TYR B CA 1
ATOM 5616 C C . TYR B 1 285 ? -14.141 4.441 -11.148 1 97.06 285 TYR B C 1
ATOM 5618 O O . TYR B 1 285 ? -15.008 4.367 -10.273 1 97.06 285 TYR B O 1
ATOM 5626 N N . VAL B 1 286 ? -12.836 4.691 -10.906 1 96.12 286 VAL B N 1
ATOM 5627 C CA . VAL B 1 286 ? -12.422 4.836 -9.508 1 96.12 286 VAL B CA 1
ATOM 5628 C C . VAL B 1 286 ? -11.742 6.188 -9.305 1 96.12 286 VAL B C 1
ATOM 5630 O O . VAL B 1 286 ? -10.977 6.363 -8.359 1 96.12 286 VAL B O 1
ATOM 5633 N N . LYS B 1 287 ? -12 7.129 -10.156 1 90.81 287 LYS B N 1
ATOM 5634 C CA . LYS B 1 287 ? -11.492 8.492 -10 1 90.81 287 LYS B CA 1
ATOM 5635 C C . LYS B 1 287 ? -11.977 9.109 -8.695 1 90.81 287 LYS B C 1
ATOM 5637 O O . LYS B 1 287 ? -13.164 9.031 -8.367 1 90.81 287 LYS B O 1
ATOM 5642 N N . THR B 1 288 ? -11.078 9.602 -7.918 1 86.06 288 THR B N 1
ATOM 5643 C CA . THR B 1 288 ? -11.438 10.336 -6.711 1 86.06 288 THR B CA 1
ATOM 5644 C C . THR B 1 288 ? -11.562 11.828 -7.004 1 86.06 288 THR B C 1
ATOM 5646 O O . THR B 1 288 ? -10.578 12.57 -6.93 1 86.06 288 THR B O 1
ATOM 5649 N N . ASP B 1 289 ? -12.672 12.336 -7.129 1 81.81 289 ASP B N 1
ATOM 5650 C CA . ASP B 1 289 ? -12.93 13.703 -7.555 1 81.81 289 ASP B CA 1
ATOM 5651 C C . ASP B 1 289 ? -12.492 14.703 -6.488 1 81.81 289 ASP B C 1
ATOM 5653 O O . ASP B 1 289 ? -12.109 15.836 -6.805 1 81.81 289 ASP B O 1
ATOM 5657 N N . GLU B 1 290 ? -12.453 14.281 -5.293 1 80.88 290 GLU B N 1
ATOM 5658 C CA . GLU B 1 290 ? -12.156 15.148 -4.156 1 80.88 290 GLU B CA 1
ATOM 5659 C C . GLU B 1 290 ? -10.664 15.422 -4.047 1 80.88 290 GLU B C 1
ATOM 5661 O O . GLU B 1 290 ? -10.242 16.312 -3.295 1 80.88 290 GLU B O 1
ATOM 5666 N N . ALA B 1 291 ? -9.875 14.734 -4.797 1 79.75 291 ALA B N 1
ATOM 5667 C CA . ALA B 1 291 ? -8.43 14.945 -4.758 1 79.75 291 ALA B CA 1
ATOM 5668 C C . ALA B 1 291 ? -8.039 16.203 -5.535 1 79.75 291 ALA B C 1
ATOM 5670 O O . ALA B 1 291 ? -7.191 16.141 -6.43 1 79.75 291 ALA B O 1
ATOM 5671 N N . GLN B 1 292 ? -8.477 17.312 -5.105 1 71.75 292 GLN B N 1
ATOM 5672 C CA . GLN B 1 292 ? -8.406 18.578 -5.844 1 71.75 292 GLN B CA 1
ATOM 5673 C C . GLN B 1 292 ? -6.988 19.141 -5.84 1 71.75 292 GLN B C 1
ATOM 5675 O O . GLN B 1 292 ? -6.602 19.875 -6.75 1 71.75 292 GLN B O 1
ATOM 5680 N N . TYR B 1 293 ? -6.199 18.797 -4.879 1 70.75 293 TYR B N 1
ATOM 5681 C CA . TYR B 1 293 ? -4.863 19.375 -4.805 1 70.75 293 TYR B CA 1
ATOM 5682 C C . TYR B 1 293 ? -3.832 18.453 -5.461 1 70.75 293 TYR B C 1
ATOM 5684 O O . TYR B 1 293 ? -2.625 18.672 -5.316 1 70.75 293 TYR B O 1
ATOM 5692 N N . ILE B 1 294 ? -4.254 17.375 -6.113 1 71.75 294 ILE B N 1
ATOM 5693 C CA . ILE B 1 294 ? -3.393 16.5 -6.906 1 71.75 294 ILE B CA 1
ATOM 5694 C C . ILE B 1 294 ? -3.662 16.734 -8.391 1 71.75 294 ILE B C 1
ATOM 5696 O O . ILE B 1 294 ? -4.754 16.438 -8.883 1 71.75 294 ILE B O 1
ATOM 5700 N N . PRO B 1 295 ? -2.619 17.234 -9.078 1 69.06 295 PRO B N 1
ATOM 5701 C CA . PRO B 1 295 ? -2.812 17.344 -10.523 1 69.06 295 PRO B CA 1
ATOM 5702 C C . PRO B 1 295 ? -3.123 15.984 -11.172 1 69.06 295 PRO B C 1
ATOM 5704 O O . PRO B 1 295 ? -2.439 15 -10.898 1 69.06 295 PRO B O 1
ATOM 5707 N N . GLY B 1 296 ? -4.156 15.859 -11.945 1 68.62 296 GLY B N 1
ATOM 5708 C CA . GLY B 1 296 ? -4.527 14.609 -12.602 1 68.62 296 GLY B CA 1
ATOM 5709 C C . GLY B 1 296 ? -5.418 13.727 -11.75 1 68.62 296 GLY B C 1
ATOM 5710 O O . GLY B 1 296 ? -5.895 12.688 -12.211 1 68.62 296 GLY B O 1
ATOM 5711 N N . LYS B 1 297 ? -5.656 14.07 -10.531 1 78.19 297 LYS B N 1
ATOM 5712 C CA . LYS B 1 297 ? -6.551 13.352 -9.625 1 78.19 297 LYS B CA 1
ATOM 5713 C C . LYS B 1 297 ? -5.961 12 -9.234 1 78.19 297 LYS B C 1
ATOM 5715 O O . LYS B 1 297 ? -4.816 11.695 -9.57 1 78.19 297 LYS B O 1
ATOM 5720 N N . ASP B 1 298 ? -6.641 11.328 -8.391 1 88.12 298 ASP B N 1
ATOM 5721 C CA . ASP B 1 298 ? -6.195 10.039 -7.875 1 88.12 298 ASP B CA 1
ATOM 5722 C C . ASP B 1 298 ? -7.125 8.914 -8.336 1 88.12 298 ASP B C 1
ATOM 5724 O O . ASP B 1 298 ? -8.344 9.086 -8.375 1 88.12 298 ASP B O 1
ATOM 5728 N N . TYR B 1 299 ? -6.48 7.793 -8.711 1 92.94 299 TYR B N 1
ATOM 5729 C CA . TYR B 1 299 ? -7.219 6.656 -9.25 1 92.94 299 TYR B CA 1
ATOM 5730 C C . TYR B 1 299 ? -6.812 5.363 -8.555 1 92.94 299 TYR B C 1
ATOM 5732 O O . TYR B 1 299 ? -7.258 4.277 -8.938 1 92.94 299 TYR B O 1
ATOM 5740 N N . THR B 1 300 ? -5.953 5.43 -7.594 1 95.12 300 THR B N 1
ATOM 5741 C CA . THR B 1 300 ? -5.352 4.227 -7.031 1 95.12 300 THR B CA 1
ATOM 5742 C C . THR B 1 300 ? -5.711 4.074 -5.559 1 95.12 300 THR B C 1
ATOM 5744 O O . THR B 1 300 ? -6.035 5.059 -4.887 1 95.12 300 THR B O 1
ATOM 5747 N N . ILE B 1 301 ? -5.699 2.85 -5.07 1 95.38 301 ILE B N 1
ATOM 5748 C CA . ILE B 1 301 ? -5.996 2.607 -3.662 1 95.38 301 ILE B CA 1
ATOM 5749 C C . ILE B 1 301 ? -4.965 3.312 -2.785 1 95.38 301 ILE B C 1
ATOM 5751 O O . ILE B 1 301 ? -5.32 4.016 -1.837 1 95.38 301 ILE B O 1
ATOM 5755 N N . SER B 1 302 ? -3.732 3.111 -3.188 1 92.19 302 SER B N 1
ATOM 5756 C CA . SER B 1 302 ? -2.67 3.818 -2.479 1 92.19 302 SER B CA 1
ATOM 5757 C C . SER B 1 302 ? -2.539 5.254 -2.971 1 92.19 302 SER B C 1
ATOM 5759 O O . SER B 1 302 ? -2.91 5.566 -4.105 1 92.19 302 SER B O 1
ATOM 5761 N N . GLY B 1 303 ? -2.135 6.152 -2.141 1 90.25 303 GLY B N 1
ATOM 5762 C CA . GLY B 1 303 ? -1.8 7.504 -2.564 1 90.25 303 GLY B CA 1
ATOM 5763 C C . GLY B 1 303 ? -0.376 7.633 -3.072 1 90.25 303 GLY B C 1
ATOM 5764 O O . GLY B 1 303 ? -0.04 7.105 -4.137 1 90.25 303 GLY B O 1
ATOM 5765 N N . SER B 1 304 ? 0.479 8.148 -2.229 1 91.5 304 SER B N 1
ATOM 5766 C CA . SER B 1 304 ? 1.895 8.289 -2.555 1 91.5 304 SER B CA 1
ATOM 5767 C C . SER B 1 304 ? 2.596 6.938 -2.592 1 91.5 304 SER B C 1
ATOM 5769 O O . SER B 1 304 ? 2.311 6.062 -1.772 1 91.5 304 SER B O 1
ATOM 5771 N N . ARG B 1 305 ? 3.459 6.777 -3.607 1 93.44 305 ARG B N 1
ATOM 5772 C CA . ARG B 1 305 ? 4.242 5.559 -3.779 1 93.44 305 ARG B CA 1
ATOM 5773 C C . ARG B 1 305 ? 5.688 5.883 -4.145 1 93.44 305 ARG B C 1
ATOM 5775 O O . ARG B 1 305 ? 5.957 6.906 -4.781 1 93.44 305 ARG B O 1
ATOM 5782 N N . SER B 1 306 ? 6.555 5.004 -3.791 1 94.69 306 SER B N 1
ATOM 5783 C CA . SER B 1 306 ? 7.961 5.203 -4.117 1 94.69 306 SER B CA 1
ATOM 5784 C C . SER B 1 306 ? 8.227 4.934 -5.598 1 94.69 306 SER B C 1
ATOM 5786 O O . SER B 1 306 ? 7.93 3.848 -6.098 1 94.69 306 SER B O 1
ATOM 5788 N N . GLY B 1 307 ? 8.805 5.902 -6.227 1 95.88 307 GLY B N 1
ATOM 5789 C CA . GLY B 1 307 ? 9.203 5.703 -7.613 1 95.88 307 GLY B CA 1
ATOM 5790 C C . GLY B 1 307 ? 10.305 4.68 -7.777 1 95.88 307 GLY B C 1
ATOM 5791 O O . GLY B 1 307 ? 10.5 4.133 -8.867 1 95.88 307 GLY B O 1
ATOM 5792 N N . ALA B 1 308 ? 11.07 4.387 -6.734 1 96 308 ALA B N 1
ATOM 5793 C CA . ALA B 1 308 ? 12.164 3.426 -6.785 1 96 308 ALA B CA 1
ATOM 5794 C C . ALA B 1 308 ? 11.656 2.027 -7.129 1 96 308 ALA B C 1
ATOM 5796 O O . ALA B 1 308 ? 12.367 1.241 -7.758 1 96 308 ALA B O 1
ATOM 5797 N N . ASN B 1 309 ? 10.461 1.741 -6.789 1 96.38 309 ASN B N 1
ATOM 5798 C CA . ASN B 1 309 ? 9.891 0.427 -7.074 1 96.38 309 ASN B CA 1
ATOM 5799 C C . ASN B 1 309 ? 9.703 0.215 -8.578 1 96.38 309 ASN B C 1
ATOM 5801 O O . ASN B 1 309 ? 10.07 -0.834 -9.109 1 96.38 309 ASN B O 1
ATOM 5805 N N . ALA B 1 310 ? 9.156 1.233 -9.203 1 97.56 310 ALA B N 1
ATOM 5806 C CA . ALA B 1 310 ? 9.008 1.162 -10.656 1 97.56 310 ALA B CA 1
ATOM 5807 C C . ALA B 1 310 ? 10.359 1.046 -11.344 1 97.56 310 ALA B C 1
ATOM 5809 O O . ALA B 1 310 ? 10.516 0.28 -12.297 1 97.56 310 ALA B O 1
ATOM 5810 N N . ILE B 1 311 ? 11.281 1.777 -10.859 1 97.75 311 ILE B N 1
ATOM 5811 C CA . ILE B 1 311 ? 12.617 1.797 -11.438 1 97.75 311 ILE B CA 1
ATOM 5812 C C . ILE B 1 311 ? 13.266 0.42 -11.297 1 97.75 311 ILE B C 1
ATOM 5814 O O . ILE B 1 311 ? 13.922 -0.063 -12.219 1 97.75 311 ILE B O 1
ATOM 5818 N N . SER B 1 312 ? 13.086 -0.221 -10.164 1 96.88 312 SER B N 1
ATOM 5819 C CA . SER B 1 312 ? 13.664 -1.543 -9.938 1 96.88 312 SER B CA 1
ATOM 5820 C C . SER B 1 312 ? 13.141 -2.553 -10.953 1 96.88 312 SER B C 1
ATOM 5822 O O . SER B 1 312 ? 13.906 -3.338 -11.516 1 96.88 312 SER B O 1
ATOM 5824 N N . MET B 1 313 ? 11.867 -2.58 -11.211 1 97.62 313 MET B N 1
ATOM 5825 C CA . MET B 1 313 ? 11.289 -3.48 -12.203 1 97.62 313 MET B CA 1
ATOM 5826 C C . MET B 1 313 ? 11.852 -3.199 -13.594 1 97.62 313 MET B C 1
ATOM 5828 O O . MET B 1 313 ? 12.234 -4.125 -14.312 1 97.62 313 MET B O 1
ATOM 5832 N N . TRP B 1 314 ? 11.852 -1.899 -13.891 1 98.19 314 TRP B N 1
ATOM 5833 C CA . TRP B 1 314 ? 12.352 -1.472 -15.195 1 98.19 314 TRP B CA 1
ATOM 5834 C C . TRP B 1 314 ? 13.789 -1.922 -15.398 1 98.19 314 TRP B C 1
ATOM 5836 O O . TRP B 1 314 ? 14.141 -2.463 -16.453 1 98.19 314 TRP B O 1
ATOM 5846 N N . MET B 1 315 ? 14.625 -1.758 -14.43 1 97.69 315 MET B N 1
ATOM 5847 C CA . MET B 1 315 ? 16.047 -2.104 -14.516 1 97.69 315 MET B CA 1
ATOM 5848 C C . MET B 1 315 ? 16.219 -3.596 -14.773 1 97.69 315 MET B C 1
ATOM 5850 O O . MET B 1 315 ? 17.016 -3.988 -15.625 1 97.69 315 MET B O 1
ATOM 5854 N N . ILE B 1 316 ? 15.469 -4.434 -14.102 1 97.06 316 ILE B N 1
ATOM 5855 C CA . ILE B 1 316 ? 15.609 -5.883 -14.211 1 97.06 316 ILE B CA 1
ATOM 5856 C C . ILE B 1 316 ? 15.195 -6.34 -15.609 1 97.06 316 ILE B C 1
ATOM 5858 O O . ILE B 1 316 ? 15.898 -7.133 -16.234 1 97.06 316 ILE B O 1
ATOM 5862 N N . LEU B 1 317 ? 14.086 -5.832 -16.062 1 97.81 317 LEU B N 1
ATOM 5863 C CA . LEU B 1 317 ? 13.625 -6.219 -17.391 1 97.81 317 LEU B CA 1
ATOM 5864 C C . LEU B 1 317 ? 14.609 -5.754 -18.453 1 97.81 317 LEU B C 1
ATOM 5866 O O . LEU B 1 317 ? 14.844 -6.465 -19.438 1 97.81 317 LEU B O 1
ATOM 5870 N N . GLN B 1 318 ? 15.227 -4.566 -18.25 1 97.88 318 GLN B N 1
ATOM 5871 C CA . GLN B 1 318 ? 16.141 -4.012 -19.234 1 97.88 318 GLN B CA 1
ATOM 5872 C C . GLN B 1 318 ? 17.469 -4.773 -19.25 1 97.88 318 GLN B C 1
ATOM 5874 O O . GLN B 1 318 ? 18.047 -5.008 -20.312 1 97.88 318 GLN B O 1
ATOM 5879 N N . VAL B 1 319 ? 17.938 -5.156 -18.109 1 97.06 319 VAL B N 1
ATOM 5880 C CA . VAL B 1 319 ? 19.266 -5.762 -18.047 1 97.06 319 VAL B CA 1
ATOM 5881 C C . VAL B 1 319 ? 19.234 -7.164 -18.641 1 97.06 319 VAL B C 1
ATOM 5883 O O . VAL B 1 319 ? 20.219 -7.617 -19.234 1 97.06 319 VAL B O 1
ATOM 5886 N N . HIS B 1 320 ? 18.141 -7.812 -18.562 1 97.06 320 HIS B N 1
ATOM 5887 C CA . HIS B 1 320 ? 18.031 -9.172 -19.078 1 97.06 320 HIS B CA 1
ATOM 5888 C C . HIS B 1 320 ? 17.578 -9.164 -20.531 1 97.06 320 HIS B C 1
ATOM 5890 O O . HIS B 1 320 ? 17.984 -10.031 -21.312 1 97.06 320 HIS B O 1
ATOM 5896 N N . GLY B 1 321 ? 16.719 -8.172 -20.922 1 97.62 321 GLY B N 1
ATOM 5897 C CA . GLY B 1 321 ? 16.078 -8.234 -22.219 1 97.62 321 GLY B CA 1
ATOM 5898 C C . GLY B 1 321 ? 15.094 -9.383 -22.344 1 97.62 321 GLY B C 1
ATOM 5899 O O . GLY B 1 321 ? 14.953 -10.188 -21.422 1 97.62 321 GLY B O 1
ATOM 5900 N N . SER B 1 322 ? 14.406 -9.398 -23.5 1 97.81 322 SER B N 1
ATOM 5901 C CA . SER B 1 322 ? 13.383 -10.422 -23.688 1 97.81 322 SER B CA 1
ATOM 5902 C C . SER B 1 322 ? 14 -11.812 -23.781 1 97.81 322 SER B C 1
ATOM 5904 O O . SER B 1 322 ? 13.492 -12.766 -23.188 1 97.81 322 SER B O 1
ATOM 5906 N N . GLU B 1 323 ? 15.102 -12.008 -24.453 1 97.44 323 GLU B N 1
ATOM 5907 C CA . GLU B 1 323 ? 15.727 -13.305 -24.688 1 97.44 323 GLU B CA 1
ATOM 5908 C C . GLU B 1 323 ? 16.375 -13.828 -23.406 1 97.44 323 GLU B C 1
ATOM 5910 O O . GLU B 1 323 ? 16.266 -15.016 -23.078 1 97.44 323 GLU B O 1
ATOM 5915 N N . GLY B 1 324 ? 17.078 -12.914 -22.75 1 97.38 324 GLY B N 1
ATOM 5916 C CA . GLY B 1 324 ? 17.688 -13.312 -21.484 1 97.38 324 GLY B CA 1
ATOM 5917 C C . GLY B 1 324 ? 16.672 -13.734 -20.438 1 97.38 324 GLY B C 1
ATOM 5918 O O . GLY B 1 324 ? 16.891 -14.703 -19.703 1 97.38 324 GLY B O 1
ATOM 5919 N N . TRP B 1 325 ? 15.617 -13.008 -20.391 1 97.38 325 TRP B N 1
ATOM 5920 C CA . TRP B 1 325 ? 14.586 -13.344 -19.422 1 97.38 325 TRP B CA 1
ATOM 5921 C C . TRP B 1 325 ? 13.914 -14.672 -19.766 1 97.38 325 TRP B C 1
ATOM 5923 O O . TRP B 1 325 ? 13.656 -15.492 -18.891 1 97.38 325 TRP B O 1
ATOM 5933 N N . LYS B 1 326 ? 13.586 -14.852 -21.031 1 97.75 326 LYS B N 1
ATOM 5934 C CA . LYS B 1 326 ? 13.008 -16.109 -21.5 1 97.75 326 LYS B CA 1
ATOM 5935 C C . LYS B 1 326 ? 13.906 -17.297 -21.156 1 97.75 326 LYS B C 1
ATOM 5937 O O . LYS B 1 326 ? 13.438 -18.297 -20.625 1 97.75 326 LYS B O 1
ATOM 5942 N N . TYR B 1 327 ? 15.156 -17.156 -21.406 1 97.38 327 TYR B N 1
ATOM 5943 C CA . TYR B 1 327 ? 16.109 -18.203 -21.094 1 97.38 327 TYR B CA 1
ATOM 5944 C C . TYR B 1 327 ? 16.125 -18.531 -19.609 1 97.38 327 TYR B C 1
ATOM 5946 O O . TYR B 1 327 ? 16.125 -19.688 -19.219 1 97.38 327 TYR B O 1
ATOM 5954 N N . LYS B 1 328 ? 16.125 -17.5 -18.812 1 96.31 328 LYS B N 1
ATOM 5955 C CA . LYS B 1 328 ? 16.125 -17.656 -17.359 1 96.31 328 LYS B CA 1
ATOM 5956 C C . LYS B 1 328 ? 14.898 -18.438 -16.891 1 96.31 328 LYS B C 1
ATOM 5958 O O . LYS B 1 328 ? 15.008 -19.344 -16.078 1 96.31 328 LYS B O 1
ATOM 5963 N N . MET B 1 329 ? 13.742 -18.078 -17.391 1 97.44 329 MET B N 1
ATOM 5964 C CA . MET B 1 329 ? 12.492 -18.719 -17 1 97.44 329 MET B CA 1
ATOM 5965 C C . MET B 1 329 ? 12.438 -20.172 -17.484 1 97.44 329 MET B C 1
ATOM 5967 O O . MET B 1 329 ? 12.016 -21.062 -16.766 1 97.44 329 MET B O 1
ATOM 5971 N N . GLU B 1 330 ? 12.828 -20.406 -18.734 1 97.88 330 GLU B N 1
ATOM 5972 C CA . GLU B 1 330 ? 12.836 -21.75 -19.297 1 97.88 330 GLU B CA 1
ATOM 5973 C C . GLU B 1 330 ? 13.781 -22.656 -18.531 1 97.88 330 GLU B C 1
ATOM 5975 O O . GLU B 1 330 ? 13.477 -23.844 -18.312 1 97.88 330 GLU B O 1
ATOM 5980 N N . THR B 1 331 ? 14.891 -22.109 -18.141 1 96.5 331 THR B N 1
ATOM 5981 C CA . THR B 1 331 ? 15.867 -22.875 -17.375 1 96.5 331 THR B CA 1
ATOM 5982 C C . THR B 1 331 ? 15.273 -23.328 -16.031 1 96.5 331 THR B C 1
ATOM 5984 O O . THR B 1 331 ? 15.484 -24.453 -15.594 1 96.5 331 THR B O 1
ATOM 5987 N N . LEU B 1 332 ? 14.594 -22.469 -15.422 1 95.69 332 LEU B N 1
ATOM 5988 C CA . LEU B 1 332 ? 13.938 -22.797 -14.164 1 95.69 332 LEU B CA 1
ATOM 5989 C C . LEU B 1 332 ? 12.922 -23.906 -14.352 1 95.69 332 LEU B C 1
ATOM 5991 O O . LEU B 1 332 ? 12.836 -24.828 -13.523 1 95.69 332 LEU B O 1
ATOM 5995 N N . CYS B 1 333 ? 12.172 -23.828 -15.398 1 97.5 333 CYS B N 1
ATOM 5996 C CA . CYS B 1 333 ? 11.164 -24.844 -15.672 1 97.5 333 CYS B CA 1
ATOM 5997 C C . CYS B 1 333 ? 11.82 -26.188 -15.977 1 97.5 333 CYS B C 1
ATOM 5999 O O . CYS B 1 333 ? 11.305 -27.234 -15.57 1 97.5 333 CYS B O 1
ATOM 6001 N N . ASP B 1 334 ? 12.945 -26.125 -16.656 1 97.06 334 ASP B N 1
ATOM 6002 C CA . ASP B 1 334 ? 13.688 -27.344 -16.938 1 97.06 334 ASP B CA 1
ATOM 6003 C C . ASP B 1 334 ? 14.172 -28.016 -15.648 1 97.06 334 ASP B C 1
ATOM 6005 O O . ASP B 1 334 ? 14.07 -29.234 -15.5 1 97.06 334 ASP B O 1
ATOM 6009 N N . LYS B 1 335 ? 14.703 -27.188 -14.82 1 96.06 335 LYS B N 1
ATOM 6010 C CA . LYS B 1 335 ? 15.148 -27.688 -13.516 1 96.06 335 LYS B CA 1
ATOM 6011 C C . LYS B 1 335 ? 13.984 -28.281 -12.734 1 96.06 335 LYS B C 1
ATOM 6013 O O . LYS B 1 335 ? 14.133 -29.344 -12.109 1 96.06 335 LYS B O 1
ATOM 6018 N N . THR B 1 336 ? 12.891 -27.625 -12.773 1 97.75 336 THR B N 1
ATOM 6019 C CA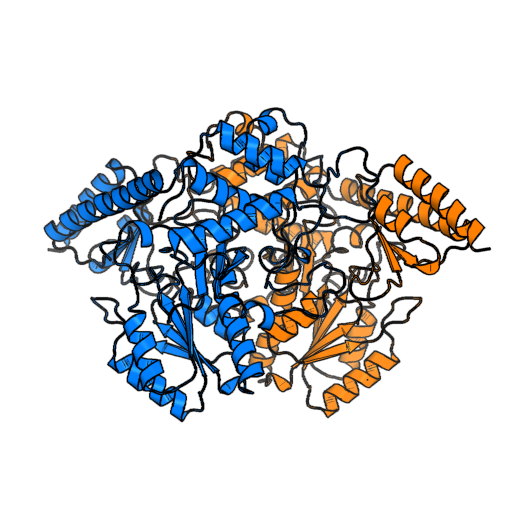 . THR B 1 336 ? 11.695 -28.094 -12.086 1 97.75 336 THR B CA 1
ATOM 6020 C C . THR B 1 336 ? 11.234 -29.438 -12.672 1 97.75 336 THR B C 1
ATOM 6022 O O . THR B 1 336 ? 10.836 -30.328 -11.93 1 97.75 336 THR B O 1
ATOM 6025 N N . GLU B 1 337 ? 11.305 -29.578 -13.969 1 97.81 337 GLU B N 1
ATOM 6026 C CA . GLU B 1 337 ? 10.922 -30.812 -14.648 1 97.81 337 GLU B CA 1
ATOM 6027 C C . GLU B 1 337 ? 11.797 -31.984 -14.195 1 97.81 337 GLU B C 1
ATOM 6029 O O . GLU B 1 337 ? 11.305 -33.094 -14.008 1 97.81 337 GLU B O 1
ATOM 6034 N N . ARG B 1 338 ? 13.031 -31.75 -14.031 1 97.19 338 ARG B N 1
ATOM 6035 C CA . ARG B 1 338 ? 13.953 -32.781 -13.586 1 97.19 338 ARG B CA 1
ATOM 6036 C C . ARG B 1 338 ? 13.602 -33.281 -12.18 1 97.19 338 ARG B C 1
ATOM 6038 O O . ARG B 1 338 ? 13.711 -34.469 -11.875 1 97.19 338 ARG B O 1
ATOM 6045 N N . ILE B 1 339 ? 13.242 -32.312 -11.352 1 97.75 339 ILE B N 1
ATOM 6046 C CA . ILE B 1 339 ? 12.812 -32.688 -10.008 1 97.75 339 ILE B CA 1
ATOM 6047 C C . ILE B 1 339 ? 11.57 -33.562 -10.078 1 97.75 339 ILE B C 1
ATOM 6049 O O . ILE B 1 339 ? 11.484 -34.594 -9.391 1 97.75 339 ILE B O 1
ATOM 6053 N N . CYS B 1 340 ? 10.633 -33.188 -10.906 1 98.19 340 CYS B N 1
ATOM 6054 C CA . CYS B 1 340 ? 9.391 -33.938 -11.055 1 98.19 340 CYS B CA 1
ATOM 6055 C C . CYS B 1 340 ? 9.672 -35.375 -11.523 1 98.19 340 CYS B C 1
ATOM 6057 O O . CYS B 1 340 ? 9.047 -36.312 -11.055 1 98.19 340 CYS B O 1
ATOM 6059 N N . LYS B 1 341 ? 10.594 -35.531 -12.453 1 98 341 LYS B N 1
ATOM 6060 C CA . LYS B 1 341 ? 10.953 -36.875 -12.938 1 98 341 LYS B CA 1
ATOM 6061 C C . LYS B 1 341 ? 11.484 -37.75 -11.812 1 98 341 LYS B C 1
ATOM 6063 O O . LYS B 1 341 ? 11.188 -38.938 -11.758 1 98 341 LYS B O 1
ATOM 6068 N N . LYS B 1 342 ? 12.266 -37.156 -10.977 1 97.69 342 LYS B N 1
ATOM 6069 C CA . LYS B 1 342 ? 12.789 -37.875 -9.828 1 97.69 342 LYS B CA 1
ATOM 6070 C C . LYS B 1 342 ? 11.664 -38.281 -8.867 1 97.69 342 LYS B C 1
ATOM 6072 O O . LYS B 1 342 ? 11.664 -39.375 -8.328 1 97.69 342 LYS B O 1
ATOM 6077 N N . LEU B 1 343 ? 10.75 -37.375 -8.633 1 98.19 343 LEU B N 1
ATOM 6078 C CA . LEU B 1 343 ? 9.602 -37.688 -7.781 1 98.19 343 LEU B CA 1
ATOM 6079 C C . LEU B 1 343 ? 8.789 -38.844 -8.352 1 98.19 343 LEU B C 1
ATOM 6081 O O . LEU B 1 343 ? 8.359 -39.719 -7.613 1 98.19 343 LEU B O 1
ATOM 6085 N N . GLU B 1 344 ? 8.578 -38.812 -9.648 1 97.56 344 GLU B N 1
ATOM 6086 C CA . GLU B 1 344 ? 7.863 -39.875 -10.328 1 97.56 344 GLU B CA 1
ATOM 6087 C C . GLU B 1 344 ? 8.57 -41.219 -10.133 1 97.56 344 GLU B C 1
ATOM 6089 O O . GLU B 1 344 ? 7.926 -42.25 -9.883 1 97.56 344 GLU B O 1
ATOM 6094 N N . GLY B 1 345 ? 9.805 -41.156 -10.25 1 96.88 345 GLY B N 1
ATOM 6095 C CA . GLY B 1 345 ? 10.586 -42.375 -10.062 1 96.88 345 GLY B CA 1
ATOM 6096 C C . GLY B 1 345 ? 10.453 -42.969 -8.672 1 96.88 345 GLY B C 1
ATOM 6097 O O . GLY B 1 345 ? 10.555 -44.188 -8.5 1 96.88 345 GLY B O 1
ATOM 6098 N N . MET B 1 346 ? 10.164 -42.094 -7.672 1 96.19 346 MET B N 1
ATOM 6099 C CA . MET B 1 346 ? 10.016 -42.531 -6.281 1 96.19 346 MET B CA 1
ATOM 6100 C C . MET B 1 346 ? 8.57 -42.906 -5.98 1 96.19 346 MET B C 1
ATOM 6102 O O . MET B 1 346 ? 8.266 -43.406 -4.895 1 96.19 346 MET B O 1
ATOM 6106 N N . GLY B 1 347 ? 7.688 -42.656 -6.945 1 96.56 347 GLY B N 1
ATOM 6107 C CA . GLY B 1 347 ? 6.273 -42.906 -6.707 1 96.56 347 GLY B CA 1
ATOM 6108 C C . GLY B 1 347 ? 5.621 -41.844 -5.859 1 96.56 347 GLY B C 1
ATOM 6109 O O . GLY B 1 347 ? 4.598 -42.062 -5.215 1 96.56 347 GLY B O 1
ATOM 6110 N N . VAL B 1 348 ? 6.238 -40.688 -5.797 1 97.69 348 VAL B N 1
ATOM 6111 C CA . VAL B 1 348 ? 5.719 -39.594 -5.004 1 97.69 348 VAL B CA 1
ATOM 6112 C C . VAL B 1 348 ? 4.707 -38.781 -5.828 1 97.69 348 VAL B C 1
ATOM 6114 O O . VAL B 1 348 ? 5 -38.375 -6.949 1 97.69 348 VAL B O 1
ATOM 6117 N N . GLU B 1 349 ? 3.51 -38.625 -5.277 1 97.44 349 GLU B N 1
ATOM 6118 C CA . GLU B 1 349 ? 2.459 -37.875 -5.953 1 97.44 349 GLU B CA 1
ATOM 6119 C C . GLU B 1 349 ? 2.66 -36.375 -5.781 1 97.44 349 GLU B C 1
ATOM 6121 O O . GLU B 1 349 ? 3.002 -35.906 -4.691 1 97.44 349 GLU B O 1
ATOM 6126 N N . TYR B 1 350 ? 2.51 -35.656 -6.82 1 97.94 350 TYR B N 1
ATOM 6127 C CA . TYR B 1 350 ? 2.678 -34.219 -6.812 1 97.94 350 TYR B CA 1
ATOM 6128 C C . TYR B 1 350 ? 1.806 -33.562 -7.875 1 97.94 350 TYR B C 1
ATOM 6130 O O . TYR B 1 350 ? 1.215 -34.25 -8.711 1 97.94 350 TYR B O 1
ATOM 6138 N N . PHE B 1 351 ? 1.597 -32.25 -7.754 1 98.12 351 PHE B N 1
ATOM 6139 C CA . PHE B 1 351 ? 1.021 -31.422 -8.805 1 98.12 351 PHE B CA 1
ATOM 6140 C C . PHE B 1 351 ? 2.041 -30.422 -9.328 1 98.12 351 PHE B C 1
ATOM 6142 O O . PHE B 1 351 ? 2.807 -29.844 -8.547 1 98.12 351 PHE B O 1
ATOM 6149 N N . ARG B 1 352 ? 2.057 -30.297 -10.641 1 97.75 352 ARG B N 1
ATOM 6150 C CA . ARG B 1 352 ? 2.918 -29.312 -11.289 1 97.75 352 ARG B CA 1
ATOM 6151 C C . ARG B 1 352 ? 2.338 -28.859 -12.625 1 97.75 352 ARG B C 1
ATOM 6153 O O . ARG B 1 352 ? 1.913 -29.703 -13.43 1 97.75 352 ARG B O 1
ATOM 6160 N N . ASN B 1 353 ? 2.182 -27.531 -12.797 1 97.75 353 ASN B N 1
ATOM 6161 C CA . ASN B 1 353 ? 2.006 -27 -14.141 1 97.75 353 ASN B CA 1
ATOM 6162 C C . ASN B 1 353 ? 3.326 -26.953 -14.906 1 97.75 353 ASN B C 1
ATOM 6164 O O . ASN B 1 353 ? 4.297 -26.359 -14.438 1 97.75 353 ASN B O 1
ATOM 6168 N N . PRO B 1 354 ? 3.387 -27.562 -16.047 1 97.19 354 PRO B N 1
ATOM 6169 C CA . PRO B 1 354 ? 4.668 -27.719 -16.75 1 97.19 354 PRO B CA 1
ATOM 6170 C C . PRO B 1 354 ? 5.328 -26.391 -17.078 1 97.19 354 PRO B C 1
ATOM 6172 O O . PRO B 1 354 ? 6.531 -26.344 -17.359 1 97.19 354 PRO B O 1
ATOM 6175 N N . TYR B 1 355 ? 4.598 -25.328 -17.031 1 98.31 355 TYR B N 1
ATOM 6176 C CA . TYR B 1 355 ? 5.137 -24.031 -17.438 1 98.31 355 TYR B CA 1
ATOM 6177 C C . TYR B 1 355 ? 5.492 -23.188 -16.234 1 98.31 355 TYR B C 1
ATOM 6179 O O . TYR B 1 355 ? 5.816 -22 -16.359 1 98.31 355 TYR B O 1
ATOM 6187 N N . LEU B 1 356 ? 5.41 -23.734 -15.047 1 97.94 356 LEU B N 1
ATOM 6188 C CA . LEU B 1 356 ? 5.699 -23.016 -13.82 1 97.94 356 LEU B CA 1
ATOM 6189 C C . LEU B 1 356 ? 6.766 -23.734 -13 1 97.94 356 LEU B C 1
ATOM 6191 O O . LEU B 1 356 ? 7.047 -24.906 -13.234 1 97.94 356 LEU B O 1
ATOM 6195 N N . ASN B 1 357 ? 7.359 -23.016 -12.047 1 97.38 357 ASN B N 1
ATOM 6196 C CA . ASN B 1 357 ? 8.453 -23.531 -11.242 1 97.38 357 ASN B CA 1
ATOM 6197 C C . ASN B 1 357 ? 8 -23.875 -9.82 1 97.38 357 ASN B C 1
ATOM 6199 O O . ASN B 1 357 ? 8.766 -23.734 -8.867 1 97.38 357 ASN B O 1
ATOM 6203 N N . ILE B 1 358 ? 6.75 -24.234 -9.672 1 97.44 358 ILE B N 1
ATOM 6204 C CA . ILE B 1 358 ? 6.168 -24.625 -8.391 1 97.44 358 ILE B CA 1
ATOM 6205 C C . ILE B 1 358 ? 5.801 -26.109 -8.422 1 97.44 358 ILE B C 1
ATOM 6207 O O . ILE B 1 358 ? 5.219 -26.578 -9.398 1 97.44 358 ILE B O 1
ATOM 6211 N N . ILE B 1 359 ? 6.168 -26.844 -7.395 1 97.88 359 ILE B N 1
ATOM 6212 C CA . ILE B 1 359 ? 5.773 -28.234 -7.211 1 97.88 359 ILE B CA 1
ATOM 6213 C C . ILE B 1 359 ? 5.047 -28.406 -5.875 1 97.88 359 ILE B C 1
ATOM 6215 O O . ILE B 1 359 ? 5.598 -28.078 -4.82 1 97.88 359 ILE B O 1
ATOM 6219 N N . ALA B 1 360 ? 3.844 -28.844 -5.941 1 97.62 360 ALA B N 1
ATOM 6220 C CA . ALA B 1 360 ? 3.115 -29.188 -4.723 1 97.62 360 ALA B CA 1
ATOM 6221 C C . ALA B 1 360 ? 3.123 -30.703 -4.5 1 97.62 360 ALA B C 1
ATOM 6223 O O . ALA B 1 360 ? 2.574 -31.453 -5.301 1 97.62 360 ALA B O 1
ATOM 6224 N N . ILE B 1 361 ? 3.713 -31.141 -3.398 1 97.75 361 ILE B N 1
ATOM 6225 C CA . ILE B 1 361 ? 3.873 -32.562 -3.102 1 97.75 361 ILE B CA 1
ATOM 6226 C C . ILE B 1 361 ? 2.861 -32.969 -2.039 1 97.75 361 ILE B C 1
ATOM 6228 O O . ILE B 1 361 ? 2.641 -32.25 -1.062 1 97.75 361 ILE B O 1
ATOM 6232 N N . LYS B 1 362 ? 2.271 -34.094 -2.24 1 97.38 362 LYS B N 1
ATOM 6233 C CA . LYS B 1 362 ? 1.36 -34.594 -1.221 1 97.38 362 LYS B CA 1
ATOM 6234 C C . LYS B 1 362 ? 2.072 -34.75 0.119 1 97.38 362 LYS B C 1
ATOM 6236 O O . LYS B 1 362 ? 3.162 -35.344 0.182 1 97.38 362 LYS B O 1
ATOM 6241 N N . ALA B 1 363 ? 1.407 -34.344 1.132 1 96.06 363 ALA B N 1
ATOM 6242 C CA . ALA B 1 363 ? 2.029 -34.281 2.451 1 96.06 363 ALA B CA 1
ATOM 6243 C C . ALA B 1 363 ? 2.33 -35.656 3.012 1 96.06 363 ALA B C 1
ATOM 6245 O O . ALA B 1 363 ? 3.223 -35.812 3.848 1 96.06 363 ALA B O 1
ATOM 6246 N N . LYS B 1 364 ? 1.621 -36.688 2.572 1 95.25 364 LYS B N 1
ATOM 6247 C CA . LYS B 1 364 ? 1.78 -38.031 3.109 1 95.25 364 LYS B CA 1
ATOM 6248 C C . LYS B 1 364 ? 3.188 -38.562 2.855 1 95.25 364 LYS B C 1
ATOM 6250 O O . LYS B 1 364 ? 3.639 -39.5 3.527 1 95.25 364 LYS B O 1
ATOM 6255 N N . TYR B 1 365 ? 3.939 -37.969 1.963 1 96.75 365 TYR B N 1
ATOM 6256 C CA . TYR B 1 365 ? 5.266 -38.469 1.617 1 96.75 365 TYR B CA 1
ATOM 6257 C C . TYR B 1 365 ? 6.348 -37.719 2.383 1 96.75 365 TYR B C 1
ATOM 6259 O O . TYR B 1 365 ? 7.52 -38.094 2.361 1 96.75 365 TYR B O 1
ATOM 6267 N N . ILE B 1 366 ? 6.008 -36.594 2.992 1 96.25 366 ILE B N 1
ATOM 6268 C CA . ILE B 1 366 ? 6.992 -35.688 3.584 1 96.25 366 ILE B CA 1
ATOM 6269 C C . ILE B 1 366 ? 6.75 -35.562 5.086 1 96.25 366 ILE B C 1
ATOM 6271 O O . ILE B 1 366 ? 5.68 -35.125 5.516 1 96.25 366 ILE B O 1
ATOM 6275 N N . SER B 1 367 ? 7.711 -35.938 5.883 1 95.31 367 SER B N 1
ATOM 6276 C CA . SER B 1 367 ? 7.602 -35.75 7.324 1 95.31 367 SER B CA 1
ATOM 6277 C C . SER B 1 367 ? 7.648 -34.281 7.699 1 95.31 367 SER B C 1
ATOM 6279 O O . SER B 1 367 ? 8.164 -33.438 6.934 1 95.31 367 SER B O 1
ATOM 6281 N N . LYS B 1 368 ? 7.109 -34 8.805 1 92.69 368 LYS B N 1
ATOM 6282 C CA . LYS B 1 368 ? 7.16 -32.625 9.32 1 92.69 368 LYS B CA 1
ATOM 6283 C C . LYS B 1 368 ? 8.602 -32.156 9.5 1 92.69 368 LYS B C 1
ATOM 6285 O O . LYS B 1 368 ? 8.898 -30.969 9.289 1 92.69 368 LYS B O 1
ATOM 6290 N N . GLU B 1 369 ? 9.445 -33.031 9.883 1 94.62 369 GLU B N 1
ATOM 6291 C CA . GLU B 1 369 ? 10.859 -32.719 10.086 1 94.62 369 GLU B CA 1
ATOM 6292 C C . GLU B 1 369 ? 11.531 -32.344 8.773 1 94.62 369 GLU B C 1
ATOM 6294 O O . GLU B 1 369 ? 12.297 -31.359 8.727 1 94.62 369 GLU B O 1
ATOM 6299 N N . LEU B 1 370 ? 11.25 -33.094 7.738 1 95.88 370 LEU B N 1
ATOM 6300 C CA . LEU B 1 370 ? 11.844 -32.781 6.438 1 95.88 370 LEU B CA 1
ATOM 6301 C C . LEU B 1 370 ? 11.32 -31.469 5.891 1 95.88 370 LEU B C 1
ATOM 6303 O O . LEU B 1 370 ? 12.086 -30.672 5.328 1 95.88 370 LEU B O 1
ATOM 6307 N N . ALA B 1 371 ? 9.992 -31.312 6.047 1 94.88 371 ALA B N 1
ATOM 6308 C CA . ALA B 1 371 ? 9.383 -30.062 5.602 1 94.88 371 ALA B CA 1
ATOM 6309 C C . ALA B 1 371 ? 10.008 -28.859 6.305 1 94.88 371 ALA B C 1
ATOM 6311 O O . ALA B 1 371 ? 10.281 -27.828 5.676 1 94.88 371 ALA B O 1
ATOM 6312 N N . TYR B 1 372 ? 10.227 -29.016 7.559 1 91.75 372 TYR B N 1
ATOM 6313 C CA . TYR B 1 372 ? 10.828 -27.938 8.352 1 91.75 372 TYR B CA 1
ATOM 6314 C C . TYR B 1 372 ? 12.273 -27.703 7.938 1 91.75 372 TYR B C 1
ATOM 6316 O O . TYR B 1 372 ? 12.703 -26.562 7.789 1 91.75 372 TYR B O 1
ATOM 6324 N N . LYS B 1 373 ? 12.992 -28.781 7.723 1 92.75 373 LYS B N 1
ATOM 6325 C CA . LYS B 1 373 ? 14.406 -28.703 7.383 1 92.75 373 LYS B CA 1
ATOM 6326 C C . LYS B 1 373 ? 14.617 -27.922 6.09 1 92.75 373 LYS B C 1
ATOM 6328 O O . LYS B 1 373 ? 15.562 -27.141 5.98 1 92.75 373 LYS B O 1
ATOM 6333 N N . TYR B 1 374 ? 13.719 -28.109 5.145 1 93.56 374 TYR B N 1
ATOM 6334 C CA . TYR B 1 374 ? 13.906 -27.516 3.824 1 93.56 374 TYR B CA 1
ATOM 6335 C C . TYR B 1 374 ? 12.953 -26.359 3.602 1 93.56 374 TYR B C 1
ATOM 6337 O O . TYR B 1 374 ? 12.812 -25.859 2.479 1 93.56 374 TYR B O 1
ATOM 6345 N N . TYR B 1 375 ? 12.242 -25.891 4.629 1 90.31 375 TYR B N 1
ATOM 6346 C CA . TYR B 1 375 ? 11.352 -24.734 4.629 1 90.31 375 TYR B CA 1
ATOM 6347 C C . TYR B 1 375 ? 10.281 -24.859 3.553 1 90.31 375 TYR B C 1
ATOM 6349 O O . TYR B 1 375 ? 10.031 -23.922 2.799 1 90.31 375 TYR B O 1
ATOM 6357 N N . LEU B 1 376 ? 9.773 -26.078 3.463 1 93.38 376 LEU B N 1
ATOM 6358 C CA . LEU B 1 376 ? 8.641 -26.266 2.564 1 93.38 376 LEU B CA 1
ATOM 6359 C C . LEU B 1 376 ? 7.402 -25.547 3.104 1 93.38 376 LEU B C 1
ATOM 6361 O O . LEU B 1 376 ? 7.219 -25.453 4.316 1 93.38 376 LEU B O 1
ATOM 6365 N N . VAL B 1 377 ? 6.59 -25.031 2.209 1 90.94 377 VAL B N 1
ATOM 6366 C CA . VAL B 1 377 ? 5.402 -24.297 2.627 1 90.94 377 VAL B CA 1
ATOM 6367 C C . VAL B 1 377 ? 4.184 -25.219 2.586 1 90.94 377 VAL B C 1
ATOM 6369 O O . VAL B 1 377 ? 3.938 -25.891 1.579 1 90.94 377 VAL B O 1
ATOM 6372 N N . ALA B 1 378 ? 3.449 -25.234 3.693 1 91.44 378 ALA B N 1
ATOM 6373 C CA . ALA B 1 378 ? 2.236 -26.047 3.789 1 91.44 378 ALA B CA 1
ATOM 6374 C C . ALA B 1 378 ? 1.031 -25.281 3.232 1 91.44 378 ALA B C 1
ATOM 6376 O O . ALA B 1 378 ? 1.009 -24.062 3.23 1 91.44 378 ALA B O 1
ATOM 6377 N N . ASN B 1 379 ? 0.042 -26 2.773 1 90.31 379 ASN B N 1
ATOM 6378 C CA . ASN B 1 379 ? -1.188 -25.375 2.295 1 90.31 379 ASN B CA 1
ATOM 6379 C C . ASN B 1 379 ? -2.023 -24.828 3.447 1 90.31 379 ASN B C 1
ATOM 6381 O O . ASN B 1 379 ? -2.916 -24 3.236 1 90.31 379 ASN B O 1
ATOM 6385 N N . SER B 1 380 ? -1.738 -25.312 4.664 1 86.38 380 SER B N 1
ATOM 6386 C CA . SER B 1 380 ? -2.428 -24.812 5.848 1 86.38 380 SER B CA 1
ATOM 6387 C C . SER B 1 380 ? -1.558 -24.953 7.094 1 86.38 380 SER B C 1
ATOM 6389 O O . SER B 1 380 ? -0.833 -25.938 7.246 1 86.38 380 SER B O 1
ATOM 6391 N N . TYR B 1 381 ? -1.69 -23.953 7.934 1 78.44 381 TYR B N 1
ATOM 6392 C CA . TYR B 1 381 ? -0.996 -24.031 9.219 1 78.44 381 TYR B CA 1
ATOM 6393 C C . TYR B 1 381 ? -1.988 -24.109 10.367 1 78.44 381 TYR B C 1
ATOM 6395 O O . TYR B 1 381 ? -1.592 -24.266 11.523 1 78.44 381 TYR B O 1
ATOM 6403 N N . GLU B 1 382 ? -3.178 -24.062 10 1 79.56 382 GLU B N 1
ATOM 6404 C CA . GLU B 1 382 ? -4.23 -24.219 10.992 1 79.56 382 GLU B CA 1
ATOM 6405 C C . GLU B 1 382 ? -4.691 -25.672 11.086 1 79.56 382 GLU B C 1
ATOM 6407 O O . GLU B 1 382 ? -5.062 -26.141 12.164 1 79.56 382 GLU B O 1
ATOM 6412 N N . PHE B 1 383 ? -4.641 -26.375 9.898 1 84.12 383 PHE B N 1
ATOM 6413 C CA . PHE B 1 383 ? -5.039 -27.766 9.828 1 84.12 383 PHE B CA 1
ATOM 6414 C C . PHE B 1 383 ? -3.865 -28.656 9.414 1 84.12 383 PHE B C 1
ATOM 6416 O O . PHE B 1 383 ? -2.777 -28.141 9.125 1 84.12 383 PHE B O 1
ATOM 6423 N N . GLU B 1 384 ? -4.129 -29.891 9.492 1 90.38 384 GLU B N 1
ATOM 6424 C CA . GLU B 1 384 ? -3.102 -30.812 9.008 1 90.38 384 GLU B CA 1
ATOM 6425 C C . GLU B 1 384 ? -2.789 -30.562 7.535 1 90.38 384 GLU B C 1
ATOM 6427 O O . GLU B 1 384 ? -3.697 -30.531 6.703 1 90.38 384 GLU B O 1
ATOM 6432 N N . PRO B 1 385 ? -1.564 -30.406 7.27 1 92.88 385 PRO B N 1
ATOM 6433 C CA . PRO B 1 385 ? -1.212 -30.125 5.875 1 92.88 385 PRO B CA 1
ATOM 6434 C C . PRO B 1 385 ? -1.545 -31.297 4.945 1 92.88 385 PRO B C 1
ATOM 6436 O O . PRO B 1 385 ? -1.359 -32.469 5.316 1 92.88 385 PRO B O 1
ATOM 6439 N N . GLU B 1 386 ? -2.023 -30.969 3.801 1 94.56 386 GLU B N 1
ATOM 6440 C CA . GLU B 1 386 ? -2.275 -31.953 2.762 1 94.56 386 GLU B CA 1
ATOM 6441 C C . GLU B 1 386 ? -1.223 -31.875 1.658 1 94.56 386 GLU B C 1
ATOM 6443 O O . GLU B 1 386 ? -1.046 -32.844 0.895 1 94.56 386 GLU B O 1
ATOM 6448 N N . TRP B 1 387 ? -0.61 -30.734 1.582 1 95.62 387 TRP B N 1
ATOM 6449 C CA . TRP B 1 387 ? 0.386 -30.469 0.551 1 95.62 387 TRP B CA 1
ATOM 6450 C C . TRP B 1 387 ? 1.569 -29.703 1.126 1 95.62 387 TRP B C 1
ATOM 6452 O O . TRP B 1 387 ? 1.409 -28.906 2.061 1 95.62 387 TRP B O 1
ATOM 6462 N N . PHE B 1 388 ? 2.719 -29.938 0.59 1 95.81 388 PHE B N 1
ATOM 6463 C CA . PHE B 1 388 ? 3.891 -29.078 0.764 1 95.81 388 PHE B CA 1
ATOM 6464 C C . PHE B 1 388 ? 4.398 -28.578 -0.581 1 95.81 388 PHE B C 1
ATOM 6466 O O . PHE B 1 388 ? 4.402 -29.312 -1.566 1 95.81 388 PHE B O 1
ATOM 6473 N N . LYS B 1 389 ? 4.816 -27.359 -0.604 1 94.94 389 LYS B N 1
ATOM 6474 C CA . LYS B 1 389 ? 5.219 -26.781 -1.878 1 94.94 389 LYS B CA 1
ATOM 6475 C C . LYS B 1 389 ? 6.715 -26.469 -1.895 1 94.94 389 LYS B C 1
ATOM 6477 O O . LYS B 1 389 ? 7.281 -26.062 -0.88 1 94.94 389 LYS B O 1
ATOM 6482 N N . ILE B 1 390 ? 7.266 -26.719 -3.072 1 95 390 ILE B N 1
ATOM 6483 C CA . ILE B 1 390 ? 8.609 -26.281 -3.424 1 95 390 ILE B CA 1
ATOM 6484 C C . ILE B 1 390 ? 8.539 -25.25 -4.547 1 95 390 ILE B C 1
ATOM 6486 O O . ILE B 1 390 ? 7.719 -25.375 -5.457 1 95 390 ILE B O 1
ATOM 6490 N N . VAL B 1 391 ? 9.344 -24.234 -4.43 1 94.81 391 VAL B N 1
ATOM 6491 C CA . VAL B 1 391 ? 9.484 -23.25 -5.496 1 94.81 391 VAL B CA 1
ATOM 6492 C C . VAL B 1 391 ? 10.93 -23.203 -5.973 1 94.81 391 VAL B C 1
ATOM 6494 O O . VAL B 1 391 ? 11.836 -22.859 -5.203 1 94.81 391 VAL B O 1
ATOM 6497 N N . VAL B 1 392 ? 11.141 -23.531 -7.203 1 93.88 392 VAL B N 1
ATOM 6498 C CA . VAL B 1 392 ? 12.492 -23.594 -7.758 1 93.88 392 VAL B CA 1
ATOM 6499 C C . VAL B 1 392 ? 12.891 -22.219 -8.305 1 93.88 392 VAL B C 1
ATOM 6501 O O . VAL B 1 392 ? 12.672 -21.938 -9.492 1 93.88 392 VAL B O 1
ATOM 6504 N N . MET B 1 393 ? 13.578 -21.484 -7.469 1 91.69 393 MET B N 1
ATOM 6505 C CA . MET B 1 393 ? 14.023 -20.141 -7.84 1 91.69 393 MET B CA 1
ATOM 6506 C C . MET B 1 393 ? 15.484 -20.172 -8.297 1 91.69 393 MET B C 1
ATOM 6508 O O . MET B 1 393 ? 16.172 -21.172 -8.109 1 91.69 393 MET B O 1
ATOM 6512 N N . PRO B 1 394 ? 15.938 -19.047 -8.891 1 86.06 394 PRO B N 1
ATOM 6513 C CA . PRO B 1 394 ? 17.312 -19.016 -9.406 1 86.06 394 PRO B CA 1
ATOM 6514 C C . PRO B 1 394 ? 18.344 -19.281 -8.32 1 86.06 394 PRO B C 1
ATOM 6516 O O . PRO B 1 394 ? 19.406 -19.828 -8.594 1 86.06 394 PRO B O 1
ATOM 6519 N N . HIS B 1 395 ? 18 -18.969 -7.164 1 82.38 395 HIS B N 1
ATOM 6520 C CA . HIS B 1 395 ? 18.969 -19.078 -6.082 1 82.38 395 HIS B CA 1
ATOM 6521 C C . HIS B 1 395 ? 19.047 -20.5 -5.559 1 82.38 395 HIS B C 1
ATOM 6523 O O . HIS B 1 395 ? 19.969 -20.859 -4.816 1 82.38 395 HIS B O 1
ATOM 6529 N N . VAL B 1 396 ? 18.188 -21.359 -5.93 1 87.06 396 VAL B N 1
ATOM 6530 C CA . VAL B 1 396 ? 18.156 -22.734 -5.445 1 87.06 396 VAL B CA 1
ATOM 6531 C C . VAL B 1 396 ? 19.281 -23.547 -6.094 1 87.06 396 VAL B C 1
ATOM 6533 O O . VAL B 1 396 ? 19.266 -23.781 -7.305 1 87.06 396 VAL B O 1
ATOM 6536 N N . LYS B 1 397 ? 20.141 -24 -5.266 1 85.81 397 LYS B N 1
ATOM 6537 C CA . LYS B 1 397 ? 21.297 -24.734 -5.738 1 85.81 397 LYS B CA 1
ATOM 6538 C C . LYS B 1 397 ? 20.953 -26.203 -6.016 1 85.81 397 LYS B C 1
ATOM 6540 O O . LYS B 1 397 ? 20.125 -26.797 -5.305 1 85.81 397 LYS B O 1
ATOM 6545 N N . GLN B 1 398 ? 21.641 -26.734 -6.996 1 90.75 398 GLN B N 1
ATOM 6546 C CA . GLN B 1 398 ? 21.406 -28.125 -7.363 1 90.75 398 GLN B CA 1
ATOM 6547 C C . GLN B 1 398 ? 21.688 -29.062 -6.188 1 90.75 398 GLN B C 1
ATOM 6549 O O . GLN B 1 398 ? 20.969 -30.047 -5.988 1 90.75 398 GLN B O 1
ATOM 6554 N N . GLY B 1 399 ? 22.703 -28.719 -5.418 1 91.12 399 GLY B N 1
ATOM 6555 C CA . GLY B 1 399 ? 23.047 -29.547 -4.262 1 91.12 399 GLY B CA 1
ATOM 6556 C C . GLY B 1 399 ? 21.922 -29.625 -3.246 1 91.12 399 GLY B C 1
ATOM 6557 O O . GLY B 1 399 ? 21.703 -30.672 -2.635 1 91.12 399 GLY B O 1
ATOM 6558 N N . THR B 1 400 ? 21.266 -28.531 -3.074 1 91.56 400 THR B N 1
ATOM 6559 C CA . THR B 1 400 ? 20.141 -28.5 -2.152 1 91.56 400 THR B CA 1
ATOM 6560 C C . THR B 1 400 ? 19 -29.391 -2.656 1 91.56 400 THR B C 1
ATOM 6562 O O . THR B 1 400 ? 18.391 -30.109 -1.879 1 91.56 400 THR B O 1
ATOM 6565 N N . ILE B 1 401 ? 18.766 -29.344 -3.93 1 94.19 401 ILE B N 1
ATOM 6566 C CA . ILE B 1 401 ? 17.719 -30.141 -4.543 1 94.19 401 ILE B CA 1
ATOM 6567 C C . ILE B 1 401 ? 18.062 -31.625 -4.383 1 94.19 401 ILE B C 1
ATOM 6569 O O . ILE B 1 401 ? 17.203 -32.438 -3.982 1 94.19 401 ILE B O 1
ATOM 6573 N N . ASP B 1 402 ? 19.281 -31.953 -4.637 1 95.5 402 ASP B N 1
ATOM 6574 C CA . ASP B 1 402 ? 19.719 -33.344 -4.562 1 95.5 402 ASP B CA 1
ATOM 6575 C C . ASP B 1 402 ? 19.625 -33.875 -3.133 1 95.5 402 ASP B C 1
ATOM 6577 O O . ASP B 1 402 ? 19.188 -35 -2.916 1 95.5 402 ASP B O 1
ATOM 6581 N N . ALA B 1 403 ? 20.062 -33.062 -2.209 1 95.5 403 ALA B N 1
ATOM 6582 C CA . ALA B 1 403 ? 19.969 -33.469 -0.805 1 95.5 403 ALA B CA 1
ATOM 6583 C C . ALA B 1 403 ? 18.531 -33.688 -0.384 1 95.5 403 ALA B C 1
ATOM 6585 O O . ALA B 1 403 ? 18.219 -34.656 0.306 1 95.5 403 ALA B O 1
ATOM 6586 N N . PHE B 1 404 ? 17.703 -32.875 -0.718 1 96.56 404 PHE B N 1
ATOM 6587 C CA . PHE B 1 404 ? 16.297 -33 -0.401 1 96.56 404 PHE B CA 1
ATOM 6588 C C . PHE B 1 404 ? 15.719 -34.281 -0.977 1 96.56 404 PHE B C 1
ATOM 6590 O O . PHE B 1 404 ? 15.047 -35.062 -0.273 1 96.56 404 PHE B O 1
ATOM 6597 N N . LEU B 1 405 ? 16.016 -34.5 -2.277 1 97.44 405 LEU B N 1
ATOM 6598 C CA . LEU B 1 405 ? 15.469 -35.656 -2.967 1 97.44 405 LEU B CA 1
ATOM 6599 C C . LEU B 1 405 ? 16 -36.969 -2.344 1 97.44 405 LEU B C 1
ATOM 6601 O O . LEU B 1 405 ? 15.266 -37.938 -2.236 1 97.44 405 LEU B O 1
ATOM 6605 N N . MET B 1 406 ? 17.203 -36.906 -1.939 1 97.19 406 MET B N 1
ATOM 6606 C CA . MET B 1 406 ? 17.797 -38.062 -1.295 1 97.19 406 MET B CA 1
ATOM 6607 C C . MET B 1 406 ? 17.109 -38.375 0.029 1 97.19 406 MET B C 1
ATOM 6609 O O . MET B 1 406 ? 16.766 -39.531 0.309 1 97.19 406 MET B O 1
ATOM 6613 N N . GLU B 1 407 ? 16.953 -37.406 0.763 1 97 407 GLU B N 1
ATOM 6614 C CA . GLU B 1 407 ? 16.297 -37.594 2.059 1 97 407 GLU B CA 1
ATOM 6615 C C . GLU B 1 407 ? 14.836 -37.969 1.892 1 97 407 GLU B C 1
ATOM 6617 O O . GLU B 1 407 ? 14.305 -38.75 2.662 1 97 407 GLU B O 1
ATOM 6622 N N . LEU B 1 408 ? 14.195 -37.406 0.933 1 97.5 408 LEU B N 1
ATOM 6623 C CA . LEU B 1 408 ? 12.812 -37.75 0.634 1 97.5 408 LEU B CA 1
ATOM 6624 C C . LEU B 1 408 ? 12.703 -39.219 0.245 1 97.5 408 LEU B C 1
ATOM 6626 O O . LEU B 1 408 ? 11.773 -39.906 0.673 1 97.5 408 LEU B O 1
ATOM 6630 N N . GLU B 1 409 ? 13.578 -39.625 -0.545 1 97 409 GLU B N 1
ATOM 6631 C CA . GLU B 1 409 ? 13.602 -41.031 -0.941 1 97 409 GLU B CA 1
ATOM 6632 C C . GLU B 1 409 ? 13.695 -41.938 0.276 1 97 409 GLU B C 1
ATOM 6634 O O . GLU B 1 409 ? 13.047 -43 0.328 1 97 409 GLU B O 1
ATOM 6639 N N . GLY B 1 410 ? 14.508 -41.531 1.179 1 95.75 410 GLY B N 1
ATOM 6640 C CA . GLY B 1 410 ? 14.602 -42.25 2.424 1 95.75 410 GLY B CA 1
ATOM 6641 C C . GLY B 1 410 ? 13.273 -42.344 3.158 1 95.75 410 GLY B C 1
ATOM 6642 O O . GLY B 1 410 ? 12.93 -43.406 3.68 1 95.75 410 GLY B O 1
ATOM 6643 N N . GLU B 1 411 ? 12.648 -41.281 3.223 1 95.38 411 GLU B N 1
ATOM 6644 C CA . GLU B 1 411 ? 11.352 -41.25 3.893 1 95.38 411 GLU B CA 1
ATOM 6645 C C . GLU B 1 411 ? 10.328 -42.125 3.148 1 95.38 411 GLU B C 1
ATOM 6647 O O . GLU B 1 411 ? 9.516 -42.812 3.77 1 95.38 411 GLU B O 1
ATOM 6652 N N . VAL B 1 412 ? 10.312 -42.062 1.869 1 95.56 412 VAL B N 1
ATOM 6653 C CA . VAL B 1 412 ? 9.367 -42.812 1.041 1 95.56 412 VAL B CA 1
ATOM 6654 C C . VAL B 1 412 ? 9.609 -44.312 1.206 1 95.56 412 VAL B C 1
ATOM 6656 O O . VAL B 1 412 ? 8.656 -45.094 1.271 1 95.56 412 VAL B O 1
ATOM 6659 N N . ASN B 1 413 ? 10.812 -44.688 1.327 1 93 413 ASN B N 1
ATOM 6660 C CA . ASN B 1 413 ? 11.156 -46.094 1.489 1 93 413 ASN B CA 1
ATOM 6661 C C . ASN B 1 413 ? 10.711 -46.625 2.846 1 93 413 ASN B C 1
ATOM 6663 O O . ASN B 1 413 ? 10.438 -47.812 2.988 1 93 413 ASN B O 1
ATOM 6667 N N . GLN B 1 414 ? 10.633 -45.75 3.736 1 89.81 414 GLN B N 1
ATOM 6668 C CA . GLN B 1 414 ? 10.18 -46.156 5.062 1 89.81 414 GLN B CA 1
ATOM 6669 C C . GLN B 1 414 ? 8.664 -46.312 5.098 1 89.81 414 GLN B C 1
ATOM 6671 O O . GLN B 1 414 ? 8.141 -47.062 5.941 1 89.81 414 GLN B O 1
ATOM 6676 N N . LEU B 1 415 ? 7.973 -45.625 4.336 1 86.44 415 LEU B N 1
ATOM 6677 C CA . LEU B 1 415 ? 6.52 -45.75 4.254 1 86.44 415 LEU B CA 1
ATOM 6678 C C . LEU B 1 415 ? 6.113 -47.031 3.547 1 86.44 415 LEU B C 1
ATOM 6680 O O . LEU B 1 415 ? 4.992 -47.5 3.721 1 86.44 415 LEU B O 1
ATOM 6684 N N . LYS B 1 416 ? 6.891 -47.625 2.746 1 75.56 416 LYS B N 1
ATOM 6685 C CA . LYS B 1 416 ? 6.617 -48.875 2.061 1 75.56 416 LYS B CA 1
ATOM 6686 C C . LYS B 1 416 ? 6.934 -50.062 2.957 1 75.56 416 LYS B C 1
ATOM 6688 O O . LYS B 1 416 ? 6.199 -51.062 2.967 1 75.56 416 LYS B O 1
#

Foldseek 3Di:
DFDAADALVRLLVLLVVLLVQAAPPVDDDDDDDDDPQADDCVVQPQVDPCCSSPSLSNLVRRWDWQFAWPLQDVLQADSNNNSLNVLLVVLQQCLQCPLQNHDRSFKTKGWFQALLQQVLLVVLLVCLVCCVVVVDDQLQEAEEDEPLADCSRVVSCVVSVHHYQYFYADPAQRETDPVRVVVSVVVSVVVRHQEYEYEWECQGDAFGHGYDLVSVQVVCVVVVGHYAYEYECQARSLFQSLLPVPDCRHVVNVRHFKYKYACVHQVVADRRTIMIMGGPPRLVSQFDPPQVVNRPGHRGPDGIDTSSNSSRSSNSCNNQISVSSSVQSNVLLVVQVVLVVLCVVLVWRWHHDSRFQKIKTACVLPDPVLCVVLVWDFPDDVDDGGITMDGRGPVDDPVSSVVSSVVSSVSSVVVD/DFDAADALVRLLVLLVVLLVQAADPVDDDDDDPDDPQADDCVVQPQVDPCCSSPSLSNLVRRWDWQFAWPLQDVLQADSNNNSLNVLQVVLQQCLQCPLQNHDRSFKTKGWFQALLQQVLLVVLLVCLVCCVVVVDDQLQEAEEDEPLADCSRVVSCVVSVHHYQYFYADPAQRETDPVRVVVSVVVSVVVRHQEYEYEWECQGDAFGHGYDLVVVQVVCVVVVGHYAYEYECQARSLFQSLQPVVDCRHVVNVRHFKYKYACVHQVVADRRTIMIMGGPPRLVSQFDPPQVVNRVGHRGPDGIDTSSNSSRSSNSCNNQISVSSSVQSNVLLVVQVVLVVLCVVLVWRWHDDSRFQKIKTFCVLPDPVLCVVLVWDFPDDVDDGGITMDGRGPVDDPVSSVVSSVVSSVSSVVVD

Organism: NCBI:txid1187080

InterPro domains:
  IPR002129 Pyridoxal phosphate-dependent decarboxylase, major domain [PF00282] (100-343)
  IPR015421 Pyridoxal phosphate-dependent transferase, major domain [G3DSA:3.40.640.10] (71-316)
  IPR015422 Pyridoxal phosphate-dependent transferase, small domain [G3DSA:3.90.1150.10] (317-412)
  IPR015424 Pyridoxal phosphate-dependent transferase [SSF53383] (77-414)
  IPR051151 Group II amino acid decar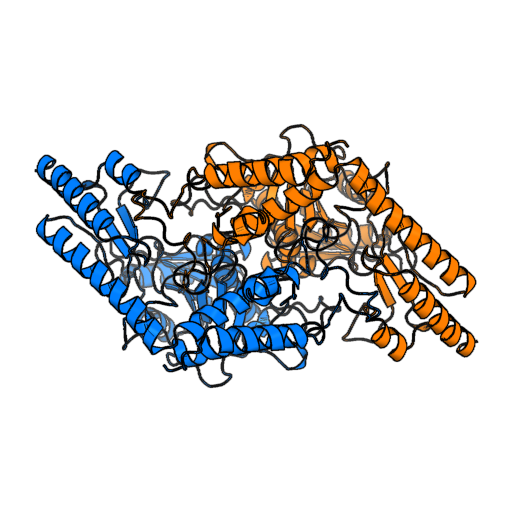boxylase [PTHR46101] (100-409)